Protein AF-A0A954WL68-F1 (afdb_monomer_lite)

Secondary structure (DSSP, 8-state):
----TT-TT--SS---S-B--SSS-SSEEEPP-B-SS-EEE--TTS-EEEETTS--TTTT----SEEE---SSS--EEEE-BTTB--EEEEEBPPPTT-TT-SSTTSSS-EEE---TTS-TT---B-EEEE-BTTBPEEEEETT-TT---SB-TTSSB---SSSS-S----TTSB--EEE-TTB---SEEEEE--S-TTPPTT-SS-SGGGPEEEEEE-SSSTT--SSEESEEEEEEEE-STT-EEEEEEEEETT-EEEEEEES--TT--EEEEEE-TTS-EEEEES-HHHHHH-GGGSEE-TTS-TTSEE-S--S-TTTS-B-TTSSB--SS--STT--EEEEE--SSTT-EEEEEEEEEEGGG---EEEEEEEESSSS--PPPPEEESEEE-SBSSSEEE---TTT-SSS-SEE----SSTTT-B-S-SSPPSSSTTBSPEEEEEGGGSTTSEEEEEEEE-STT-EEEEEEEE--TT--TT----EEEEEEEEES-TTSSS--EEEEEE-TT--EEEEE-----TTTSPPTT-TT-TT-TT---SSS-S-EEEEEEEESSEEEEEEEEETTEEEGGGG-TT-EEEE-TTBPPSEEE-SS-S--SSSS--SBS-SS-TT-B--TT--EEEE-TTTTSTT-S-PPPTTSSS-SS---SEEEP-S---STTS-EEGGGS--B----TT-B-SSSB-TTTS-EEEEEEE--SS-EEEEEEE-STT-EEEEEEESS---TT-TT---EEEEEE-TTS-EEEEES---TTSSSSS--STTS-EEEEE--S-EEEEEEEEETTTBPPPTT-EEEEEEEETT----TT---S----EEEESBTTTTBBPTT-EEEEEPPPB--TT--STT-EEEEEEEEEES-TTT-EEEEEEE-TTS-EEEEEES-TTTTTSTTSEEPPP-SSS--EEEEEE-GGGTT--SBEEEEEEE--TT--S-B-EEEEEEEEEEE-TT-EEEESPPSS---EEE-TTS---TT----EEEEEEEEE----EEE---TTS---EEE---B-TT---SS--EEEPPPTTT--TTEEEEEE-SS-EEEEEEE-TTSS--PPTTPEEEE---S-S-TT---PPPHHHHHHHHHHHHTSHHHHTT---EEEETTS--SSS----SEEEEESS-EEEPPPPPEEEEE---HHHHHHHH--GGGT-EEEEEEEEE--TTSEEEEE--TTTTSSSEEEEE-SS-GGGGSS----TT----S-S---HHHHHHHHHTT------S--EEEEEEE-TTSS-EEEEEE-

Sequence (1278 aa):
MDRVAGFDDNHGPLVRLNRLDNNGVNGMVVRGEVLTTESIWDDTDIVHVLTDNYDNSAFGGRYDEVVIPNFHAFGGLRLQSSPVESLVVKLDGAGPEGNAYNTNPTNGAGFTATGRYGEIQDRIGGMLHIVGQPGFPVVLTSLQDDSVGAGVRPDDTPQVDTNNNGNQRPSSNDWRSIRLDQYSHDRNVEIVLEQESAEATAPGSNATAVTAQFLGELSGDEQSGDDNLRRGFEIHGLLNESNDVDTYSFIGEAGTEVWIDVDRTTYTLDTVIELLDASGNVLARSDSSLDETLDPSLIYTANSFPADQANSMQKSPAPYAPENASGLPKDFGSINSRDAGMRILLDGNAGTRTTYHVRVRSKDALTSGPYEMQIRTREADEFPGSTVRFADIRYAMTGIEVIGLPAHSPLLGEAAEDEVTDGFLANNDSFFPNAITPGQRPQILGNLFDTDRAVLSVAGELSSRGDIDFYEVSLDYVNLDAQSPVSHGSMVFDVDYADSLVRPNSSVYVFDSSGQLLLVGRDSNIAEDRPGPLNGSDLADLSRGSVGPGDPFIGPVAMPAGENYYVAVVSNDRIPAVLNNDNVRLEPLNTVRRIAEDHIDKPGFSTAEPPVVEELFDPTFVGAGTNRWHVTSNRASNPGHGLDPVFDGSRPGGGSGSTQVDLEPNDTLATAQNIDTGPWTLAFSPDIGDNVSNTSTLIPHTTVQGTGNGTFDIFSFTVTTPGSFGIFDIDYGDTGPADPSSVDTTLRIYDSAGNSIRSSSLSSTSSGQGGSTSVNDAYIQHTFTTPGTYYVEVGQWPFDPLAAGATYTLNVSLENHSTGGGGFTGSGRQSFYFGNATTNSVAPGDAGGLLSNPFSLKGYSAEDLPTLYFNYYADLNFAQDFFQVSIVESSGASHVIASTNSTDYNDPTIDQITGNAFSQWKQSRLDLGNFAGLDNLRLRFDVSRPATSTGAQEGVYVDDIIIGFAERGEMVVGAPAFSVNFIDNPDVPNSTSQVLSGAYQLEMRRASDFGRSISATNSLISYSLERTIDTNDRLAQETTLVVPSGAQLRDSQTFVVSDGVNSVTFEYNDPSLPGGVASGNIEIRFKSPGATPGSFVLDSDAVIARRIRDAINSQTVQSVLQVTAAMSDGEVTGTTSTSNRVNLFGNAIVAQPEPFQVSEITTNANTLRDVIIDRANGITPIGNARLVSGPNSAGIFSGGKEVVGLNGGIILSTGDVRVANGPNDEDGSTGRSSGQGDVELDNELMSHGLTGTSQDATSLEFDFQFGDNTTTGNHLFL

Foldseek 3Di:
DDDDAQCQVDDDDDDDQDAADDDQFQFAEDEADEDPFEEEAEHQQGEYEQAQPPDPPVPPDRASEHEWWWDDPGTEYAYEYALVGAHHYAFAFFQDPPWPQRPPPRHWYEYEWAYDPPDDPPTATYAYHQYYHVVHGHEYYHLLFLVDGHHHHPVRHGDSNGNNPPNDDFAFRRTAEHEYAQRAGAALEEEAEDSWRLPDDPLTQQQALVSAAEDFEAALDQLRDFPRHGQKYKYKDWQNALRHKHKHKYKYFAQFKKKKWKAPWDLQFFKKKFKADSRRDGQKIWFFLQVCVVPVVRIDGDPVHDPVFKGRLDDDDDVPFDADPVRGGDDPRHPHRRITMIMGRGHDDGGDMDMIMMMMHGDVSDGIHMIIIMMGRDSDDDDDGHDHYRYHADSHNYYYHYAAHAARHSDAANHEDPDDPPPQAAAQLDCDQDPRRRNHHAAESEELVRHPFSKHKYWYKQAFQSHKHKHKYAHADPPDDPPDFFFWFFKKWWWFDAPPNLHFLKKKWKAFPLAFTWWIWFFFDFPQQEADFPCQQNPVPPSHGYSHRSITMADRAIGTHPTMMMMIMAGPQKDQPLVPPQQKDWDAGLQAAFQDWDLLPAQDDQHQDAHVDSFFFDSQDADDDLFGKHKDLVLLVFHRFFDFAHNLALADGDADDLEDEQDPPCQDPVNAAESLQGFWALDDDQQADALPDHCSNPFIKHKYKDFFAQGKHKHKYWDDDFFKKKKKWKFPQAPDDVDPQHFLKKKWKADPVGHTDDIWQADDCPGSGHRSNHRSTTIDMDTHRDTDMMMMIMDGPPRGGRDGGHIIMMMMTIHPRDSFFRDDRDTSSMWTFGDDPPPLWRAAFRKDKGKTFFTDLAQAALSLFWKKKKKKAFWDDLVAKKKWKWKQAPVRDTGTQEMCHPVRVVPVNYHHDDHDPDSGIGMDITTPNVCHNGGRMMMMIIIHRHNPDDDITSGMIMGGITTTGDNNIITMGSGDGPSNDMDGDPNDPPDVPGRRITMMMMMMRGADDQWTWDHDPPPRTHIGGNHHDHSLDNRDPFDKDQFAFLQQADFQFWKWKALVPFIAIATEHEPVDPDDDDPRHFYQYFHYPDDDPDDDDGGGLLNSLQSVQCSCQDPVNVVTHPKHKDRSNRHNHDDSHRGNMITIDHSIDMDHFDFKDQPFFDPQLQVQVVQPAPVVQAKDFDDGKHKDWARQQKTKIATCCRPPVDRIHIGGHLAHCRVVRDDDPDPDPHHQINQAFDPVVCVVCVVVVDDDTGTSDIKMWTWIDGNVNPDTDHIDID

Structure (mmCIF, N/CA/C/O backbone):
data_AF-A0A954WL68-F1
#
_entry.id   AF-A0A954WL68-F1
#
loop_
_atom_site.group_PDB
_atom_site.id
_atom_site.type_symbol
_atom_site.label_atom_id
_atom_site.label_alt_id
_atom_site.label_comp_id
_atom_site.label_asym_id
_atom_site.label_entity_id
_atom_site.label_seq_id
_atom_site.pdbx_PDB_ins_code
_atom_site.Cartn_x
_atom_site.Cartn_y
_atom_site.Cartn_z
_atom_site.occupancy
_atom_site.B_iso_or_equiv
_atom_site.auth_seq_id
_atom_site.auth_comp_id
_atom_site.auth_asym_id
_atom_site.auth_atom_id
_atom_site.pdbx_PDB_model_num
ATOM 1 N N . MET A 1 1 ? -42.303 -10.044 44.570 1.00 49.25 1 MET A N 1
ATOM 2 C CA . MET A 1 1 ? -40.926 -10.484 44.849 1.00 49.25 1 MET A CA 1
ATOM 3 C C . MET A 1 1 ? -40.429 -9.624 45.984 1.00 49.25 1 MET A C 1
ATOM 5 O O . MET A 1 1 ? -40.727 -8.435 45.976 1.00 49.25 1 MET A O 1
ATOM 9 N N . ASP A 1 2 ? -39.793 -10.231 46.977 1.00 56.78 2 ASP A N 1
ATOM 10 C CA . ASP A 1 2 ? -39.152 -9.476 48.049 1.00 56.78 2 ASP A CA 1
ATOM 11 C C . ASP A 1 2 ? -37.815 -8.955 47.510 1.00 56.78 2 ASP A C 1
ATOM 13 O O . ASP A 1 2 ? -37.044 -9.731 46.950 1.00 56.78 2 ASP A O 1
ATOM 17 N N . ARG A 1 3 ? -37.572 -7.646 47.627 1.00 67.12 3 ARG A N 1
ATOM 18 C CA . ARG A 1 3 ? -36.266 -7.040 47.336 1.00 67.12 3 ARG A CA 1
ATOM 19 C C . ARG A 1 3 ? -35.273 -7.503 48.402 1.00 67.12 3 ARG A C 1
ATOM 21 O O . ARG A 1 3 ? -35.574 -7.384 49.593 1.00 67.12 3 ARG A O 1
ATOM 28 N N . VAL A 1 4 ? -34.110 -8.000 47.992 1.00 69.12 4 VAL A N 1
ATOM 29 C CA . VAL A 1 4 ? -33.008 -8.333 48.902 1.00 69.12 4 VAL A CA 1
ATOM 30 C C . VAL A 1 4 ? -31.984 -7.209 48.802 1.00 69.12 4 VAL A C 1
ATOM 32 O O . VAL A 1 4 ? -31.324 -7.068 47.783 1.00 69.12 4 VAL A O 1
ATOM 35 N N . ALA A 1 5 ? -31.903 -6.377 49.842 1.00 66.56 5 ALA A N 1
ATOM 36 C CA . ALA A 1 5 ? -30.974 -5.249 49.868 1.00 66.56 5 ALA A CA 1
ATOM 37 C C . ALA A 1 5 ? -29.518 -5.734 49.734 1.00 66.56 5 ALA A C 1
ATOM 39 O O . ALA A 1 5 ? -29.150 -6.696 50.412 1.00 66.56 5 ALA A O 1
ATOM 40 N N . GLY A 1 6 ? -28.731 -5.053 48.894 1.00 67.50 6 GLY A N 1
ATOM 41 C CA . GLY A 1 6 ? -27.335 -5.399 48.584 1.00 67.50 6 GLY A CA 1
ATOM 42 C C . GLY A 1 6 ? -27.139 -6.232 47.309 1.00 67.50 6 GLY A C 1
ATOM 43 O O . GLY A 1 6 ? -26.004 -6.469 46.932 1.00 67.50 6 GLY A O 1
ATOM 44 N N . PHE A 1 7 ? -28.221 -6.651 46.638 1.00 74.19 7 PHE A N 1
ATOM 45 C CA . PHE A 1 7 ? -28.176 -7.400 45.368 1.00 74.19 7 PHE A CA 1
ATOM 46 C C . PHE A 1 7 ? -29.131 -6.793 44.330 1.00 74.19 7 PHE A C 1
ATOM 48 O O . PHE A 1 7 ? -29.849 -7.506 43.625 1.00 74.19 7 PHE A O 1
ATOM 55 N N . ASP A 1 8 ? -29.236 -5.463 44.321 1.00 73.25 8 ASP A N 1
ATOM 56 C CA . ASP A 1 8 ? -30.153 -4.731 43.439 1.00 73.25 8 ASP A CA 1
ATOM 57 C C . ASP A 1 8 ? -29.652 -4.666 41.979 1.00 73.25 8 ASP A C 1
ATOM 59 O O . ASP A 1 8 ? -30.408 -4.271 41.093 1.00 73.25 8 ASP A O 1
ATOM 63 N N . ASP A 1 9 ? -28.416 -5.108 41.740 1.00 76.19 9 ASP A N 1
ATOM 64 C CA . ASP A 1 9 ? -27.735 -5.290 40.454 1.00 76.19 9 ASP A CA 1
ATOM 65 C C . ASP A 1 9 ? -27.834 -6.717 39.884 1.00 76.19 9 ASP A C 1
ATOM 67 O O . ASP A 1 9 ? -27.384 -6.952 38.766 1.00 76.19 9 ASP A O 1
ATOM 71 N N . ASN A 1 10 ? -28.406 -7.678 40.621 1.00 81.94 10 ASN A N 1
ATOM 72 C CA . ASN A 1 10 ? -28.443 -9.080 40.202 1.00 81.94 10 ASN A CA 1
ATOM 73 C C . ASN A 1 10 ? -29.397 -9.309 39.020 1.00 81.94 10 ASN A C 1
ATOM 75 O O . ASN A 1 10 ? -30.606 -9.060 39.120 1.00 81.94 10 ASN A O 1
ATOM 79 N N . HIS A 1 11 ? -28.902 -9.941 37.960 1.00 83.81 11 HIS A N 1
ATOM 80 C CA . HIS A 1 11 ? -29.696 -10.327 36.798 1.00 83.81 11 HIS A CA 1
ATOM 81 C C . HIS A 1 11 ? -30.100 -11.807 36.867 1.00 83.81 11 HIS A C 1
ATOM 83 O O . HIS A 1 11 ? -29.302 -12.695 37.128 1.00 83.81 11 HIS A O 1
ATOM 89 N N . GLY A 1 12 ? -31.379 -12.110 36.623 1.00 81.38 12 GLY A N 1
ATOM 90 C CA . GLY A 1 12 ? -31.867 -13.495 36.649 1.00 81.38 12 GLY A CA 1
ATOM 91 C C . GLY A 1 12 ? -32.108 -14.060 38.064 1.00 81.38 12 GLY A C 1
ATOM 92 O O . GLY A 1 12 ? -32.513 -13.321 38.966 1.00 81.38 12 GLY A O 1
ATOM 93 N N . PRO A 1 13 ? -32.013 -15.390 38.266 1.00 79.75 13 PRO A N 1
ATOM 94 C CA . PRO A 1 13 ? -32.208 -16.014 39.575 1.00 79.75 13 PRO A CA 1
ATOM 95 C C . PRO A 1 13 ? -31.126 -15.587 40.573 1.00 79.75 13 PRO A C 1
ATOM 97 O O . PRO A 1 13 ? -29.951 -15.727 40.288 1.00 79.75 13 PRO A O 1
ATOM 100 N N . LEU A 1 14 ? -31.517 -15.152 41.775 1.00 79.50 14 LEU A N 1
ATOM 101 C CA . LEU A 1 14 ? -30.556 -14.800 42.825 1.00 79.50 14 LEU A CA 1
ATOM 102 C C . LEU A 1 14 ? -29.880 -16.061 43.393 1.00 79.50 14 LEU A C 1
ATOM 104 O O . LEU A 1 14 ? -30.486 -16.779 44.201 1.00 79.50 14 LEU A O 1
ATOM 108 N N . VAL A 1 15 ? -28.632 -16.318 42.995 1.00 83.44 15 VAL A N 1
ATOM 109 C CA . VAL A 1 15 ? -27.799 -17.422 43.490 1.00 83.44 15 VAL A CA 1
ATOM 110 C C . VAL A 1 15 ? -26.651 -16.828 44.305 1.00 83.44 15 VAL A C 1
ATOM 112 O O . VAL A 1 15 ? -25.634 -16.414 43.766 1.00 83.44 15 VAL A O 1
ATOM 115 N N . ARG A 1 16 ? -26.830 -16.755 45.633 1.00 80.31 16 ARG A N 1
ATOM 116 C CA . ARG A 1 16 ? -25.833 -16.183 46.554 1.00 80.31 16 ARG A CA 1
ATOM 117 C C . ARG A 1 16 ? -25.667 -16.981 47.851 1.00 80.31 16 ARG A C 1
ATOM 119 O O . ARG A 1 16 ? -26.580 -17.680 48.296 1.00 80.31 16 ARG A O 1
ATOM 126 N N . LEU A 1 17 ? -24.517 -16.809 48.501 1.00 79.44 17 LEU A N 1
ATOM 127 C CA . LEU A 1 17 ? -24.093 -17.379 49.784 1.00 79.44 17 LEU A CA 1
ATOM 128 C C . LEU A 1 17 ? -24.097 -18.914 49.805 1.00 79.44 17 LEU A C 1
ATOM 130 O O . LEU A 1 17 ? -24.388 -19.549 50.828 1.00 79.44 17 LEU A O 1
ATOM 134 N N . ASN A 1 18 ? -23.767 -19.518 48.665 1.00 81.94 18 ASN A N 1
ATOM 135 C CA . ASN A 1 18 ? -23.772 -20.962 48.488 1.00 81.94 18 ASN A CA 1
ATOM 136 C C . ASN A 1 18 ? -22.630 -21.630 49.264 1.00 81.94 18 ASN A C 1
ATOM 138 O O . ASN A 1 18 ? -21.484 -21.186 49.253 1.00 81.94 18 ASN A O 1
ATOM 142 N N . ARG A 1 19 ? -22.955 -22.737 49.942 1.00 89.06 19 ARG A N 1
ATOM 143 C CA . ARG A 1 19 ? -21.986 -23.582 50.654 1.00 89.06 19 ARG A CA 1
ATOM 144 C C . ARG A 1 19 ? -22.067 -24.998 50.115 1.00 89.06 19 ARG A C 1
ATOM 146 O O . ARG A 1 19 ? -22.978 -25.743 50.477 1.00 89.06 19 ARG A O 1
ATOM 153 N N . LEU A 1 20 ? -21.134 -25.356 49.241 1.00 88.50 20 LEU A N 1
ATOM 154 C CA . LEU A 1 20 ? -21.152 -26.617 48.499 1.00 88.50 20 LEU A CA 1
ATOM 155 C C . LEU A 1 20 ? -19.929 -27.452 48.861 1.00 88.50 20 LEU A C 1
ATOM 157 O O . LEU A 1 20 ? -18.814 -26.942 48.877 1.00 88.50 20 LEU A O 1
ATOM 161 N N . ASP A 1 21 ? -20.132 -28.737 49.141 1.00 88.25 21 ASP A N 1
ATOM 162 C CA . ASP A 1 21 ? -19.046 -29.702 49.304 1.00 88.25 21 ASP A CA 1
ATOM 163 C C . ASP A 1 21 ? -19.543 -31.126 49.029 1.00 88.25 21 ASP A C 1
ATOM 165 O O . ASP A 1 21 ? -20.711 -31.443 49.271 1.00 88.25 21 ASP A O 1
ATOM 169 N N . ASN A 1 22 ? -18.643 -31.979 48.542 1.00 87.25 22 ASN A N 1
ATOM 170 C CA . ASN A 1 22 ? -18.867 -33.400 48.279 1.00 87.25 22 ASN A CA 1
ATOM 171 C C . ASN A 1 22 ? -20.105 -33.736 47.403 1.00 87.25 22 ASN A C 1
ATOM 173 O O . ASN A 1 22 ? -20.777 -34.749 47.631 1.00 87.25 22 ASN A O 1
ATOM 177 N N . ASN A 1 23 ? -20.423 -32.898 46.410 1.00 87.62 23 ASN A N 1
ATOM 178 C CA . ASN A 1 23 ? -21.422 -33.193 45.374 1.00 87.62 23 ASN A CA 1
ATOM 179 C C . ASN A 1 23 ? -20.769 -33.834 44.135 1.00 87.62 23 ASN A C 1
ATOM 181 O O . ASN A 1 23 ? -19.556 -34.014 44.092 1.00 87.62 23 ASN A O 1
ATOM 185 N N . GLY A 1 24 ? -21.575 -34.200 43.129 1.00 84.50 24 GLY A N 1
ATOM 186 C CA . GLY A 1 24 ? -21.046 -34.602 41.815 1.00 84.50 24 GLY A CA 1
ATOM 187 C C . GLY A 1 24 ? -20.411 -33.426 41.066 1.00 84.50 24 GLY A C 1
ATOM 188 O O . GLY A 1 24 ? -19.351 -33.575 40.478 1.00 84.50 24 GLY A O 1
ATOM 189 N N . VAL A 1 25 ? -21.040 -32.250 41.148 1.00 88.06 25 VAL A N 1
ATOM 190 C CA . VAL A 1 25 ? -20.476 -30.958 40.743 1.00 88.06 25 VAL A CA 1
ATOM 191 C C . VAL A 1 25 ? -20.795 -29.955 41.851 1.00 88.06 25 VAL A C 1
ATOM 193 O O . VAL A 1 25 ? -21.956 -29.779 42.220 1.00 88.06 25 VAL A O 1
ATOM 196 N N . ASN A 1 26 ? -19.767 -29.331 42.418 1.00 90.69 26 ASN A N 1
ATOM 197 C CA . ASN A 1 26 ? -19.851 -28.251 43.400 1.00 90.69 26 ASN A CA 1
ATOM 198 C C . ASN A 1 26 ? -19.942 -26.895 42.676 1.00 90.69 26 ASN A C 1
ATOM 200 O O . ASN A 1 26 ? -19.077 -26.038 42.833 1.00 90.69 26 ASN A O 1
ATOM 204 N N . GLY A 1 27 ? -20.975 -26.726 41.850 1.00 90.25 27 GLY A N 1
ATOM 205 C CA . GLY A 1 27 ? -21.198 -25.539 41.025 1.00 90.25 27 GLY A CA 1
ATOM 206 C C . GLY A 1 27 ? -22.565 -25.567 40.337 1.00 90.25 27 GLY A C 1
ATOM 207 O O . GLY A 1 27 ? -23.335 -26.518 40.499 1.00 90.25 27 GLY A O 1
ATOM 208 N N . MET A 1 28 ? -22.863 -24.523 39.571 1.00 90.88 28 MET A N 1
ATOM 209 C CA . MET A 1 28 ? -24.058 -24.410 38.744 1.00 90.88 28 MET A CA 1
ATOM 210 C C . MET A 1 28 ? -23.772 -24.957 37.347 1.00 90.88 28 MET A C 1
ATOM 212 O O . MET A 1 28 ? -23.031 -24.353 36.579 1.00 90.88 28 MET A O 1
ATOM 216 N N . VAL A 1 29 ? -24.364 -26.102 37.005 1.00 88.38 29 VAL A N 1
ATOM 217 C CA . VAL A 1 29 ? -24.244 -26.659 35.651 1.00 88.38 29 VAL A CA 1
ATOM 218 C C . VAL A 1 29 ? -25.104 -25.839 34.695 1.00 88.38 29 VAL A C 1
ATOM 220 O O . VAL A 1 29 ? -26.329 -25.793 34.836 1.00 88.38 29 VAL A O 1
ATOM 223 N N . VAL A 1 30 ? -24.454 -25.220 33.718 1.00 88.81 30 VAL A N 1
ATOM 224 C CA . VAL A 1 30 ? -25.088 -24.483 32.635 1.00 88.81 30 VAL A CA 1
ATOM 225 C C . VAL A 1 30 ? -25.250 -25.408 31.440 1.00 88.81 30 VAL A C 1
ATOM 227 O O . VAL A 1 30 ? -24.352 -26.164 31.074 1.00 88.81 30 VAL A O 1
ATOM 230 N N . ARG A 1 31 ? -26.430 -25.361 30.830 1.00 83.50 31 ARG A N 1
ATOM 231 C CA . ARG A 1 31 ? -26.720 -26.119 29.620 1.00 83.50 31 ARG A CA 1
ATOM 232 C C . ARG A 1 31 ? -26.190 -25.361 28.399 1.00 83.50 31 ARG A C 1
ATOM 234 O O . ARG A 1 31 ? -26.557 -24.204 28.219 1.00 83.50 31 ARG A O 1
ATOM 241 N N . GLY A 1 32 ? -25.425 -26.039 27.545 1.00 82.12 32 GLY A N 1
ATOM 242 C CA . GLY A 1 32 ? -25.161 -25.565 26.188 1.00 82.12 32 GLY A CA 1
ATOM 243 C C . GLY A 1 32 ? -26.448 -25.549 25.360 1.00 82.12 32 GLY A C 1
ATOM 244 O O . GLY A 1 32 ? -27.195 -26.527 25.344 1.00 82.12 32 GLY A O 1
ATOM 245 N N . GLU A 1 33 ? -26.771 -24.425 24.728 1.00 84.56 33 GLU A N 1
ATOM 246 C CA . GLU A 1 33 ? -27.944 -24.277 23.861 1.00 84.56 33 GLU A CA 1
ATOM 247 C C . GLU A 1 33 ? -27.765 -23.048 22.950 1.00 84.56 33 GLU A C 1
ATOM 249 O O . GLU A 1 33 ? -26.871 -22.225 23.157 1.00 84.56 33 GLU A O 1
ATOM 254 N N . VAL A 1 34 ? -28.628 -22.906 21.940 1.00 85.81 34 VAL A N 1
ATOM 255 C CA . VAL A 1 34 ? -28.731 -21.666 21.157 1.00 85.81 34 VAL A CA 1
ATOM 256 C C . VAL A 1 34 ? -29.567 -20.659 21.945 1.00 85.81 34 VAL A C 1
ATOM 258 O O . VAL A 1 34 ? -30.728 -20.932 22.259 1.00 85.81 34 VAL A O 1
ATOM 261 N N . LEU A 1 35 ? -29.006 -19.490 22.247 1.00 87.69 35 LEU A N 1
ATOM 262 C CA . LEU A 1 35 ? -29.718 -18.426 22.945 1.00 87.69 35 LEU A CA 1
ATOM 263 C C . LEU A 1 35 ? -30.837 -17.851 22.072 1.00 87.69 35 LEU A C 1
ATOM 265 O O . LEU A 1 35 ? -30.648 -17.533 20.901 1.00 87.69 35 LEU A O 1
ATOM 269 N N . THR A 1 36 ? -32.020 -17.694 22.663 1.00 84.62 36 THR A N 1
ATOM 270 C CA . THR A 1 36 ? -33.183 -17.056 22.018 1.00 84.62 36 THR A CA 1
ATOM 271 C C . THR A 1 36 ? -33.532 -15.694 22.622 1.00 84.62 36 THR A C 1
ATOM 273 O O . THR A 1 36 ? -34.446 -15.030 22.146 1.00 84.62 36 THR A O 1
ATOM 276 N N . THR A 1 37 ? -32.867 -15.324 23.714 1.00 86.50 37 THR A N 1
ATOM 277 C CA . THR A 1 37 ? -33.001 -14.063 24.453 1.00 86.50 37 THR A CA 1
ATOM 278 C C . THR A 1 37 ? -31.654 -13.752 25.101 1.00 86.50 37 THR A C 1
ATOM 280 O O . THR A 1 37 ? -30.809 -14.642 25.199 1.00 86.50 37 THR A O 1
ATOM 283 N N . GLU A 1 38 ? -31.467 -12.516 25.552 1.00 87.75 38 GLU A N 1
ATOM 284 C CA . GLU A 1 38 ? -30.290 -12.115 26.325 1.00 87.75 38 GLU A CA 1
ATOM 285 C C . GLU A 1 38 ? -30.107 -12.973 27.591 1.00 87.75 38 GLU A C 1
ATOM 287 O O . GLU A 1 38 ? -31.082 -13.319 28.270 1.00 87.75 38 GLU A O 1
ATOM 292 N N . SER A 1 39 ? -28.854 -13.306 27.906 1.00 90.81 39 SER A N 1
ATOM 293 C CA . SER A 1 39 ? -28.445 -13.970 29.146 1.00 90.81 39 SER A CA 1
ATOM 294 C C . SER A 1 39 ? -27.295 -13.200 29.790 1.00 90.81 39 SER A C 1
ATOM 296 O O . SER A 1 39 ? -26.323 -12.870 29.117 1.00 90.81 39 SER A O 1
ATOM 298 N N . ILE A 1 40 ? -27.371 -12.975 31.102 1.00 91.88 40 ILE A N 1
ATOM 299 C CA . ILE A 1 40 ? -26.332 -12.301 31.890 1.00 91.88 40 ILE A CA 1
ATOM 300 C C . ILE A 1 40 ? -25.904 -13.250 33.009 1.00 91.88 40 ILE A C 1
ATOM 302 O O . ILE A 1 40 ? -26.765 -13.794 33.699 1.00 91.88 40 ILE A O 1
ATOM 306 N N . TRP A 1 41 ? -24.602 -13.497 33.146 1.00 92.94 41 TRP A N 1
ATOM 307 C CA . TRP A 1 41 ? -24.018 -14.277 34.239 1.00 92.94 41 TRP A CA 1
ATOM 308 C C . TRP A 1 41 ? -23.190 -13.335 35.105 1.00 92.94 41 TRP A C 1
ATOM 310 O O . TRP A 1 41 ? -22.172 -12.809 34.654 1.00 92.94 41 TRP A O 1
ATOM 320 N N . ASP A 1 42 ? -23.644 -13.130 36.335 1.00 90.38 42 ASP A N 1
ATOM 321 C CA . ASP A 1 42 ? -23.049 -12.228 37.322 1.00 90.38 42 ASP A CA 1
ATOM 322 C C . ASP A 1 42 ? -22.909 -12.886 38.711 1.00 90.38 42 ASP A C 1
ATOM 324 O O . ASP A 1 42 ? -22.501 -12.233 39.672 1.00 90.38 42 ASP A O 1
ATOM 328 N N . ASP A 1 43 ? -23.212 -14.187 38.844 1.00 89.75 43 ASP A N 1
ATOM 329 C CA . ASP A 1 43 ? -23.086 -14.904 40.115 1.00 89.75 43 ASP A CA 1
ATOM 330 C C . ASP A 1 43 ? -21.619 -15.260 40.438 1.00 89.75 43 ASP A C 1
ATOM 332 O O . ASP A 1 43 ? -21.116 -16.331 40.093 1.00 89.75 43 ASP A O 1
ATOM 336 N N . THR A 1 44 ? -20.917 -14.360 41.132 1.00 89.50 44 THR A N 1
ATOM 337 C CA . THR A 1 44 ? -19.483 -14.468 41.476 1.00 89.50 44 THR A CA 1
ATOM 338 C C . THR A 1 44 ? -19.157 -15.466 42.593 1.00 89.50 44 THR A C 1
ATOM 340 O O . THR A 1 44 ? -18.007 -15.879 42.745 1.00 89.50 44 THR A O 1
ATOM 343 N N . ASP A 1 45 ? -20.150 -15.912 43.367 1.00 87.56 45 ASP A N 1
ATOM 344 C CA . ASP A 1 45 ? -19.950 -16.819 44.507 1.00 87.56 45 ASP A CA 1
ATOM 345 C C . ASP A 1 45 ? -20.243 -18.301 44.218 1.00 87.56 45 ASP A C 1
ATOM 347 O O . ASP A 1 45 ? -20.247 -19.138 45.129 1.00 87.56 45 ASP A O 1
ATOM 351 N N . ILE A 1 46 ? -20.445 -18.648 42.947 1.00 91.44 46 ILE A N 1
ATOM 352 C CA . ILE A 1 46 ? -20.631 -20.021 42.485 1.00 91.44 46 ILE A CA 1
ATOM 353 C C . ILE A 1 46 ? -19.919 -20.243 41.148 1.00 91.44 46 ILE A C 1
ATOM 355 O O . ILE A 1 46 ? -19.892 -19.383 40.273 1.00 91.44 46 ILE A O 1
ATOM 359 N N . VAL A 1 47 ? -19.331 -21.427 40.971 1.00 93.56 47 VAL A N 1
ATOM 360 C CA . VAL A 1 47 ? -18.707 -21.790 39.692 1.00 93.56 47 VAL A CA 1
ATOM 361 C C . VAL A 1 47 ? -19.791 -22.164 38.687 1.00 93.56 47 VAL A C 1
ATOM 363 O O . VAL A 1 47 ? -20.579 -23.073 38.955 1.00 93.56 47 VAL A O 1
ATOM 366 N N . HIS A 1 48 ? -19.794 -21.523 37.522 1.00 94.00 48 HIS A N 1
ATOM 367 C CA . HIS A 1 48 ? -20.606 -21.927 36.376 1.00 94.00 48 HIS A CA 1
ATOM 368 C C . HIS A 1 48 ? -19.882 -23.045 35.626 1.00 94.00 48 HIS A C 1
ATOM 370 O O . HIS A 1 48 ? -18.700 -22.909 35.330 1.00 94.00 48 HIS A O 1
ATOM 376 N N . VAL A 1 49 ? -20.550 -24.156 35.327 1.00 92.56 49 VAL A N 1
ATOM 377 C CA . VAL A 1 49 ? -19.935 -25.323 34.679 1.00 92.56 49 VAL A CA 1
ATOM 378 C C . VAL A 1 49 ? -20.625 -25.614 33.355 1.00 92.56 49 VAL A C 1
ATOM 380 O O . VAL A 1 49 ? -21.795 -25.991 33.358 1.00 92.56 49 VAL A O 1
ATOM 383 N N . LEU A 1 50 ? -19.901 -25.485 32.245 1.00 90.69 50 LEU A N 1
ATOM 384 C CA . LEU A 1 50 ? -20.354 -25.865 30.905 1.00 90.69 50 LEU A CA 1
ATOM 385 C C . LEU A 1 50 ? -19.624 -27.143 30.475 1.00 90.69 50 LEU A C 1
ATOM 387 O O . LEU A 1 50 ? -18.399 -27.180 30.466 1.00 90.69 50 LEU A O 1
ATOM 391 N N . THR A 1 51 ? -20.351 -28.212 30.157 1.00 83.81 51 THR A N 1
ATOM 392 C CA . THR A 1 51 ? -19.721 -29.499 29.828 1.00 83.81 51 THR A CA 1
ATOM 393 C C . THR A 1 51 ? -20.551 -30.340 28.868 1.00 83.81 51 THR A C 1
ATOM 395 O O . THR A 1 51 ? -21.783 -30.312 28.919 1.00 83.81 51 THR A O 1
ATOM 398 N N . ASP A 1 52 ? -19.863 -31.137 28.053 1.00 72.19 52 ASP A N 1
ATOM 399 C CA . ASP A 1 52 ? -20.425 -32.151 27.151 1.00 72.19 52 ASP A CA 1
ATOM 400 C C . ASP A 1 52 ? -20.858 -33.454 27.869 1.00 72.19 52 ASP A C 1
ATOM 402 O O . ASP A 1 52 ? -21.571 -34.296 27.314 1.00 72.19 52 ASP A O 1
ATOM 406 N N . ASN A 1 53 ? -20.468 -33.630 29.138 1.00 68.88 53 ASN A N 1
ATOM 407 C CA . ASN A 1 53 ? -20.637 -34.880 29.881 1.00 68.88 53 ASN A CA 1
ATOM 408 C C . ASN A 1 53 ? -22.061 -35.108 30.431 1.00 68.88 53 ASN A C 1
ATOM 410 O O . ASN A 1 53 ? -22.407 -36.234 30.813 1.00 68.88 53 ASN A O 1
ATOM 414 N N . TYR A 1 54 ? -22.922 -34.083 30.467 1.00 60.12 54 TYR A N 1
ATOM 415 C CA . TYR A 1 54 ? -24.322 -34.215 30.895 1.00 60.12 54 TYR A CA 1
ATOM 416 C C . TYR A 1 54 ? -25.254 -34.461 29.696 1.00 60.12 54 TYR A C 1
ATOM 418 O O . TYR A 1 54 ? -25.940 -33.569 29.205 1.00 60.12 54 TYR A O 1
ATOM 426 N N . ASP A 1 55 ? -25.303 -35.722 29.256 1.00 47.78 55 ASP A N 1
ATOM 427 C CA . ASP A 1 55 ? -26.142 -36.221 28.157 1.00 47.78 55 ASP A CA 1
ATOM 428 C C . ASP A 1 55 ? -27.636 -35.842 28.298 1.00 47.78 55 ASP A C 1
ATOM 430 O O . ASP A 1 55 ? -28.351 -36.335 29.177 1.00 47.78 55 ASP A O 1
ATOM 434 N N . ASN A 1 56 ? -28.136 -35.022 27.366 1.00 48.72 56 ASN A N 1
ATOM 435 C CA . ASN A 1 56 ? -29.559 -34.743 27.156 1.00 48.72 56 ASN A CA 1
ATOM 436 C C . ASN A 1 56 ? -30.187 -35.675 26.095 1.00 48.72 56 ASN A C 1
ATOM 438 O O . ASN A 1 56 ? -30.958 -35.259 25.220 1.00 48.72 56 ASN A O 1
ATOM 442 N N . SER A 1 57 ? -29.931 -36.980 26.191 1.00 47.66 57 SER A N 1
ATOM 443 C CA . SER A 1 57 ? -30.609 -37.988 25.363 1.00 47.66 57 SER A CA 1
ATOM 444 C C . SER A 1 57 ? -32.138 -38.020 25.548 1.00 47.66 57 SER A C 1
ATOM 446 O O . SER A 1 57 ? -32.837 -38.701 24.797 1.00 47.66 57 SER A O 1
ATOM 448 N N . ALA A 1 58 ? -32.688 -37.247 26.493 1.00 48.38 58 ALA A N 1
ATOM 449 C CA . ALA A 1 58 ? -34.123 -37.083 26.700 1.00 48.38 58 ALA A CA 1
ATOM 450 C C . ALA A 1 58 ? -34.802 -36.073 25.746 1.00 48.38 58 ALA A C 1
ATOM 452 O O . ALA A 1 58 ? -36.015 -36.191 25.555 1.00 48.38 58 ALA A O 1
ATOM 453 N N . PHE A 1 59 ? -34.077 -35.123 25.130 1.00 45.41 59 PHE A N 1
ATOM 454 C CA . PHE A 1 59 ? -34.689 -34.045 24.322 1.00 45.41 59 PHE A CA 1
ATOM 455 C C . PHE A 1 59 ? -34.095 -33.814 22.916 1.00 45.41 59 PHE A C 1
ATOM 457 O O . PHE A 1 59 ? -34.554 -32.919 22.213 1.00 45.41 59 PHE A O 1
ATOM 464 N N . GLY A 1 60 ? -33.189 -34.671 22.431 1.00 41.12 60 GLY A N 1
ATOM 465 C CA . GLY A 1 60 ? -32.935 -34.805 20.985 1.00 41.12 60 GLY A CA 1
ATOM 466 C C . GLY A 1 60 ? -31.962 -33.809 20.337 1.00 41.12 60 GLY A C 1
ATOM 467 O O . GLY A 1 60 ? -31.975 -33.697 19.114 1.00 41.12 60 GLY A O 1
ATOM 468 N N . GLY A 1 61 ? -31.090 -33.153 21.106 1.00 48.38 61 GLY A N 1
ATOM 469 C CA . GLY A 1 61 ? -29.943 -32.393 20.589 1.00 48.38 61 GLY A CA 1
ATOM 470 C C . GLY A 1 61 ? -28.754 -32.468 21.552 1.00 48.38 61 GLY A C 1
ATOM 471 O O . GLY A 1 61 ? -28.962 -32.447 22.765 1.00 48.38 61 GLY A O 1
ATOM 472 N N . ARG A 1 62 ? -27.533 -32.604 21.015 1.00 54.00 62 ARG A N 1
ATOM 473 C CA . ARG A 1 62 ? -26.274 -32.393 21.748 1.00 54.00 62 ARG A CA 1
ATOM 474 C C . ARG A 1 62 ? -25.841 -30.957 21.484 1.00 54.00 62 ARG A C 1
ATOM 476 O O . ARG A 1 62 ? -25.583 -30.628 20.332 1.00 54.00 62 ARG A O 1
ATOM 483 N N . TYR A 1 63 ? -25.826 -30.129 22.515 1.00 57.91 63 TYR A N 1
ATOM 484 C CA . TYR A 1 63 ? -25.195 -28.819 22.464 1.00 57.91 63 TYR A CA 1
ATOM 485 C C . TYR A 1 63 ? -24.178 -28.807 23.591 1.00 57.91 63 TYR A C 1
ATOM 487 O O . TYR A 1 63 ? -24.546 -28.760 24.765 1.00 57.91 63 TYR A O 1
ATOM 495 N N . ASP A 1 64 ? -22.917 -28.912 23.202 1.00 75.31 64 ASP A N 1
ATOM 496 C CA . ASP A 1 64 ? -21.788 -28.916 24.125 1.00 75.31 64 ASP A CA 1
ATOM 497 C C . ASP A 1 64 ? -21.301 -27.469 24.376 1.00 75.31 64 ASP A C 1
ATOM 499 O O . ASP A 1 64 ? -20.517 -27.215 25.281 1.00 75.31 64 ASP A O 1
ATOM 503 N N . GLU A 1 65 ? -21.859 -26.494 23.646 1.00 83.19 65 GLU A N 1
ATOM 504 C CA . GLU A 1 65 ? -21.527 -25.067 23.669 1.00 83.19 65 GLU A CA 1
ATOM 505 C C . GLU A 1 65 ? -22.753 -24.149 23.841 1.00 83.19 65 GLU A C 1
ATOM 507 O O . GLU A 1 65 ? -23.900 -24.572 23.667 1.00 83.19 65 GLU A O 1
ATOM 512 N N . VAL A 1 66 ? -22.507 -22.866 24.127 1.00 89.94 66 VAL A N 1
ATOM 513 C CA . VAL A 1 66 ? -23.525 -21.803 24.065 1.00 89.94 66 VAL A CA 1
ATOM 514 C C . VAL A 1 66 ? -23.378 -21.022 22.757 1.00 89.94 66 VAL A C 1
ATOM 516 O O . VAL A 1 66 ? -22.348 -20.393 22.519 1.00 89.94 66 VAL A O 1
ATOM 519 N N . VAL A 1 67 ? -24.424 -21.030 21.927 1.00 88.12 67 VAL A N 1
ATOM 520 C CA . VAL A 1 67 ? -24.448 -20.321 20.636 1.00 88.12 67 VAL A CA 1
ATOM 521 C C . VAL A 1 67 ? -25.284 -19.051 20.758 1.00 88.12 67 VAL A C 1
ATOM 523 O O . VAL A 1 67 ? -26.454 -19.113 21.135 1.00 88.12 67 VAL A O 1
ATOM 526 N N . ILE A 1 68 ? -24.712 -17.908 20.396 1.00 91.50 68 ILE A N 1
ATOM 527 C CA . ILE A 1 68 ? -25.353 -16.595 20.399 1.00 91.50 68 ILE A CA 1
ATOM 528 C C . ILE A 1 68 ? -25.651 -16.182 18.945 1.00 91.50 68 ILE A C 1
ATOM 530 O O . ILE A 1 68 ? -24.727 -15.787 18.239 1.00 91.50 68 ILE A O 1
ATOM 534 N N . PRO A 1 69 ? -26.903 -16.299 18.462 1.00 88.06 69 PRO A N 1
ATOM 535 C CA . PRO A 1 69 ? -27.284 -15.906 17.102 1.00 88.06 69 PRO A CA 1
ATOM 536 C C . PRO A 1 69 ? -27.598 -14.398 17.000 1.00 88.06 69 PRO A C 1
ATOM 538 O O . PRO A 1 69 ? -27.473 -13.677 17.986 1.00 88.06 69 PRO A O 1
ATOM 541 N N . ASN A 1 70 ? -28.077 -13.953 15.825 1.00 85.00 70 ASN A N 1
ATOM 542 C CA . ASN A 1 70 ? -28.556 -12.586 15.552 1.00 85.00 70 ASN A CA 1
ATOM 543 C C . ASN A 1 70 ? -29.323 -11.951 16.725 1.00 85.00 70 ASN A C 1
ATOM 545 O O . ASN A 1 70 ? -30.224 -12.570 17.308 1.00 85.00 70 ASN A O 1
ATOM 549 N N . PHE A 1 71 ? -29.064 -10.668 16.965 1.00 79.56 71 PHE A N 1
ATOM 550 C CA . PHE A 1 71 ? -29.918 -9.847 17.807 1.00 79.56 71 PHE A CA 1
ATOM 551 C C . PHE A 1 71 ? -31.301 -9.671 17.159 1.00 79.56 71 PHE A C 1
ATOM 553 O O . PHE A 1 71 ? -31.431 -9.416 15.961 1.00 79.56 71 PHE A O 1
ATOM 560 N N . HIS A 1 72 ? -32.354 -9.817 17.964 1.00 73.69 72 HIS A N 1
ATOM 561 C CA . HIS A 1 72 ? -33.736 -9.608 17.530 1.00 73.69 72 HIS A CA 1
ATOM 562 C C . HIS A 1 72 ? -34.369 -8.415 18.257 1.00 73.69 72 HIS A C 1
ATOM 564 O O . HIS A 1 72 ? -34.536 -7.352 17.676 1.00 73.69 72 HIS A O 1
ATOM 570 N N . ALA A 1 73 ? -34.741 -8.596 19.525 1.00 67.81 73 ALA A N 1
ATOM 571 C CA . ALA A 1 73 ? -35.263 -7.529 20.392 1.00 67.81 73 ALA A CA 1
ATOM 572 C C . ALA A 1 73 ? -34.545 -7.516 21.747 1.00 67.81 73 ALA A C 1
ATOM 574 O O . ALA A 1 73 ? -34.267 -6.459 22.292 1.00 67.81 73 ALA A O 1
ATOM 575 N N . PHE A 1 74 ? -34.228 -8.712 22.246 1.00 68.50 74 PHE A N 1
ATOM 576 C CA . PHE A 1 74 ? -33.257 -8.977 23.299 1.00 68.50 74 PHE A CA 1
ATOM 577 C C . PHE A 1 74 ? -32.397 -10.142 22.802 1.00 68.50 74 PHE A C 1
ATOM 579 O O . PHE A 1 74 ? -32.941 -11.111 22.263 1.00 68.50 74 PHE A O 1
ATOM 586 N N . GLY A 1 75 ? -31.080 -10.057 22.939 1.00 81.38 75 GLY A N 1
ATOM 587 C CA . GLY A 1 75 ? -30.150 -11.072 22.448 1.00 81.38 75 GLY A CA 1
ATOM 588 C C . GLY A 1 75 ? -28.724 -10.745 22.869 1.00 81.38 75 GLY A C 1
ATOM 589 O O . GLY A 1 75 ? -28.414 -9.585 23.101 1.00 81.38 75 GLY A O 1
ATOM 590 N N . GLY A 1 76 ? -27.884 -11.770 22.984 1.00 90.62 76 GLY A N 1
ATOM 591 C CA . GLY A 1 76 ? -26.512 -11.636 23.473 1.00 90.62 76 GLY A CA 1
ATOM 592 C C . GLY A 1 76 ? -26.237 -12.465 24.728 1.00 90.62 76 GLY A C 1
ATOM 593 O O . GLY A 1 76 ? -27.158 -12.954 25.389 1.00 90.62 76 GLY A O 1
ATOM 594 N N . LEU A 1 77 ? -24.958 -12.635 25.046 1.00 93.88 77 LEU A N 1
ATOM 595 C CA . LEU A 1 77 ? -24.482 -13.219 26.298 1.00 93.88 77 LEU A CA 1
ATOM 596 C C . LEU A 1 77 ? -23.506 -12.252 26.959 1.00 93.88 77 LEU A C 1
ATOM 598 O O . LEU A 1 77 ? -22.499 -11.895 26.351 1.00 93.88 77 LEU A O 1
ATOM 602 N N . ARG A 1 78 ? -23.762 -11.889 28.216 1.00 94.19 78 ARG A N 1
ATOM 603 C CA . ARG A 1 78 ? -22.834 -11.108 29.034 1.00 94.19 78 ARG A CA 1
ATOM 604 C C . ARG A 1 78 ? -22.343 -11.922 30.223 1.00 94.19 78 ARG A C 1
ATOM 606 O O . ARG A 1 78 ? -23.125 -12.295 31.089 1.00 94.19 78 ARG A O 1
ATOM 613 N N . LEU A 1 79 ? -21.045 -12.178 30.268 1.00 95.44 79 LEU A N 1
ATOM 614 C CA . LEU A 1 79 ? -20.329 -12.714 31.418 1.00 95.44 79 LEU A CA 1
ATOM 615 C C . LEU A 1 79 ? -19.646 -11.540 32.108 1.00 95.44 79 LEU A C 1
ATOM 617 O O . LEU A 1 79 ? -18.772 -10.911 31.510 1.00 95.44 79 LEU A O 1
ATOM 621 N N . GLN A 1 80 ? -20.039 -11.233 33.338 1.00 94.06 80 GLN A N 1
ATOM 622 C CA . GLN A 1 80 ? -19.495 -10.090 34.060 1.00 94.06 80 GLN A CA 1
ATOM 623 C C . GLN A 1 80 ? -19.034 -10.462 35.462 1.00 94.06 80 GLN A C 1
ATOM 625 O O . GLN A 1 80 ? -19.689 -11.231 36.163 1.00 94.06 80 GLN A O 1
ATOM 630 N N . SER A 1 81 ? -17.893 -9.915 35.870 1.00 93.62 81 SER A N 1
ATOM 631 C CA . SER A 1 81 ? -17.466 -9.959 37.268 1.00 93.62 81 SER A CA 1
ATOM 632 C C . SER A 1 81 ? -17.925 -8.706 38.016 1.00 93.62 81 SER A C 1
ATOM 634 O O . SER A 1 81 ? -18.396 -7.742 37.407 1.00 93.62 81 SER A O 1
ATOM 636 N N . SER A 1 82 ? -17.790 -8.711 39.341 1.00 89.81 82 SER A N 1
ATOM 637 C CA . SER A 1 82 ? -18.074 -7.535 40.162 1.00 89.81 82 SER A CA 1
ATOM 638 C C . SER A 1 82 ? -16.782 -6.779 40.495 1.00 89.81 82 SER A C 1
ATOM 640 O O . SER A 1 82 ? -15.688 -7.350 40.420 1.00 89.81 82 SER A O 1
ATOM 642 N N . PRO A 1 83 ? -16.860 -5.506 40.924 1.00 88.88 83 PRO A N 1
ATOM 643 C CA . PRO A 1 83 ? -15.681 -4.745 41.353 1.00 88.88 83 PRO A CA 1
ATOM 644 C C . PRO A 1 83 ? -14.938 -5.332 42.563 1.00 88.88 83 PRO A C 1
ATOM 646 O O . PRO A 1 83 ? -13.881 -4.827 42.941 1.00 88.88 83 PRO A O 1
ATOM 649 N N . VAL A 1 84 ? -15.497 -6.363 43.204 1.00 89.00 84 VAL A N 1
ATOM 650 C CA . VAL A 1 84 ? -14.968 -6.984 44.425 1.00 89.00 84 VAL A CA 1
ATOM 651 C C . VAL A 1 84 ? -14.759 -8.496 44.313 1.00 89.00 84 VAL A C 1
ATOM 653 O O . VAL A 1 84 ? -14.124 -9.075 45.195 1.00 89.00 84 VAL A O 1
ATOM 656 N N . GLU A 1 85 ? -15.269 -9.152 43.265 1.00 90.88 85 GLU A N 1
ATOM 657 C CA . GLU A 1 85 ? -15.228 -10.608 43.103 1.00 90.88 85 GLU A CA 1
ATOM 658 C C . GLU A 1 85 ? -15.187 -11.032 41.625 1.00 90.88 85 GLU A C 1
ATOM 660 O O . GLU A 1 85 ? -15.876 -10.479 40.771 1.00 90.88 85 GLU A O 1
ATOM 665 N N . SER A 1 86 ? -14.398 -12.066 41.326 1.00 94.12 86 SER A N 1
ATOM 666 C CA . SER A 1 86 ? -14.314 -12.676 39.994 1.00 94.12 86 SER A CA 1
ATOM 667 C C . SER A 1 86 ? -15.510 -13.578 39.689 1.00 94.12 86 SER A C 1
ATOM 669 O O . SER A 1 86 ? -15.924 -14.366 40.535 1.00 94.12 86 SER A O 1
ATOM 671 N N . LEU A 1 87 ? -15.988 -13.556 38.443 1.00 94.56 87 LEU A N 1
ATOM 672 C CA . LEU A 1 87 ? -16.873 -14.597 37.912 1.00 94.56 87 LEU A CA 1
ATOM 673 C C . LEU A 1 87 ? -16.022 -15.791 37.470 1.00 94.56 87 LEU A C 1
ATOM 675 O O . LEU A 1 87 ? -15.018 -15.601 36.785 1.00 94.56 87 LEU A O 1
ATOM 679 N N . VAL A 1 88 ? -16.415 -17.016 37.824 1.00 96.00 88 VAL A N 1
ATOM 680 C CA . VAL A 1 88 ? -15.670 -18.231 37.454 1.00 96.00 88 VAL A CA 1
ATOM 681 C C . VAL A 1 88 ? -16.539 -19.159 36.613 1.00 96.00 88 VAL A C 1
ATOM 683 O O . VAL A 1 88 ? -17.563 -19.666 37.078 1.00 96.00 88 VAL A O 1
ATOM 686 N N . VAL A 1 89 ? -16.079 -19.433 35.393 1.00 96.31 89 VAL A N 1
ATOM 687 C CA . VAL A 1 89 ? -16.662 -20.389 34.451 1.00 96.31 89 VAL A CA 1
ATOM 688 C C . VAL A 1 89 ? -15.664 -21.519 34.202 1.00 96.31 89 VAL A C 1
ATOM 690 O O . VAL A 1 89 ? -14.514 -21.287 33.827 1.00 96.31 89 VAL A O 1
ATOM 693 N N . LYS A 1 90 ? -16.099 -22.761 34.412 1.00 93.94 90 LYS A N 1
ATOM 694 C CA . LYS A 1 90 ? -15.319 -23.970 34.152 1.00 93.94 90 LYS A CA 1
ATOM 695 C C . LYS A 1 90 ? -15.912 -24.773 33.001 1.00 93.94 90 LYS A C 1
ATOM 697 O O . LYS A 1 90 ? -17.114 -25.032 32.985 1.00 93.94 90 LYS A O 1
ATOM 702 N N . LEU A 1 91 ? -15.062 -25.175 32.063 1.00 93.31 91 LEU A N 1
ATOM 703 C CA . LEU A 1 91 ? -15.437 -25.851 30.826 1.00 93.31 91 LEU A CA 1
ATOM 704 C C . LEU A 1 91 ? -14.816 -27.252 30.739 1.00 93.31 91 LEU A C 1
ATOM 706 O O . LEU A 1 91 ? -13.693 -27.462 31.195 1.00 93.31 91 LEU A O 1
ATOM 710 N N . ASP A 1 92 ? -15.548 -28.211 30.174 1.00 89.19 92 ASP A N 1
ATOM 711 C CA . ASP A 1 92 ? -15.086 -29.592 29.960 1.00 89.19 92 ASP A CA 1
ATOM 712 C C . ASP A 1 92 ? -15.690 -30.160 28.673 1.00 89.19 92 ASP A C 1
ATOM 714 O O . ASP A 1 92 ? -16.901 -30.389 28.606 1.00 89.19 92 ASP A O 1
ATOM 718 N N . GLY A 1 93 ? -14.851 -30.333 27.653 1.00 85.56 93 GLY A N 1
ATOM 719 C CA . GLY A 1 93 ? -15.235 -30.840 26.338 1.00 85.56 93 GLY A CA 1
ATOM 720 C C . GLY A 1 93 ? -14.223 -30.414 25.277 1.00 85.56 93 GLY A C 1
ATOM 721 O O . GLY A 1 93 ? -14.301 -29.299 24.760 1.00 85.56 93 GLY A O 1
ATOM 722 N N . ALA A 1 94 ? -13.267 -31.288 24.965 1.00 80.69 94 ALA A N 1
ATOM 723 C CA . ALA A 1 94 ? -12.164 -31.000 24.048 1.00 80.69 94 ALA A CA 1
ATOM 724 C C . ALA A 1 94 ? -12.637 -30.651 22.624 1.00 80.69 94 ALA A C 1
ATOM 726 O O . ALA A 1 94 ? -13.610 -31.219 22.119 1.00 80.69 94 ALA A O 1
ATOM 727 N N . GLY A 1 95 ? -11.905 -29.758 21.952 1.00 69.88 95 GLY A N 1
ATOM 728 C CA . GLY A 1 95 ? -12.065 -29.518 20.519 1.00 69.88 95 GLY A CA 1
ATOM 729 C C . GLY A 1 95 ? -11.464 -30.658 19.676 1.00 6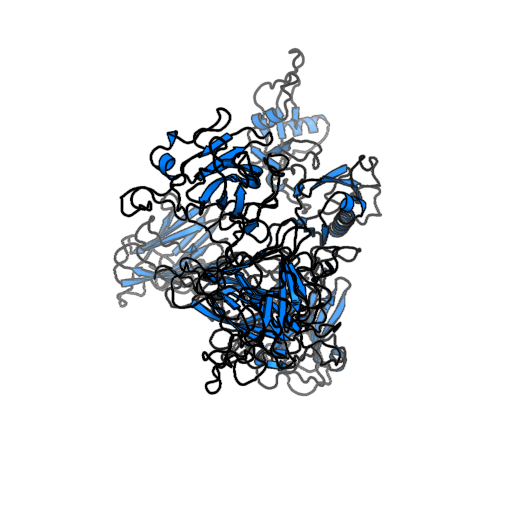9.88 95 GLY A C 1
ATOM 730 O O . GLY A 1 95 ? -10.640 -31.438 20.173 1.00 69.88 95 GLY A O 1
ATOM 731 N N . PRO A 1 96 ? -11.858 -30.798 18.396 1.00 64.44 96 PRO A N 1
ATOM 732 C CA . PRO A 1 96 ? -11.278 -31.791 17.494 1.00 64.44 96 PRO A CA 1
ATOM 733 C C . PRO A 1 96 ? -9.764 -31.572 17.299 1.00 64.44 96 PRO A C 1
ATOM 735 O O . PRO A 1 96 ? -9.334 -30.526 16.823 1.00 64.44 96 PRO A O 1
ATOM 738 N N . GLU A 1 97 ? -8.948 -32.577 17.643 1.00 49.69 97 GLU A N 1
ATOM 739 C CA . GLU A 1 97 ? -7.485 -32.532 17.478 1.00 49.69 97 GLU A CA 1
ATOM 740 C C . GLU A 1 97 ? -7.081 -32.376 15.995 1.00 49.69 97 GLU A C 1
ATOM 742 O O . GLU A 1 97 ? -7.556 -33.124 15.140 1.00 49.69 97 GLU A O 1
ATOM 747 N N . GLY A 1 98 ? -6.164 -31.443 15.699 1.00 46.88 98 GLY A N 1
ATOM 748 C CA . GLY A 1 98 ? -5.575 -31.260 14.361 1.00 46.88 98 GLY A CA 1
ATOM 749 C C . GLY A 1 98 ? -6.338 -30.336 13.404 1.00 46.88 98 GLY A C 1
ATOM 750 O O . GLY A 1 98 ? -6.010 -30.321 12.225 1.00 46.88 98 GLY A O 1
ATOM 751 N N . ASN A 1 99 ? -7.328 -29.581 13.889 1.00 48.53 99 ASN A N 1
ATOM 752 C CA . ASN A 1 99 ? -8.099 -28.612 13.105 1.00 48.53 99 ASN A CA 1
ATOM 753 C C . ASN A 1 99 ? -8.026 -27.229 13.778 1.00 48.53 99 ASN A C 1
ATOM 755 O O . ASN A 1 99 ? -8.781 -26.969 14.715 1.00 48.53 99 ASN A O 1
ATOM 759 N N . ALA A 1 100 ? -7.099 -26.369 13.339 1.00 41.88 100 ALA A N 1
ATOM 760 C CA . ALA A 1 100 ? -6.867 -25.046 13.933 1.00 41.88 100 ALA A CA 1
ATOM 761 C C . ALA A 1 100 ? -8.080 -24.096 13.810 1.00 41.88 100 ALA A C 1
ATOM 763 O O . ALA A 1 100 ? -8.247 -23.220 14.657 1.00 41.88 100 ALA A O 1
ATOM 764 N N . TYR A 1 101 ? -8.966 -24.339 12.836 1.00 46.56 101 TYR A N 1
ATOM 765 C CA . TYR A 1 101 ? -10.104 -23.473 12.479 1.00 46.56 101 TYR A CA 1
ATOM 766 C C . TYR A 1 101 ? -11.485 -24.071 12.807 1.00 46.56 101 TYR A C 1
ATOM 768 O O . TYR A 1 101 ? -12.533 -23.535 12.435 1.00 46.56 101 TYR A O 1
ATOM 776 N N . ASN A 1 102 ? -11.489 -25.224 13.484 1.00 44.69 102 ASN A N 1
ATOM 777 C CA . ASN A 1 102 ? -12.651 -25.979 13.947 1.00 44.69 102 ASN A CA 1
ATOM 778 C C . ASN A 1 102 ? -13.918 -25.829 13.074 1.00 44.69 102 ASN A C 1
ATOM 780 O O . ASN A 1 102 ? -14.900 -25.187 13.448 1.00 44.69 102 ASN A O 1
ATOM 784 N N . THR A 1 103 ? -13.923 -26.450 11.896 1.00 46.66 103 THR A N 1
ATOM 785 C CA . THR A 1 103 ? -15.034 -26.370 10.926 1.00 46.66 103 THR A CA 1
ATOM 786 C C . THR A 1 103 ? -16.339 -27.054 11.357 1.00 46.66 103 THR A C 1
ATOM 788 O O . THR A 1 103 ? -17.341 -26.982 10.643 1.00 46.66 103 THR A O 1
ATOM 791 N N . ASN A 1 104 ? -16.379 -27.678 12.540 1.00 53.84 104 ASN A N 1
ATOM 792 C CA . ASN A 1 104 ? -17.630 -28.008 13.216 1.00 53.84 104 ASN A CA 1
ATOM 793 C C . ASN A 1 104 ? -17.729 -27.194 14.519 1.00 53.84 104 ASN A C 1
ATOM 795 O O . ASN A 1 104 ? -17.346 -27.710 15.573 1.00 53.84 104 ASN A O 1
ATOM 799 N N . PRO A 1 105 ? -18.288 -25.967 14.471 1.00 55.09 105 PRO A N 1
ATOM 800 C CA . PRO A 1 105 ? -18.268 -25.026 15.597 1.00 55.09 105 PRO A CA 1
ATOM 801 C C . PRO A 1 105 ? -18.911 -25.594 16.871 1.00 55.09 105 PRO A C 1
ATOM 803 O O . PRO A 1 105 ? -18.610 -25.144 17.969 1.00 55.09 105 PRO A O 1
ATOM 806 N N . THR A 1 106 ? -19.735 -26.638 16.721 1.00 58.06 106 THR A N 1
ATOM 807 C CA . THR A 1 106 ? -20.521 -27.261 17.792 1.00 58.06 106 THR A CA 1
ATOM 808 C C . THR A 1 106 ? -19.831 -28.397 18.548 1.00 58.06 106 THR A C 1
ATOM 810 O O . THR A 1 106 ? -20.427 -28.946 19.473 1.00 58.06 106 THR A O 1
ATOM 813 N N . ASN A 1 107 ? -18.617 -28.803 18.155 1.00 68.19 107 ASN A N 1
ATOM 814 C CA . ASN A 1 107 ? -17.941 -29.952 18.759 1.00 68.19 107 ASN A CA 1
ATOM 815 C C . ASN A 1 107 ? -16.924 -29.514 19.826 1.00 68.19 107 ASN A C 1
ATOM 817 O O . ASN A 1 107 ? -15.854 -28.999 19.487 1.00 68.19 107 ASN A O 1
ATOM 821 N N . GLY A 1 108 ? -17.265 -29.742 21.096 1.00 78.88 108 GLY A N 1
ATOM 822 C CA . GLY A 1 108 ? -16.491 -29.328 22.271 1.00 78.88 108 GLY A CA 1
ATOM 823 C C . GLY A 1 108 ? -17.115 -28.142 23.019 1.00 78.88 108 GLY A C 1
ATOM 824 O O . GLY A 1 108 ? -17.916 -27.385 22.467 1.00 78.88 108 GLY A O 1
ATOM 825 N N . ALA A 1 109 ? -16.742 -27.975 24.289 1.00 87.50 109 ALA A N 1
ATOM 826 C CA . ALA A 1 109 ? -17.291 -26.950 25.169 1.00 87.50 109 ALA A CA 1
ATOM 827 C C . ALA A 1 109 ? -16.711 -25.564 24.879 1.00 87.50 109 ALA A C 1
ATOM 829 O O . ALA A 1 109 ? -15.494 -25.396 24.824 1.00 87.50 109 ALA A O 1
ATOM 830 N N . GLY A 1 110 ? -17.576 -24.561 24.720 1.00 89.94 110 GLY A N 1
ATOM 831 C CA . GLY A 1 110 ? -17.170 -23.195 24.388 1.00 89.94 110 GLY A CA 1
ATOM 832 C C . GLY A 1 110 ? -18.343 -22.240 24.172 1.00 89.94 110 GLY A C 1
ATOM 833 O O . GLY A 1 110 ? -19.492 -22.552 24.501 1.00 89.94 110 GLY A O 1
ATOM 834 N N . PHE A 1 111 ? -18.034 -21.075 23.607 1.00 90.88 111 PHE A N 1
ATOM 835 C CA . PHE A 1 111 ? -19.001 -20.036 23.247 1.00 90.88 111 PHE A CA 1
ATOM 836 C C . PHE A 1 111 ? -18.846 -19.693 21.767 1.00 90.88 111 PHE A C 1
ATOM 838 O O . PHE A 1 111 ? -17.716 -19.571 21.297 1.00 90.88 111 PHE A O 1
ATOM 845 N N . THR A 1 112 ? -19.954 -19.503 21.051 1.00 88.38 112 THR A N 1
ATOM 846 C CA . THR A 1 112 ? -19.939 -19.090 19.637 1.00 88.38 112 THR A CA 1
ATOM 847 C C . THR A 1 112 ? -20.900 -17.934 19.402 1.00 88.38 112 THR A C 1
ATOM 849 O O . THR A 1 112 ? -22.110 -18.123 19.502 1.00 88.38 112 THR A O 1
ATOM 852 N N . ALA A 1 113 ? -20.389 -16.756 19.047 1.00 88.44 113 ALA A N 1
ATOM 853 C CA . ALA A 1 113 ? -21.190 -15.655 18.514 1.00 88.44 113 ALA A CA 1
ATOM 854 C C . ALA A 1 113 ? -21.289 -15.771 16.984 1.00 88.44 113 ALA A C 1
ATOM 856 O O . ALA A 1 113 ? -20.271 -15.941 16.316 1.00 88.44 113 ALA A O 1
ATOM 857 N N . THR A 1 114 ? -22.514 -15.727 16.447 1.00 83.06 114 THR A N 1
ATOM 858 C CA . THR A 1 114 ? -22.810 -16.008 15.032 1.00 83.06 114 THR A CA 1
ATOM 859 C C . THR A 1 114 ? -24.032 -15.247 14.504 1.00 83.06 114 THR A C 1
ATOM 861 O O . THR A 1 114 ? -24.752 -14.584 15.255 1.00 83.06 114 THR A O 1
ATOM 864 N N . GLY A 1 115 ? -24.324 -15.391 13.208 1.00 77.12 115 GLY A N 1
ATOM 865 C CA . GLY A 1 115 ? -25.485 -14.809 12.541 1.00 77.12 115 GLY A CA 1
ATOM 866 C C . GLY A 1 115 ? -25.938 -15.529 11.260 1.00 77.12 115 GLY A C 1
ATOM 867 O O . GLY A 1 115 ? -25.359 -16.527 10.837 1.00 77.12 115 GLY A O 1
ATOM 868 N N . ARG A 1 116 ? -27.044 -15.072 10.646 1.00 71.19 116 ARG A N 1
ATOM 869 C CA . ARG A 1 116 ? -27.631 -15.670 9.416 1.00 71.19 116 ARG A CA 1
ATOM 870 C C . ARG A 1 116 ? -27.545 -14.743 8.194 1.00 71.19 116 ARG A C 1
ATOM 872 O O . ARG A 1 116 ? -27.918 -13.577 8.280 1.00 71.19 116 ARG A O 1
ATOM 879 N N . TYR A 1 117 ? -27.193 -15.314 7.035 1.00 57.53 117 TYR A N 1
ATOM 880 C CA . TYR A 1 117 ? -26.985 -14.644 5.730 1.00 57.53 117 TYR A CA 1
ATOM 881 C C . TYR A 1 117 ? -28.234 -13.985 5.094 1.00 57.53 117 TYR A C 1
ATOM 883 O O . TYR A 1 117 ? -28.116 -13.195 4.170 1.00 57.53 117 TYR A O 1
ATOM 891 N N . GLY A 1 118 ? -29.450 -14.323 5.536 1.00 52.34 118 GLY A N 1
ATOM 892 C CA . GLY A 1 118 ? -30.669 -14.090 4.743 1.00 52.34 118 GLY A CA 1
ATOM 893 C C . GLY A 1 118 ? -31.358 -12.721 4.837 1.00 52.34 118 GLY A C 1
ATOM 894 O O . GLY A 1 118 ? -32.383 -12.559 4.178 1.00 52.34 118 GLY A O 1
ATOM 895 N N . GLU A 1 119 ? -30.885 -11.772 5.649 1.00 47.28 119 GLU A N 1
ATOM 896 C CA . GLU A 1 119 ? -31.587 -10.497 5.900 1.00 47.28 119 GLU A CA 1
ATOM 897 C C . GLU A 1 119 ? -30.642 -9.279 5.831 1.00 47.28 119 GLU A C 1
ATOM 899 O O . GLU A 1 119 ? -29.430 -9.448 5.888 1.00 47.28 119 GLU A O 1
ATOM 904 N N . ILE A 1 120 ? -31.255 -8.100 5.632 1.00 49.22 120 ILE A N 1
ATOM 905 C CA . ILE A 1 120 ? -30.738 -6.764 5.246 1.00 49.22 120 ILE A CA 1
ATOM 906 C C . ILE A 1 120 ? -29.349 -6.334 5.772 1.00 49.22 120 ILE A C 1
ATOM 908 O O . ILE A 1 120 ? -28.891 -6.801 6.805 1.00 49.22 120 ILE A O 1
ATOM 912 N N . GLN A 1 121 ? -28.735 -5.368 5.070 1.00 49.69 121 GLN A N 1
ATOM 913 C CA . GLN A 1 121 ? -27.392 -4.807 5.313 1.00 49.69 121 GLN A CA 1
ATOM 914 C C . GLN A 1 121 ? -27.155 -4.301 6.757 1.00 49.69 121 GLN A C 1
ATOM 916 O O . GLN A 1 121 ? -26.057 -4.472 7.265 1.00 49.69 121 GLN A O 1
ATOM 921 N N . ASP A 1 122 ? -28.186 -3.808 7.460 1.00 54.47 122 ASP A N 1
ATOM 922 C CA . ASP A 1 122 ? -28.102 -3.310 8.853 1.00 54.47 122 ASP A CA 1
ATOM 923 C C . ASP A 1 122 ? -28.331 -4.403 9.928 1.00 54.47 122 ASP A C 1
ATOM 925 O O . ASP A 1 122 ? -28.935 -4.166 10.980 1.00 54.47 122 ASP A O 1
ATOM 929 N N . ARG A 1 123 ? -27.941 -5.654 9.662 1.00 70.31 123 ARG A N 1
ATOM 930 C CA . ARG A 1 123 ? -28.139 -6.770 10.605 1.00 70.31 123 ARG A CA 1
ATOM 931 C C . ARG A 1 123 ? -27.201 -6.649 11.811 1.00 70.31 123 ARG A C 1
ATOM 933 O O . ARG A 1 123 ? -25.989 -6.627 11.648 1.00 70.31 123 ARG A O 1
ATOM 940 N N . ILE A 1 124 ? -27.760 -6.763 13.016 1.00 78.38 124 ILE A N 1
ATOM 941 C CA . ILE A 1 124 ? -27.001 -6.912 14.268 1.00 78.38 124 ILE A CA 1
ATOM 942 C C . ILE A 1 124 ? -26.780 -8.414 14.534 1.00 78.38 124 ILE A C 1
ATOM 944 O O . ILE A 1 124 ? -27.739 -9.177 14.717 1.00 78.38 124 ILE A O 1
ATOM 948 N N . GLY A 1 125 ? -25.521 -8.857 14.490 1.00 82.75 125 GLY A N 1
ATOM 949 C CA . GLY A 1 125 ? -25.109 -10.246 14.736 1.00 82.75 125 GLY A CA 1
ATOM 950 C C . GLY A 1 125 ? -25.272 -10.691 16.197 1.00 82.75 125 GLY A C 1
ATOM 951 O O . GLY A 1 125 ? -25.872 -9.997 17.018 1.00 82.75 125 GLY A O 1
ATOM 952 N N . GLY A 1 126 ? -24.751 -11.869 16.542 1.00 87.88 126 GLY A N 1
ATOM 953 C CA . GLY A 1 126 ? -24.656 -12.300 17.940 1.00 87.88 126 GLY A CA 1
ATOM 954 C C . GLY A 1 126 ? -23.604 -11.510 18.723 1.00 87.88 126 GLY A C 1
ATOM 955 O O . GLY A 1 126 ? -22.508 -11.289 18.217 1.00 87.88 126 GLY A O 1
ATOM 956 N N . MET A 1 127 ? -23.932 -11.111 19.957 1.00 89.94 127 MET A N 1
ATOM 957 C CA . MET A 1 127 ? -23.063 -10.319 20.843 1.00 89.94 127 MET A CA 1
ATOM 958 C C . MET A 1 127 ? -22.584 -11.148 22.038 1.00 89.94 127 MET A C 1
ATOM 960 O O . MET A 1 127 ? -23.404 -11.639 22.820 1.00 89.94 127 MET A O 1
ATOM 964 N N . LEU A 1 128 ? -21.268 -11.290 22.200 1.00 92.94 128 LEU A N 1
ATOM 965 C CA . LEU A 1 128 ? -20.656 -11.896 23.384 1.00 92.94 128 LEU A CA 1
ATOM 966 C C . LEU A 1 128 ? -19.821 -10.860 24.137 1.00 92.94 128 LEU A C 1
ATOM 968 O O . LEU A 1 128 ? -18.809 -10.387 23.631 1.00 92.94 128 LEU A O 1
ATOM 972 N N . HIS A 1 129 ? -20.213 -10.550 25.368 1.00 95.06 129 HIS A N 1
ATOM 973 C CA . HIS A 1 129 ? -19.490 -9.646 26.257 1.00 95.06 129 HIS A CA 1
ATOM 974 C C . HIS A 1 129 ? -18.884 -10.447 27.411 1.00 95.06 129 HIS A C 1
ATOM 976 O O . HIS A 1 129 ? -19.607 -11.000 28.232 1.00 95.06 129 HIS A O 1
ATOM 982 N N . ILE A 1 130 ? -17.559 -10.509 27.498 1.00 96.31 130 ILE A N 1
ATOM 983 C CA . ILE A 1 130 ? -16.814 -11.052 28.637 1.00 96.31 130 ILE A CA 1
ATOM 984 C C . ILE A 1 130 ? -16.102 -9.874 29.292 1.00 96.31 130 ILE A C 1
ATOM 986 O O . ILE A 1 130 ? -15.057 -9.437 28.815 1.00 96.31 130 ILE A O 1
ATOM 990 N N . VAL A 1 131 ? -16.687 -9.332 30.358 1.00 95.88 131 VAL A N 1
ATOM 991 C CA . VAL A 1 131 ? -16.264 -8.056 30.945 1.00 95.88 131 VAL A CA 1
ATOM 992 C C . VAL A 1 131 ? -15.921 -8.248 32.416 1.00 95.88 131 VAL A C 1
ATOM 994 O O . VAL A 1 131 ? -16.791 -8.328 33.280 1.00 95.88 131 VAL A O 1
ATOM 997 N N . GLY A 1 132 ? -14.627 -8.351 32.700 1.00 94.69 132 GLY A N 1
ATOM 998 C CA . GLY A 1 132 ? -14.113 -8.351 34.062 1.00 94.69 132 GLY A CA 1
ATOM 999 C C . GLY A 1 132 ? -13.912 -6.945 34.632 1.00 94.69 132 GLY A C 1
ATOM 1000 O O . GLY A 1 132 ? -14.030 -5.942 33.931 1.00 94.69 132 GLY A O 1
ATOM 1001 N N . GLN A 1 133 ? -13.515 -6.887 35.900 1.00 92.50 133 GLN A N 1
ATOM 1002 C CA . GLN A 1 133 ? -13.186 -5.665 36.631 1.00 92.50 133 GLN A CA 1
ATOM 1003 C C . GLN A 1 133 ? -11.690 -5.656 36.995 1.00 92.50 133 GLN A C 1
ATOM 1005 O O . GLN A 1 133 ? -11.089 -6.725 37.171 1.00 92.50 133 GLN A O 1
ATOM 1010 N N . PRO A 1 134 ? -11.034 -4.486 37.118 1.00 89.44 134 PRO A N 1
ATOM 1011 C CA . PRO A 1 134 ? -9.621 -4.412 37.489 1.00 89.44 134 PRO A CA 1
ATOM 1012 C C . PRO A 1 134 ? -9.317 -5.157 38.801 1.00 89.44 134 PRO A C 1
ATOM 1014 O O . PRO A 1 134 ? -9.821 -4.812 39.865 1.00 89.44 134 PRO A O 1
ATOM 1017 N N . GLY A 1 135 ? -8.468 -6.187 38.731 1.00 91.62 135 GLY A N 1
ATOM 1018 C CA . GLY A 1 135 ? -8.123 -7.046 39.875 1.00 91.62 135 GLY A CA 1
ATOM 1019 C C . GLY A 1 135 ? -9.079 -8.221 40.126 1.00 91.62 135 GLY A C 1
ATOM 1020 O O . GLY A 1 135 ? -8.700 -9.146 40.844 1.00 91.62 135 GLY A O 1
ATOM 1021 N N . PHE A 1 136 ? -10.249 -8.234 39.485 1.00 94.69 136 PHE A N 1
ATOM 1022 C CA . PHE A 1 136 ? -11.276 -9.271 39.594 1.00 94.69 136 PHE A CA 1
ATOM 1023 C C . PHE A 1 136 ? -11.745 -9.693 38.195 1.00 94.69 136 PHE A C 1
ATOM 1025 O O . PHE A 1 136 ? -12.796 -9.253 37.729 1.00 94.69 136 PHE A O 1
ATOM 1032 N N . PRO A 1 137 ? -10.965 -10.518 37.476 1.00 96.00 137 PRO A N 1
ATOM 1033 C CA . PRO A 1 137 ? -11.291 -10.896 36.106 1.00 96.00 137 PRO A CA 1
ATOM 1034 C C . PRO A 1 137 ? -12.498 -11.837 36.017 1.00 96.00 137 PRO A C 1
ATOM 1036 O O . PRO A 1 137 ? -12.851 -12.497 36.998 1.00 96.00 137 PRO A O 1
ATOM 1039 N N . VAL A 1 138 ? -13.071 -11.974 34.819 1.00 97.44 138 VAL A N 1
ATOM 1040 C CA . VAL A 1 138 ? -13.868 -13.163 34.470 1.00 97.44 138 VAL A CA 1
ATOM 1041 C C . VAL A 1 138 ? -12.897 -14.297 34.150 1.00 97.44 138 VAL A C 1
ATOM 1043 O O . VAL A 1 138 ? -12.080 -14.175 33.239 1.00 97.44 138 VAL A O 1
ATOM 1046 N N . VAL A 1 139 ? -12.957 -15.395 34.899 1.00 97.19 139 VAL A N 1
ATOM 1047 C CA . VAL A 1 139 ? -12.057 -16.540 34.726 1.00 97.19 139 VAL A CA 1
ATOM 1048 C C . VAL A 1 139 ? -12.756 -17.643 33.940 1.00 97.19 139 VAL A C 1
ATOM 1050 O O . VAL A 1 139 ? -13.775 -18.164 34.390 1.00 97.19 139 VAL A O 1
ATOM 1053 N N . LEU A 1 140 ? -12.180 -18.033 32.804 1.00 97.12 140 LEU A N 1
ATOM 1054 C CA . LEU A 1 140 ? -12.600 -19.172 31.989 1.00 97.12 140 LEU A CA 1
ATOM 1055 C C . LEU A 1 140 ? -11.492 -20.227 31.995 1.00 97.12 140 LEU A C 1
ATOM 1057 O O . LEU A 1 140 ? -10.384 -19.987 31.514 1.00 97.12 140 LEU A O 1
ATOM 1061 N N . THR A 1 141 ? -11.766 -21.398 32.565 1.00 94.81 141 THR A N 1
ATOM 1062 C CA . THR A 1 141 ? -10.747 -22.443 32.750 1.00 94.81 141 THR A CA 1
ATOM 1063 C C . THR A 1 141 ? -11.325 -23.850 32.607 1.00 94.81 141 THR A C 1
ATOM 1065 O O . THR A 1 141 ? -12.531 -24.032 32.477 1.00 94.81 141 THR A O 1
ATOM 1068 N N . SER A 1 142 ? -10.467 -24.865 32.638 1.00 92.38 142 SER A N 1
ATOM 1069 C CA . SER A 1 142 ? -10.862 -26.275 32.628 1.00 92.38 142 SER A CA 1
ATOM 1070 C C . SER A 1 142 ? -11.628 -26.661 33.900 1.00 92.38 142 SER A C 1
ATOM 1072 O O . SER A 1 142 ? -11.306 -26.209 35.002 1.00 92.38 142 SER A O 1
ATOM 1074 N N . LEU A 1 143 ? -12.594 -27.577 33.790 1.00 91.25 143 LEU A N 1
ATOM 1075 C CA . LEU A 1 143 ? -13.229 -28.224 34.945 1.00 91.25 143 LEU A CA 1
ATOM 1076 C C . LEU A 1 143 ? -12.227 -28.976 35.830 1.00 91.25 143 LEU A C 1
ATOM 1078 O O . LEU A 1 143 ? -12.505 -29.178 37.010 1.00 91.25 143 LEU A O 1
ATOM 1082 N N . GLN A 1 144 ? -11.067 -29.353 35.286 1.00 89.81 144 GLN A N 1
ATOM 1083 C CA . GLN A 1 144 ? -9.968 -29.996 36.013 1.00 89.81 144 GLN A CA 1
ATOM 1084 C C . GLN A 1 144 ? -9.038 -29.001 36.731 1.00 89.81 144 GLN A C 1
ATOM 1086 O O . GLN A 1 144 ? -8.093 -29.420 37.403 1.00 89.81 144 GLN A O 1
ATOM 1091 N N . ASP A 1 145 ? -9.239 -27.688 36.568 1.00 91.12 145 ASP A N 1
ATOM 1092 C CA . ASP A 1 145 ? -8.405 -26.668 37.206 1.00 91.12 145 ASP A CA 1
ATOM 1093 C C . ASP A 1 145 ? -8.842 -26.403 38.654 1.00 91.12 145 ASP A C 1
ATOM 1095 O O . ASP A 1 145 ? -9.715 -25.579 38.917 1.00 91.12 145 ASP A O 1
ATOM 1099 N N . ASP A 1 146 ? -8.189 -27.061 39.613 1.00 90.12 146 ASP A N 1
ATOM 1100 C CA . ASP A 1 146 ? -8.397 -26.842 41.054 1.00 90.12 146 ASP A CA 1
ATOM 1101 C C . ASP A 1 146 ? -7.615 -25.637 41.620 1.00 90.12 146 ASP A C 1
ATOM 1103 O O . ASP A 1 146 ? -7.554 -25.444 42.838 1.00 90.12 146 ASP A O 1
ATOM 1107 N N . SER A 1 147 ? -6.952 -24.831 40.779 1.00 89.38 147 SER A N 1
ATOM 1108 C CA . SER A 1 147 ? -6.262 -23.613 41.236 1.00 89.38 147 SER A CA 1
ATOM 1109 C C . SER A 1 147 ? -7.198 -22.413 41.390 1.00 89.38 147 SER A C 1
ATOM 1111 O O . SER A 1 147 ? -6.859 -21.469 42.106 1.00 89.38 147 SER A O 1
ATOM 1113 N N . VAL A 1 148 ? -8.375 -22.467 40.759 1.00 90.38 148 VAL A N 1
ATOM 1114 C CA . VAL A 1 148 ? -9.397 -21.416 40.778 1.00 90.38 148 VAL A CA 1
ATOM 1115 C C . VAL A 1 148 ? -10.745 -22.010 41.183 1.00 90.38 148 VAL A C 1
ATOM 1117 O O . VAL A 1 148 ? -11.085 -23.134 40.817 1.00 90.38 148 VAL A O 1
ATOM 1120 N N . GLY A 1 149 ? -11.541 -21.255 41.933 1.00 89.81 149 GLY A N 1
ATOM 1121 C CA . GLY A 1 149 ? -12.904 -21.621 42.298 1.00 89.81 149 GLY A CA 1
ATOM 1122 C C . GLY A 1 149 ? -13.692 -20.418 42.792 1.00 89.81 149 GLY A C 1
ATOM 1123 O O . GLY A 1 149 ? -13.135 -19.332 42.943 1.00 89.81 149 GLY A O 1
ATOM 1124 N N . ALA A 1 150 ? -14.976 -20.632 43.045 1.00 90.88 150 ALA A N 1
ATOM 1125 C CA . ALA A 1 150 ? -15.900 -19.629 43.556 1.00 90.88 150 ALA A CA 1
ATOM 1126 C C . ALA A 1 150 ? -16.741 -20.226 44.690 1.00 90.88 150 ALA A C 1
ATOM 1128 O O . ALA A 1 150 ? -17.035 -21.427 44.704 1.00 90.88 150 ALA A O 1
ATOM 1129 N N . GLY A 1 151 ? -17.102 -19.379 45.652 1.00 89.00 151 GLY A N 1
ATOM 1130 C CA . GLY A 1 151 ? -17.831 -19.780 46.851 1.00 89.00 151 GLY A CA 1
ATOM 1131 C C . GLY A 1 151 ? -16.967 -20.463 47.913 1.00 89.00 151 GLY A C 1
ATOM 1132 O O . GLY A 1 151 ? -15.736 -20.537 47.839 1.00 89.00 151 GLY A O 1
ATOM 1133 N N . VAL A 1 152 ? -17.634 -20.964 48.953 1.00 90.38 152 VAL A N 1
ATOM 1134 C CA . VAL A 1 152 ? -16.981 -21.575 50.119 1.00 90.38 152 VAL A CA 1
ATOM 1135 C C . VAL A 1 152 ? -17.561 -22.945 50.444 1.00 90.38 152 VAL A C 1
ATOM 1137 O O . VAL A 1 152 ? -18.709 -23.274 50.142 1.00 90.38 152 VAL A O 1
ATOM 1140 N N . ARG A 1 153 ? -16.759 -23.761 51.115 1.00 89.25 153 ARG A N 1
ATOM 1141 C CA . ARG A 1 153 ? -17.181 -25.022 51.718 1.00 89.25 153 ARG A CA 1
ATOM 1142 C C . ARG A 1 153 ? -17.952 -24.764 53.020 1.00 89.25 153 ARG A C 1
ATOM 1144 O O . ARG A 1 153 ? -17.873 -23.677 53.598 1.00 89.25 153 ARG A O 1
ATOM 1151 N N . PRO A 1 154 ? -18.678 -25.762 53.556 1.00 89.81 154 PRO A N 1
ATOM 1152 C CA . PRO A 1 154 ? -19.324 -25.657 54.864 1.00 89.81 154 PRO A CA 1
ATOM 1153 C C . PRO A 1 154 ? -18.382 -25.304 56.029 1.00 89.81 154 PRO A C 1
ATOM 1155 O O . PRO A 1 154 ? -18.872 -24.857 57.064 1.00 89.81 154 PRO A O 1
ATOM 1158 N N . ASP A 1 155 ? -17.068 -25.501 55.876 1.00 90.19 155 ASP A N 1
ATOM 1159 C CA . ASP A 1 155 ? -16.025 -25.146 56.848 1.00 90.19 155 ASP A CA 1
ATOM 1160 C C . ASP A 1 155 ? -15.391 -23.756 56.622 1.00 90.19 155 ASP A C 1
ATOM 1162 O O . ASP A 1 155 ? -14.370 -23.448 57.236 1.00 90.19 155 ASP A O 1
ATOM 1166 N N . ASP A 1 156 ? -16.002 -22.928 55.766 1.00 89.25 156 ASP A N 1
ATOM 1167 C CA . ASP A 1 156 ? -15.565 -21.577 55.384 1.00 89.25 156 ASP A CA 1
ATOM 1168 C C . ASP A 1 156 ? -14.227 -21.521 54.616 1.00 89.25 156 ASP A C 1
ATOM 1170 O O . ASP A 1 156 ? -13.665 -20.441 54.427 1.00 89.25 156 ASP A O 1
ATOM 1174 N N . THR A 1 157 ? -13.704 -22.656 54.137 1.00 89.62 157 THR A N 1
ATOM 1175 C CA . THR A 1 157 ? -12.557 -22.663 53.214 1.00 89.62 157 THR A CA 1
ATOM 1176 C C . THR A 1 157 ? -13.007 -22.452 51.759 1.00 89.62 157 THR A C 1
ATOM 1178 O O . THR A 1 157 ? -14.137 -22.814 51.422 1.00 89.62 157 THR A O 1
ATOM 1181 N N . PRO A 1 158 ? -12.169 -21.869 50.876 1.00 88.75 158 PRO A N 1
ATOM 1182 C CA . PRO A 1 158 ? -12.529 -21.672 49.470 1.00 88.75 158 PRO A CA 1
ATOM 1183 C C . PRO A 1 158 ? -12.882 -22.991 48.775 1.00 88.75 158 PRO A C 1
ATOM 1185 O O . PRO A 1 158 ? -12.162 -23.985 48.924 1.00 88.75 158 PRO A O 1
ATOM 1188 N N . GLN A 1 159 ? -13.966 -23.007 47.997 1.00 90.38 159 GLN A N 1
ATOM 1189 C CA . GLN A 1 159 ? -14.318 -24.177 47.197 1.00 90.38 159 GLN A CA 1
ATOM 1190 C C . GLN A 1 159 ? -13.623 -24.123 45.831 1.00 90.38 159 GLN A C 1
ATOM 1192 O O . GLN A 1 159 ? -14.087 -23.454 44.915 1.00 90.38 159 GLN A O 1
ATOM 1197 N N . VAL A 1 160 ? -12.510 -24.847 45.696 1.00 89.81 160 VAL A N 1
ATOM 1198 C CA . VAL A 1 160 ? -11.729 -24.921 44.444 1.00 89.81 160 VAL A CA 1
ATOM 1199 C C . VAL A 1 160 ? -11.935 -26.218 43.657 1.00 89.81 160 VAL A C 1
ATOM 1201 O O . VAL A 1 160 ? -11.754 -26.228 42.444 1.00 89.81 160 VAL A O 1
ATOM 1204 N N . ASP A 1 161 ? -12.380 -27.282 44.332 1.00 89.19 161 ASP A N 1
ATOM 1205 C CA . ASP A 1 161 ? -12.596 -28.611 43.745 1.00 89.19 161 ASP A CA 1
ATOM 1206 C C . ASP A 1 161 ? -14.049 -28.729 43.257 1.00 89.19 161 ASP A C 1
ATOM 1208 O O . ASP A 1 161 ? -14.977 -29.088 43.999 1.00 89.19 161 ASP A O 1
ATOM 1212 N N . THR A 1 162 ? -14.263 -28.329 42.004 1.00 90.38 162 THR A N 1
ATOM 1213 C CA . THR A 1 162 ? -15.601 -28.203 41.409 1.00 90.38 162 THR A CA 1
ATOM 1214 C C . THR A 1 162 ? -16.190 -29.552 41.004 1.00 90.38 162 THR A C 1
ATOM 1216 O O . THR A 1 162 ? -17.402 -29.724 41.086 1.00 90.38 162 THR A O 1
ATOM 1219 N N . ASN A 1 163 ? -15.381 -30.526 40.596 1.00 87.38 163 ASN A N 1
ATOM 1220 C CA . ASN A 1 163 ? -15.843 -31.844 40.138 1.00 87.38 163 ASN A CA 1
ATOM 1221 C C . ASN A 1 163 ? -15.640 -32.960 41.186 1.00 87.38 163 ASN A C 1
ATOM 1223 O O . ASN A 1 163 ? -15.950 -34.122 40.916 1.00 87.38 163 ASN A O 1
ATOM 1227 N N . ASN A 1 164 ? -15.164 -32.610 42.386 1.00 87.25 164 ASN A N 1
ATOM 1228 C CA . ASN A 1 164 ? -14.989 -33.496 43.537 1.00 87.25 164 ASN A CA 1
ATOM 1229 C C . ASN A 1 164 ? -14.110 -34.723 43.227 1.00 87.25 164 ASN A C 1
ATOM 1231 O O . ASN A 1 164 ? -14.368 -35.828 43.723 1.00 87.25 164 ASN A O 1
ATOM 1235 N N . ASN A 1 165 ? -13.094 -34.558 42.374 1.00 83.50 165 ASN A N 1
ATOM 1236 C CA . ASN A 1 165 ? -12.181 -35.632 41.973 1.00 83.50 165 ASN A CA 1
ATOM 1237 C C . ASN A 1 165 ? -10.797 -35.553 42.657 1.00 83.50 165 ASN A C 1
ATOM 1239 O O . ASN A 1 165 ? -9.978 -36.467 42.483 1.00 83.50 165 ASN A O 1
ATOM 1243 N N . GLY A 1 166 ? -10.593 -34.546 43.520 1.00 78.62 166 GLY A N 1
ATOM 1244 C CA . GLY A 1 166 ? -9.340 -34.241 44.217 1.00 78.62 166 GLY A CA 1
ATOM 1245 C C . GLY A 1 166 ? -8.265 -33.669 43.286 1.00 78.62 166 GLY A C 1
ATOM 1246 O O . GLY A 1 166 ? -8.373 -33.818 42.087 1.00 78.62 166 GLY A O 1
ATOM 1247 N N . ASN A 1 167 ? -7.179 -33.102 43.835 1.00 71.81 167 ASN A N 1
ATOM 1248 C CA . ASN A 1 167 ? -6.155 -32.362 43.069 1.00 71.81 167 ASN A CA 1
ATOM 1249 C C . ASN A 1 167 ? -5.641 -33.062 41.788 1.00 71.81 167 ASN A C 1
ATOM 1251 O O . ASN A 1 167 ? -4.633 -33.785 41.823 1.00 71.81 167 ASN A O 1
ATOM 1255 N N . GLN A 1 168 ? -6.278 -32.776 40.656 1.00 69.44 168 GLN A N 1
ATOM 1256 C CA . GLN A 1 168 ? -5.838 -33.119 39.303 1.00 69.44 168 GLN A CA 1
ATOM 1257 C C . GLN A 1 168 ? -5.141 -31.901 38.674 1.00 69.44 168 GLN A C 1
ATOM 1259 O O . GLN A 1 168 ? -5.081 -30.821 39.265 1.00 69.44 168 GLN A O 1
ATOM 1264 N N . ARG A 1 169 ? -4.496 -32.087 37.516 1.00 74.00 169 ARG A N 1
ATOM 1265 C CA . ARG A 1 169 ? -3.859 -30.989 36.774 1.00 74.00 169 ARG A CA 1
ATOM 1266 C C . ARG A 1 169 ? -4.518 -30.860 35.400 1.00 74.00 169 ARG A C 1
ATOM 1268 O O . ARG A 1 169 ? -4.558 -31.873 34.707 1.00 74.00 169 ARG A O 1
ATOM 1275 N N . PRO A 1 170 ? -4.964 -29.656 35.014 1.00 87.44 170 PRO A N 1
ATOM 1276 C CA . PRO A 1 170 ? -5.555 -29.406 33.703 1.00 87.44 170 PRO A CA 1
ATOM 1277 C C . PRO A 1 170 ? -4.529 -29.573 32.571 1.00 87.44 170 PRO A C 1
ATOM 1279 O O . PRO A 1 170 ? -3.316 -29.432 32.790 1.00 87.44 170 PRO A O 1
ATOM 1282 N N . SER A 1 171 ? -5.019 -29.860 31.367 1.00 84.88 171 SER A N 1
ATOM 1283 C CA . SER A 1 171 ? -4.242 -29.973 30.126 1.00 84.88 171 SER A CA 1
ATOM 1284 C C . SER A 1 171 ? -4.672 -28.933 29.092 1.00 84.88 171 SER A C 1
ATOM 1286 O O . SER A 1 171 ? -5.747 -28.358 29.172 1.00 84.88 171 SER A O 1
ATOM 1288 N N . SER A 1 172 ? -3.803 -28.658 28.115 1.00 83.25 172 SER A N 1
ATOM 1289 C CA . SER A 1 172 ? -4.234 -27.935 26.910 1.00 83.25 172 SER A CA 1
ATOM 1290 C C . SER A 1 172 ? -5.319 -28.741 26.186 1.00 83.25 172 SER A C 1
ATOM 1292 O O . SER A 1 172 ? -5.233 -29.971 26.194 1.00 83.25 172 SER A O 1
ATOM 1294 N N . ASN A 1 173 ? -6.274 -28.065 25.537 1.00 84.19 173 ASN A N 1
ATOM 1295 C CA . ASN A 1 173 ? -7.433 -28.679 24.870 1.00 84.19 173 ASN A CA 1
ATOM 1296 C C . ASN A 1 173 ? -8.421 -29.396 25.820 1.00 84.19 173 ASN A C 1
ATOM 1298 O O . ASN A 1 173 ? -9.120 -30.317 25.409 1.00 84.19 173 ASN A O 1
ATOM 1302 N N . ASP A 1 174 ? -8.516 -28.984 27.089 1.00 86.88 174 ASP A N 1
ATOM 1303 C CA . ASP A 1 174 ? -9.584 -29.477 27.979 1.00 86.88 174 ASP A CA 1
ATOM 1304 C C . ASP A 1 174 ? -10.966 -28.920 27.564 1.00 86.88 174 ASP A C 1
ATOM 1306 O O . ASP A 1 174 ? -12.007 -29.509 27.862 1.00 86.88 174 ASP A O 1
ATOM 1310 N N . TRP A 1 175 ? -10.976 -27.789 26.854 1.00 89.38 175 TRP A N 1
ATOM 1311 C CA . TRP A 1 175 ? -12.153 -27.191 26.225 1.00 89.38 175 TRP A CA 1
ATOM 1312 C C . TRP A 1 175 ? -11.786 -26.481 24.913 1.00 89.38 175 TRP A C 1
ATOM 1314 O O . TRP A 1 175 ? -10.604 -26.307 24.614 1.00 89.38 175 TRP A O 1
ATOM 1324 N N . ARG A 1 176 ? -12.789 -26.095 24.116 1.00 85.25 176 ARG A N 1
ATOM 1325 C CA . ARG A 1 176 ? -12.644 -25.633 22.725 1.00 85.25 176 ARG A CA 1
ATOM 1326 C C . ARG A 1 176 ? -12.089 -24.206 22.612 1.00 85.25 176 ARG A C 1
ATOM 1328 O O . ARG A 1 176 ? -10.875 -24.036 22.523 1.00 85.25 176 ARG A O 1
ATOM 1335 N N . SER A 1 177 ? -12.969 -23.205 22.551 1.00 86.06 177 SER A N 1
ATOM 1336 C CA . SER A 1 177 ? -12.614 -21.801 22.322 1.00 86.06 177 SER A CA 1
ATOM 1337 C C . SER A 1 177 ? -13.764 -20.843 22.645 1.00 86.06 177 SER A C 1
ATOM 1339 O O . SER A 1 177 ? -14.919 -21.251 22.817 1.00 86.06 177 SER A O 1
ATOM 1341 N N . ILE A 1 178 ? -13.435 -19.552 22.732 1.00 89.62 178 ILE A N 1
ATOM 1342 C CA . ILE A 1 178 ? -14.383 -18.448 22.551 1.00 89.62 178 ILE A CA 1
ATOM 1343 C C . ILE A 1 178 ? -14.334 -18.059 21.072 1.00 89.62 178 ILE A C 1
ATOM 1345 O O . ILE A 1 178 ? -13.327 -17.516 20.632 1.00 89.62 178 ILE A O 1
ATOM 1349 N N . ARG A 1 179 ? -15.391 -18.342 20.310 1.00 85.06 179 ARG A N 1
ATOM 1350 C CA . ARG A 1 179 ? -15.446 -18.109 18.862 1.00 85.06 179 ARG A CA 1
ATOM 1351 C C . ARG A 1 179 ? -16.351 -16.933 18.506 1.00 85.06 179 ARG A C 1
ATOM 1353 O O . ARG A 1 179 ? -17.530 -16.929 18.860 1.00 85.06 179 ARG A O 1
ATOM 1360 N N . LEU A 1 180 ? -15.808 -15.977 17.764 1.00 84.44 180 LEU A N 1
ATOM 1361 C CA . LEU A 1 180 ? -16.510 -14.875 17.113 1.00 84.44 180 LEU A CA 1
ATOM 1362 C C . LEU A 1 180 ? -16.402 -15.112 15.606 1.00 84.44 180 LEU A C 1
ATOM 1364 O O . LEU A 1 180 ? -15.313 -15.009 15.047 1.00 84.44 180 LEU A O 1
ATOM 1368 N N . ASP A 1 181 ? -17.490 -15.531 14.960 1.00 75.25 181 ASP A N 1
ATOM 1369 C CA . ASP A 1 181 ? -17.454 -15.793 13.519 1.00 75.25 181 ASP A CA 1
ATOM 1370 C C . ASP A 1 181 ? -17.734 -14.539 12.671 1.00 75.25 181 ASP A C 1
ATOM 1372 O O . ASP A 1 181 ? -18.084 -13.480 13.200 1.00 75.25 181 ASP A O 1
ATOM 1376 N N . GLN A 1 182 ? -17.647 -14.698 11.346 1.00 72.38 182 GLN A N 1
ATOM 1377 C CA . GLN A 1 182 ? -17.853 -13.654 10.331 1.00 72.38 182 GLN A CA 1
ATOM 1378 C C . GLN A 1 182 ? -19.223 -12.945 10.365 1.00 72.38 182 GLN A C 1
ATOM 1380 O O . GLN A 1 182 ? -19.454 -11.991 9.623 1.00 72.38 182 GLN A O 1
ATOM 1385 N N . TYR A 1 183 ? -20.181 -13.434 11.157 1.00 75.38 183 TYR A N 1
ATOM 1386 C CA . TYR A 1 183 ? -21.520 -12.864 11.311 1.00 75.38 183 TYR A CA 1
ATOM 1387 C C . TYR A 1 183 ? -21.847 -12.477 12.759 1.00 75.38 183 TYR A C 1
ATOM 1389 O O . TYR A 1 183 ? -23.001 -12.134 13.051 1.00 75.38 183 TYR A O 1
ATOM 1397 N N . SER A 1 184 ? -20.872 -12.555 13.666 1.00 81.06 184 SER A N 1
ATOM 1398 C CA . SER A 1 184 ? -20.967 -11.941 14.988 1.00 81.06 184 SER A CA 1
ATOM 1399 C C . SER A 1 184 ? -21.091 -10.416 14.872 1.00 81.06 184 SER A C 1
ATOM 1401 O O . SER A 1 184 ? -20.797 -9.829 13.834 1.00 81.06 184 SER A O 1
ATOM 1403 N N . HIS A 1 185 ? -21.623 -9.769 15.909 1.00 83.94 185 HIS A N 1
ATOM 1404 C CA . HIS A 1 185 ? -21.734 -8.310 15.938 1.00 83.94 185 HIS A CA 1
ATOM 1405 C C . HIS A 1 185 ? -20.402 -7.697 16.382 1.00 83.94 185 HIS A C 1
ATOM 1407 O O . HIS A 1 185 ? -19.869 -8.085 17.425 1.00 83.94 185 HIS A O 1
ATOM 1413 N N . ASP A 1 186 ? -19.888 -6.741 15.614 1.00 78.56 186 ASP A N 1
ATOM 1414 C CA . ASP A 1 186 ? -18.508 -6.232 15.669 1.00 78.56 186 ASP A CA 1
ATOM 1415 C C . ASP A 1 186 ? -18.418 -4.699 15.762 1.00 78.56 186 ASP A C 1
ATOM 1417 O O . ASP A 1 186 ? -17.359 -4.101 15.569 1.00 78.56 186 ASP A O 1
ATOM 1421 N N . ARG A 1 187 ? -19.533 -4.036 16.079 1.00 81.06 187 ARG A N 1
ATOM 1422 C CA . ARG A 1 187 ? -19.598 -2.575 16.150 1.00 81.06 187 ARG A CA 1
ATOM 1423 C C . ARG A 1 187 ? -18.565 -2.022 17.142 1.00 81.06 187 ARG A C 1
ATOM 1425 O O . ARG A 1 187 ? -18.534 -2.441 18.298 1.00 81.06 187 ARG A O 1
ATOM 1432 N N . ASN A 1 188 ? -17.772 -1.030 16.715 1.00 83.62 188 ASN A N 1
ATOM 1433 C CA . ASN A 1 188 ? -16.748 -0.362 17.540 1.00 83.62 188 ASN A CA 1
ATOM 1434 C C . ASN A 1 188 ? -17.355 0.599 18.587 1.00 83.62 188 ASN A C 1
ATOM 1436 O O . ASN A 1 188 ? -17.107 1.808 18.587 1.00 83.62 188 ASN A O 1
ATOM 1440 N N . VAL A 1 189 ? -18.209 0.050 19.443 1.00 89.12 189 VAL A N 1
ATOM 1441 C CA . VAL A 1 189 ? -18.890 0.700 20.562 1.00 89.12 189 VAL A CA 1
ATOM 1442 C C . VAL A 1 189 ? -18.523 -0.099 21.801 1.00 89.12 189 VAL A C 1
ATOM 1444 O O . VAL A 1 189 ? -18.682 -1.319 21.831 1.00 89.12 189 VAL A O 1
ATOM 1447 N N . GLU A 1 190 ? -17.981 0.577 22.804 1.00 90.75 190 GLU A N 1
ATOM 1448 C CA . GLU A 1 190 ? -17.427 -0.080 23.982 1.00 90.75 190 GLU A CA 1
ATOM 1449 C C . GLU A 1 190 ? -18.494 -0.266 25.060 1.00 90.75 190 GLU A C 1
ATOM 1451 O O . GLU A 1 190 ? -19.141 0.694 25.474 1.00 90.75 190 GLU A O 1
ATOM 1456 N N . ILE A 1 191 ? -18.644 -1.495 25.558 1.00 92.75 191 ILE A N 1
ATOM 1457 C CA . ILE A 1 191 ? -19.432 -1.762 26.762 1.00 92.75 191 ILE A CA 1
ATOM 1458 C C . ILE A 1 191 ? -18.588 -1.491 28.012 1.00 92.75 191 ILE A C 1
ATOM 1460 O O . ILE A 1 191 ? -17.488 -2.026 28.182 1.00 92.75 191 ILE A O 1
ATOM 1464 N N . VAL A 1 192 ? -19.119 -0.676 28.917 1.00 93.88 192 VAL A N 1
ATOM 1465 C CA . VAL A 1 192 ? -18.464 -0.297 30.168 1.00 93.88 192 VAL A CA 1
ATOM 1466 C C . VAL A 1 192 ? -19.374 -0.647 31.334 1.00 93.88 192 VAL A C 1
ATOM 1468 O O . VAL A 1 192 ? -20.524 -0.227 31.393 1.00 93.88 192 VAL A O 1
ATOM 1471 N N . LEU A 1 193 ? -18.844 -1.410 32.286 1.00 92.25 193 LEU A N 1
ATOM 1472 C CA . LEU A 1 193 ? -19.499 -1.623 33.570 1.00 92.25 193 LEU A CA 1
ATOM 1473 C C . LEU A 1 193 ? -19.004 -0.573 34.555 1.00 92.25 193 LEU A C 1
ATOM 1475 O O . LEU A 1 193 ? -17.813 -0.239 34.583 1.00 92.25 193 LEU A O 1
ATOM 1479 N N . GLU A 1 194 ? -19.906 -0.074 35.382 1.00 91.88 194 GLU A N 1
ATOM 1480 C CA . GLU A 1 194 ? -19.536 0.769 36.504 1.00 91.88 194 GLU A CA 1
ATOM 1481 C C . GLU A 1 194 ? -18.544 0.052 37.445 1.00 91.88 194 GLU A C 1
ATOM 1483 O O . GLU A 1 194 ? -18.637 -1.151 37.704 1.00 91.88 194 GLU A O 1
ATOM 1488 N N . GLN A 1 195 ? -17.528 0.786 37.904 1.00 90.69 195 GLN A N 1
ATOM 1489 C CA . GLN A 1 195 ? -16.493 0.283 38.821 1.00 90.69 195 GLN A CA 1
ATOM 1490 C C . GLN A 1 195 ? -16.883 0.421 40.296 1.00 90.69 195 GLN A C 1
ATOM 1492 O O . GLN A 1 195 ? -16.209 -0.121 41.176 1.00 90.69 195 GLN A O 1
ATOM 1497 N N . GLU A 1 196 ? -17.950 1.157 40.581 1.00 88.81 196 GLU A N 1
ATOM 1498 C CA . GLU A 1 196 ? -18.526 1.243 41.911 1.00 88.81 196 GLU A CA 1
ATOM 1499 C C . GLU A 1 196 ? -19.182 -0.091 42.309 1.00 88.81 196 GLU A C 1
ATOM 1501 O O . GLU A 1 196 ? -19.913 -0.714 41.545 1.00 88.81 196 GLU A O 1
ATOM 1506 N N . SER A 1 197 ? -18.910 -0.552 43.534 1.00 85.69 197 SER A N 1
ATOM 1507 C CA . SER A 1 197 ? -19.620 -1.698 44.108 1.00 85.69 197 SER A CA 1
ATOM 1508 C C . SER A 1 197 ? -21.080 -1.344 44.390 1.00 85.69 197 SER A C 1
ATOM 1510 O O . SER A 1 197 ? -21.349 -0.304 44.984 1.00 85.69 197 SER A O 1
ATOM 1512 N N . ALA A 1 198 ? -22.008 -2.265 44.125 1.00 82.75 198 ALA A N 1
ATOM 1513 C CA . ALA A 1 198 ? -23.421 -2.102 44.475 1.00 82.75 198 ALA A CA 1
ATOM 1514 C C . ALA A 1 198 ? -23.670 -1.867 45.984 1.00 82.75 198 ALA A C 1
ATOM 1516 O O . ALA A 1 198 ? -24.716 -1.347 46.375 1.00 82.75 198 ALA A O 1
ATOM 1517 N N . GLU A 1 199 ? -22.704 -2.203 46.847 1.00 82.62 199 GLU A N 1
ATOM 1518 C CA . GLU A 1 199 ? -22.741 -1.952 48.296 1.00 82.62 199 GLU A CA 1
ATOM 1519 C C . GLU A 1 199 ? -21.982 -0.680 48.733 1.00 82.62 199 GLU A C 1
ATOM 1521 O O . GLU A 1 199 ? -21.786 -0.447 49.933 1.00 82.62 199 GLU A O 1
ATOM 1526 N N . ALA A 1 200 ? -21.501 0.135 47.791 1.00 85.62 200 ALA A N 1
ATOM 1527 C CA . ALA A 1 200 ? -20.798 1.374 48.095 1.00 85.62 200 ALA A CA 1
ATOM 1528 C C . ALA A 1 200 ? -21.684 2.347 48.885 1.00 85.62 200 ALA A C 1
ATOM 1530 O O . ALA A 1 200 ? -22.907 2.342 48.808 1.00 85.62 200 ALA A O 1
ATOM 1531 N N . THR A 1 201 ? -21.066 3.190 49.711 1.00 88.06 201 THR A N 1
ATOM 1532 C CA . THR A 1 201 ? -21.818 4.217 50.441 1.00 88.06 201 THR A CA 1
ATOM 1533 C C . THR A 1 201 ? -21.948 5.463 49.570 1.00 88.06 201 THR A C 1
ATOM 1535 O O . THR A 1 201 ? -20.936 6.116 49.300 1.00 88.06 201 THR A O 1
ATOM 1538 N N . ALA A 1 202 ? -23.180 5.831 49.213 1.00 86.94 202 ALA A N 1
ATOM 1539 C CA . ALA A 1 202 ? -23.478 7.038 48.444 1.00 86.94 202 ALA A CA 1
ATOM 1540 C C . ALA A 1 202 ? -22.856 8.306 49.085 1.00 86.94 202 ALA A C 1
ATOM 1542 O O . ALA A 1 202 ? -22.829 8.442 50.319 1.00 86.94 202 ALA A O 1
ATOM 1543 N N . PRO A 1 203 ? -22.360 9.278 48.297 1.00 84.88 203 PRO A N 1
ATOM 1544 C CA . PRO A 1 203 ? -22.622 9.490 46.870 1.00 84.88 203 PRO A CA 1
ATOM 1545 C C . PRO A 1 203 ? -21.710 8.704 45.915 1.00 84.88 203 PRO A C 1
ATOM 1547 O O . PRO A 1 203 ? -21.598 9.110 44.771 1.00 84.88 203 PRO A O 1
ATOM 1550 N N . GLY A 1 204 ? -20.991 7.697 46.411 1.00 84.69 204 GLY A N 1
ATOM 1551 C CA . GLY A 1 204 ? -20.135 6.870 45.580 1.00 84.69 204 GLY A CA 1
ATOM 1552 C C . GLY A 1 204 ? -18.697 7.373 45.476 1.00 84.69 204 GLY A C 1
ATOM 1553 O O . GLY A 1 204 ? -18.319 8.473 45.901 1.00 84.69 204 GLY A O 1
ATOM 1554 N N . SER A 1 205 ? -17.846 6.506 44.955 1.00 87.88 205 SER A N 1
ATOM 1555 C CA . SER A 1 205 ? -16.418 6.683 44.717 1.00 87.88 205 SER A CA 1
ATOM 1556 C C . SER A 1 205 ? -16.136 7.470 43.433 1.00 87.88 205 SER A C 1
ATOM 1558 O O . SER A 1 205 ? -15.148 8.207 43.378 1.00 87.88 205 SER A O 1
ATOM 1560 N N . ASN A 1 206 ? -17.043 7.424 42.458 1.00 91.00 206 ASN A N 1
ATOM 1561 C CA . ASN A 1 206 ? -17.016 8.142 41.178 1.00 91.00 206 ASN A CA 1
ATOM 1562 C C . ASN A 1 206 ? -17.895 9.419 41.168 1.00 91.00 206 ASN A C 1
ATOM 1564 O O . ASN A 1 206 ? -18.155 9.988 40.114 1.00 91.00 206 ASN A O 1
ATOM 1568 N N . ALA A 1 207 ? -18.272 9.949 42.337 1.00 92.25 207 ALA A N 1
ATOM 1569 C CA . ALA A 1 207 ? -19.206 11.077 42.495 1.00 92.25 207 ALA A CA 1
ATOM 1570 C C . ALA A 1 207 ? -18.789 12.442 41.921 1.00 92.25 207 ALA A C 1
ATOM 1572 O O . ALA A 1 207 ? -19.577 13.397 41.916 1.00 92.25 207 ALA A O 1
ATOM 1573 N N . THR A 1 208 ? -17.520 12.611 41.546 1.00 92.25 208 THR A N 1
ATOM 1574 C CA . THR A 1 208 ? -16.949 13.920 41.207 1.00 92.25 208 THR A CA 1
ATOM 1575 C C . THR A 1 208 ? -16.200 13.874 39.888 1.00 92.25 208 THR A C 1
ATOM 1577 O O . THR A 1 208 ? -15.663 12.839 39.525 1.00 92.25 208 THR A O 1
ATOM 1580 N N . ALA A 1 209 ? -16.047 15.024 39.221 1.00 89.62 209 ALA A N 1
ATOM 1581 C CA . ALA A 1 209 ? -15.240 15.121 38.000 1.00 89.62 209 ALA A CA 1
ATOM 1582 C C . ALA A 1 209 ? -13.781 14.650 38.198 1.00 89.62 209 ALA A C 1
ATOM 1584 O O . ALA A 1 209 ? -13.178 14.110 37.283 1.00 89.62 209 ALA A O 1
ATOM 1585 N N . VAL A 1 210 ? -13.218 14.799 39.406 1.00 89.06 210 VAL A N 1
ATOM 1586 C CA . VAL A 1 210 ? -11.843 14.358 39.717 1.00 89.06 210 VAL A CA 1
ATOM 1587 C C . VAL A 1 210 ? -11.743 12.840 39.874 1.00 89.06 210 VAL A C 1
ATOM 1589 O O . VAL A 1 210 ? -10.689 12.265 39.618 1.00 89.06 210 VAL A O 1
ATOM 1592 N N . THR A 1 211 ? -12.816 12.200 40.334 1.00 91.62 211 THR A N 1
ATOM 1593 C CA . THR A 1 211 ? -12.881 10.751 40.562 1.00 91.62 211 THR A CA 1
ATOM 1594 C C . THR A 1 211 ? -13.713 10.037 39.503 1.00 91.62 211 THR A C 1
ATOM 1596 O O . THR A 1 211 ? -14.082 8.885 39.701 1.00 91.62 211 THR A O 1
ATOM 1599 N N . ALA A 1 212 ? -14.007 10.718 38.394 1.00 93.12 212 ALA A N 1
ATOM 1600 C CA . ALA A 1 212 ? -14.859 10.201 37.344 1.00 93.12 212 ALA A CA 1
ATOM 1601 C C . ALA A 1 212 ? -14.260 8.929 36.738 1.00 93.12 212 ALA A C 1
ATOM 1603 O O . ALA A 1 212 ? -13.052 8.851 36.494 1.00 93.12 212 ALA A O 1
ATOM 1604 N N . GLN A 1 213 ? -15.108 7.945 36.459 1.00 94.69 213 GLN A N 1
ATOM 1605 C CA . GLN A 1 213 ? -14.682 6.743 35.761 1.00 94.69 213 GLN A CA 1
ATOM 1606 C C . GLN A 1 213 ? -14.344 7.101 34.312 1.00 94.69 213 GLN A C 1
ATOM 1608 O O . GLN A 1 213 ? -15.163 7.661 33.583 1.00 94.69 213 GLN A O 1
ATOM 1613 N N . PHE A 1 214 ? -13.115 6.811 33.896 1.00 93.81 214 PHE A N 1
ATOM 1614 C CA . PHE A 1 214 ? -12.678 7.063 32.529 1.00 93.81 214 PHE A CA 1
ATOM 1615 C C . PHE A 1 214 ? -13.209 5.978 31.586 1.00 93.81 214 PHE A C 1
ATOM 1617 O O . PHE A 1 214 ? -12.999 4.790 31.836 1.00 93.81 214 PHE A O 1
ATOM 1624 N N . LEU A 1 215 ? -13.898 6.400 30.527 1.00 93.19 215 LEU A N 1
ATOM 1625 C CA . LEU A 1 215 ? -14.521 5.534 29.528 1.00 93.19 215 LEU A CA 1
ATOM 1626 C C . LEU A 1 215 ? -13.557 5.198 28.388 1.00 93.19 215 LEU A C 1
ATOM 1628 O O . LEU A 1 215 ? -13.439 4.037 28.021 1.00 93.19 215 LEU A O 1
ATOM 1632 N N . GLY A 1 216 ? -12.846 6.199 27.860 1.00 91.88 216 GLY A N 1
ATOM 1633 C CA . GLY A 1 216 ? -11.970 6.051 26.698 1.00 91.88 216 GLY A CA 1
ATOM 1634 C C . GLY A 1 216 ? -11.943 7.299 25.816 1.00 91.88 216 GLY A C 1
ATOM 1635 O O . GLY A 1 216 ? -12.279 8.403 26.263 1.00 91.88 216 GLY A O 1
ATOM 1636 N N . GLU A 1 217 ? -11.544 7.115 24.558 1.00 93.38 217 GLU A N 1
ATOM 1637 C CA . GLU A 1 217 ? -11.505 8.161 23.531 1.00 93.38 217 GLU A CA 1
ATOM 1638 C C . GLU A 1 217 ? -12.613 7.954 22.489 1.00 93.38 217 GLU A C 1
ATOM 1640 O O . GLU A 1 217 ? -12.829 6.839 22.016 1.00 93.38 217 GLU A O 1
ATOM 1645 N N . LEU A 1 218 ? -13.322 9.032 22.148 1.00 92.00 218 LEU A N 1
ATOM 1646 C CA . LEU A 1 218 ? -14.423 9.062 21.188 1.00 92.00 218 LEU A CA 1
ATOM 1647 C C . LEU A 1 218 ? -13.938 9.598 19.832 1.00 92.00 218 LEU A C 1
ATOM 1649 O O . LEU A 1 218 ? -13.289 10.647 19.772 1.00 92.00 218 LEU A O 1
ATOM 1653 N N . SER A 1 219 ? -14.292 8.907 18.750 1.00 89.44 219 SER A N 1
ATOM 1654 C CA . SER A 1 219 ? -14.031 9.323 17.373 1.00 89.44 219 SER A CA 1
ATOM 1655 C C . SER A 1 219 ? -14.870 10.549 16.984 1.00 89.44 219 SER A C 1
ATOM 1657 O O . SER A 1 219 ? -15.958 10.771 17.519 1.00 89.44 219 SER A O 1
ATOM 1659 N N . GLY A 1 220 ? -14.367 11.367 16.052 1.00 84.38 220 GLY A N 1
ATOM 1660 C CA . GLY A 1 220 ? -15.102 12.533 15.543 1.00 84.38 220 GLY A CA 1
ATOM 1661 C C . GLY A 1 220 ? -16.250 12.140 14.610 1.00 84.38 220 GLY A C 1
ATOM 1662 O O . GLY A 1 220 ? -17.291 12.797 14.573 1.00 84.38 220 GLY A O 1
ATOM 1663 N N . ASP A 1 221 ? -16.083 11.035 13.883 1.00 81.12 221 ASP A N 1
ATOM 1664 C CA . ASP A 1 221 ? -17.092 10.468 12.997 1.00 81.12 221 ASP A CA 1
ATOM 1665 C C . ASP A 1 221 ? -16.924 8.944 12.836 1.00 81.12 221 ASP A C 1
ATOM 1667 O O . ASP A 1 221 ? -16.190 8.287 13.580 1.00 81.12 221 ASP A O 1
ATOM 1671 N N . GLU A 1 222 ? -17.687 8.364 11.906 1.00 74.31 222 GLU A N 1
ATOM 1672 C CA . GLU A 1 222 ? -17.669 6.933 11.593 1.00 74.31 222 GLU A CA 1
ATOM 1673 C C . GLU A 1 222 ? -16.342 6.509 10.957 1.00 74.31 222 GLU A C 1
ATOM 1675 O O . GLU A 1 222 ? -15.771 5.486 11.330 1.00 74.31 222 GLU A O 1
ATOM 1680 N N . GLN A 1 223 ? -15.839 7.305 10.023 1.00 73.56 223 GLN A N 1
ATOM 1681 C CA . GLN A 1 223 ? -14.649 7.004 9.241 1.00 73.56 223 GLN A CA 1
ATOM 1682 C C . GLN A 1 223 ? -13.367 7.153 10.065 1.00 73.56 223 GLN A C 1
ATOM 1684 O O . GLN A 1 223 ? -12.389 6.460 9.802 1.00 73.56 223 GLN A O 1
ATOM 1689 N N . SER A 1 224 ? -13.376 8.018 11.077 1.00 75.75 224 SER A N 1
ATOM 1690 C CA . SER A 1 224 ? -12.234 8.268 11.955 1.00 75.75 224 SER A CA 1
ATOM 1691 C C . SER A 1 224 ? -12.121 7.281 13.130 1.00 75.75 224 SER A C 1
ATOM 1693 O O . SER A 1 224 ? -11.327 7.528 14.035 1.00 75.75 224 SER A O 1
ATOM 1695 N N . GLY A 1 225 ? -12.973 6.252 13.207 1.00 75.25 225 GLY A N 1
ATOM 1696 C CA . GLY A 1 225 ? -12.931 5.241 14.268 1.00 75.25 225 GLY A CA 1
ATOM 1697 C C . GLY A 1 225 ? -11.891 4.151 13.995 1.00 75.25 225 GLY A C 1
ATOM 1698 O O . GLY A 1 225 ? -11.791 3.641 12.876 1.00 75.25 225 GLY A O 1
ATOM 1699 N N . ASP A 1 226 ? -11.163 3.746 15.031 1.00 73.88 226 ASP A N 1
ATOM 1700 C CA . ASP A 1 226 ? -10.125 2.710 14.970 1.00 73.88 226 ASP A CA 1
ATOM 1701 C C . ASP A 1 226 ? -10.101 1.859 16.259 1.00 73.88 226 ASP A C 1
ATOM 1703 O O . ASP A 1 226 ? -11.054 1.866 17.042 1.00 73.88 226 ASP A O 1
ATOM 1707 N N . ASP A 1 227 ? -9.051 1.066 16.460 1.00 69.94 227 ASP A N 1
ATOM 1708 C CA . ASP A 1 227 ? -8.868 0.200 17.628 1.00 69.94 227 ASP A CA 1
ATOM 1709 C C . ASP A 1 227 ? -8.763 0.974 18.959 1.00 69.94 227 ASP A C 1
ATOM 1711 O O . ASP A 1 227 ? -9.106 0.427 20.018 1.00 69.94 227 ASP A O 1
ATOM 1715 N N . ASN A 1 228 ? -8.363 2.249 18.897 1.00 78.94 228 ASN A N 1
ATOM 1716 C CA . ASN A 1 228 ? -8.195 3.167 20.023 1.00 78.94 228 ASN A CA 1
ATOM 1717 C C . ASN A 1 228 ? -9.383 4.137 20.177 1.00 78.94 228 ASN A C 1
ATOM 1719 O O . ASN A 1 228 ? -9.858 4.364 21.293 1.00 78.94 228 ASN A O 1
ATOM 1723 N N . LEU A 1 229 ? -9.875 4.700 19.072 1.00 85.62 229 LEU A N 1
ATOM 1724 C CA . LEU A 1 229 ? -10.971 5.663 19.003 1.00 85.62 229 LEU A CA 1
ATOM 1725 C C . LEU A 1 229 ? -12.308 4.941 18.822 1.00 85.62 229 LEU A C 1
ATOM 1727 O O . LEU A 1 229 ? -12.652 4.478 17.730 1.00 85.62 229 LEU A O 1
ATOM 1731 N N . ARG A 1 230 ? -13.099 4.891 19.896 1.00 87.25 230 ARG A N 1
ATOM 1732 C CA . ARG A 1 230 ? -14.437 4.285 19.911 1.00 87.25 230 ARG A CA 1
ATOM 1733 C C . ARG A 1 230 ? -15.452 5.201 19.245 1.00 87.25 230 ARG A C 1
ATOM 1735 O O . ARG A 1 230 ? -15.371 6.417 19.361 1.00 87.25 230 ARG A O 1
ATOM 1742 N N . ARG A 1 231 ? -16.485 4.634 18.626 1.00 87.94 231 ARG A N 1
ATOM 1743 C CA . ARG A 1 231 ? -17.620 5.412 18.082 1.00 87.94 231 ARG A CA 1
ATOM 1744 C C . ARG A 1 231 ? -18.652 5.789 19.131 1.00 87.94 231 ARG A C 1
ATOM 1746 O O . ARG A 1 231 ? -19.470 6.685 18.915 1.00 87.94 231 ARG A O 1
ATOM 1753 N N . GLY A 1 232 ? -18.628 5.076 20.246 1.00 93.06 232 GLY A N 1
ATOM 1754 C CA . GLY A 1 232 ? -19.488 5.325 21.378 1.00 93.06 232 GLY A CA 1
ATOM 1755 C C . GLY A 1 232 ? -19.196 4.391 22.538 1.00 93.06 232 GLY A C 1
ATOM 1756 O O . GLY A 1 232 ? -18.384 3.468 22.433 1.00 93.06 232 GLY A O 1
ATOM 1757 N N . PHE A 1 233 ? -19.891 4.645 23.634 1.00 95.00 233 PHE A N 1
ATOM 1758 C CA . PHE A 1 233 ? -19.828 3.882 24.869 1.00 95.00 233 PHE A CA 1
ATOM 1759 C C . PHE A 1 233 ? -21.250 3.519 25.293 1.00 95.00 233 PHE A C 1
ATOM 1761 O O . PHE A 1 233 ? -22.123 4.384 25.263 1.00 95.00 233 PHE A O 1
ATOM 1768 N N . GLU A 1 234 ? -21.465 2.280 25.725 1.00 94.44 234 GLU A N 1
ATOM 1769 C CA . GLU A 1 234 ? -22.664 1.841 26.441 1.00 94.44 234 GLU A CA 1
ATOM 1770 C C . GLU A 1 234 ? -22.271 1.506 27.880 1.00 94.44 234 GLU A C 1
ATOM 1772 O O . GLU A 1 234 ? -21.543 0.549 28.149 1.00 94.44 234 GLU A O 1
ATOM 1777 N N . ILE A 1 235 ? -22.722 2.334 28.811 1.00 95.38 235 ILE A N 1
ATOM 1778 C CA . ILE A 1 235 ? -22.377 2.281 30.221 1.00 95.38 235 ILE A CA 1
ATOM 1779 C C . ILE A 1 235 ? -23.530 1.631 30.979 1.00 95.38 235 ILE A C 1
ATOM 1781 O O . ILE A 1 235 ? -24.655 2.120 30.937 1.00 95.38 235 ILE A O 1
ATOM 1785 N N . HIS A 1 236 ? -23.243 0.573 31.727 1.00 93.25 236 HIS A N 1
ATOM 1786 C CA . HIS A 1 236 ? -24.188 -0.061 32.645 1.00 93.25 236 HIS A CA 1
ATOM 1787 C C . HIS A 1 236 ? -23.848 0.363 34.072 1.00 93.25 236 HIS A C 1
ATOM 1789 O O . HIS A 1 236 ? -22.796 -0.028 34.588 1.00 93.25 236 HIS A O 1
ATOM 1795 N N . GLY A 1 237 ? -24.725 1.158 34.687 1.00 92.25 237 GLY A N 1
ATOM 1796 C CA . GLY A 1 237 ? -24.526 1.719 36.025 1.00 92.25 237 GLY A CA 1
ATOM 1797 C C . GLY A 1 237 ? -25.695 1.467 36.976 1.00 92.25 237 GLY A C 1
ATOM 1798 O O . GLY A 1 237 ? -26.796 1.066 36.574 1.00 92.25 237 GLY A O 1
ATOM 1799 N N . LEU A 1 238 ? -25.452 1.695 38.264 1.00 91.38 238 LEU A N 1
ATOM 1800 C CA . LEU A 1 238 ? -26.405 1.523 39.349 1.00 91.38 238 LEU A CA 1
ATOM 1801 C C . LEU A 1 238 ? -26.319 2.692 40.327 1.00 91.38 238 LEU A C 1
ATOM 1803 O O . LEU A 1 238 ? -25.417 2.751 41.148 1.00 91.38 238 LEU A O 1
ATOM 1807 N N . LEU A 1 239 ? -27.399 3.472 40.397 1.00 92.06 239 LEU A N 1
ATOM 1808 C CA . LEU A 1 239 ? -27.621 4.357 41.538 1.00 92.06 239 LEU A CA 1
ATOM 1809 C C . LEU A 1 239 ? -28.153 3.521 42.703 1.00 92.06 239 LEU A C 1
ATOM 1811 O O . LEU A 1 239 ? -29.339 3.159 42.718 1.00 92.06 239 LEU A O 1
ATOM 1815 N N . ASN A 1 240 ? -27.303 3.170 43.664 1.00 88.12 240 ASN A N 1
ATOM 1816 C CA . ASN A 1 240 ? -27.641 2.195 44.703 1.00 88.12 240 ASN A CA 1
ATOM 1817 C C . ASN A 1 240 ? -28.488 2.797 45.847 1.00 88.12 240 ASN A C 1
ATOM 1819 O O . ASN A 1 240 ? -29.384 2.145 46.401 1.00 88.12 240 ASN A O 1
ATOM 1823 N N . GLU A 1 241 ? -28.288 4.081 46.137 1.00 89.50 241 GLU A N 1
ATOM 1824 C CA . GLU A 1 241 ? -29.060 4.900 47.066 1.00 89.50 241 GLU A CA 1
ATOM 1825 C C . GLU A 1 241 ? -29.603 6.152 46.364 1.00 89.50 241 GLU A C 1
ATOM 1827 O O . GLU A 1 241 ? -29.197 6.530 45.270 1.00 89.50 241 GLU A O 1
ATOM 1832 N N . SER A 1 242 ? -30.565 6.835 46.986 1.00 90.38 242 SER A N 1
ATOM 1833 C CA . SER A 1 242 ? -31.217 7.965 46.320 1.00 90.38 242 SER A CA 1
ATOM 1834 C C . SER A 1 242 ? -30.314 9.192 46.167 1.00 90.38 242 SER A C 1
ATOM 1836 O O . SER A 1 242 ? -30.567 10.029 45.312 1.00 90.38 242 SER A O 1
ATOM 1838 N N . ASN A 1 243 ? -29.278 9.322 46.995 1.00 92.69 243 ASN A N 1
ATOM 1839 C CA . ASN A 1 243 ? -28.266 10.379 46.923 1.00 92.69 243 ASN A CA 1
ATOM 1840 C C . ASN A 1 243 ? -26.971 9.925 46.241 1.00 92.69 243 ASN A C 1
ATOM 1842 O O . ASN A 1 243 ? -25.947 10.588 46.429 1.00 92.69 243 ASN A O 1
ATOM 1846 N N . ASP A 1 244 ? -27.024 8.805 45.527 1.00 92.75 244 ASP A N 1
ATOM 1847 C CA . ASP A 1 244 ? -25.918 8.300 44.736 1.00 92.75 244 ASP A CA 1
ATOM 1848 C C . ASP A 1 244 ? -25.700 9.127 43.465 1.00 92.75 244 ASP A C 1
ATOM 1850 O O . ASP A 1 244 ? -26.632 9.785 42.970 1.00 92.75 244 ASP A O 1
ATOM 1854 N N . VAL A 1 245 ? -24.453 9.188 43.011 1.00 94.81 245 VAL A N 1
ATOM 1855 C CA . VAL A 1 245 ? -24.019 10.067 41.929 1.00 94.81 245 VAL A CA 1
ATOM 1856 C C . VAL A 1 245 ? -22.869 9.425 41.168 1.00 94.81 245 VAL A C 1
ATOM 1858 O O . VAL A 1 245 ? -21.767 9.330 41.696 1.00 94.81 245 VAL A O 1
ATOM 1861 N N . ASP A 1 246 ? -23.061 9.216 39.871 1.00 95.44 246 ASP A N 1
ATOM 1862 C CA . ASP A 1 246 ? -22.045 8.566 39.046 1.00 95.44 246 ASP A CA 1
ATOM 1863 C C . ASP A 1 246 ? -21.514 9.576 38.038 1.00 95.44 246 ASP A C 1
ATOM 1865 O O . ASP A 1 246 ? -22.274 10.207 37.297 1.00 95.44 246 ASP A O 1
ATOM 1869 N N . THR A 1 247 ? -20.199 9.788 38.023 1.00 96.56 247 THR A N 1
ATOM 1870 C CA . THR A 1 247 ? -19.543 10.664 37.045 1.00 96.56 247 THR A CA 1
ATOM 1871 C C . THR A 1 247 ? -18.597 9.857 36.170 1.00 96.56 247 THR A C 1
ATOM 1873 O O . THR A 1 247 ? -17.745 9.115 36.656 1.00 96.56 247 THR A O 1
ATOM 1876 N N . TYR A 1 248 ? -18.706 10.074 34.866 1.00 97.00 248 TYR A N 1
ATOM 1877 C CA . TYR A 1 248 ? -17.895 9.466 33.824 1.00 97.00 248 TYR A CA 1
ATOM 1878 C C . TYR A 1 248 ? -17.111 10.535 33.070 1.00 97.00 248 TYR A C 1
ATOM 1880 O O . TYR A 1 248 ? -17.514 11.699 33.013 1.00 97.00 248 TYR A O 1
ATOM 1888 N N . SER A 1 249 ? -15.983 10.148 32.486 1.00 95.56 249 SER A N 1
ATOM 1889 C CA . SER A 1 249 ? -15.166 11.026 31.651 1.00 95.56 249 SER A CA 1
ATOM 1890 C C . SER A 1 249 ? -14.732 10.332 30.368 1.00 95.56 249 SER A C 1
ATOM 1892 O O . SER A 1 249 ? -14.468 9.133 30.368 1.00 95.56 249 SER A O 1
ATOM 1894 N N . PHE A 1 250 ? -14.643 11.082 29.275 1.00 95.06 250 PHE A N 1
ATOM 1895 C CA . PHE A 1 250 ? -14.143 10.594 27.989 1.00 95.06 250 PHE A CA 1
ATOM 1896 C C . PHE A 1 250 ? -13.359 11.700 27.281 1.00 95.06 250 PHE A C 1
ATOM 1898 O O . PHE A 1 250 ? -13.561 12.886 27.555 1.00 95.06 250 PHE A O 1
ATOM 1905 N N . ILE A 1 251 ? -12.445 11.330 26.388 1.00 92.69 251 ILE A N 1
ATOM 1906 C CA . ILE A 1 251 ? -11.757 12.283 25.507 1.00 92.69 251 ILE A CA 1
ATOM 1907 C C . ILE A 1 251 ? -12.541 12.372 24.201 1.00 92.69 251 ILE A C 1
ATOM 1909 O O . ILE A 1 251 ? -12.885 11.349 23.626 1.00 92.69 251 ILE A O 1
ATOM 1913 N N . GLY A 1 252 ? -12.817 13.582 23.727 1.00 90.31 252 GLY A N 1
ATOM 1914 C CA . GLY A 1 252 ? -13.458 13.809 22.433 1.00 90.31 252 GLY A CA 1
ATOM 1915 C C . GLY A 1 252 ? -12.830 14.988 21.703 1.00 90.31 252 GLY A C 1
ATOM 1916 O O . GLY A 1 252 ? -12.166 15.830 22.315 1.00 90.31 252 GLY A O 1
ATOM 1917 N N . GLU A 1 253 ? -13.024 15.050 20.391 1.00 90.06 253 GLU A N 1
ATOM 1918 C CA . GLU A 1 253 ? -12.598 16.187 19.578 1.00 90.06 253 GLU A CA 1
ATOM 1919 C C . GLU A 1 253 ? -13.634 17.316 19.643 1.00 90.06 253 GLU A C 1
ATOM 1921 O O . GLU A 1 253 ? -14.817 17.114 19.354 1.00 90.06 253 GLU A O 1
ATOM 1926 N N . ALA A 1 254 ? -13.197 18.522 20.010 1.00 85.69 254 ALA A N 1
ATOM 1927 C CA . ALA A 1 254 ? -14.061 19.696 20.036 1.00 85.69 254 ALA A CA 1
ATOM 1928 C C . ALA A 1 254 ? -14.669 19.962 18.648 1.00 85.69 254 ALA A C 1
ATOM 1930 O O . ALA A 1 254 ? -13.977 19.912 17.631 1.00 85.69 254 ALA A O 1
ATOM 1931 N N . GLY A 1 255 ? -15.962 20.285 18.605 1.00 86.56 255 GLY A N 1
ATOM 1932 C CA . GLY A 1 255 ? -16.742 20.391 17.370 1.00 86.56 255 GLY A CA 1
ATOM 1933 C C . GLY A 1 255 ? -17.437 19.094 16.939 1.00 86.56 255 GLY A C 1
ATOM 1934 O O . GLY A 1 255 ? -18.267 19.147 16.034 1.00 86.56 255 GLY A O 1
ATOM 1935 N N . THR A 1 256 ? -17.169 17.965 17.602 1.00 90.75 256 THR A N 1
ATOM 1936 C CA . THR A 1 256 ? -17.932 16.720 17.413 1.00 90.75 256 THR A CA 1
ATOM 1937 C C . THR A 1 256 ? -19.310 16.841 18.056 1.00 90.75 256 THR A C 1
ATOM 1939 O O . THR A 1 256 ? -19.451 17.389 19.151 1.00 90.75 256 THR A O 1
ATOM 1942 N N . GLU A 1 257 ? -20.343 16.334 17.386 1.00 91.94 257 GLU A N 1
ATOM 1943 C CA . GLU A 1 257 ? -21.700 16.271 17.932 1.00 91.94 257 GLU A CA 1
ATOM 1944 C C . GLU A 1 257 ? -21.948 14.891 18.558 1.00 91.94 257 GLU A C 1
ATOM 1946 O O . GLU A 1 257 ? -21.733 13.865 17.916 1.00 91.94 257 GLU A O 1
ATOM 1951 N N . VAL A 1 258 ? -22.390 14.874 19.815 1.00 94.12 258 VAL A N 1
ATOM 1952 C CA . VAL A 1 258 ? -22.516 13.671 20.644 1.00 94.12 258 VAL A CA 1
ATOM 1953 C C . VAL A 1 258 ? -23.909 13.597 21.257 1.00 94.12 258 VAL A C 1
ATOM 1955 O O . VAL A 1 258 ? -24.430 14.586 21.768 1.00 94.12 258 VAL A O 1
ATOM 1958 N N . TRP A 1 259 ? -24.506 12.415 21.234 1.00 94.00 259 TRP A N 1
ATOM 1959 C CA . TRP A 1 259 ? -25.750 12.071 21.906 1.00 94.00 259 TRP A CA 1
ATOM 1960 C C . TRP A 1 259 ? -25.409 11.394 23.223 1.00 94.00 259 TRP A C 1
ATOM 1962 O O . TRP A 1 259 ? -24.599 10.468 23.241 1.00 94.00 259 TRP A O 1
ATOM 1972 N N . ILE A 1 260 ? -26.004 11.883 24.306 1.00 95.31 260 ILE A N 1
ATOM 1973 C CA . ILE A 1 260 ? -25.910 11.292 25.635 1.00 95.31 260 ILE A CA 1
ATOM 1974 C C . ILE A 1 260 ? -27.324 10.890 26.023 1.00 95.31 260 ILE A C 1
ATOM 1976 O O . ILE A 1 260 ? -28.170 11.762 26.226 1.00 95.31 260 ILE A O 1
ATOM 1980 N N . ASP A 1 261 ? -27.556 9.591 26.101 1.00 93.44 261 ASP A N 1
ATOM 1981 C CA . ASP A 1 261 ? -28.876 8.990 26.240 1.00 93.44 261 ASP A CA 1
ATOM 1982 C C . ASP A 1 261 ? -28.915 8.068 27.449 1.00 93.44 261 ASP A C 1
ATOM 1984 O O . ASP A 1 261 ? -27.918 7.401 27.714 1.00 93.44 261 ASP A O 1
ATOM 1988 N N . VAL A 1 262 ? -30.022 8.020 28.185 1.00 93.69 262 VAL A N 1
ATOM 1989 C CA . VAL A 1 262 ? -30.211 7.047 29.266 1.00 93.69 262 VAL A CA 1
ATOM 1990 C C . VAL A 1 262 ? -31.445 6.215 28.981 1.00 93.69 262 VAL A C 1
ATOM 1992 O O . VAL A 1 262 ? -32.546 6.727 28.895 1.00 93.69 262 VAL A O 1
ATOM 1995 N N . ASP A 1 263 ? -31.256 4.907 28.951 1.00 90.06 263 ASP A N 1
ATOM 1996 C CA . ASP A 1 263 ? -32.257 3.916 28.619 1.00 90.06 263 ASP A CA 1
ATOM 1997 C C . ASP A 1 263 ? -32.356 2.822 29.681 1.00 90.06 263 ASP A C 1
ATOM 1999 O O . ASP A 1 263 ? -31.598 2.747 30.654 1.00 90.06 263 ASP A O 1
ATOM 2003 N N . ARG A 1 264 ? -33.348 1.942 29.480 1.00 86.19 264 ARG A N 1
ATOM 2004 C CA . ARG A 1 264 ? -33.592 0.711 30.258 1.00 86.19 264 ARG A CA 1
ATOM 2005 C C . ARG A 1 264 ? -33.622 0.917 31.774 1.00 86.19 264 ARG A C 1
ATOM 2007 O O . ARG A 1 264 ? -33.432 -0.030 32.540 1.00 86.19 264 ARG A O 1
ATOM 2014 N N . THR A 1 265 ? -33.954 2.124 32.225 1.00 89.62 265 THR A N 1
ATOM 2015 C CA . THR A 1 265 ? -34.100 2.399 33.648 1.00 89.62 265 THR A CA 1
ATOM 2016 C C . THR A 1 265 ? -35.320 1.682 34.217 1.00 89.62 265 THR A C 1
ATOM 2018 O O . THR A 1 265 ? -36.317 1.386 33.542 1.00 89.62 265 THR A O 1
ATOM 2021 N N . THR A 1 266 ? -35.286 1.405 35.520 1.00 85.00 266 THR A N 1
ATOM 2022 C CA . THR A 1 266 ? -36.509 0.975 36.206 1.00 85.00 266 THR A CA 1
ATOM 2023 C C . THR A 1 266 ? -37.544 2.100 36.189 1.00 85.00 266 THR A C 1
ATOM 2025 O O . THR A 1 266 ? -37.214 3.260 36.395 1.00 85.00 266 THR A O 1
ATOM 2028 N N . TYR A 1 267 ? -38.835 1.763 36.089 1.00 84.38 267 TYR A N 1
ATOM 2029 C CA . TYR A 1 267 ? -39.939 2.746 36.142 1.00 84.38 267 TYR A CA 1
ATOM 2030 C C . TYR A 1 267 ? -39.972 3.621 37.416 1.00 84.38 267 TYR A C 1
ATOM 2032 O O . TYR A 1 267 ? -40.763 4.564 37.525 1.00 84.38 267 TYR A O 1
ATOM 2040 N N . THR A 1 268 ? -39.200 3.242 38.435 1.00 84.19 268 THR A N 1
ATOM 2041 C CA . THR A 1 268 ? -39.050 3.966 39.698 1.00 84.19 268 THR A CA 1
ATOM 2042 C C . THR A 1 268 ? -37.938 5.002 39.679 1.00 84.19 268 THR A C 1
ATOM 2044 O O . THR A 1 268 ? -37.959 5.866 40.552 1.00 84.19 268 THR A O 1
ATOM 2047 N N . LEU A 1 269 ? -37.002 4.928 38.733 1.00 90.00 269 LEU A N 1
ATOM 2048 C CA . LEU A 1 269 ? -35.893 5.862 38.613 1.00 90.00 269 LEU A CA 1
ATOM 2049 C C . LEU A 1 269 ? -36.329 7.113 37.830 1.00 90.00 269 LEU A C 1
ATOM 2051 O O . LEU A 1 269 ? -37.074 7.031 36.859 1.00 90.00 269 LEU A O 1
ATOM 2055 N N . ASP A 1 270 ? -35.929 8.284 38.313 1.00 93.88 270 ASP A N 1
ATOM 2056 C CA . ASP A 1 270 ? -36.109 9.580 37.652 1.00 93.88 270 ASP A CA 1
ATOM 2057 C C . ASP A 1 270 ? -34.706 10.171 37.488 1.00 93.88 270 ASP A C 1
ATOM 2059 O O . ASP A 1 270 ? -34.076 10.554 38.483 1.00 93.88 270 ASP A O 1
ATOM 2063 N N . THR A 1 271 ? -34.169 10.096 36.272 1.00 94.75 271 THR A N 1
ATOM 2064 C CA . THR A 1 271 ? -32.752 10.353 35.984 1.00 94.75 271 THR A CA 1
ATOM 2065 C C . THR A 1 271 ? -32.499 11.801 35.603 1.00 94.75 271 THR A C 1
ATOM 2067 O O . THR A 1 271 ? -33.348 12.467 35.024 1.00 94.75 271 THR A O 1
ATOM 2070 N N . VAL A 1 272 ? -31.297 12.287 35.901 1.00 96.50 272 VAL A N 1
ATOM 2071 C CA . VAL A 1 272 ? -30.788 13.574 35.423 1.00 96.50 272 VAL A CA 1
ATOM 2072 C C . VAL A 1 272 ? -29.380 13.377 34.883 1.00 96.50 272 VAL A C 1
ATOM 2074 O O . VAL A 1 272 ? -28.527 12.850 35.602 1.00 96.50 272 VAL A O 1
ATOM 2077 N N . ILE A 1 273 ? -29.136 13.857 33.663 1.00 96.62 273 ILE A N 1
ATOM 2078 C CA . ILE A 1 273 ? -27.820 13.872 33.016 1.00 96.62 273 ILE A CA 1
ATOM 2079 C C . ILE A 1 273 ? -27.271 15.294 33.031 1.00 96.62 273 ILE A C 1
ATOM 2081 O O . ILE A 1 273 ? -27.967 16.256 32.705 1.00 96.62 273 ILE A O 1
ATOM 2085 N N . GLU A 1 274 ? -26.001 15.441 33.395 1.00 96.31 274 GLU A N 1
ATOM 2086 C CA . GLU A 1 274 ? -25.304 16.723 33.435 1.00 96.31 274 GLU A CA 1
ATOM 2087 C C . GLU A 1 274 ? -23.958 16.646 32.716 1.00 96.31 274 GLU A C 1
ATOM 2089 O O . GLU A 1 274 ? -23.129 15.801 33.040 1.00 96.31 274 GLU A O 1
ATOM 2094 N N . LEU A 1 275 ? -23.708 17.586 31.805 1.00 94.62 275 LEU A N 1
ATOM 2095 C CA . LEU A 1 275 ? -22.370 17.849 31.279 1.00 94.62 275 LEU A CA 1
ATOM 2096 C C . LEU A 1 275 ? -21.641 18.783 32.246 1.00 94.62 275 LEU A C 1
ATOM 2098 O O . LEU A 1 275 ? -22.188 19.828 32.619 1.00 94.62 275 LEU A O 1
ATOM 2102 N N . LEU A 1 276 ? -20.421 18.432 32.645 1.00 93.31 276 LEU A N 1
ATOM 2103 C CA . LEU A 1 276 ? -19.630 19.192 33.611 1.00 93.31 276 LEU A CA 1
ATOM 2104 C C . LEU A 1 276 ? -18.346 19.753 32.992 1.00 93.31 276 LEU A C 1
ATOM 2106 O O . LEU A 1 276 ? -17.727 19.128 32.133 1.00 93.31 276 LEU A O 1
ATOM 2110 N N . ASP A 1 277 ? -17.901 20.905 33.496 1.00 84.94 277 ASP A N 1
ATOM 2111 C CA . ASP A 1 277 ? -16.533 21.377 33.271 1.00 84.94 277 ASP A CA 1
ATOM 2112 C C . ASP A 1 277 ? -15.514 20.610 34.141 1.00 84.94 277 ASP A C 1
ATOM 2114 O O . ASP A 1 277 ? -15.871 19.873 35.064 1.00 84.94 277 ASP A O 1
ATOM 2118 N N . ALA A 1 278 ? -14.217 20.833 33.903 1.00 81.69 278 ALA A N 1
ATOM 2119 C CA . ALA A 1 278 ? -13.134 20.206 34.673 1.00 81.69 278 ALA A CA 1
ATOM 2120 C C . ALA A 1 278 ? -13.137 20.551 36.182 1.00 81.69 278 ALA A C 1
ATOM 2122 O O . ALA A 1 278 ? -12.430 19.923 36.967 1.00 81.69 278 ALA A O 1
ATOM 2123 N N . SER A 1 279 ? -13.901 21.565 36.606 1.00 83.38 279 SER A N 1
ATOM 2124 C CA . SER A 1 279 ? -14.088 21.934 38.016 1.00 83.38 279 SER A CA 1
ATOM 2125 C C . SER A 1 279 ? -15.358 21.323 38.630 1.00 83.38 279 SER A C 1
ATOM 2127 O O . SER A 1 279 ? -15.616 21.534 39.816 1.00 83.38 279 SER A O 1
ATOM 2129 N N . GLY A 1 280 ? -16.145 20.568 37.855 1.00 86.56 280 GLY A N 1
ATOM 2130 C CA . GLY A 1 280 ? -17.400 19.943 38.269 1.00 86.56 280 GLY A CA 1
ATOM 2131 C C . GLY A 1 280 ? -18.627 20.862 38.218 1.00 86.56 280 GLY A C 1
ATOM 2132 O O . GLY A 1 280 ? -19.664 20.513 38.793 1.00 86.56 280 GLY A O 1
ATOM 2133 N N . ASN A 1 281 ? -18.542 22.032 37.575 1.00 90.38 281 ASN A N 1
ATOM 2134 C CA . ASN A 1 281 ? -19.701 22.905 37.372 1.00 90.38 281 ASN A CA 1
ATOM 2135 C C . ASN A 1 281 ? -20.553 22.398 36.206 1.00 90.38 281 ASN A C 1
ATOM 2137 O O . ASN A 1 281 ? -20.019 21.992 35.182 1.00 90.38 281 ASN A O 1
ATOM 2141 N N . VAL A 1 282 ? -21.879 22.480 36.338 1.00 93.56 282 VAL A N 1
ATOM 2142 C CA . VAL A 1 282 ? -22.822 22.043 35.296 1.00 93.56 282 VAL A CA 1
ATOM 2143 C C . VAL A 1 282 ? -22.846 23.045 34.142 1.00 93.56 282 VAL A C 1
ATOM 2145 O O . VAL A 1 282 ? -23.188 24.211 34.352 1.00 93.56 282 VAL A O 1
ATOM 2148 N N . LEU A 1 283 ? -22.529 22.573 32.939 1.00 92.00 283 LEU A N 1
ATOM 2149 C CA . LEU A 1 283 ? -22.587 23.309 31.676 1.00 92.00 283 LEU A CA 1
ATOM 2150 C C . LEU A 1 283 ? -23.937 23.129 30.981 1.00 92.00 283 LEU A C 1
ATOM 2152 O O . LEU A 1 283 ? -24.550 24.119 30.585 1.00 92.00 283 LEU A O 1
ATOM 2156 N N . ALA A 1 284 ? -24.417 21.888 30.909 1.00 94.56 284 ALA A N 1
ATOM 2157 C CA . ALA A 1 284 ? -25.718 21.529 30.356 1.00 94.56 284 ALA A CA 1
ATOM 2158 C C . ALA A 1 284 ? -26.392 20.448 31.215 1.00 94.56 284 ALA A C 1
ATOM 2160 O O . ALA A 1 284 ? -25.700 19.679 31.887 1.00 94.56 284 ALA A O 1
ATOM 2161 N N . ARG A 1 285 ? -27.728 20.399 31.229 1.00 95.44 285 ARG A N 1
ATOM 2162 C CA . ARG A 1 285 ? -28.500 19.386 31.965 1.00 95.44 285 ARG A CA 1
ATOM 2163 C C . ARG A 1 285 ? -29.788 19.008 31.235 1.00 95.44 285 ARG A C 1
ATOM 2165 O O . ARG A 1 285 ? -30.515 19.907 30.806 1.00 95.44 285 ARG A O 1
ATOM 2172 N N . SER A 1 286 ? -30.072 17.707 31.230 1.00 95.81 286 SER A N 1
ATOM 2173 C CA . SER A 1 286 ? -31.325 17.081 30.802 1.00 95.81 286 SER A CA 1
ATOM 2174 C C . SER A 1 286 ? -31.948 16.278 31.948 1.00 95.81 286 SER A C 1
ATOM 2176 O O . SER A 1 286 ? -31.241 15.618 32.712 1.00 95.81 286 SER A O 1
ATOM 2178 N N . ASP A 1 287 ? -33.270 16.349 32.054 1.00 91.38 287 ASP A N 1
ATOM 2179 C CA . ASP A 1 287 ? -34.103 15.651 33.033 1.00 91.38 287 ASP A CA 1
ATOM 2180 C C . ASP A 1 287 ? -35.164 14.745 32.361 1.00 91.38 287 ASP A C 1
ATOM 2182 O O . ASP A 1 287 ? -35.723 13.881 33.030 1.00 91.38 287 ASP A O 1
ATOM 2186 N N . SER A 1 288 ? -35.535 14.981 31.094 1.00 92.12 288 SER A N 1
ATOM 2187 C CA . SER A 1 288 ? -36.465 14.119 30.342 1.00 92.12 288 SER A CA 1
ATOM 2188 C C . SER A 1 288 ? -36.335 14.332 28.832 1.00 92.12 288 SER A C 1
ATOM 2190 O O . SER A 1 288 ? -36.803 15.348 28.311 1.00 92.12 288 SER A O 1
ATOM 2192 N N . SER A 1 289 ? -35.784 13.347 28.118 1.00 90.62 289 SER A N 1
ATOM 2193 C CA . SER A 1 289 ? -35.574 13.390 26.661 1.00 90.62 289 SER A CA 1
ATOM 2194 C C . SER A 1 289 ? -36.887 13.627 25.895 1.00 90.62 289 SER A C 1
ATOM 2196 O O . SER A 1 289 ? -36.952 14.419 24.947 1.00 90.62 289 SER A O 1
ATOM 2198 N N . LEU A 1 290 ? -37.973 12.986 26.341 1.00 87.19 290 LEU A N 1
ATOM 2199 C CA . LEU A 1 290 ? -39.296 13.061 25.723 1.00 87.19 290 LEU A CA 1
ATOM 2200 C C . LEU A 1 290 ? -39.918 14.460 25.843 1.00 87.19 290 LEU A C 1
ATOM 2202 O O . LEU A 1 290 ? -40.392 15.014 24.845 1.00 87.19 290 LEU A O 1
ATOM 2206 N N . ASP A 1 291 ? -39.926 15.034 27.049 1.00 89.25 291 ASP A N 1
ATOM 2207 C CA . ASP A 1 291 ? -40.488 16.368 27.288 1.00 89.25 291 ASP A CA 1
ATOM 2208 C C . ASP A 1 291 ? -39.624 17.452 26.623 1.00 89.25 291 ASP A C 1
ATOM 2210 O O . ASP A 1 291 ? -40.157 18.388 26.024 1.00 89.25 291 ASP A O 1
ATOM 2214 N N . GLU A 1 292 ? -38.299 17.301 26.650 1.00 91.56 292 GLU A N 1
ATOM 2215 C CA . GLU A 1 292 ? -37.340 18.223 26.026 1.00 91.56 292 GLU A CA 1
ATOM 2216 C C . GLU A 1 292 ? -37.396 18.192 24.497 1.00 91.56 292 GLU A C 1
ATOM 2218 O O . GLU A 1 292 ? -37.112 19.190 23.837 1.00 91.56 292 GLU A O 1
ATOM 2223 N N . THR A 1 293 ? -37.825 17.083 23.901 1.00 87.56 293 THR A N 1
ATOM 2224 C CA . THR A 1 293 ? -38.080 17.021 22.456 1.00 87.56 293 THR A CA 1
ATOM 2225 C C . THR A 1 293 ? -39.344 17.792 22.065 1.00 87.56 293 THR A C 1
ATOM 2227 O O . THR A 1 293 ? -39.401 18.402 20.995 1.00 87.56 293 THR A O 1
ATOM 2230 N N . LEU A 1 294 ? -40.356 17.826 22.939 1.00 86.12 294 LEU A N 1
ATOM 2231 C CA . LEU A 1 294 ? -41.568 18.630 22.741 1.00 86.12 294 LEU A CA 1
ATOM 2232 C C . LEU A 1 294 ? -41.339 20.119 23.040 1.00 86.12 294 LEU A C 1
ATOM 2234 O O . LEU A 1 294 ? -41.923 20.976 22.369 1.00 86.12 294 LEU A O 1
ATOM 2238 N N . ASP A 1 295 ? -40.508 20.426 24.035 1.00 89.31 295 ASP A N 1
ATOM 2239 C CA . ASP A 1 295 ? -40.107 21.779 24.416 1.00 89.31 295 ASP A CA 1
ATOM 2240 C C . ASP A 1 295 ? -38.592 21.845 24.702 1.00 89.31 295 ASP A C 1
ATOM 2242 O O . ASP A 1 295 ? -38.168 21.701 25.852 1.00 89.31 295 ASP A O 1
ATOM 2246 N N . PRO A 1 296 ? -37.761 22.141 23.680 1.00 88.12 296 PRO A N 1
ATOM 2247 C CA . PRO A 1 296 ? -36.306 22.236 23.840 1.00 88.12 296 PRO A CA 1
ATOM 2248 C C . PRO A 1 296 ? -35.839 23.299 24.840 1.00 88.12 296 PRO A C 1
ATOM 2250 O O . PRO A 1 296 ? -34.675 23.300 25.230 1.00 88.12 296 PRO A O 1
ATOM 2253 N N . SER A 1 297 ? -36.719 24.211 25.281 1.00 88.44 297 SER A N 1
ATOM 2254 C CA . SER A 1 297 ? -36.379 25.205 26.306 1.00 88.44 297 SER A CA 1
ATOM 2255 C C . SER A 1 297 ? -36.260 24.628 27.721 1.00 88.44 297 SER A C 1
ATOM 2257 O O . SER A 1 297 ? -35.835 25.340 28.634 1.00 88.44 297 SER A O 1
ATOM 2259 N N . LEU A 1 298 ? -36.629 23.357 27.907 1.00 92.19 298 LEU A N 1
ATOM 2260 C CA . LEU A 1 298 ? -36.490 22.636 29.171 1.00 92.19 298 LEU A CA 1
ATOM 2261 C C . LEU A 1 298 ? -35.042 22.213 29.467 1.00 92.19 298 LEU A C 1
ATOM 2263 O O . LEU A 1 298 ? -34.708 22.031 30.637 1.00 92.19 298 LEU A O 1
ATOM 2267 N N . ILE A 1 299 ? -34.177 22.145 28.449 1.00 92.25 299 ILE A N 1
ATOM 2268 C CA . ILE A 1 299 ? -32.746 21.871 28.624 1.00 92.25 299 ILE A CA 1
ATOM 2269 C C . ILE A 1 299 ? -32.086 23.072 29.301 1.00 92.25 299 ILE A C 1
ATOM 2271 O O . ILE A 1 299 ? -32.172 24.214 28.840 1.00 92.25 299 ILE A O 1
ATOM 2275 N N . TYR A 1 300 ? -31.397 22.823 30.412 1.00 93.50 300 TYR A N 1
ATOM 2276 C CA . TYR A 1 300 ? -30.653 23.867 31.107 1.00 93.50 300 TYR A CA 1
ATOM 2277 C C . TYR A 1 300 ? -29.264 24.029 30.488 1.00 93.50 300 TYR A C 1
ATOM 2279 O O . TYR A 1 300 ? -28.528 23.056 30.368 1.00 93.50 300 TYR A O 1
ATOM 2287 N N . THR A 1 301 ? -28.868 25.271 30.199 1.00 92.06 301 THR A N 1
ATOM 2288 C CA . THR A 1 301 ? -27.503 25.646 29.794 1.00 92.06 301 THR A CA 1
ATOM 2289 C C . THR A 1 301 ? -26.961 26.755 30.694 1.00 92.06 301 THR A C 1
ATOM 2291 O O . THR A 1 301 ? -27.646 27.750 30.954 1.00 92.06 301 THR A O 1
ATOM 2294 N N . ALA A 1 302 ? -25.722 26.629 31.163 1.00 88.94 302 ALA A N 1
ATOM 2295 C CA . ALA A 1 302 ? -25.051 27.673 31.931 1.00 88.94 302 ALA A CA 1
ATOM 2296 C C . ALA A 1 302 ? -24.718 28.894 31.058 1.00 88.94 302 ALA A C 1
ATOM 2298 O O . ALA A 1 302 ? -24.451 28.765 29.874 1.00 88.94 302 ALA A O 1
ATOM 2299 N N . ASN A 1 303 ? -24.623 30.091 31.651 1.00 85.25 303 ASN A N 1
ATOM 2300 C CA . ASN A 1 303 ? -24.249 31.309 30.906 1.00 85.25 303 ASN A CA 1
ATOM 2301 C C . ASN A 1 303 ? -22.846 31.247 30.266 1.00 85.25 303 ASN A C 1
ATOM 2303 O O . ASN A 1 303 ? -22.540 32.051 29.389 1.00 85.25 303 ASN A O 1
ATOM 2307 N N . SER A 1 304 ? -21.973 30.370 30.768 1.00 80.88 304 SER A N 1
ATOM 2308 C CA . SER A 1 304 ? -20.637 30.108 30.223 1.00 80.88 304 SER A CA 1
ATOM 2309 C C . SER A 1 304 ? -20.646 29.131 29.047 1.00 80.88 304 SER A C 1
ATOM 2311 O O . SER A 1 304 ? -19.612 28.989 28.404 1.00 80.88 304 SER A O 1
ATOM 2313 N N . PHE A 1 305 ? -21.780 28.480 28.778 1.00 84.12 305 PHE A N 1
ATOM 2314 C CA . PHE A 1 305 ? -21.963 27.510 27.709 1.00 84.12 305 PHE A CA 1
ATOM 2315 C C . PHE A 1 305 ? -22.880 28.113 26.627 1.00 84.12 305 PHE A C 1
ATOM 2317 O O . PHE A 1 305 ? -23.953 28.632 26.956 1.00 84.12 305 PHE A O 1
ATOM 2324 N N . PRO A 1 306 ? -22.474 28.131 25.349 1.00 82.31 306 PRO A N 1
ATOM 2325 C CA . PRO A 1 306 ? -23.320 28.607 24.259 1.00 82.31 306 PRO A CA 1
ATOM 2326 C C . PRO A 1 306 ? -24.673 27.879 24.211 1.00 82.31 306 PRO A C 1
ATOM 2328 O O . PRO A 1 306 ? -24.746 26.655 24.263 1.00 82.31 306 PRO A O 1
ATOM 2331 N N . ALA A 1 307 ? -25.766 28.643 24.116 1.00 69.62 307 ALA A N 1
ATOM 2332 C CA . ALA A 1 307 ? -27.127 28.102 24.199 1.00 69.62 307 ALA A CA 1
ATOM 2333 C C . ALA A 1 307 ? -27.523 27.218 22.998 1.00 69.62 307 ALA A C 1
ATOM 2335 O O . ALA A 1 307 ? -28.522 26.515 23.064 1.00 69.62 307 ALA A O 1
ATOM 2336 N N . ASP A 1 308 ? -26.771 27.274 21.900 1.00 78.94 308 ASP A N 1
ATOM 2337 C CA . ASP A 1 308 ? -26.945 26.471 20.687 1.00 78.94 308 ASP A CA 1
ATOM 2338 C C . ASP A 1 308 ? -26.165 25.146 20.710 1.00 78.94 308 ASP A C 1
ATOM 2340 O O . ASP A 1 308 ? -26.339 24.319 19.813 1.00 78.94 308 ASP A O 1
ATOM 2344 N N . GLN A 1 309 ? -25.339 24.913 21.734 1.00 86.88 309 GLN A N 1
ATOM 2345 C CA . GLN A 1 309 ? -24.525 23.701 21.854 1.00 86.88 309 GLN A CA 1
ATOM 2346 C C . GLN A 1 309 ? -25.214 22.551 22.594 1.00 86.88 309 GLN A C 1
ATOM 2348 O O . GLN A 1 309 ? -24.773 21.419 22.440 1.00 86.88 309 GLN A O 1
ATOM 2353 N N . ALA A 1 310 ? -26.289 22.794 23.350 1.00 91.31 310 ALA A N 1
ATOM 2354 C CA . ALA A 1 310 ? -27.103 21.735 23.952 1.00 91.31 310 ALA A CA 1
ATOM 2355 C C . ALA A 1 310 ? -28.491 21.702 23.306 1.00 91.31 310 ALA A C 1
ATOM 2357 O O . ALA A 1 310 ? -29.181 22.718 23.248 1.00 91.31 310 ALA A O 1
ATOM 2358 N N . ASN A 1 311 ? -28.891 20.538 22.808 1.00 92.50 311 ASN A N 1
ATOM 2359 C CA . ASN A 1 311 ? -30.095 20.344 22.009 1.00 92.50 311 ASN A CA 1
ATOM 2360 C C . ASN A 1 311 ? -30.833 19.068 22.442 1.00 92.50 311 ASN A C 1
ATOM 2362 O O . ASN A 1 311 ? -30.253 18.183 23.068 1.00 92.50 311 ASN A O 1
ATOM 2366 N N . SER A 1 312 ? -32.115 18.957 22.080 1.00 90.69 312 SER A N 1
ATOM 2367 C CA . SER A 1 312 ? -32.856 17.694 22.218 1.00 90.69 312 SER A CA 1
ATOM 2368 C C . SER A 1 312 ? -32.184 16.590 21.391 1.00 90.69 312 SER A C 1
ATOM 2370 O O . SER A 1 312 ? -31.550 16.863 20.365 1.00 90.69 312 SER A O 1
ATOM 2372 N N . MET A 1 313 ? -32.352 15.341 21.832 1.00 88.38 313 MET A N 1
ATOM 2373 C CA . MET A 1 313 ? -31.886 14.133 21.144 1.00 88.38 313 MET A CA 1
ATOM 2374 C C . MET A 1 313 ? -32.260 14.116 19.656 1.00 88.38 313 MET A C 1
ATOM 2376 O O . MET A 1 313 ? -31.440 13.758 18.806 1.00 88.38 313 MET A O 1
ATOM 2380 N N . GLN A 1 314 ? -33.457 14.597 19.312 1.00 86.31 314 GLN A N 1
ATOM 2381 C CA . GLN A 1 314 ? -33.960 14.535 17.948 1.00 86.31 314 GLN A CA 1
ATOM 2382 C C . GLN A 1 314 ? -33.235 15.529 17.020 1.00 86.31 314 GLN A C 1
ATOM 2384 O O . GLN A 1 314 ? -33.223 16.746 17.241 1.00 86.31 314 GLN A O 1
ATOM 2389 N N . LYS A 1 315 ? -32.622 15.024 15.946 1.00 87.69 315 LYS A N 1
ATOM 2390 C CA . LYS A 1 315 ? -32.003 15.824 14.867 1.00 87.69 315 LYS A CA 1
ATOM 2391 C C . LYS A 1 315 ? -32.823 15.748 13.584 1.00 87.69 315 LYS A C 1
ATOM 2393 O O . LYS A 1 315 ? -32.889 16.724 12.832 1.00 87.69 315 LYS A O 1
ATOM 2398 N N . SER A 1 316 ? -33.453 14.602 13.341 1.00 82.44 316 SER A N 1
ATOM 2399 C CA . SER A 1 316 ? -34.185 14.319 12.111 1.00 82.44 316 SER A CA 1
ATOM 2400 C C . SER A 1 316 ? -35.425 15.217 11.922 1.00 82.44 316 SER A C 1
ATOM 2402 O O . SER A 1 316 ? -36.203 15.426 12.861 1.00 82.44 316 SER A O 1
ATOM 2404 N N . PRO A 1 317 ? -35.662 15.751 10.702 1.00 76.62 317 PRO A N 1
ATOM 2405 C CA . PRO A 1 317 ? -36.818 16.599 10.419 1.00 76.62 317 PRO A CA 1
ATOM 2406 C C . PRO A 1 317 ? -38.138 15.806 10.362 1.00 76.62 317 PRO A C 1
ATOM 2408 O O . PRO A 1 317 ? -38.166 14.604 10.107 1.00 76.62 317 PRO A O 1
ATOM 2411 N N . ALA A 1 318 ? -39.258 16.515 10.539 1.00 60.31 318 ALA A N 1
ATOM 2412 C CA . ALA A 1 318 ? -40.577 15.973 10.892 1.00 60.31 318 ALA A CA 1
ATOM 2413 C C . ALA A 1 318 ? -41.327 15.019 9.915 1.00 60.31 318 ALA A C 1
ATOM 2415 O O . ALA A 1 318 ? -42.419 14.600 10.285 1.00 60.31 318 ALA A O 1
ATOM 2416 N N . PRO A 1 319 ? -40.851 14.620 8.712 1.00 63.94 319 PRO A N 1
ATOM 2417 C CA . PRO A 1 319 ? -41.388 13.408 8.073 1.00 63.94 319 PRO A CA 1
ATOM 2418 C C . PRO A 1 319 ? -40.551 12.144 8.331 1.00 63.94 319 PRO A C 1
ATOM 2420 O O . PRO A 1 319 ? -41.045 11.050 8.073 1.00 63.94 319 PRO A O 1
ATOM 2423 N N . TYR A 1 320 ? -39.310 12.283 8.806 1.00 71.12 320 TYR A N 1
ATOM 2424 C CA . TYR A 1 320 ? -38.380 11.172 9.055 1.00 71.12 320 TYR A CA 1
ATOM 2425 C C . TYR A 1 320 ? -38.132 10.926 10.547 1.00 71.12 320 TYR A C 1
ATOM 2427 O O . TYR A 1 320 ? -37.508 9.936 10.911 1.00 71.12 320 TYR A O 1
ATOM 2435 N N . ALA A 1 321 ? -38.640 11.815 11.403 1.00 71.75 321 ALA A N 1
ATOM 2436 C CA . ALA A 1 321 ? -38.614 11.651 12.843 1.00 71.75 321 ALA A CA 1
ATOM 2437 C C . ALA A 1 321 ? -39.457 10.438 13.281 1.00 71.75 321 ALA A C 1
ATOM 2439 O O . ALA A 1 321 ? -40.625 10.334 12.891 1.00 71.75 321 ALA A O 1
ATOM 2440 N N . PRO A 1 322 ? -38.904 9.528 14.093 1.00 71.25 322 PRO A N 1
ATOM 2441 C CA . PRO A 1 322 ? -39.647 8.395 14.614 1.00 71.25 322 PRO A CA 1
ATOM 2442 C C . PRO A 1 322 ? -40.701 8.871 15.624 1.00 71.25 322 PRO A C 1
ATOM 2444 O O . PRO A 1 322 ? -40.401 9.545 16.606 1.00 71.25 322 PRO A O 1
ATOM 2447 N N . GLU A 1 323 ? -41.956 8.488 15.395 1.00 76.75 323 GLU A N 1
ATOM 2448 C CA . GLU A 1 323 ? -43.067 8.742 16.315 1.00 76.75 323 GLU A CA 1
ATOM 2449 C C . GLU A 1 323 ? -43.619 7.420 16.855 1.00 76.75 323 GLU A C 1
ATOM 2451 O O . GLU A 1 323 ? -43.641 6.386 16.175 1.00 76.75 323 GLU A O 1
ATOM 2456 N N . ASN A 1 324 ? -44.099 7.434 18.096 1.00 73.12 324 ASN A N 1
ATOM 2457 C CA . ASN A 1 324 ? -44.854 6.312 18.630 1.00 73.12 324 ASN A CA 1
ATOM 2458 C C . ASN A 1 324 ? -46.268 6.271 18.014 1.00 73.12 324 ASN A C 1
ATOM 2460 O O . ASN A 1 324 ? -46.721 7.206 17.358 1.00 73.12 324 ASN A O 1
ATOM 2464 N N . ALA A 1 325 ? -47.022 5.194 18.260 1.00 73.69 325 ALA A N 1
ATOM 2465 C CA . ALA A 1 325 ? -48.379 5.034 17.715 1.00 73.69 325 ALA A CA 1
ATOM 2466 C C . ALA A 1 325 ? -49.377 6.145 18.130 1.00 73.69 325 ALA A C 1
ATOM 2468 O O . ALA A 1 325 ? -50.479 6.217 17.584 1.00 73.69 325 ALA A O 1
ATOM 2469 N N . SER A 1 326 ? -49.007 6.988 19.098 1.00 73.00 326 SER A N 1
ATOM 2470 C CA . SER A 1 326 ? -49.792 8.121 19.597 1.00 73.00 326 SER A CA 1
ATOM 2471 C C . SER A 1 326 ? -49.413 9.455 18.936 1.00 73.00 326 SER A C 1
ATOM 2473 O O . SER A 1 326 ? -50.026 10.468 19.270 1.00 73.00 326 SER A O 1
ATOM 2475 N N . GLY A 1 327 ? -48.435 9.467 18.021 1.00 72.25 327 GLY A N 1
ATOM 2476 C CA . GLY A 1 327 ? -47.927 10.671 17.351 1.00 72.25 327 GLY A CA 1
ATOM 2477 C C . GLY A 1 327 ? -47.034 11.548 18.234 1.00 72.25 327 GLY A C 1
ATOM 2478 O O . GLY A 1 327 ? -46.936 12.749 18.000 1.00 72.25 327 GLY A O 1
ATOM 2479 N N . LEU A 1 328 ? -46.457 10.983 19.301 1.00 74.19 328 LEU A N 1
ATOM 2480 C CA . LEU A 1 328 ? -45.435 11.654 20.110 1.00 74.19 328 LEU A CA 1
ATOM 2481 C C . LEU A 1 328 ? -44.043 11.228 19.629 1.00 74.19 328 LEU A C 1
ATOM 2483 O O . LEU A 1 328 ? -43.922 10.092 19.151 1.00 74.19 328 LEU A O 1
ATOM 2487 N N . PRO A 1 329 ? -43.012 12.079 19.804 1.00 75.00 329 PRO A N 1
ATOM 2488 C CA . PRO A 1 329 ? -41.626 11.700 19.557 1.00 75.00 329 PRO A CA 1
ATOM 2489 C C . PRO A 1 329 ? -41.302 10.367 20.223 1.00 75.00 329 PRO A C 1
ATOM 2491 O O . PRO A 1 329 ? -41.765 10.083 21.334 1.00 75.00 329 PRO A O 1
ATOM 2494 N N . LYS A 1 330 ? -40.583 9.515 19.501 1.00 76.25 330 LYS A N 1
ATOM 2495 C CA . LYS A 1 330 ? -40.166 8.214 19.996 1.00 76.25 330 LYS A CA 1
ATOM 2496 C C . LYS A 1 330 ? -38.693 8.275 20.356 1.00 76.25 330 LYS A C 1
ATOM 2498 O O . LYS A 1 330 ? -37.862 8.437 19.471 1.00 76.25 330 LYS A O 1
ATOM 2503 N N . ASP A 1 331 ? -38.430 8.061 21.633 1.00 77.62 331 ASP A N 1
ATOM 2504 C CA . ASP A 1 331 ? -37.123 7.652 22.114 1.00 77.62 331 ASP A CA 1
ATOM 2505 C C . ASP A 1 331 ? -36.988 6.135 21.912 1.00 77.62 331 ASP A C 1
ATOM 2507 O O . ASP A 1 331 ? -37.912 5.380 22.256 1.00 77.62 331 ASP A O 1
ATOM 2511 N N . PHE A 1 332 ? -35.949 5.686 21.212 1.00 74.38 332 PHE A N 1
ATOM 2512 C CA . PHE A 1 332 ? -35.694 4.250 21.056 1.00 74.38 332 PHE A CA 1
ATOM 2513 C C . PHE A 1 332 ? -34.988 3.747 22.324 1.00 74.38 332 PHE A C 1
ATOM 2515 O O . PHE A 1 332 ? -34.408 4.533 23.040 1.00 74.38 332 PHE A O 1
ATOM 2522 N N . GLY A 1 333 ? -35.172 2.476 22.700 1.00 72.56 333 GLY A N 1
ATOM 2523 C CA . GLY A 1 333 ? -34.599 1.953 23.954 1.00 72.56 333 GLY A CA 1
ATOM 2524 C C . GLY A 1 333 ? -35.356 2.324 25.242 1.00 72.56 333 GLY A C 1
ATOM 2525 O O . GLY A 1 333 ? -35.545 1.446 26.095 1.00 72.56 333 GLY A O 1
ATOM 2526 N N . SER A 1 334 ? -35.894 3.543 25.349 1.00 81.50 334 SER A N 1
ATOM 2527 C CA . SER A 1 334 ? -36.536 4.011 26.581 1.00 81.50 334 SER A CA 1
ATOM 2528 C C . SER A 1 334 ? -37.869 3.309 26.875 1.00 81.50 334 SER A C 1
ATOM 2530 O O . SER A 1 334 ? -38.799 3.229 26.059 1.00 81.50 334 SER A O 1
ATOM 2532 N N . ILE A 1 335 ? -37.986 2.804 28.106 1.00 79.44 335 ILE A N 1
ATOM 2533 C CA . ILE A 1 335 ? -39.220 2.227 28.664 1.00 79.44 335 ILE A CA 1
ATOM 2534 C C . ILE A 1 335 ? -39.844 3.117 29.745 1.00 79.44 335 ILE A C 1
ATOM 2536 O O . ILE A 1 335 ? -40.978 2.858 30.168 1.00 79.44 335 ILE A O 1
ATOM 2540 N N . ASN A 1 336 ? -39.139 4.163 30.175 1.00 87.25 336 ASN A N 1
ATOM 2541 C CA . ASN A 1 336 ? -39.525 5.072 31.239 1.00 87.25 336 ASN A CA 1
ATOM 2542 C C . ASN A 1 336 ? -39.553 6.509 30.705 1.00 87.25 336 ASN A C 1
ATOM 2544 O O . ASN A 1 336 ? -38.549 7.070 30.307 1.00 87.25 336 ASN A O 1
ATOM 2548 N N . SER A 1 337 ? -40.708 7.172 30.767 1.00 86.00 337 SER A N 1
ATOM 2549 C CA . SER A 1 337 ? -40.849 8.537 30.236 1.00 86.00 337 SER A CA 1
ATOM 2550 C C . SER A 1 337 ? -40.044 9.612 30.991 1.00 86.00 337 SER A C 1
ATOM 2552 O O . SER A 1 337 ? -40.175 10.790 30.675 1.00 86.00 337 SER A O 1
ATOM 2554 N N . ARG A 1 338 ? -39.328 9.239 32.057 1.00 90.12 338 ARG A N 1
ATOM 2555 C CA . ARG A 1 338 ? -38.469 10.114 32.875 1.00 90.12 338 ARG A CA 1
ATOM 2556 C C . ARG A 1 338 ? -36.980 9.903 32.605 1.00 90.12 338 ARG A C 1
ATOM 2558 O O . ARG A 1 338 ? -36.150 10.395 33.364 1.00 90.12 338 ARG A O 1
ATOM 2565 N N . ASP A 1 339 ? -36.672 9.138 31.574 1.00 92.62 339 ASP A N 1
ATOM 2566 C CA . ASP A 1 339 ? -35.318 8.963 31.090 1.00 92.62 339 ASP A CA 1
ATOM 2567 C C . ASP A 1 339 ? -34.803 10.297 30.536 1.00 92.62 339 ASP A C 1
ATOM 2569 O O . ASP A 1 339 ? -35.507 11.008 29.811 1.00 92.62 339 ASP A O 1
ATOM 2573 N N . ALA A 1 340 ? -33.612 10.690 30.977 1.00 94.75 340 ALA A N 1
ATOM 2574 C CA . ALA A 1 340 ? -32.951 11.912 30.542 1.00 94.75 340 ALA A CA 1
ATOM 2575 C C . ALA A 1 340 ? -32.112 11.629 29.293 1.00 94.75 340 ALA A C 1
ATOM 2577 O O . ALA A 1 340 ? -31.567 10.543 29.145 1.00 94.75 340 ALA A O 1
ATOM 2578 N N . GLY A 1 341 ? -31.957 12.622 28.423 1.00 93.94 341 GLY A N 1
ATOM 2579 C CA . GLY A 1 341 ? -31.166 12.482 27.207 1.00 93.94 341 GLY A CA 1
ATOM 2580 C C . GLY A 1 341 ? -31.031 13.809 26.471 1.00 93.94 341 GLY A C 1
ATOM 2581 O O . GLY A 1 341 ? -31.992 14.569 26.345 1.00 93.94 341 GLY A O 1
ATOM 2582 N N . MET A 1 342 ? -29.833 14.113 25.979 1.00 93.88 342 MET A N 1
ATOM 2583 C CA . MET A 1 342 ? -29.558 15.335 25.220 1.00 93.88 342 MET A CA 1
ATOM 2584 C C . MET A 1 342 ? -28.438 15.147 24.201 1.00 93.88 342 MET A C 1
ATOM 2586 O O . MET A 1 342 ? -27.534 14.331 24.369 1.00 93.88 342 MET A O 1
ATOM 2590 N N . ARG A 1 343 ? -28.452 15.990 23.168 1.00 93.69 343 ARG A N 1
ATOM 2591 C CA . ARG A 1 343 ? -27.380 16.096 22.181 1.00 93.69 343 ARG A CA 1
ATOM 2592 C C . ARG A 1 343 ? -26.526 17.330 22.438 1.00 93.69 343 ARG A C 1
ATOM 2594 O O . ARG A 1 343 ? -27.046 18.442 22.530 1.00 93.69 343 ARG A O 1
ATOM 2601 N N . ILE A 1 344 ? -25.215 17.141 22.497 1.00 93.44 344 ILE A N 1
ATOM 2602 C CA . ILE A 1 344 ? -24.222 18.174 22.776 1.00 93.44 344 ILE A CA 1
ATOM 2603 C C . ILE A 1 344 ? -23.272 18.329 21.588 1.00 93.44 344 ILE A C 1
ATOM 2605 O O . ILE A 1 344 ? -22.733 17.351 21.082 1.00 93.44 344 ILE A O 1
ATOM 2609 N N . LEU A 1 345 ? -23.007 19.568 21.180 1.00 91.62 345 LEU A N 1
ATOM 2610 C CA . LEU A 1 345 ? -21.842 19.904 20.365 1.00 91.62 345 LEU A CA 1
ATOM 2611 C C . LEU A 1 345 ? -20.667 20.201 21.302 1.00 91.62 345 LEU A C 1
ATOM 2613 O O . LEU A 1 345 ? -20.727 21.169 22.063 1.00 91.62 345 LEU A O 1
ATOM 2617 N N . LEU A 1 346 ? -19.624 19.369 21.264 1.00 88.25 346 LEU A N 1
ATOM 2618 C CA . LEU A 1 346 ? -18.477 19.473 22.168 1.00 88.25 346 LEU A CA 1
ATOM 2619 C C . LEU A 1 346 ? -17.757 20.822 21.999 1.00 88.25 346 LEU A C 1
ATOM 2621 O O . LEU A 1 346 ? -17.429 21.229 20.881 1.00 88.25 346 LEU A O 1
ATOM 2625 N N . ASP A 1 347 ? -17.506 21.526 23.103 1.00 82.50 347 ASP A N 1
ATOM 2626 C CA . ASP A 1 347 ? -16.904 22.860 23.107 1.00 82.50 347 ASP A CA 1
ATOM 2627 C C . ASP A 1 347 ? -15.368 22.821 23.041 1.00 82.50 347 ASP A C 1
ATOM 2629 O O . ASP A 1 347 ? -14.731 21.866 23.475 1.00 82.50 347 ASP A O 1
ATOM 2633 N N . GLY A 1 348 ? -14.755 23.869 22.476 1.00 78.31 348 GLY A N 1
ATOM 2634 C CA . GLY A 1 348 ? -13.299 23.990 22.322 1.00 78.31 348 GLY A CA 1
ATOM 2635 C C . GLY A 1 348 ? -12.875 24.509 20.944 1.00 78.31 348 GLY A C 1
ATOM 2636 O O . GLY A 1 348 ? -13.706 24.911 20.129 1.00 78.31 348 GLY A O 1
ATOM 2637 N N . ASN A 1 349 ? -11.565 24.527 20.682 1.00 75.25 349 ASN A N 1
ATOM 2638 C CA . ASN A 1 349 ? -11.043 24.802 19.341 1.00 75.25 349 ASN A CA 1
ATOM 2639 C C . ASN A 1 349 ? -11.206 23.546 18.480 1.00 75.25 349 ASN A C 1
ATOM 2641 O O . ASN A 1 349 ? -10.635 22.512 18.827 1.00 75.25 349 ASN A O 1
ATOM 2645 N N . ALA A 1 350 ? -11.936 23.652 17.367 1.00 72.88 350 ALA A N 1
ATOM 2646 C CA . ALA A 1 350 ? -12.151 22.541 16.438 1.00 72.88 350 ALA A CA 1
ATOM 2647 C C . ALA A 1 350 ? -10.832 21.823 16.089 1.00 72.88 350 ALA A C 1
ATOM 2649 O O . ALA A 1 350 ? -9.822 22.490 15.842 1.00 72.88 350 ALA A O 1
ATOM 2650 N N . GLY A 1 351 ? -10.831 20.488 16.114 1.00 68.75 351 GLY A N 1
ATOM 2651 C CA . GLY A 1 351 ? -9.632 19.664 15.907 1.00 68.75 351 GLY A CA 1
ATOM 2652 C C . GLY A 1 351 ? -8.795 19.393 17.163 1.00 68.75 351 GLY A C 1
ATOM 2653 O O . GLY A 1 351 ? -7.829 18.638 17.106 1.00 68.75 351 GLY A O 1
ATOM 2654 N N . THR A 1 352 ? -9.123 19.998 18.312 1.00 82.19 352 THR A N 1
ATOM 2655 C CA . THR A 1 352 ? -8.417 19.736 19.580 1.00 82.19 352 THR A CA 1
ATOM 2656 C C . THR A 1 352 ? -9.156 18.676 20.389 1.00 82.19 352 THR A C 1
ATOM 2658 O O . THR A 1 352 ? -10.359 18.802 20.613 1.00 82.19 352 THR A O 1
ATOM 2661 N N . ARG A 1 353 ? -8.435 17.666 20.886 1.00 82.75 353 ARG A N 1
ATOM 2662 C CA . ARG A 1 353 ? -8.986 16.638 21.779 1.00 82.75 353 ARG A CA 1
ATOM 2663 C C . ARG A 1 353 ? -8.887 17.060 23.240 1.00 82.75 353 ARG A C 1
ATOM 2665 O O . ARG A 1 353 ? -7.819 17.466 23.701 1.00 82.75 353 ARG A O 1
ATOM 2672 N N . THR A 1 354 ? -9.993 16.967 23.972 1.00 85.38 354 THR A N 1
ATOM 2673 C CA . THR A 1 354 ? -10.069 17.332 25.396 1.00 85.38 354 THR A CA 1
ATOM 2674 C C . THR A 1 354 ? -10.956 16.373 26.183 1.00 85.38 354 THR A C 1
ATOM 2676 O O . THR A 1 354 ? -11.781 15.671 25.607 1.00 85.38 354 THR A O 1
ATOM 2679 N N . THR A 1 355 ? -10.786 16.339 27.507 1.00 90.25 355 THR A N 1
ATOM 2680 C CA . THR A 1 355 ? -11.590 15.498 28.404 1.00 90.25 355 THR A CA 1
ATOM 2681 C C . THR A 1 355 ? -12.906 16.178 28.785 1.00 90.25 355 THR A C 1
ATOM 2683 O O . THR A 1 355 ? -12.901 17.268 29.363 1.00 90.25 355 THR A O 1
ATOM 2686 N N . TYR A 1 356 ? -14.018 15.492 28.543 1.00 91.06 356 TYR A N 1
ATOM 2687 C CA . TYR A 1 356 ? -15.372 15.884 28.932 1.00 91.06 356 TYR A CA 1
ATOM 2688 C C . TYR A 1 356 ? -15.874 15.006 30.076 1.00 91.06 356 TYR A C 1
ATOM 2690 O O . TYR A 1 356 ? -15.428 13.870 30.232 1.00 91.06 356 TYR A O 1
ATOM 2698 N N . HIS A 1 357 ? -16.795 15.536 30.884 1.00 95.25 357 HIS A N 1
ATOM 2699 C CA . HIS A 1 357 ? -17.338 14.843 32.052 1.00 95.25 357 HIS A CA 1
ATOM 2700 C C . HIS A 1 357 ? -18.862 14.819 31.988 1.00 95.25 357 HIS A C 1
ATOM 2702 O O . HIS A 1 357 ? -19.493 15.861 31.804 1.00 95.25 357 HIS A O 1
ATOM 2708 N N . VAL A 1 358 ? -19.446 13.643 32.188 1.00 96.56 358 VAL A N 1
ATOM 2709 C CA . VAL A 1 358 ? -20.893 13.412 32.190 1.00 96.56 358 VAL A CA 1
ATOM 2710 C C . VAL A 1 358 ? -21.277 12.817 33.531 1.00 96.56 358 VAL A C 1
ATOM 2712 O O . VAL A 1 358 ? -20.599 11.925 34.029 1.00 96.56 358 VAL A O 1
ATOM 2715 N N . ARG A 1 359 ? -22.347 13.319 34.135 1.00 96.75 359 ARG A N 1
ATOM 2716 C CA . ARG A 1 359 ? -22.826 12.862 35.437 1.00 96.75 359 ARG A CA 1
ATOM 2717 C C . ARG A 1 359 ? -24.271 12.407 35.364 1.00 96.75 359 ARG A C 1
ATOM 2719 O O . ARG A 1 359 ? -25.105 13.151 34.852 1.00 96.75 359 ARG A O 1
ATOM 2726 N N . VAL A 1 360 ? -24.549 11.248 35.949 1.00 96.38 360 VAL A N 1
ATOM 2727 C CA . VAL A 1 360 ? -25.886 10.677 36.127 1.00 96.38 360 VAL A CA 1
ATOM 2728 C C . VAL A 1 360 ? -26.242 10.717 37.610 1.00 96.38 360 VAL A C 1
ATOM 2730 O O . VAL A 1 360 ? -25.411 10.467 38.480 1.00 96.38 360 VAL A O 1
ATOM 2733 N N . ARG A 1 361 ? -27.478 11.105 37.925 1.00 95.38 361 ARG A N 1
ATOM 2734 C CA . ARG A 1 361 ? -27.992 11.107 39.302 1.00 95.38 361 ARG A CA 1
ATOM 2735 C C . ARG A 1 361 ? -29.510 11.035 39.333 1.00 95.38 361 ARG A C 1
ATOM 2737 O O . ARG A 1 361 ? -30.181 11.362 38.355 1.00 95.38 361 ARG A O 1
ATOM 2744 N N . SER A 1 362 ? -30.062 10.736 40.504 1.00 94.81 362 SER A N 1
ATOM 2745 C CA . SER A 1 362 ? -31.499 10.871 40.741 1.00 94.81 362 SER A CA 1
ATOM 2746 C C . SER A 1 362 ? -31.947 12.337 40.778 1.00 94.81 362 SER A C 1
ATOM 2748 O O . SER A 1 362 ? -31.297 13.217 41.367 1.00 94.81 362 SER A O 1
ATOM 2750 N N . LYS A 1 363 ? -33.119 12.606 40.201 1.00 92.38 363 LYS A N 1
ATOM 2751 C CA . LYS A 1 363 ? -33.834 13.868 40.373 1.00 92.38 363 LYS A CA 1
ATOM 2752 C C . LYS A 1 363 ? -34.228 14.067 41.838 1.00 92.38 363 LYS A C 1
ATOM 2754 O O . LYS A 1 363 ? -34.849 13.211 42.464 1.00 92.38 363 LYS A O 1
ATOM 2759 N N . ASP A 1 364 ? -33.829 15.209 42.399 1.00 90.56 364 ASP A N 1
ATOM 2760 C CA . ASP A 1 364 ? -34.045 15.589 43.806 1.00 90.56 364 ASP A CA 1
ATOM 2761 C C . ASP A 1 364 ? -33.507 14.593 44.860 1.00 90.56 364 ASP A C 1
ATOM 2763 O O . ASP A 1 364 ? -33.820 14.724 46.046 1.00 90.56 364 ASP A O 1
ATOM 2767 N N . ALA A 1 365 ? -32.668 13.636 44.446 1.00 89.75 365 ALA A N 1
ATOM 2768 C CA . ALA A 1 365 ? -32.123 12.562 45.272 1.00 89.75 365 ALA A CA 1
ATOM 2769 C C . ALA A 1 365 ? -33.192 11.681 45.960 1.00 89.75 365 ALA A C 1
ATOM 2771 O O . ALA A 1 365 ? -33.109 11.394 47.162 1.00 89.75 365 ALA A O 1
ATOM 2772 N N . LEU A 1 366 ? -34.236 11.287 45.216 1.00 90.81 366 LEU A N 1
ATOM 2773 C CA . LEU A 1 366 ? -35.413 10.570 45.739 1.00 90.81 366 LEU A CA 1
ATOM 2774 C C . LEU A 1 366 ? -35.561 9.127 45.249 1.00 90.81 366 LEU A C 1
ATOM 2776 O O . LEU A 1 366 ? -36.275 8.342 45.877 1.00 90.81 366 LEU A O 1
ATOM 2780 N N . THR A 1 367 ? -34.932 8.787 44.132 1.00 92.44 367 THR A N 1
ATOM 2781 C CA . THR A 1 367 ? -35.099 7.513 43.428 1.00 92.44 367 THR A CA 1
ATOM 2782 C C . THR A 1 367 ? -33.755 6.819 43.275 1.00 92.44 367 THR A C 1
ATOM 2784 O O . THR A 1 367 ? -32.725 7.471 43.311 1.00 92.44 367 THR A O 1
ATOM 2787 N N . SER A 1 368 ? -33.755 5.508 43.089 1.00 90.44 368 SER A N 1
ATOM 2788 C CA . SER A 1 368 ? -32.540 4.719 42.882 1.00 90.44 368 SER A CA 1
ATOM 2789 C C . SER A 1 368 ? -32.871 3.543 41.961 1.00 90.44 368 SER A C 1
ATOM 2791 O O . SER A 1 368 ? -34.054 3.227 41.767 1.00 90.44 368 SER A O 1
ATOM 2793 N N . GLY A 1 369 ? -31.859 2.923 41.368 1.00 89.56 369 GLY A N 1
ATOM 2794 C CA . GLY A 1 369 ? -32.015 1.808 40.442 1.00 89.56 369 GLY A CA 1
ATOM 2795 C C . GLY A 1 369 ? -30.977 1.808 39.318 1.00 89.56 369 GLY A C 1
ATOM 2796 O O . GLY A 1 369 ? -30.239 2.782 39.165 1.00 89.56 369 GLY A O 1
ATOM 2797 N N . PRO A 1 370 ? -30.932 0.717 38.538 1.00 90.25 370 PRO A N 1
ATOM 2798 C CA . PRO A 1 370 ? -30.024 0.588 37.410 1.00 90.25 370 PRO A CA 1
ATOM 2799 C C . PRO A 1 370 ? -30.436 1.493 36.250 1.00 90.25 370 PRO A C 1
ATOM 2801 O O . PRO A 1 370 ? -31.624 1.813 36.084 1.00 90.25 370 PRO A O 1
ATOM 2804 N N . TYR A 1 371 ? -29.446 1.855 35.445 1.00 92.00 371 TYR A N 1
ATOM 2805 C CA . TYR A 1 371 ? -29.598 2.579 34.191 1.00 92.00 371 TYR A CA 1
ATOM 2806 C C . TYR A 1 371 ? -28.570 2.092 33.171 1.00 92.00 371 TYR A C 1
ATOM 2808 O O . TYR A 1 371 ? -27.507 1.574 33.521 1.00 92.00 371 TYR A O 1
ATOM 2816 N N . GLU A 1 372 ? -28.888 2.300 31.903 1.00 93.06 372 GLU A N 1
ATOM 2817 C CA . GLU A 1 372 ? -27.963 2.119 30.796 1.00 93.06 372 GLU A CA 1
ATOM 2818 C C . GLU A 1 372 ? -27.782 3.472 30.120 1.00 93.06 372 GLU A C 1
ATOM 2820 O O . GLU A 1 372 ? -28.764 4.095 29.746 1.00 93.06 372 GLU A O 1
ATOM 2825 N N . MET A 1 373 ? -26.556 3.974 30.020 1.00 94.94 373 MET A N 1
ATOM 2826 C CA . MET A 1 373 ? -26.270 5.257 29.383 1.00 94.94 373 MET A CA 1
ATOM 2827 C C . MET A 1 373 ? -25.479 5.032 28.102 1.00 94.94 373 MET A C 1
ATOM 2829 O O . MET A 1 373 ? -24.455 4.359 28.132 1.00 94.94 373 MET A O 1
ATOM 2833 N N . GLN A 1 374 ? -25.885 5.651 26.999 1.00 94.81 374 GLN A N 1
ATOM 2834 C CA . GLN A 1 374 ? -25.100 5.681 25.773 1.00 94.81 374 GLN A CA 1
ATOM 2835 C C . GLN A 1 374 ? -24.476 7.056 25.539 1.00 94.81 374 GLN A C 1
ATOM 2837 O O . GLN A 1 374 ? -25.115 8.088 25.726 1.00 94.81 374 GLN A O 1
ATOM 2842 N N . ILE A 1 375 ? -23.222 7.067 25.092 1.00 95.50 375 ILE A N 1
ATOM 2843 C CA . ILE A 1 375 ? -22.536 8.249 24.559 1.00 95.50 375 ILE A CA 1
ATOM 2844 C C . ILE A 1 375 ? -22.107 7.907 23.135 1.00 95.50 375 ILE A C 1
ATOM 2846 O O . ILE A 1 375 ? -21.261 7.036 22.964 1.00 95.50 375 ILE A O 1
ATOM 2850 N N . ARG A 1 376 ? -22.682 8.550 22.114 1.00 92.75 376 ARG A N 1
ATOM 2851 C CA . ARG A 1 376 ? -22.508 8.151 20.700 1.00 92.75 376 ARG A CA 1
ATOM 2852 C C . ARG A 1 376 ? -22.494 9.334 19.731 1.00 92.75 376 ARG A C 1
ATOM 2854 O O . ARG A 1 376 ? -22.996 10.406 20.048 1.00 92.75 376 ARG A O 1
ATOM 2861 N N . THR A 1 377 ? -21.960 9.146 18.526 1.00 91.19 377 THR A N 1
ATOM 2862 C CA . THR A 1 377 ? -21.820 10.206 17.498 1.00 91.19 377 THR A CA 1
ATOM 2863 C C . THR A 1 377 ? -23.013 10.322 16.534 1.00 91.19 377 THR A C 1
ATOM 2865 O O . THR A 1 377 ? -22.965 11.082 15.563 1.00 91.19 377 THR A O 1
ATOM 2868 N N . ARG A 1 378 ? -24.101 9.569 16.763 1.00 87.25 378 ARG A N 1
ATOM 2869 C CA . ARG A 1 378 ? -25.284 9.517 15.883 1.00 87.25 378 ARG A CA 1
ATOM 2870 C C . ARG A 1 378 ? -26.600 9.494 16.650 1.00 87.25 378 ARG A C 1
ATOM 2872 O O . ARG A 1 378 ? -26.670 9.090 17.803 1.00 87.25 378 ARG A O 1
ATOM 2879 N N . GLU A 1 379 ? -27.666 9.882 15.949 1.00 86.44 379 GLU A N 1
ATOM 2880 C CA . GLU A 1 379 ? -29.035 9.846 16.479 1.00 86.44 379 GLU A CA 1
ATOM 2881 C C . GLU A 1 379 ? -29.542 8.415 16.711 1.00 86.44 379 GLU A C 1
ATOM 2883 O O . GLU A 1 379 ? -30.285 8.199 17.660 1.00 86.44 379 GLU A O 1
ATOM 2888 N N . ALA A 1 380 ? -29.137 7.444 15.886 1.00 83.62 380 ALA A N 1
ATOM 2889 C CA . ALA A 1 380 ? -29.544 6.046 16.035 1.00 83.62 380 ALA A CA 1
ATOM 2890 C C . ALA A 1 380 ? -28.837 5.361 17.215 1.00 83.62 380 ALA A C 1
ATOM 2892 O O . ALA A 1 380 ? -27.649 5.604 17.419 1.00 83.62 380 ALA A O 1
ATOM 2893 N N . ASP A 1 381 ? -29.555 4.494 17.938 1.00 81.31 381 ASP A N 1
ATOM 2894 C CA . ASP A 1 381 ? -28.975 3.662 18.997 1.00 81.31 381 ASP A CA 1
ATOM 2895 C C . ASP A 1 381 ? -27.907 2.727 18.442 1.00 81.31 381 ASP A C 1
ATOM 2897 O O . ASP A 1 381 ? -28.065 2.119 17.380 1.00 81.31 381 ASP A O 1
ATOM 2901 N N . GLU A 1 382 ? -26.816 2.615 19.188 1.00 86.50 382 GLU A N 1
ATOM 2902 C CA . GLU A 1 382 ? -25.637 1.858 18.800 1.00 86.50 382 GLU A CA 1
ATOM 2903 C C . GLU A 1 382 ? -25.494 0.666 19.746 1.00 86.50 382 GLU A C 1
ATOM 2905 O O . GLU A 1 382 ? -25.460 0.843 20.957 1.00 86.50 382 GLU A O 1
ATOM 2910 N N . PHE A 1 383 ? -25.416 -0.554 19.216 1.00 86.81 383 PHE A N 1
ATOM 2911 C CA . PHE A 1 383 ? -25.242 -1.757 20.037 1.00 86.81 383 PHE A CA 1
ATOM 2912 C C . PHE A 1 383 ? -23.752 -2.123 20.120 1.00 86.81 383 PHE A C 1
ATOM 2914 O O . PHE A 1 383 ? -23.127 -2.205 19.056 1.00 86.81 383 PHE A O 1
ATOM 2921 N N . PRO A 1 384 ? -23.181 -2.373 21.315 1.00 88.88 384 PRO A N 1
ATOM 2922 C CA . PRO A 1 384 ? -21.788 -2.785 21.480 1.00 88.88 384 PRO A CA 1
ATOM 2923 C C . PRO A 1 384 ? -21.459 -4.073 20.734 1.00 88.88 384 PRO A C 1
ATOM 2925 O O . PRO A 1 384 ? -22.219 -5.038 20.789 1.00 88.88 384 PRO A O 1
ATOM 2928 N N . GLY A 1 385 ? -20.312 -4.102 20.057 1.00 87.56 385 GLY A N 1
ATOM 2929 C CA . GLY A 1 385 ? -19.764 -5.323 19.474 1.00 87.56 385 GLY A CA 1
ATOM 2930 C C . GLY A 1 385 ? -19.290 -6.319 20.537 1.00 87.56 385 GLY A C 1
ATOM 2931 O O . GLY A 1 385 ? -19.098 -5.989 21.712 1.00 87.56 385 GLY A O 1
ATOM 2932 N N . SER A 1 386 ? -19.049 -7.559 20.111 1.00 88.00 386 SER A N 1
ATOM 2933 C CA . SER A 1 386 ? -18.492 -8.597 20.982 1.00 88.00 386 SER A CA 1
ATOM 2934 C C . SER A 1 386 ? -17.174 -8.131 21.612 1.00 88.00 386 SER A C 1
ATOM 2936 O O . SER A 1 386 ? -16.266 -7.677 20.923 1.00 88.00 386 SER A O 1
ATOM 2938 N N . THR A 1 387 ? -17.067 -8.237 22.935 1.00 88.62 387 THR A N 1
ATOM 2939 C CA . THR A 1 387 ? -15.999 -7.618 23.730 1.00 88.62 387 THR A CA 1
ATOM 2940 C C . THR A 1 387 ? -15.424 -8.629 24.711 1.00 88.62 387 THR A C 1
ATOM 2942 O O . THR A 1 387 ? -16.171 -9.275 25.442 1.00 88.62 387 THR A O 1
ATOM 2945 N N . VAL A 1 388 ? -14.094 -8.731 24.788 1.00 90.62 388 VAL A N 1
ATOM 2946 C CA . VAL A 1 388 ? -13.390 -9.494 25.830 1.00 90.62 388 VAL A CA 1
ATOM 2947 C C . VAL A 1 388 ? -12.423 -8.565 26.556 1.00 90.62 388 VAL A C 1
ATOM 2949 O O . VAL A 1 388 ? -11.451 -8.087 25.976 1.00 90.62 388 VAL A O 1
ATOM 2952 N N . ARG A 1 389 ? -12.675 -8.301 27.840 1.00 90.75 389 ARG A N 1
ATOM 2953 C CA . ARG A 1 389 ? -11.897 -7.365 28.658 1.00 90.75 389 ARG A CA 1
ATOM 2954 C C . ARG A 1 389 ? -11.719 -7.901 30.070 1.00 90.75 389 ARG A C 1
ATOM 2956 O O . ARG A 1 389 ? -12.657 -8.427 30.658 1.00 90.75 389 ARG A O 1
ATOM 2963 N N . PHE A 1 390 ? -10.516 -7.739 30.629 1.00 93.50 390 PHE A N 1
ATOM 2964 C CA . PHE A 1 390 ? -10.170 -8.227 31.972 1.00 93.50 390 PHE A CA 1
ATOM 2965 C C . PHE A 1 390 ? -10.583 -9.699 32.186 1.00 93.50 390 PHE A C 1
ATOM 2967 O O . PHE A 1 390 ? -11.181 -10.049 33.200 1.00 93.50 390 PHE A O 1
ATOM 2974 N N . ALA A 1 391 ? -10.283 -10.565 31.217 1.00 94.81 391 ALA A N 1
ATOM 2975 C CA . ALA A 1 391 ? -10.554 -11.997 31.298 1.00 94.81 391 ALA A CA 1
ATOM 2976 C C . ALA A 1 391 ? -9.269 -12.793 31.589 1.00 94.81 391 ALA A C 1
ATOM 2978 O O . ALA A 1 391 ? -8.184 -12.418 31.145 1.00 94.81 391 ALA A O 1
ATOM 2979 N N . ASP A 1 392 ? -9.394 -13.902 32.317 1.00 96.06 392 ASP A N 1
ATOM 2980 C CA . ASP A 1 392 ? -8.333 -14.890 32.549 1.00 96.06 392 ASP A CA 1
ATOM 2981 C C . ASP A 1 392 ? -8.746 -16.210 31.884 1.00 96.06 392 ASP A C 1
ATOM 2983 O O . ASP A 1 392 ? -9.616 -16.918 32.391 1.00 96.06 392 ASP A O 1
ATOM 2987 N N . ILE A 1 393 ? -8.170 -16.502 30.715 1.00 95.31 393 ILE A N 1
ATOM 2988 C CA . ILE A 1 393 ? -8.540 -17.637 29.856 1.00 95.31 393 ILE A CA 1
ATOM 2989 C C . ILE A 1 393 ? -7.427 -18.686 29.913 1.00 95.31 393 ILE A C 1
ATOM 2991 O O . ILE A 1 393 ? -6.272 -18.393 29.596 1.00 95.31 393 ILE A O 1
ATOM 2995 N N . ARG A 1 394 ? -7.758 -19.924 30.298 1.00 93.12 394 ARG A N 1
ATOM 2996 C CA . ARG A 1 394 ? -6.773 -20.999 30.506 1.00 93.12 394 ARG A CA 1
ATOM 2997 C C . ARG A 1 394 ? -7.225 -22.333 29.927 1.00 93.12 394 ARG A C 1
ATOM 2999 O O . ARG A 1 394 ? -8.402 -22.666 29.982 1.00 93.12 394 ARG A O 1
ATOM 3006 N N . TYR A 1 395 ? -6.262 -23.138 29.471 1.00 90.38 395 TYR A N 1
ATOM 3007 C CA . TYR A 1 395 ? -6.446 -24.558 29.111 1.00 90.38 395 TYR A CA 1
ATOM 3008 C C . TYR A 1 395 ? -7.436 -24.841 27.961 1.00 90.38 395 TYR A C 1
ATOM 3010 O O . TYR A 1 395 ? -7.860 -25.981 27.779 1.00 90.38 395 TYR A O 1
ATOM 3018 N N . ALA A 1 396 ? -7.771 -23.819 27.169 1.00 84.94 396 ALA A N 1
ATOM 3019 C CA . ALA A 1 396 ? -8.491 -23.971 25.906 1.00 84.94 396 ALA A CA 1
ATOM 3020 C C . ALA A 1 396 ? -7.604 -24.642 24.842 1.00 84.94 396 ALA A C 1
ATOM 3022 O O . ALA A 1 396 ? -6.377 -24.666 24.980 1.00 84.94 396 ALA A O 1
ATOM 3023 N N . MET A 1 397 ? -8.207 -25.131 23.759 1.00 80.75 397 MET A N 1
ATOM 3024 C CA . MET A 1 397 ? -7.498 -25.433 22.513 1.00 80.75 397 MET A CA 1
ATOM 3025 C C . MET A 1 397 ? -6.989 -24.137 21.879 1.00 80.75 397 MET A C 1
ATOM 3027 O O . MET A 1 397 ? -5.789 -23.978 21.669 1.00 80.75 397 MET A O 1
ATOM 3031 N N . THR A 1 398 ? -7.913 -23.195 21.678 1.00 77.31 398 THR A N 1
ATOM 3032 C CA . THR A 1 398 ? -7.673 -21.836 21.187 1.00 77.31 398 THR A CA 1
ATOM 3033 C C . THR A 1 398 ? -8.408 -20.890 22.129 1.00 77.31 398 THR A C 1
ATOM 3035 O O . THR A 1 398 ? -9.601 -21.056 22.345 1.00 77.31 398 THR A O 1
ATOM 3038 N N . GLY A 1 399 ? -7.724 -19.923 22.746 1.00 82.81 399 GLY A N 1
ATOM 3039 C CA . GLY A 1 399 ? -8.353 -19.056 23.754 1.00 82.81 399 GLY A CA 1
ATOM 3040 C C . GLY A 1 399 ? -9.506 -18.225 23.182 1.00 82.81 399 GLY A C 1
ATOM 3041 O O . GLY A 1 399 ? -10.648 -18.358 23.622 1.00 82.81 399 GLY A O 1
ATOM 3042 N N . ILE A 1 400 ? -9.194 -17.398 22.184 1.00 85.69 400 ILE A N 1
ATOM 3043 C CA . ILE A 1 400 ? -10.147 -16.580 21.430 1.00 85.69 400 ILE A CA 1
ATOM 3044 C C . ILE A 1 400 ? -9.897 -16.849 19.946 1.00 85.69 400 ILE A C 1
ATOM 3046 O O . ILE A 1 400 ? -8.754 -16.829 19.498 1.00 85.69 400 ILE A O 1
ATOM 3050 N N . GLU A 1 401 ? -10.963 -17.128 19.213 1.00 78.38 401 GLU A N 1
ATOM 3051 C CA . GLU A 1 401 ? -10.989 -17.416 17.784 1.00 78.38 401 GLU A CA 1
ATOM 3052 C C . GLU A 1 401 ? -11.856 -16.341 17.119 1.00 78.38 401 GLU A C 1
ATOM 3054 O O . GLU A 1 401 ? -13.056 -16.278 17.380 1.00 78.38 401 GLU A O 1
ATOM 3059 N N . VAL A 1 402 ? -11.250 -15.477 16.305 1.00 75.25 402 VAL A N 1
ATOM 3060 C CA . VAL A 1 402 ? -11.950 -14.433 15.542 1.00 75.25 402 VAL A CA 1
ATOM 3061 C C . VAL A 1 402 ? -11.821 -14.782 14.067 1.00 75.25 402 VAL A C 1
ATOM 3063 O O . VAL A 1 402 ? -10.708 -14.951 13.578 1.00 75.25 402 VAL A O 1
ATOM 3066 N N . ILE A 1 403 ? -12.947 -14.942 13.377 1.00 68.12 403 ILE A N 1
ATOM 3067 C CA . ILE A 1 403 ? -12.990 -15.265 11.948 1.00 68.12 403 ILE A CA 1
ATOM 3068 C C . ILE A 1 403 ? -13.527 -14.042 11.222 1.00 68.12 403 ILE A C 1
ATOM 3070 O O . ILE A 1 403 ? -14.571 -13.516 11.608 1.00 68.12 403 ILE A O 1
ATOM 3074 N N . GLY A 1 404 ? -12.780 -13.601 10.212 1.00 60.47 404 GLY A N 1
ATOM 3075 C CA . GLY A 1 404 ? -12.877 -12.257 9.666 1.00 60.47 404 GLY A CA 1
ATOM 3076 C C . GLY A 1 404 ? -14.264 -11.814 9.194 1.00 60.47 404 GLY A C 1
ATOM 3077 O O . GLY A 1 404 ? -15.098 -12.609 8.758 1.00 60.47 404 GLY A O 1
ATOM 3078 N N . LEU A 1 405 ? -14.496 -10.512 9.361 1.00 58.88 405 LEU A N 1
ATOM 3079 C CA . LEU A 1 405 ? -15.778 -9.822 9.255 1.00 58.88 405 LEU A CA 1
ATOM 3080 C C . LEU A 1 405 ? -15.784 -8.962 7.979 1.00 58.88 405 LEU A C 1
ATOM 3082 O O . LEU A 1 405 ? -15.172 -7.890 7.954 1.00 58.88 405 LEU A O 1
ATOM 3086 N N . PRO A 1 406 ? -16.466 -9.386 6.907 1.00 50.19 406 PRO A N 1
ATOM 3087 C CA . PRO A 1 406 ? -16.457 -8.663 5.644 1.00 50.19 406 PRO A CA 1
ATOM 3088 C C . PRO A 1 406 ? -17.434 -7.478 5.706 1.00 50.19 406 PRO A C 1
ATOM 3090 O O . PRO A 1 406 ? -18.556 -7.607 5.227 1.00 50.19 406 PRO A O 1
ATOM 3093 N N . ALA A 1 407 ? -17.055 -6.366 6.357 1.00 50.16 407 ALA A N 1
ATOM 3094 C CA . ALA A 1 407 ? -17.596 -5.014 6.099 1.00 50.16 407 ALA A CA 1
ATOM 3095 C C . ALA A 1 407 ? -17.051 -3.922 7.045 1.00 50.16 407 ALA A C 1
ATOM 3097 O O . ALA A 1 407 ? -16.685 -2.856 6.556 1.00 50.16 407 ALA A O 1
ATOM 3098 N N . HIS A 1 408 ? -17.022 -4.161 8.369 1.00 56.44 408 HIS A N 1
ATOM 3099 C CA . HIS A 1 408 ? -16.921 -3.101 9.398 1.00 56.44 408 HIS A CA 1
ATOM 3100 C C . HIS A 1 408 ? -15.937 -3.390 10.554 1.00 56.44 408 HIS A C 1
ATOM 3102 O O . HIS A 1 408 ? -15.971 -2.700 11.578 1.00 56.44 408 HIS A O 1
ATOM 3108 N N . SER A 1 409 ? -15.047 -4.374 10.398 1.00 55.09 409 SER A N 1
ATOM 3109 C CA . SER A 1 409 ? -14.100 -4.758 11.448 1.00 55.09 409 SER A CA 1
ATOM 3110 C C . SER A 1 409 ? -13.105 -3.634 11.769 1.00 55.09 409 SER A C 1
ATOM 3112 O O . SER A 1 409 ? -12.414 -3.153 10.868 1.00 55.09 409 SER A O 1
ATOM 3114 N N . PRO A 1 410 ? -12.943 -3.235 13.044 1.00 51.78 410 PRO A N 1
ATOM 3115 C CA . PRO A 1 410 ? -11.776 -2.473 13.482 1.00 51.78 410 PRO A CA 1
ATOM 3116 C C . PRO A 1 410 ? -10.524 -3.358 13.655 1.00 51.78 410 PRO A C 1
ATOM 3118 O O . PRO A 1 410 ? -9.451 -2.827 13.928 1.00 51.78 410 PRO A O 1
ATOM 3121 N N . LEU A 1 411 ? -10.651 -4.689 13.540 1.00 52.66 411 LEU A N 1
ATOM 3122 C CA . LEU A 1 411 ? -9.554 -5.657 13.652 1.00 52.66 411 LEU A CA 1
ATOM 3123 C C . LEU A 1 411 ? -8.972 -5.995 12.274 1.00 52.66 411 LEU A C 1
ATOM 3125 O O . LEU A 1 411 ? -9.730 -6.172 11.321 1.00 52.66 411 LEU A O 1
ATOM 3129 N N . LEU A 1 412 ? -7.646 -6.154 12.215 1.00 52.22 412 LEU A N 1
ATOM 3130 C CA . LEU A 1 412 ? -6.913 -6.687 11.061 1.00 52.22 412 LEU A CA 1
ATOM 3131 C C . LEU A 1 412 ? -7.332 -8.154 10.816 1.00 52.22 412 LEU A C 1
ATOM 3133 O O . LEU A 1 412 ? -7.226 -8.971 11.733 1.00 52.22 412 LEU A O 1
ATOM 3137 N N . GLY A 1 413 ? -7.823 -8.477 9.612 1.00 57.91 413 GLY A N 1
ATOM 3138 C CA . GLY A 1 413 ? -8.230 -9.832 9.207 1.00 57.91 413 GLY A CA 1
ATOM 3139 C C . GLY A 1 413 ? -9.726 -9.961 8.893 1.00 57.91 413 GLY A C 1
ATOM 3140 O O . GLY A 1 413 ? -10.527 -10.326 9.753 1.00 57.91 413 GLY A O 1
ATOM 3141 N N . GLU A 1 414 ? -10.111 -9.687 7.647 1.00 66.25 414 GLU A N 1
ATOM 3142 C CA . GLU A 1 414 ? -11.473 -9.786 7.101 1.00 66.25 414 GLU A CA 1
ATOM 3143 C C . GLU A 1 414 ? -11.851 -11.204 6.647 1.00 66.25 414 GLU A C 1
ATOM 3145 O O . GLU A 1 414 ? -13.037 -11.504 6.504 1.00 66.25 414 GLU A O 1
ATOM 3150 N N . ALA A 1 415 ? -10.879 -12.106 6.498 1.00 72.31 415 ALA A N 1
ATOM 3151 C CA . ALA A 1 415 ? -11.100 -13.531 6.285 1.00 72.31 415 ALA A CA 1
ATOM 3152 C C . ALA A 1 415 ? -10.014 -14.385 6.962 1.00 72.31 415 ALA A C 1
ATOM 3154 O O . ALA A 1 415 ? -8.925 -13.921 7.287 1.00 72.31 415 ALA A O 1
ATOM 3155 N N . ALA A 1 416 ? -10.317 -15.662 7.167 1.00 75.44 416 ALA A N 1
ATOM 3156 C CA . ALA A 1 416 ? -9.328 -16.688 7.478 1.00 75.44 416 ALA A CA 1
ATOM 3157 C C . ALA A 1 416 ? -9.438 -17.781 6.419 1.00 75.44 416 ALA A C 1
ATOM 3159 O O . ALA A 1 416 ? -10.527 -17.973 5.863 1.00 75.44 416 ALA A O 1
ATOM 3160 N N . GLU A 1 417 ? -8.339 -18.468 6.134 1.00 78.50 417 GLU A N 1
ATOM 3161 C CA . GLU A 1 417 ? -8.328 -19.567 5.177 1.00 78.50 417 GLU A CA 1
ATOM 3162 C C . GLU A 1 417 ? -9.394 -20.625 5.509 1.00 78.50 417 GLU A C 1
ATOM 3164 O O . GLU A 1 417 ? -9.651 -20.935 6.676 1.00 78.50 417 GLU A O 1
ATOM 3169 N N . ASP A 1 418 ? -10.063 -21.162 4.485 1.00 72.00 418 ASP A N 1
ATOM 3170 C CA . ASP A 1 418 ? -11.124 -22.164 4.646 1.00 72.00 418 ASP A CA 1
ATOM 3171 C C . ASP A 1 418 ? -10.655 -23.614 4.402 1.00 72.00 418 ASP A C 1
ATOM 3173 O O . ASP A 1 418 ? -11.487 -24.516 4.229 1.00 72.00 418 ASP A O 1
ATOM 3177 N N . GLU A 1 419 ? -9.337 -23.861 4.449 1.00 68.69 419 GLU A N 1
ATOM 3178 C CA . GLU A 1 419 ? -8.740 -25.182 4.240 1.00 68.69 419 GLU A CA 1
ATOM 3179 C C . GLU A 1 419 ? -9.049 -26.160 5.397 1.00 68.69 419 GLU A C 1
ATOM 3181 O O . GLU A 1 419 ? -8.921 -25.856 6.586 1.00 68.69 419 GLU A O 1
ATOM 3186 N N . VAL A 1 420 ? -9.485 -27.382 5.060 1.00 58.09 420 VAL A N 1
ATOM 3187 C CA . VAL A 1 420 ? -9.773 -28.450 6.031 1.00 58.09 420 VAL A CA 1
ATOM 3188 C C . VAL A 1 420 ? -8.807 -29.614 5.845 1.00 58.09 420 VAL A C 1
ATOM 3190 O O . VAL A 1 420 ? -8.622 -30.120 4.745 1.00 58.09 420 VAL A O 1
ATOM 3193 N N . THR A 1 421 ? -8.316 -30.168 6.957 1.00 46.28 421 THR A N 1
ATOM 3194 C CA . THR A 1 421 ? -7.387 -31.318 7.014 1.00 46.28 421 THR A CA 1
ATOM 3195 C C . THR A 1 421 ? -7.892 -32.608 6.334 1.00 46.28 421 THR A C 1
ATOM 3197 O O . THR A 1 421 ? -7.131 -33.562 6.163 1.00 46.28 421 THR A O 1
ATOM 3200 N N . ASP A 1 422 ? -9.175 -32.685 5.957 1.00 48.19 422 ASP A N 1
ATOM 3201 C CA . ASP A 1 422 ? -9.722 -33.770 5.138 1.00 48.19 422 ASP A CA 1
ATOM 3202 C C . ASP A 1 422 ? -9.783 -33.311 3.675 1.00 48.19 422 ASP A C 1
ATOM 3204 O O . ASP A 1 422 ? -10.690 -32.567 3.294 1.00 48.19 422 ASP A O 1
ATOM 3208 N N . GLY A 1 423 ? -8.836 -33.786 2.854 1.00 50.38 423 GLY A N 1
ATOM 3209 C CA . GLY A 1 423 ? -8.609 -33.388 1.451 1.00 50.38 423 GLY A CA 1
ATOM 3210 C C . GLY A 1 423 ? -9.755 -33.657 0.457 1.00 50.38 423 GLY A C 1
ATOM 3211 O O . GLY A 1 423 ? -9.526 -33.743 -0.749 1.00 50.38 423 GLY A O 1
ATOM 3212 N N . PHE A 1 424 ? -10.985 -33.829 0.945 1.00 51.25 424 PHE A N 1
ATOM 3213 C CA . PHE A 1 424 ? -12.212 -34.040 0.183 1.00 51.25 424 PHE A CA 1
ATOM 3214 C C . PHE A 1 424 ? -13.331 -33.019 0.482 1.00 51.25 424 PHE A C 1
ATOM 3216 O O . PHE A 1 424 ? -14.345 -33.067 -0.220 1.00 51.25 424 PHE A O 1
ATOM 3223 N N . LEU A 1 425 ? -13.208 -32.134 1.487 1.00 57.53 425 LEU A N 1
ATOM 3224 C CA . LEU A 1 425 ? -14.326 -31.282 1.941 1.00 57.53 425 LEU A CA 1
ATOM 3225 C C . LEU A 1 425 ? -14.188 -29.785 1.623 1.00 57.53 425 LEU A C 1
ATOM 3227 O O . LEU A 1 425 ? -15.164 -29.234 1.118 1.00 57.53 425 LEU A O 1
ATOM 3231 N N . ALA A 1 426 ? -13.031 -29.154 1.845 1.00 64.50 426 ALA A N 1
ATOM 3232 C CA . ALA A 1 426 ? -12.699 -27.811 1.354 1.00 64.50 426 ALA A CA 1
ATOM 3233 C C . ALA A 1 426 ? -11.174 -27.627 1.333 1.00 64.50 426 ALA A C 1
ATOM 3235 O O . ALA A 1 426 ? -10.516 -28.011 2.297 1.00 64.50 426 ALA A O 1
ATOM 3236 N N . ASN A 1 427 ? -10.631 -27.143 0.215 1.00 77.12 427 ASN A N 1
ATOM 3237 C CA . ASN A 1 427 ? -9.211 -26.832 0.059 1.00 77.12 427 ASN A CA 1
ATOM 3238 C C . ASN A 1 427 ? -9.021 -25.858 -1.118 1.00 77.12 427 ASN A C 1
ATOM 3240 O O . ASN A 1 427 ? -9.657 -25.992 -2.171 1.00 77.12 427 ASN A O 1
ATOM 3244 N N . ASN A 1 428 ? -8.151 -24.881 -0.920 1.00 84.00 428 ASN A N 1
ATOM 3245 C CA . ASN A 1 428 ? -7.852 -23.784 -1.831 1.00 84.00 428 ASN A CA 1
ATOM 3246 C C . ASN A 1 428 ? -6.578 -24.005 -2.667 1.00 84.00 428 ASN A C 1
ATOM 3248 O O . ASN A 1 428 ? -6.262 -23.118 -3.447 1.00 84.00 428 ASN A O 1
ATOM 3252 N N . ASP A 1 429 ? -5.974 -25.207 -2.675 1.00 87.94 429 ASP A N 1
ATOM 3253 C CA . ASP A 1 429 ? -4.825 -25.614 -3.529 1.00 87.94 429 ASP A CA 1
ATOM 3254 C C . ASP A 1 429 ? -5.106 -25.596 -5.039 1.00 87.94 429 ASP A C 1
ATOM 3256 O O . ASP A 1 429 ? -4.262 -25.940 -5.879 1.00 87.94 429 ASP A O 1
ATOM 3260 N N . SER A 1 430 ? -6.347 -25.311 -5.426 1.00 84.88 430 SER A N 1
ATOM 3261 C CA . SER A 1 430 ? -6.813 -25.489 -6.792 1.00 84.88 430 SER A CA 1
ATOM 3262 C C . SER A 1 430 ? -7.439 -24.225 -7.347 1.00 84.88 430 SER A C 1
ATOM 3264 O O . SER A 1 430 ? -8.434 -23.727 -6.835 1.00 84.88 430 SER A O 1
ATOM 3266 N N . PHE A 1 431 ? -6.906 -23.777 -8.483 1.00 87.06 431 PHE A N 1
ATOM 3267 C CA . PHE A 1 431 ? -7.456 -22.655 -9.238 1.00 87.06 431 PHE A CA 1
ATOM 3268 C C . PHE A 1 431 ? -8.845 -22.956 -9.830 1.00 87.06 431 PHE A C 1
ATOM 3270 O O . PHE A 1 431 ? -9.719 -22.098 -9.889 1.00 87.06 431 PHE A O 1
ATOM 3277 N N . PHE A 1 432 ? -9.064 -24.186 -10.311 1.00 82.56 432 PHE A N 1
ATOM 3278 C CA . PHE A 1 432 ? -10.335 -24.577 -10.924 1.00 82.56 432 PHE A CA 1
ATOM 3279 C C . PHE A 1 432 ? -11.189 -25.384 -9.946 1.00 82.56 432 PHE A C 1
ATOM 3281 O O . PHE A 1 432 ? -10.711 -26.411 -9.457 1.00 82.56 432 PHE A O 1
ATOM 3288 N N . PRO A 1 433 ? -12.472 -25.022 -9.754 1.00 76.44 433 PRO A N 1
ATOM 3289 C CA . PRO A 1 433 ? -13.381 -25.797 -8.926 1.00 76.44 433 PRO A CA 1
ATOM 3290 C C . PRO A 1 433 ? -13.473 -27.258 -9.381 1.00 76.44 433 PRO A C 1
ATOM 3292 O O . PRO A 1 433 ? -13.763 -27.557 -10.548 1.00 76.44 433 PRO A O 1
ATOM 3295 N N . ASN A 1 434 ? -13.275 -28.198 -8.460 1.00 70.44 434 ASN A N 1
ATOM 3296 C CA . ASN A 1 434 ? -13.397 -29.617 -8.760 1.00 70.44 434 ASN A CA 1
ATOM 3297 C C . ASN A 1 434 ? -14.876 -30.033 -8.808 1.00 70.44 434 ASN A C 1
ATOM 3299 O O . ASN A 1 434 ? -15.599 -30.004 -7.816 1.00 70.44 434 ASN A O 1
ATOM 3303 N N . ALA A 1 435 ? -15.331 -30.508 -9.969 1.00 68.69 435 ALA A N 1
ATOM 3304 C CA . ALA A 1 435 ? -16.721 -30.929 -10.166 1.00 68.69 435 ALA A CA 1
ATOM 3305 C C . ALA A 1 435 ? -17.158 -32.136 -9.302 1.00 68.69 435 ALA A C 1
ATOM 3307 O O . ALA A 1 435 ? -18.357 -32.392 -9.175 1.00 68.69 435 ALA A O 1
ATOM 3308 N N . ILE A 1 436 ? -16.214 -32.912 -8.759 1.00 68.31 436 ILE A N 1
ATOM 3309 C CA . ILE A 1 436 ? -16.465 -34.099 -7.921 1.00 68.31 436 ILE A CA 1
ATOM 3310 C C . ILE A 1 436 ? -16.392 -33.743 -6.431 1.00 68.31 436 ILE A C 1
ATOM 3312 O O . ILE A 1 436 ? -17.158 -34.290 -5.636 1.00 68.31 436 ILE A O 1
ATOM 3316 N N . THR A 1 437 ? -15.514 -32.811 -6.070 1.00 67.94 437 THR A N 1
ATOM 3317 C CA . THR A 1 437 ? -15.295 -32.294 -4.713 1.00 67.94 437 THR A CA 1
ATOM 3318 C C . THR A 1 437 ? -15.430 -30.770 -4.736 1.00 67.94 437 THR A C 1
ATOM 3320 O O . THR A 1 437 ? -14.419 -30.083 -4.751 1.00 67.94 437 THR A O 1
ATOM 3323 N N . PRO A 1 438 ? -16.660 -30.213 -4.741 1.00 62.69 438 PRO A N 1
ATOM 3324 C CA . PRO A 1 438 ? -16.887 -28.776 -4.952 1.00 62.69 438 PRO A CA 1
ATOM 3325 C C . PRO A 1 438 ? -16.227 -27.834 -3.937 1.00 62.69 438 PRO A C 1
ATOM 3327 O O . PRO A 1 438 ? -16.169 -26.636 -4.187 1.00 62.69 438 PRO A O 1
ATOM 3330 N N . GLY A 1 439 ? -15.768 -28.355 -2.796 1.00 65.19 439 GLY A N 1
ATOM 3331 C CA . GLY A 1 439 ? -14.970 -27.592 -1.841 1.00 65.19 439 GLY A CA 1
ATOM 3332 C C . GLY A 1 439 ? -13.509 -27.399 -2.251 1.00 65.19 439 GLY A C 1
ATOM 3333 O O . GLY A 1 439 ? -12.852 -26.551 -1.672 1.00 65.19 439 GLY A O 1
ATOM 3334 N N . GLN A 1 440 ? -13.002 -28.139 -3.243 1.00 78.19 440 GLN A N 1
ATOM 3335 C CA . GLN A 1 440 ? -11.714 -27.841 -3.871 1.00 78.19 440 GLN A CA 1
ATOM 3336 C C . GLN A 1 440 ? -11.913 -26.738 -4.905 1.00 78.19 440 GLN A C 1
ATOM 3338 O O . GLN A 1 440 ? -12.461 -27.004 -5.981 1.00 78.19 440 GLN A O 1
ATOM 3343 N N . ARG A 1 441 ? -11.559 -25.508 -4.544 1.00 81.88 441 ARG A N 1
ATOM 3344 C CA . ARG A 1 441 ? -11.752 -24.289 -5.340 1.00 81.88 441 ARG A CA 1
ATOM 3345 C C . ARG A 1 441 ? -10.955 -23.144 -4.709 1.00 81.88 441 ARG A C 1
ATOM 3347 O O . ARG A 1 441 ? -10.673 -23.235 -3.520 1.00 81.88 441 ARG A O 1
ATOM 3354 N N . PRO A 1 442 ? -10.735 -22.032 -5.420 1.00 85.25 442 PRO A N 1
ATOM 3355 C CA . PRO A 1 442 ? -10.273 -20.810 -4.782 1.00 85.25 442 PRO A CA 1
ATOM 3356 C C . PRO A 1 442 ? -11.260 -20.357 -3.703 1.00 85.25 442 PRO A C 1
ATOM 3358 O O . PRO A 1 442 ? -12.490 -20.454 -3.872 1.00 85.25 442 PRO A O 1
ATOM 3361 N N . GLN A 1 443 ? -10.725 -19.867 -2.592 1.00 87.06 443 GLN A N 1
ATOM 3362 C CA . GLN A 1 443 ? -11.530 -19.295 -1.528 1.00 87.06 443 GLN A CA 1
ATOM 3363 C C . GLN A 1 443 ? -12.082 -17.946 -1.986 1.00 87.06 443 GLN A C 1
ATOM 3365 O O . GLN A 1 443 ? -11.338 -17.070 -2.402 1.00 87.06 443 GLN A O 1
ATOM 3370 N N . ILE A 1 444 ? -13.399 -17.765 -1.904 1.00 83.44 444 ILE A N 1
ATOM 3371 C CA . ILE A 1 444 ? -14.054 -16.537 -2.374 1.00 83.44 444 ILE A CA 1
ATOM 3372 C C . ILE A 1 444 ? -14.086 -15.536 -1.225 1.00 83.44 444 ILE A C 1
ATOM 3374 O O . ILE A 1 444 ? -14.704 -15.825 -0.200 1.00 83.44 444 ILE A O 1
ATOM 3378 N N . LEU A 1 445 ? -13.484 -14.365 -1.427 1.00 82.50 445 LEU A N 1
ATOM 3379 C CA . LEU A 1 445 ? -13.439 -13.278 -0.444 1.00 82.50 445 LEU A CA 1
ATOM 3380 C C . LEU A 1 445 ? -14.524 -12.218 -0.676 1.00 82.50 445 LEU A C 1
ATOM 3382 O O . LEU A 1 445 ? -14.969 -11.569 0.266 1.00 82.50 445 LEU A O 1
ATOM 3386 N N . GLY A 1 446 ? -15.006 -12.084 -1.915 1.00 79.75 446 GLY A N 1
ATOM 3387 C CA . GLY A 1 446 ? -16.033 -11.111 -2.296 1.00 79.75 446 GLY A CA 1
ATOM 3388 C C . GLY A 1 446 ? -15.462 -9.866 -2.975 1.00 79.75 446 GLY A C 1
ATOM 3389 O O . GLY A 1 446 ? -14.355 -9.896 -3.511 1.00 79.75 446 GLY A O 1
ATOM 3390 N N . ASN A 1 447 ? -16.254 -8.791 -3.013 1.00 79.88 447 ASN A N 1
ATOM 3391 C CA . ASN A 1 447 ? -15.879 -7.542 -3.671 1.00 79.88 447 ASN A CA 1
ATOM 3392 C C . ASN A 1 447 ? -15.112 -6.624 -2.717 1.00 79.88 447 ASN A C 1
ATOM 3394 O O . ASN A 1 447 ? -15.655 -6.190 -1.703 1.00 79.88 447 ASN A O 1
ATOM 3398 N N . LEU A 1 448 ? -13.875 -6.282 -3.072 1.00 84.25 448 LEU A N 1
ATOM 3399 C CA . LEU A 1 448 ? -13.025 -5.426 -2.246 1.00 84.25 448 LEU A CA 1
ATOM 3400 C C . LEU A 1 448 ? -13.574 -3.999 -2.122 1.00 84.25 448 LEU A C 1
ATOM 3402 O O . LEU A 1 448 ? -13.437 -3.386 -1.070 1.00 84.25 448 LEU A O 1
ATOM 3406 N N . PHE A 1 449 ? -14.231 -3.462 -3.155 1.00 79.75 449 PHE A N 1
ATOM 3407 C CA . PHE A 1 449 ? -14.792 -2.103 -3.094 1.00 79.75 449 PHE A CA 1
ATOM 3408 C C . PHE A 1 449 ? -16.102 -1.997 -2.310 1.00 79.75 449 PHE A C 1
ATOM 3410 O O . PHE A 1 449 ? -16.565 -0.880 -2.082 1.00 79.75 449 PHE A O 1
ATOM 3417 N N . ASP A 1 450 ? -16.669 -3.123 -1.871 1.00 75.56 450 ASP A N 1
ATOM 3418 C CA . ASP A 1 450 ? -17.808 -3.133 -0.951 1.00 75.56 450 ASP A CA 1
ATOM 3419 C C . ASP A 1 450 ? -17.372 -3.096 0.526 1.00 75.56 450 ASP A C 1
ATOM 3421 O O . ASP A 1 450 ? -18.230 -2.993 1.403 1.00 75.56 450 ASP A O 1
ATOM 3425 N N . THR A 1 451 ? -16.066 -3.162 0.829 1.00 72.06 451 THR A N 1
ATOM 3426 C CA . THR A 1 451 ? -15.559 -3.029 2.205 1.00 72.06 451 THR A CA 1
ATOM 3427 C C . THR A 1 451 ? -15.338 -1.560 2.578 1.00 72.06 451 THR A C 1
ATOM 3429 O O . THR A 1 451 ? -14.900 -0.760 1.749 1.00 72.06 451 THR A O 1
ATOM 3432 N N . ASP A 1 452 ? -15.601 -1.183 3.837 1.00 64.94 452 ASP A N 1
ATOM 3433 C CA . ASP A 1 452 ? -15.520 0.216 4.305 1.00 64.94 452 ASP A CA 1
ATOM 3434 C C . ASP A 1 452 ? -14.159 0.873 4.064 1.00 64.94 452 ASP A C 1
ATOM 3436 O O . ASP A 1 452 ? -14.069 2.071 3.784 1.00 64.94 452 ASP A O 1
ATOM 3440 N N . ARG A 1 453 ? -13.090 0.086 4.213 1.00 70.12 453 ARG A N 1
ATOM 3441 C CA . ARG A 1 453 ? -11.705 0.543 4.067 1.00 70.12 453 ARG A CA 1
ATOM 3442 C C . ARG A 1 453 ? -11.135 0.264 2.675 1.00 70.12 453 ARG A C 1
ATOM 3444 O O . ARG A 1 453 ? -10.019 0.693 2.400 1.00 70.12 453 ARG A O 1
ATOM 3451 N N . ALA A 1 454 ? -11.881 -0.417 1.797 1.00 78.75 454 ALA A N 1
ATOM 3452 C CA . ALA A 1 454 ? -11.368 -0.997 0.554 1.00 78.75 454 ALA A CA 1
ATOM 3453 C C . ALA A 1 454 ? -10.105 -1.852 0.795 1.00 78.75 454 ALA A C 1
ATOM 3455 O O . ALA A 1 454 ? -9.125 -1.769 0.049 1.00 78.75 454 ALA A O 1
ATOM 3456 N N . VAL A 1 455 ? -10.140 -2.630 1.881 1.00 81.25 455 VAL A N 1
ATOM 3457 C CA . VAL A 1 455 ? -9.120 -3.596 2.303 1.00 81.25 455 VAL A CA 1
ATOM 3458 C C . VAL A 1 455 ? -9.783 -4.958 2.517 1.00 81.25 455 VAL A C 1
ATOM 3460 O O . VAL A 1 455 ? -10.944 -5.029 2.930 1.00 81.25 455 VAL A O 1
ATOM 3463 N N . LEU A 1 456 ? -9.055 -6.021 2.187 1.00 83.56 456 LEU A N 1
ATOM 3464 C CA . LEU A 1 456 ? -9.327 -7.409 2.540 1.00 83.56 456 LEU A CA 1
ATOM 3465 C C . LEU A 1 456 ? -8.015 -8.046 3.005 1.00 83.56 456 LEU A C 1
ATOM 3467 O O . LEU A 1 456 ? -7.090 -8.196 2.212 1.00 83.56 456 LEU A O 1
ATOM 3471 N N . SER A 1 457 ? -7.954 -8.444 4.266 1.00 85.44 457 SER A N 1
ATOM 3472 C CA . SER A 1 457 ? -6.862 -9.195 4.874 1.00 85.44 457 SER A CA 1
ATOM 3473 C C . SER A 1 457 ? -7.301 -10.632 5.149 1.00 85.44 457 SER A C 1
ATOM 3475 O O . SER A 1 457 ? -8.417 -10.879 5.616 1.00 85.44 457 SER A O 1
ATOM 3477 N N . VAL A 1 458 ? -6.433 -11.592 4.848 1.00 85.62 458 VAL A N 1
ATOM 3478 C CA . VAL A 1 458 ? -6.673 -13.023 5.011 1.00 85.62 458 VAL A CA 1
ATOM 3479 C C . VAL A 1 458 ? -5.585 -13.630 5.879 1.00 85.62 458 VAL A C 1
ATOM 3481 O O . VAL A 1 458 ? -4.412 -13.600 5.517 1.00 85.62 458 VAL A O 1
ATOM 3484 N N . ALA A 1 459 ? -5.972 -14.228 7.002 1.00 84.81 459 ALA A N 1
ATOM 3485 C CA . ALA A 1 459 ? -5.076 -15.082 7.776 1.00 84.81 459 ALA A CA 1
ATOM 3486 C C . ALA A 1 459 ? -4.988 -16.471 7.120 1.00 84.81 459 ALA A C 1
ATOM 3488 O O . ALA A 1 459 ? -6.009 -17.158 7.041 1.00 84.81 459 ALA A O 1
ATOM 3489 N N . GLY A 1 460 ? -3.798 -16.873 6.666 1.00 85.31 460 GLY A N 1
ATOM 3490 C CA . GLY A 1 460 ? -3.545 -18.175 6.033 1.00 85.31 460 GLY A CA 1
ATOM 3491 C C . GLY A 1 460 ? -2.347 -18.922 6.632 1.00 85.31 460 GLY A C 1
ATOM 3492 O O . GLY A 1 460 ? -1.592 -18.364 7.433 1.00 85.31 460 GLY A O 1
ATOM 3493 N N . GLU A 1 461 ? -2.159 -20.186 6.269 1.00 86.44 461 GLU A N 1
ATOM 3494 C CA . GLU A 1 461 ? -1.086 -21.077 6.700 1.00 86.44 461 GLU A CA 1
ATOM 3495 C C . GLU A 1 461 ? -0.670 -22.017 5.568 1.00 86.44 461 GLU A C 1
ATOM 3497 O O . GLU A 1 461 ? -1.389 -22.930 5.190 1.00 86.44 461 GLU A O 1
ATOM 3502 N N . LEU A 1 462 ? 0.590 -21.909 5.138 1.00 87.12 462 LEU A N 1
ATOM 3503 C CA . LEU A 1 462 ? 1.172 -22.932 4.275 1.00 87.12 462 LEU A CA 1
ATOM 3504 C C . LEU A 1 462 ? 1.457 -24.181 5.120 1.00 87.12 462 LEU A C 1
ATOM 3506 O O . LEU A 1 462 ? 2.264 -24.146 6.052 1.00 87.12 462 LEU A O 1
ATOM 3510 N N . SER A 1 463 ? 0.848 -25.313 4.796 1.00 85.25 463 SER A N 1
ATOM 3511 C CA . SER A 1 463 ? 1.019 -26.591 5.496 1.00 85.25 463 SER A CA 1
ATOM 3512 C C . SER A 1 463 ? 2.214 -27.402 4.980 1.00 85.25 463 SER A C 1
ATOM 3514 O O . SER A 1 463 ? 2.792 -28.236 5.694 1.00 85.25 463 SER A O 1
ATOM 3516 N N . SER A 1 464 ? 2.611 -27.191 3.721 1.00 83.69 464 SER A N 1
ATOM 3517 C CA . SER A 1 464 ? 3.702 -27.921 3.079 1.00 83.69 464 SER A CA 1
ATOM 3518 C C . SER A 1 464 ? 4.241 -27.219 1.830 1.00 83.69 464 SER A C 1
ATOM 3520 O O . SER A 1 464 ? 3.612 -26.346 1.258 1.00 83.69 464 SER A O 1
ATOM 3522 N N . ARG A 1 465 ? 5.353 -27.728 1.284 1.00 81.94 465 ARG A N 1
ATOM 3523 C CA . ARG A 1 465 ? 5.879 -27.346 -0.047 1.00 81.94 465 ARG A CA 1
ATOM 3524 C C . ARG A 1 465 ? 4.860 -27.431 -1.197 1.00 81.94 465 ARG A C 1
ATOM 3526 O O . ARG A 1 465 ? 5.059 -26.857 -2.270 1.00 81.94 465 ARG A O 1
ATOM 3533 N N . GLY A 1 466 ? 3.878 -28.319 -1.059 1.00 82.56 466 GLY A N 1
ATOM 3534 C CA . GLY A 1 466 ? 2.873 -28.579 -2.086 1.00 82.56 466 GLY A CA 1
ATOM 3535 C C . GLY A 1 466 ? 1.703 -27.605 -2.058 1.00 82.56 466 GLY A C 1
ATOM 3536 O O . GLY A 1 466 ? 0.965 -27.600 -3.039 1.00 82.56 466 GLY A O 1
ATOM 3537 N N . ASP A 1 467 ? 1.589 -26.853 -0.968 1.00 87.44 467 ASP A N 1
ATOM 3538 C CA . ASP A 1 467 ? 0.457 -26.016 -0.595 1.00 87.44 467 ASP A CA 1
ATOM 3539 C C . ASP A 1 467 ? 0.446 -24.711 -1.394 1.00 87.44 467 ASP A C 1
ATOM 3541 O O . ASP A 1 467 ? 1.498 -24.079 -1.565 1.00 87.44 467 ASP A O 1
ATOM 3545 N N . ILE A 1 468 ? -0.701 -24.389 -1.986 1.00 91.25 468 ILE A N 1
ATOM 3546 C CA . ILE A 1 468 ? -0.884 -23.234 -2.869 1.00 91.25 468 ILE A CA 1
ATOM 3547 C C . ILE A 1 468 ? -2.231 -22.589 -2.568 1.00 91.25 468 ILE A C 1
ATOM 3549 O O . ILE A 1 468 ? -3.241 -22.918 -3.184 1.00 91.25 468 ILE A O 1
ATOM 3553 N N . ASP A 1 469 ? -2.236 -21.575 -1.723 1.00 92.44 469 ASP A N 1
ATOM 3554 C CA . ASP A 1 469 ? -3.473 -20.916 -1.338 1.00 92.44 469 ASP A CA 1
ATOM 3555 C C . ASP A 1 469 ? -3.987 -19.981 -2.433 1.00 92.44 469 ASP A C 1
ATOM 3557 O O . ASP A 1 469 ? -3.429 -18.905 -2.653 1.00 92.44 469 ASP A O 1
ATOM 3561 N N . PHE A 1 470 ? -5.067 -20.365 -3.123 1.00 93.75 470 PHE A N 1
ATOM 3562 C CA . PHE A 1 470 ? -5.759 -19.488 -4.071 1.00 93.75 470 PHE A CA 1
ATOM 3563 C C . PHE A 1 470 ? -6.935 -18.746 -3.423 1.00 93.75 470 PHE A C 1
ATOM 3565 O O . PHE A 1 470 ? -7.911 -19.356 -2.980 1.00 93.75 470 PHE A O 1
ATOM 3572 N N . TYR A 1 471 ? -6.909 -17.419 -3.511 1.00 93.44 471 TYR A N 1
ATOM 3573 C CA . TYR A 1 471 ? -7.978 -16.518 -3.086 1.00 93.44 471 TYR A CA 1
ATOM 3574 C C . TYR A 1 471 ? -8.602 -15.796 -4.282 1.00 93.44 471 TYR A C 1
ATOM 3576 O O . TYR A 1 471 ? -7.893 -15.221 -5.102 1.00 93.44 471 TYR A O 1
ATOM 3584 N N . GLU A 1 472 ? -9.928 -15.804 -4.390 1.00 90.56 472 GLU A N 1
ATOM 3585 C CA . GLU A 1 472 ? -10.707 -15.084 -5.399 1.00 90.56 472 GLU A CA 1
ATOM 3586 C C . GLU A 1 472 ? -11.258 -13.776 -4.814 1.00 90.56 472 GLU A C 1
ATOM 3588 O O . GLU A 1 472 ? -12.013 -13.782 -3.835 1.00 90.56 472 GLU A O 1
ATOM 3593 N N . VAL A 1 473 ? -10.927 -12.659 -5.463 1.00 89.38 473 VAL A N 1
ATOM 3594 C CA . VAL A 1 473 ? -11.395 -11.309 -5.130 1.00 89.38 473 VAL A CA 1
ATOM 3595 C C . VAL A 1 473 ? -12.061 -10.664 -6.345 1.00 89.38 473 VAL A C 1
ATOM 3597 O O . VAL A 1 473 ? -11.566 -10.746 -7.471 1.00 89.38 473 VAL A O 1
ATOM 3600 N N . SER A 1 474 ? -13.196 -10.006 -6.128 1.00 86.44 474 SER A N 1
ATOM 3601 C CA . SER A 1 474 ? -13.879 -9.204 -7.144 1.00 86.44 474 SER A CA 1
ATOM 3602 C C . SER A 1 474 ? -13.500 -7.732 -6.989 1.00 86.44 474 SER A C 1
ATOM 3604 O O . SER A 1 474 ? -13.412 -7.228 -5.870 1.00 86.44 474 SER A O 1
ATOM 3606 N N . LEU A 1 475 ? -13.304 -7.034 -8.110 1.00 86.44 475 LEU A N 1
ATOM 3607 C CA . LEU A 1 475 ? -13.113 -5.582 -8.138 1.00 86.44 475 LEU A CA 1
ATOM 3608 C C . LEU A 1 475 ? -14.259 -4.952 -8.929 1.00 86.44 475 LEU A C 1
ATOM 3610 O O . LEU A 1 475 ? -14.144 -4.781 -10.140 1.00 86.44 475 LEU A O 1
ATOM 3614 N N . ASP A 1 476 ? -15.377 -4.631 -8.279 1.00 79.06 476 ASP A N 1
ATOM 3615 C CA . ASP A 1 476 ? -16.552 -4.049 -8.942 1.00 79.06 476 ASP A CA 1
ATOM 3616 C C . ASP A 1 476 ? -17.033 -2.773 -8.239 1.00 79.06 476 ASP A C 1
ATOM 3618 O O . ASP A 1 476 ? -17.168 -2.718 -7.018 1.00 79.06 476 ASP A O 1
ATOM 3622 N N . TYR A 1 477 ? -17.309 -1.729 -9.015 1.00 76.31 477 TYR A N 1
ATOM 3623 C CA . TYR A 1 477 ? -17.855 -0.480 -8.496 1.00 76.31 477 TYR A CA 1
ATOM 3624 C C . TYR A 1 477 ? -19.386 -0.531 -8.549 1.00 76.31 477 TYR A C 1
ATOM 3626 O O . TYR A 1 477 ? -20.008 -0.317 -9.594 1.00 76.31 477 TYR A O 1
ATOM 3634 N N . VAL A 1 478 ? -20.015 -0.772 -7.401 1.00 63.34 478 VAL A N 1
ATOM 3635 C CA . VAL A 1 478 ? -21.475 -0.864 -7.297 1.00 63.34 478 VAL A CA 1
ATOM 3636 C C . VAL A 1 478 ? -22.119 0.526 -7.450 1.00 63.34 478 VAL A C 1
ATOM 3638 O O . VAL A 1 478 ? -21.649 1.515 -6.895 1.00 63.34 478 VAL A O 1
ATOM 3641 N N . ASN A 1 479 ? -23.237 0.611 -8.183 1.00 56.72 479 ASN A N 1
ATOM 3642 C CA . ASN A 1 479 ? -24.011 1.841 -8.454 1.00 56.72 479 ASN A CA 1
ATOM 3643 C C . ASN A 1 479 ? -23.352 2.893 -9.370 1.00 56.72 479 ASN A C 1
ATOM 3645 O O . ASN A 1 479 ? -23.740 4.064 -9.329 1.00 56.72 479 ASN A O 1
ATOM 3649 N N . LEU A 1 480 ? -22.418 2.509 -10.241 1.00 54.72 480 LEU A N 1
ATOM 3650 C CA . LEU A 1 480 ? -22.034 3.381 -11.353 1.00 54.72 480 LEU A CA 1
ATOM 3651 C C . LEU A 1 480 ? -23.173 3.475 -12.384 1.00 54.72 480 LEU A C 1
ATOM 3653 O O . LEU A 1 480 ? -23.830 2.482 -12.702 1.00 54.72 480 LEU A O 1
ATOM 3657 N N . ASP A 1 481 ? -23.429 4.678 -12.909 1.00 44.56 481 ASP A N 1
ATOM 3658 C CA . ASP A 1 481 ? -24.381 4.866 -14.011 1.00 44.56 481 ASP A CA 1
ATOM 3659 C C . ASP A 1 481 ? -23.918 4.035 -15.223 1.00 44.56 481 ASP A C 1
ATOM 3661 O O . ASP A 1 481 ? -22.720 3.925 -15.479 1.00 44.56 481 ASP A O 1
ATOM 3665 N N . ALA A 1 482 ? -24.839 3.474 -16.010 1.00 44.31 482 ALA A N 1
ATOM 3666 C CA . ALA A 1 482 ? -24.536 2.562 -17.128 1.00 44.31 482 ALA A CA 1
ATOM 3667 C C . ALA A 1 482 ? -23.736 3.214 -18.288 1.00 44.31 482 ALA A C 1
ATOM 3669 O O . ALA A 1 482 ? -23.525 2.600 -19.334 1.00 44.31 482 ALA A O 1
ATOM 3670 N N . GLN A 1 483 ? -23.347 4.480 -18.120 1.00 45.03 483 GLN A N 1
ATOM 3671 C CA . GLN A 1 483 ? -22.523 5.304 -19.004 1.00 45.03 483 GLN A CA 1
ATOM 3672 C C . GLN A 1 483 ? -21.092 5.515 -18.466 1.00 45.03 483 GLN A C 1
ATOM 3674 O O . GLN A 1 483 ? -20.293 6.157 -19.146 1.00 45.03 483 GLN A O 1
ATOM 3679 N N . SER A 1 484 ? -20.757 5.028 -17.264 1.00 46.16 484 SER A N 1
ATOM 3680 C CA . SER A 1 484 ? -19.410 5.187 -16.704 1.00 46.16 484 SER A CA 1
ATOM 3681 C C . SER A 1 484 ? -18.411 4.290 -17.450 1.00 46.16 484 SER A C 1
ATOM 3683 O O . SER A 1 484 ? -18.703 3.111 -17.665 1.00 46.16 484 SER A O 1
ATOM 3685 N N . PRO A 1 485 ? -17.250 4.821 -17.877 1.00 50.66 485 PRO A N 1
ATOM 3686 C CA . PRO A 1 485 ? -16.236 4.045 -18.586 1.00 50.66 485 PRO A CA 1
ATOM 3687 C C . PRO A 1 485 ? -15.693 2.904 -17.716 1.00 50.66 485 PRO A C 1
ATOM 3689 O O . PRO A 1 485 ? -15.780 2.962 -16.486 1.00 50.66 485 PRO A O 1
ATOM 3692 N N . VAL A 1 486 ? -15.103 1.888 -18.366 1.00 55.38 486 VAL A N 1
ATOM 3693 C CA . VAL A 1 486 ? -14.296 0.850 -17.700 1.00 55.38 486 VAL A CA 1
ATOM 3694 C C . VAL A 1 486 ? -13.383 1.545 -16.696 1.00 55.38 486 VAL A C 1
ATOM 3696 O O . VAL A 1 486 ? -12.576 2.389 -17.078 1.00 55.38 486 VAL A O 1
ATOM 3699 N N . SER A 1 487 ? -13.590 1.259 -15.417 1.00 74.56 487 SER A N 1
ATOM 3700 C CA . SER A 1 487 ? -12.856 1.891 -14.325 1.00 74.56 487 SER A CA 1
ATOM 3701 C C . SER A 1 487 ? -11.686 0.994 -13.939 1.00 74.56 487 SER A C 1
ATOM 3703 O O . SER A 1 487 ? -11.781 -0.221 -14.068 1.00 74.56 487 SER A O 1
ATOM 3705 N N . HIS A 1 488 ? -10.581 1.577 -13.495 1.00 84.69 488 HIS A N 1
ATOM 3706 C CA . HIS A 1 488 ? -9.464 0.840 -12.910 1.00 84.69 488 HIS A CA 1
ATOM 3707 C C . HIS A 1 488 ? -9.443 1.110 -11.413 1.00 84.69 488 HIS A C 1
ATOM 3709 O O . HIS A 1 488 ? -9.669 2.242 -10.986 1.00 84.69 488 HIS A O 1
ATOM 3715 N N . GLY A 1 489 ? -9.162 0.074 -10.636 1.00 86.75 489 GLY A N 1
ATOM 3716 C CA . GLY A 1 489 ? -8.805 0.198 -9.236 1.00 86.75 489 GLY A CA 1
ATOM 3717 C C . GLY A 1 489 ? -7.296 0.168 -9.077 1.00 86.75 489 GLY A C 1
ATOM 3718 O O . GLY A 1 489 ? -6.667 -0.793 -9.509 1.00 86.75 489 GLY A O 1
ATOM 3719 N N . SER A 1 490 ? -6.705 1.185 -8.455 1.00 91.06 490 SER A N 1
ATOM 3720 C CA . SER A 1 490 ? -5.309 1.098 -8.017 1.00 91.06 490 SER A CA 1
ATOM 3721 C C . SER A 1 490 ? -5.230 0.205 -6.781 1.00 91.06 490 SER A C 1
ATOM 3723 O O . SER A 1 490 ? -5.919 0.471 -5.799 1.00 91.06 490 SER A O 1
ATOM 3725 N N . MET A 1 491 ? -4.402 -0.833 -6.822 1.00 93.12 491 MET A N 1
ATOM 3726 C CA . MET A 1 491 ? -4.333 -1.900 -5.823 1.00 93.12 491 MET A CA 1
ATOM 3727 C C . MET A 1 491 ? -2.909 -2.097 -5.302 1.00 93.12 491 MET A C 1
ATOM 3729 O O . MET A 1 491 ? -1.934 -1.791 -5.994 1.00 93.12 491 MET A O 1
ATOM 3733 N N . VAL A 1 492 ? -2.814 -2.638 -4.092 1.00 94.94 492 VAL A N 1
ATOM 3734 C CA . VAL A 1 492 ? -1.617 -3.242 -3.500 1.00 94.94 492 VAL A CA 1
ATOM 3735 C C . VAL A 1 492 ? -1.980 -4.644 -3.006 1.00 94.94 492 VAL A C 1
ATOM 3737 O O . VAL A 1 492 ? -3.077 -4.841 -2.478 1.00 94.94 492 VAL A O 1
ATOM 3740 N N . PHE A 1 493 ? -1.060 -5.589 -3.195 1.00 96.12 493 PHE A N 1
ATOM 3741 C CA . PHE A 1 493 ? -1.090 -6.938 -2.634 1.00 96.12 493 PHE A CA 1
ATOM 3742 C C . PHE A 1 493 ? 0.149 -7.100 -1.756 1.00 96.12 493 PHE A C 1
ATOM 3744 O O . PHE A 1 493 ? 1.252 -6.829 -2.227 1.00 96.12 493 PHE A O 1
ATOM 3751 N N . ASP A 1 494 ? -0.037 -7.518 -0.517 1.00 93.75 494 ASP A N 1
ATOM 3752 C CA . ASP A 1 494 ? 0.997 -7.555 0.515 1.00 93.75 494 ASP A CA 1
ATOM 3753 C C . ASP A 1 494 ? 0.919 -8.885 1.262 1.00 93.75 494 ASP A C 1
ATOM 3755 O O . ASP A 1 494 ? -0.183 -9.406 1.444 1.00 93.75 494 ASP A O 1
ATOM 3759 N N . VAL A 1 495 ? 2.043 -9.463 1.676 1.00 93.56 495 VAL A N 1
ATOM 3760 C CA . VAL A 1 495 ? 2.027 -10.638 2.558 1.00 93.56 495 VAL A CA 1
ATOM 3761 C C . VAL A 1 495 ? 2.883 -10.365 3.775 1.00 93.56 495 VAL A C 1
ATOM 3763 O O . VAL A 1 495 ? 4.100 -10.295 3.687 1.00 93.56 495 VAL A O 1
ATOM 3766 N N . ASP A 1 496 ? 2.225 -10.344 4.921 1.00 89.19 496 ASP A N 1
ATOM 3767 C CA . ASP A 1 496 ? 2.802 -9.986 6.199 1.00 89.19 496 ASP A CA 1
ATOM 3768 C C . ASP A 1 496 ? 3.080 -11.216 7.068 1.00 89.19 496 ASP A C 1
ATOM 3770 O O . ASP A 1 496 ? 2.486 -12.297 6.925 1.00 89.19 496 ASP A O 1
ATOM 3774 N N . TYR A 1 497 ? 3.944 -11.018 8.062 1.00 84.69 497 TYR A N 1
ATOM 3775 C CA . TYR A 1 497 ? 4.244 -11.966 9.131 1.00 84.69 497 TYR A CA 1
ATOM 3776 C C . TYR A 1 497 ? 4.721 -13.350 8.651 1.00 84.69 497 TYR A C 1
ATOM 3778 O O . TYR A 1 497 ? 4.608 -14.323 9.410 1.00 84.69 497 TYR A O 1
ATOM 3786 N N . ALA A 1 498 ? 5.273 -13.469 7.441 1.00 83.38 498 ALA A N 1
ATOM 3787 C CA . ALA A 1 498 ? 5.778 -14.735 6.916 1.00 83.38 498 ALA A CA 1
ATOM 3788 C C . ALA A 1 498 ? 7.295 -14.878 7.142 1.00 83.38 498 ALA A C 1
ATOM 3790 O O . ALA A 1 498 ? 7.734 -15.812 7.816 1.00 83.38 498 ALA A O 1
ATOM 3791 N N . ASP A 1 499 ? 8.130 -13.958 6.676 1.00 82.75 499 ASP A N 1
ATOM 3792 C CA . ASP A 1 499 ? 9.581 -14.071 6.801 1.00 82.75 499 ASP A CA 1
ATOM 3793 C C . ASP A 1 499 ? 10.087 -13.817 8.237 1.00 82.75 499 ASP A C 1
ATOM 3795 O O . ASP A 1 499 ? 9.476 -13.151 9.073 1.00 82.75 499 ASP A O 1
ATOM 3799 N N . SER A 1 500 ? 11.262 -14.374 8.555 1.00 75.56 500 SER A N 1
ATOM 3800 C CA . SER A 1 500 ? 12.016 -14.091 9.789 1.00 75.56 500 SER A CA 1
ATOM 3801 C C . SER A 1 500 ? 11.314 -14.437 11.124 1.00 75.56 500 SER A C 1
ATOM 3803 O O . SER A 1 500 ? 11.846 -14.147 12.200 1.00 75.56 500 SER A O 1
ATOM 3805 N N . LEU A 1 501 ? 10.194 -15.171 11.085 1.00 81.25 501 LEU A N 1
ATOM 3806 C CA . LEU A 1 501 ? 9.410 -15.628 12.248 1.00 81.25 501 LEU A CA 1
ATOM 3807 C C . LEU A 1 501 ? 9.373 -17.164 12.420 1.00 81.25 501 LEU A C 1
ATOM 3809 O O . LEU A 1 501 ? 8.472 -17.709 13.056 1.00 81.25 501 LEU A O 1
ATOM 3813 N N . VAL A 1 502 ? 10.385 -17.877 11.901 1.00 83.44 502 VAL A N 1
ATOM 3814 C CA . VAL A 1 502 ? 10.417 -19.361 11.828 1.00 83.44 502 VAL A CA 1
ATOM 3815 C C . VAL A 1 502 ? 9.241 -19.895 10.993 1.00 83.44 502 VAL A C 1
ATOM 3817 O O . VAL A 1 502 ? 8.560 -20.851 11.358 1.00 83.44 502 VAL A O 1
ATOM 3820 N N . ARG A 1 503 ? 9.018 -19.236 9.862 1.00 83.50 503 ARG A N 1
ATOM 3821 C CA . ARG A 1 503 ? 7.918 -19.399 8.909 1.00 83.50 503 ARG A CA 1
ATOM 3822 C C . ARG A 1 503 ? 8.504 -19.329 7.481 1.00 83.50 503 ARG A C 1
ATOM 3824 O O . ARG A 1 503 ? 9.702 -19.041 7.352 1.00 83.50 503 ARG A O 1
ATOM 3831 N N . PRO A 1 504 ? 7.761 -19.723 6.434 1.00 78.88 504 PRO A N 1
ATOM 3832 C CA . PRO A 1 504 ? 8.296 -19.763 5.076 1.00 78.88 504 PRO A CA 1
ATOM 3833 C C . PRO A 1 504 ? 8.487 -18.352 4.505 1.00 78.88 504 PRO A C 1
ATOM 3835 O O . PRO A 1 504 ? 7.634 -17.497 4.699 1.00 78.88 504 PRO A O 1
ATOM 3838 N N . ASN A 1 505 ? 9.569 -18.137 3.746 1.00 86.44 505 ASN A N 1
ATOM 3839 C CA . ASN A 1 505 ? 9.621 -17.020 2.795 1.00 86.44 505 ASN A CA 1
ATOM 3840 C C . ASN A 1 505 ? 8.599 -17.329 1.686 1.00 86.44 505 ASN A C 1
ATOM 3842 O O . ASN A 1 505 ? 8.576 -18.450 1.148 1.00 86.44 505 ASN A O 1
ATOM 3846 N N . SER A 1 506 ? 7.727 -16.365 1.411 1.00 90.38 506 SER A N 1
ATOM 3847 C CA . SER A 1 506 ? 6.557 -16.541 0.561 1.00 90.38 506 SER A CA 1
ATOM 3848 C C . SER A 1 506 ? 6.692 -15.776 -0.757 1.00 90.38 506 SER A C 1
ATOM 3850 O O . SER A 1 506 ? 7.606 -14.992 -0.983 1.00 90.38 506 SER A O 1
ATOM 3852 N N . SER A 1 507 ? 5.822 -16.073 -1.708 1.00 93.62 507 SER A N 1
ATOM 3853 C CA . SER A 1 507 ? 5.707 -15.331 -2.960 1.00 93.62 507 SER A CA 1
ATOM 3854 C C . SER A 1 507 ? 4.242 -15.232 -3.338 1.00 93.62 507 SER A C 1
ATOM 3856 O O . SER A 1 507 ? 3.470 -16.161 -3.085 1.00 93.62 507 SER A O 1
ATOM 3858 N N . VAL A 1 508 ? 3.876 -14.121 -3.972 1.00 97.00 508 VAL A N 1
ATOM 3859 C CA . VAL A 1 508 ? 2.494 -13.833 -4.354 1.00 97.00 508 VAL A CA 1
ATOM 3860 C C . VAL A 1 508 ? 2.368 -13.704 -5.870 1.00 97.00 508 VAL A C 1
ATOM 3862 O O . VAL A 1 508 ? 3.197 -13.085 -6.543 1.00 97.00 508 VAL A O 1
ATOM 3865 N N . TYR A 1 509 ? 1.331 -14.323 -6.429 1.00 97.94 509 TYR A N 1
ATOM 3866 C CA . TYR A 1 509 ? 1.063 -14.343 -7.867 1.00 97.94 509 TYR A CA 1
ATOM 3867 C C . TYR A 1 509 ? -0.386 -13.960 -8.134 1.00 97.94 509 TYR A C 1
ATOM 3869 O O . TYR A 1 509 ? -1.288 -14.527 -7.523 1.00 97.94 509 TYR A O 1
ATOM 3877 N N . VAL A 1 510 ? -0.626 -13.045 -9.073 1.00 98.06 510 VAL A N 1
ATOM 3878 C CA . VAL A 1 510 ? -1.986 -12.596 -9.414 1.00 98.06 510 VAL A CA 1
ATOM 3879 C C . VAL A 1 510 ? -2.358 -13.068 -10.812 1.00 98.06 510 VAL A C 1
ATOM 3881 O O . VAL A 1 510 ? -1.605 -12.865 -11.769 1.00 98.06 510 VAL A O 1
ATOM 3884 N N . PHE A 1 511 ? -3.532 -13.679 -10.933 1.00 97.00 511 PHE A N 1
ATOM 3885 C CA . PHE A 1 511 ? -4.091 -14.207 -12.172 1.00 97.00 511 PHE A CA 1
ATOM 3886 C C . PHE A 1 511 ? -5.435 -13.552 -12.502 1.00 97.00 511 PHE A C 1
ATOM 3888 O O . PHE A 1 511 ? -6.185 -13.154 -11.607 1.00 97.00 511 PHE A O 1
ATOM 3895 N N . ASP A 1 512 ? -5.765 -13.500 -13.791 1.00 92.88 512 ASP A N 1
ATOM 3896 C CA . ASP A 1 512 ? -7.118 -13.176 -14.252 1.00 92.88 512 ASP A CA 1
ATOM 3897 C C . ASP A 1 512 ? -8.074 -14.380 -14.134 1.00 92.88 512 ASP A C 1
ATOM 3899 O O . ASP A 1 512 ? -7.676 -15.510 -13.833 1.00 92.88 512 ASP A O 1
ATOM 3903 N N . SER A 1 513 ? -9.350 -14.166 -14.460 1.00 87.69 513 SER A N 1
ATOM 3904 C CA . SER A 1 513 ? -10.376 -15.221 -14.464 1.00 87.69 513 SER A CA 1
ATOM 3905 C C . SER A 1 513 ? -10.165 -16.358 -15.474 1.00 87.69 513 SER A C 1
ATOM 3907 O O . SER A 1 513 ? -10.796 -17.414 -15.365 1.00 87.69 513 SER A O 1
ATOM 3909 N N . SER A 1 514 ? -9.272 -16.186 -16.451 1.00 86.94 514 SER A N 1
ATOM 3910 C CA . SER A 1 514 ? -8.888 -17.219 -17.417 1.00 86.94 514 SER A CA 1
ATOM 3911 C C . SER A 1 514 ? -7.709 -18.080 -16.939 1.00 86.94 514 SER A C 1
ATOM 3913 O O . SER A 1 514 ? -7.374 -19.087 -17.576 1.00 86.94 514 SER A O 1
ATOM 3915 N N . GLY A 1 515 ? -7.083 -17.715 -15.817 1.00 88.69 515 GLY A N 1
ATOM 3916 C CA . GLY A 1 515 ? -5.852 -18.321 -15.319 1.00 88.69 515 GLY A CA 1
ATOM 3917 C C . GLY A 1 515 ? -4.606 -17.855 -16.076 1.00 88.69 515 GLY A C 1
ATOM 3918 O O . GLY A 1 515 ? -3.634 -18.608 -16.167 1.00 88.69 515 GLY A O 1
ATOM 3919 N N . GLN A 1 516 ? -4.635 -16.667 -16.681 1.00 92.88 516 GLN A N 1
ATOM 3920 C CA . GLN A 1 516 ? -3.450 -15.986 -17.195 1.00 92.88 516 GLN A CA 1
ATOM 3921 C C . GLN A 1 516 ? -2.723 -15.298 -16.035 1.00 92.88 516 GLN A C 1
ATOM 3923 O O . GLN A 1 516 ? -3.342 -14.585 -15.253 1.00 92.88 516 GLN A O 1
ATOM 3928 N N . LEU A 1 517 ? -1.408 -15.507 -15.929 1.00 96.56 517 LEU A N 1
ATOM 3929 C CA . LEU A 1 517 ? -0.571 -14.830 -14.936 1.00 96.56 517 LEU A CA 1
ATOM 3930 C C . LEU A 1 517 ? -0.383 -13.357 -15.329 1.00 96.56 517 LEU A C 1
ATOM 3932 O O . LEU A 1 517 ? 0.005 -13.087 -16.468 1.00 96.56 517 LEU A O 1
ATOM 3936 N N . LEU A 1 518 ? -0.635 -12.442 -14.393 1.00 96.06 518 LEU A N 1
ATOM 3937 C CA . LEU A 1 518 ? -0.565 -10.992 -14.595 1.00 96.06 518 LEU A CA 1
ATOM 3938 C C . LEU A 1 518 ? 0.586 -10.344 -13.826 1.00 96.06 518 LEU A C 1
ATOM 3940 O O . LEU A 1 518 ? 1.287 -9.500 -14.380 1.00 96.06 518 LEU A O 1
ATOM 3944 N N . LEU A 1 519 ? 0.770 -10.722 -12.558 1.00 98.00 519 LEU A N 1
ATOM 3945 C CA . LEU A 1 519 ? 1.712 -10.072 -11.643 1.00 98.00 519 LEU A CA 1
ATOM 3946 C C . LEU A 1 519 ? 2.474 -11.098 -10.805 1.00 98.00 519 LEU A C 1
ATOM 3948 O O . LEU A 1 519 ? 1.944 -12.167 -10.484 1.00 98.00 519 LEU A O 1
ATOM 3952 N N . VAL A 1 520 ? 3.703 -10.744 -10.435 1.00 97.19 520 VAL A N 1
ATOM 3953 C CA . VAL A 1 520 ? 4.576 -11.535 -9.560 1.00 97.19 520 VAL A CA 1
ATOM 3954 C C . VAL A 1 520 ? 5.182 -10.641 -8.480 1.00 97.19 520 VAL A C 1
ATOM 3956 O O . VAL A 1 520 ? 5.752 -9.606 -8.810 1.00 97.19 520 VAL A O 1
ATOM 3959 N N . GLY A 1 521 ? 5.115 -11.066 -7.219 1.00 95.75 521 GLY A N 1
ATOM 3960 C CA . GLY A 1 521 ? 5.800 -10.459 -6.074 1.00 95.75 521 GLY A CA 1
ATOM 3961 C C . GLY A 1 521 ? 6.599 -11.517 -5.313 1.00 95.75 521 GLY A C 1
ATOM 3962 O O . GLY A 1 521 ? 6.153 -12.663 -5.199 1.00 95.75 521 GLY A O 1
ATOM 3963 N N . ARG A 1 522 ? 7.803 -11.162 -4.848 1.00 91.19 522 ARG A N 1
ATOM 3964 C CA . ARG A 1 522 ? 8.731 -12.090 -4.171 1.00 91.19 522 ARG A CA 1
ATOM 3965 C C . ARG A 1 522 ? 9.288 -11.503 -2.877 1.00 91.19 522 ARG A C 1
ATOM 3967 O O . ARG A 1 522 ? 8.667 -11.657 -1.849 1.00 91.19 522 ARG A O 1
ATOM 3974 N N . ASP A 1 523 ? 10.419 -10.820 -2.940 1.00 92.19 523 ASP A N 1
ATOM 3975 C CA . ASP A 1 523 ? 11.013 -10.134 -1.794 1.00 92.19 523 ASP A CA 1
ATOM 3976 C C . ASP A 1 523 ? 10.762 -8.621 -1.960 1.00 92.19 523 ASP A C 1
ATOM 3978 O O . ASP A 1 523 ? 10.612 -8.148 -3.095 1.00 92.19 523 ASP A O 1
ATOM 3982 N N . SER A 1 524 ? 10.707 -7.860 -0.867 1.00 93.06 524 SER A N 1
ATOM 3983 C CA . SER A 1 524 ? 10.440 -6.417 -0.896 1.00 93.06 524 SER A CA 1
ATOM 3984 C C . SER A 1 524 ? 11.193 -5.631 0.188 1.00 93.06 524 SER A C 1
ATOM 3986 O O . SER A 1 524 ? 11.571 -6.171 1.232 1.00 93.06 524 SER A O 1
ATOM 3988 N N . ASN A 1 525 ? 11.430 -4.333 -0.044 1.00 91.00 525 ASN A N 1
ATOM 3989 C CA . ASN A 1 525 ? 12.113 -3.442 0.901 1.00 91.00 525 ASN A CA 1
ATOM 3990 C C . ASN A 1 525 ? 11.329 -2.144 1.167 1.00 91.00 525 ASN A C 1
ATOM 3992 O O . ASN A 1 525 ? 11.884 -1.050 1.291 1.00 91.00 525 ASN A O 1
ATOM 3996 N N . ILE A 1 526 ? 10.008 -2.260 1.318 1.00 91.00 526 ILE A N 1
ATOM 3997 C CA . ILE A 1 526 ? 9.134 -1.104 1.535 1.00 91.00 526 ILE A CA 1
ATOM 3998 C C . ILE A 1 526 ? 9.303 -0.554 2.957 1.00 91.00 526 ILE A C 1
ATOM 4000 O O . ILE A 1 526 ? 8.907 -1.175 3.936 1.00 91.00 526 ILE A O 1
ATOM 4004 N N . ALA A 1 527 ? 9.865 0.649 3.097 1.00 86.12 527 ALA A N 1
ATOM 4005 C CA . ALA A 1 527 ? 10.230 1.224 4.398 1.00 86.12 527 ALA A CA 1
ATOM 4006 C C . ALA A 1 527 ? 9.073 1.341 5.415 1.00 86.12 527 ALA A C 1
ATOM 4008 O O . ALA A 1 527 ? 9.310 1.272 6.624 1.00 86.12 527 ALA A O 1
ATOM 4009 N N . GLU A 1 528 ? 7.844 1.552 4.937 1.00 85.38 528 GLU A N 1
ATOM 4010 C CA . GLU A 1 528 ? 6.632 1.601 5.766 1.00 85.38 528 GLU A CA 1
ATOM 4011 C C . GLU A 1 528 ? 6.191 0.230 6.282 1.00 85.38 528 GLU A C 1
ATOM 4013 O O . GLU A 1 528 ? 5.473 0.176 7.271 1.00 85.38 528 GLU A O 1
ATOM 4018 N N . ASP A 1 529 ? 6.641 -0.850 5.652 1.00 88.12 529 ASP A N 1
ATOM 4019 C CA . ASP A 1 529 ? 6.254 -2.217 5.990 1.00 88.12 529 ASP A CA 1
ATOM 4020 C C . ASP A 1 529 ? 7.357 -2.976 6.760 1.00 88.12 529 ASP A C 1
ATOM 4022 O O . ASP A 1 529 ? 7.112 -3.915 7.510 1.00 88.12 529 ASP A O 1
ATOM 4026 N N . ARG A 1 530 ? 8.606 -2.509 6.672 1.00 87.44 530 ARG A N 1
ATOM 4027 C CA . ARG A 1 530 ? 9.748 -3.056 7.424 1.00 87.44 530 ARG A CA 1
ATOM 4028 C C . ARG A 1 530 ? 9.758 -2.545 8.877 1.00 87.44 530 ARG A C 1
ATOM 4030 O O . ARG A 1 530 ? 9.273 -1.441 9.133 1.00 87.44 530 ARG A O 1
ATOM 4037 N N . PRO A 1 531 ? 10.399 -3.242 9.840 1.00 87.12 531 PRO A N 1
ATOM 4038 C CA . PRO A 1 531 ? 10.436 -2.812 11.238 1.00 87.12 531 PRO A CA 1
ATOM 4039 C C . PRO A 1 531 ? 11.056 -1.421 11.391 1.00 87.12 531 PRO A C 1
ATOM 4041 O O . PRO A 1 531 ? 12.025 -1.079 10.702 1.00 87.12 531 PRO A O 1
ATOM 4044 N N . GLY A 1 532 ? 10.543 -0.629 12.333 1.00 84.94 532 GLY A N 1
ATOM 4045 C CA . GLY A 1 532 ? 11.076 0.694 12.617 1.00 84.94 532 GLY A CA 1
ATOM 4046 C C . GLY A 1 532 ? 12.567 0.646 12.987 1.00 84.94 532 GLY A C 1
ATOM 4047 O O . GLY A 1 532 ? 13.035 -0.300 13.642 1.00 84.94 532 GLY A O 1
ATOM 4048 N N . PRO A 1 533 ? 13.362 1.666 12.609 1.00 84.88 533 PRO A N 1
ATOM 4049 C CA . PRO A 1 533 ? 14.776 1.703 12.958 1.00 84.88 533 PRO A CA 1
ATOM 4050 C C . PRO A 1 533 ? 14.994 1.545 14.462 1.00 84.88 533 PRO A C 1
ATOM 4052 O O . PRO A 1 533 ? 14.374 2.241 15.257 1.00 84.88 533 PRO A O 1
ATOM 4055 N N . LEU A 1 534 ? 15.943 0.679 14.838 1.00 84.31 534 LEU A N 1
ATOM 4056 C CA . LEU A 1 534 ? 16.320 0.358 16.226 1.00 84.31 534 LEU A CA 1
ATOM 4057 C C . LEU A 1 534 ? 15.314 -0.505 17.023 1.00 84.31 534 LEU A C 1
ATOM 4059 O O . LEU A 1 534 ? 15.619 -0.834 18.171 1.00 84.31 534 LEU A O 1
ATOM 4063 N N . ASN A 1 535 ? 14.199 -0.952 16.431 1.00 81.06 535 ASN A N 1
ATOM 4064 C CA . ASN A 1 535 ? 13.147 -1.707 17.135 1.00 81.06 535 ASN A CA 1
ATOM 4065 C C . ASN A 1 535 ? 13.225 -3.241 16.983 1.00 81.06 535 ASN A C 1
ATOM 4067 O O . ASN A 1 535 ? 12.368 -3.975 17.480 1.00 81.06 535 ASN A O 1
ATOM 4071 N N . GLY A 1 536 ? 14.276 -3.770 16.351 1.00 83.75 536 GLY A N 1
ATOM 4072 C CA . GLY A 1 536 ? 14.435 -5.216 16.173 1.00 83.75 536 GLY A CA 1
ATOM 4073 C C . GLY A 1 536 ? 13.363 -5.783 15.242 1.00 83.75 536 GLY A C 1
ATOM 4074 O O . GLY A 1 536 ? 13.345 -5.418 14.075 1.00 83.75 536 GLY A O 1
ATOM 4075 N N . SER A 1 537 ? 12.511 -6.683 15.744 1.00 80.12 537 SER A N 1
ATOM 4076 C CA . SER A 1 537 ? 11.388 -7.239 14.972 1.00 80.12 537 SER A CA 1
ATOM 4077 C C . SER A 1 537 ? 10.134 -6.362 14.984 1.00 80.12 537 SER A C 1
ATOM 4079 O O . SER A 1 537 ? 9.202 -6.677 14.266 1.00 80.12 537 SER A O 1
ATOM 4081 N N . ASP A 1 538 ? 10.087 -5.341 15.848 1.00 83.19 538 ASP A N 1
ATOM 4082 C CA . ASP A 1 538 ? 9.012 -4.340 15.968 1.00 83.19 538 ASP A CA 1
ATOM 4083 C C . ASP A 1 538 ? 7.563 -4.867 15.977 1.00 83.19 538 ASP A C 1
ATOM 4085 O O . ASP A 1 538 ? 6.632 -4.153 15.646 1.00 83.19 538 ASP A O 1
ATOM 4089 N N . LEU A 1 539 ? 7.344 -6.101 16.446 1.00 81.81 539 LEU A N 1
ATOM 4090 C CA . LEU A 1 539 ? 6.022 -6.758 16.487 1.00 81.81 539 LEU A CA 1
ATOM 4091 C C . LEU A 1 539 ? 4.994 -6.080 17.417 1.00 81.81 539 LEU A C 1
ATOM 4093 O O . LEU A 1 539 ? 3.897 -6.597 17.610 1.00 81.81 539 LEU A O 1
ATOM 4097 N N . ALA A 1 540 ? 5.378 -4.989 18.082 1.00 74.44 540 ALA A N 1
ATOM 4098 C CA . ALA A 1 540 ? 4.465 -4.161 18.859 1.00 74.44 540 ALA A CA 1
ATOM 4099 C C . ALA A 1 540 ? 3.790 -3.085 17.991 1.00 74.44 540 ALA A C 1
ATOM 4101 O O . ALA A 1 540 ? 2.720 -2.611 18.368 1.00 74.44 540 ALA A O 1
ATOM 4102 N N . ASP A 1 541 ? 4.407 -2.705 16.868 1.00 72.88 541 ASP A N 1
ATOM 4103 C CA . ASP A 1 541 ? 3.828 -1.829 15.856 1.00 72.88 541 ASP A CA 1
ATOM 4104 C C . ASP A 1 541 ? 3.047 -2.683 14.850 1.00 72.88 541 ASP A C 1
ATOM 4106 O O . ASP A 1 541 ? 3.622 -3.363 14.007 1.00 72.88 541 ASP A O 1
ATOM 4110 N N . LEU A 1 542 ? 1.719 -2.669 14.969 1.00 74.12 542 LEU A N 1
ATOM 4111 C CA . LEU A 1 542 ? 0.823 -3.412 14.078 1.00 74.12 542 LEU A CA 1
ATOM 4112 C C . LEU A 1 542 ? 0.504 -2.651 12.782 1.00 74.12 542 LEU A C 1
ATOM 4114 O O . LEU A 1 542 ? -0.265 -3.149 11.968 1.00 74.12 542 LEU A O 1
ATOM 4118 N N . SER A 1 543 ? 1.056 -1.446 12.587 1.00 72.25 543 SER A N 1
ATOM 4119 C CA . SER A 1 543 ? 0.925 -0.718 11.316 1.00 72.25 543 SER A CA 1
ATOM 4120 C C . SER A 1 543 ? 1.866 -1.236 10.225 1.00 72.25 543 SER A C 1
ATOM 4122 O O . SER A 1 543 ? 1.798 -0.763 9.092 1.00 72.25 543 SER A O 1
ATOM 4124 N N . ARG A 1 544 ? 2.730 -2.198 10.571 1.00 81.25 544 ARG A N 1
ATOM 4125 C CA . ARG A 1 544 ? 3.720 -2.824 9.695 1.00 81.25 544 ARG A CA 1
ATOM 4126 C C . ARG A 1 544 ? 3.599 -4.339 9.776 1.00 81.25 544 ARG A C 1
ATOM 4128 O O . ARG A 1 544 ? 3.299 -4.879 10.850 1.00 81.25 544 ARG A O 1
ATOM 4135 N N . GLY A 1 545 ? 3.856 -5.018 8.670 1.00 78.81 545 GLY A N 1
ATOM 4136 C CA . GLY A 1 545 ? 3.618 -6.447 8.547 1.00 78.81 545 GLY A CA 1
ATOM 4137 C C . GLY A 1 545 ? 4.875 -7.281 8.339 1.00 78.81 545 GLY A C 1
ATOM 4138 O O . GLY A 1 545 ? 4.939 -8.422 8.811 1.00 78.81 545 GLY A O 1
ATOM 4139 N N . SER A 1 546 ? 5.915 -6.703 7.743 1.00 88.31 546 SER A N 1
ATOM 4140 C CA . SER A 1 546 ? 7.125 -7.438 7.374 1.00 88.31 546 SER A CA 1
ATOM 4141 C C . SER A 1 546 ? 8.245 -7.344 8.407 1.00 88.31 546 SER A C 1
ATOM 4143 O O . SER A 1 546 ? 8.758 -6.274 8.733 1.00 88.31 546 SER A O 1
ATOM 4145 N N . VAL A 1 547 ? 8.735 -8.489 8.894 1.00 85.75 547 VAL A N 1
ATOM 4146 C CA . VAL A 1 547 ? 9.888 -8.540 9.825 1.00 85.75 547 VAL A CA 1
ATOM 4147 C C . VAL A 1 547 ? 11.216 -8.573 9.067 1.00 85.75 547 VAL A C 1
ATOM 4149 O O . VAL A 1 547 ? 12.210 -7.966 9.489 1.00 85.75 547 VAL A O 1
ATOM 4152 N N . GLY A 1 548 ? 11.248 -9.240 7.915 1.00 85.56 548 GLY A N 1
ATOM 4153 C CA . GLY A 1 548 ? 12.395 -9.337 7.006 1.00 85.56 548 GLY A CA 1
ATOM 4154 C C . GLY A 1 548 ? 12.057 -8.813 5.602 1.00 85.56 548 GLY A C 1
ATOM 4155 O O . GLY A 1 548 ? 10.929 -8.396 5.375 1.00 85.56 548 GLY A O 1
ATOM 4156 N N . PRO A 1 549 ? 13.034 -8.726 4.684 1.00 87.38 549 PRO A N 1
ATOM 4157 C CA . PRO A 1 549 ? 12.766 -8.328 3.303 1.00 87.38 549 PRO A CA 1
ATOM 4158 C C . PRO A 1 549 ? 12.193 -9.485 2.463 1.00 87.38 549 PRO A C 1
ATOM 4160 O O . PRO A 1 549 ? 11.960 -9.319 1.275 1.00 87.38 549 PRO A O 1
ATOM 4163 N N . GLY A 1 550 ? 12.025 -10.680 3.046 1.00 88.19 550 GLY A N 1
ATOM 4164 C CA . GLY A 1 550 ? 11.561 -11.882 2.344 1.00 88.19 550 GLY A CA 1
ATOM 4165 C C . GLY A 1 550 ? 10.042 -12.002 2.196 1.00 88.19 550 GLY A C 1
ATOM 4166 O O . GLY A 1 550 ? 9.557 -13.092 1.895 1.00 88.19 550 GLY A O 1
ATOM 4167 N N . ASP A 1 551 ? 9.324 -10.923 2.490 1.00 90.88 551 ASP A N 1
ATOM 4168 C CA . ASP A 1 551 ? 7.872 -10.815 2.418 1.00 90.88 551 ASP A CA 1
ATOM 4169 C C . ASP A 1 551 ? 7.483 -10.102 1.098 1.00 90.88 551 ASP A C 1
ATOM 4171 O O . ASP A 1 551 ? 8.055 -9.048 0.776 1.00 90.88 551 ASP A O 1
ATOM 4175 N N . PRO A 1 552 ? 6.591 -10.684 0.267 1.00 94.25 552 PRO A N 1
ATOM 4176 C CA . PRO A 1 552 ? 6.262 -10.151 -1.051 1.00 94.25 552 PRO A CA 1
ATOM 4177 C C . PRO A 1 552 ? 5.318 -8.957 -1.003 1.00 94.25 552 PRO A C 1
ATOM 4179 O O . PRO A 1 552 ? 4.234 -9.026 -0.436 1.00 94.25 552 PRO A O 1
ATOM 4182 N N . PHE A 1 553 ? 5.663 -7.940 -1.792 1.00 95.00 553 PHE A N 1
ATOM 4183 C CA . PHE A 1 553 ? 4.833 -6.768 -2.037 1.00 95.00 553 PHE A CA 1
ATOM 4184 C C . PHE A 1 553 ? 4.599 -6.577 -3.541 1.00 95.00 553 PHE A C 1
ATOM 4186 O O . PHE A 1 553 ? 5.529 -6.646 -4.350 1.00 95.00 553 PHE A O 1
ATOM 4193 N N . ILE A 1 554 ? 3.360 -6.293 -3.942 1.00 97.38 554 ILE A N 1
ATOM 4194 C CA . ILE A 1 554 ? 3.008 -5.846 -5.293 1.00 97.38 554 ILE A CA 1
ATOM 4195 C C . ILE A 1 554 ? 2.248 -4.528 -5.204 1.00 97.38 554 ILE A C 1
ATOM 4197 O O . ILE A 1 554 ? 1.142 -4.474 -4.673 1.00 97.38 554 ILE A O 1
ATOM 4201 N N . GLY A 1 555 ? 2.782 -3.480 -5.826 1.00 94.31 555 GLY A N 1
ATOM 4202 C CA . GLY A 1 555 ? 2.030 -2.269 -6.133 1.00 94.31 555 GLY A CA 1
ATOM 4203 C C . GLY A 1 555 ? 2.742 -0.946 -5.817 1.00 94.31 555 GLY A C 1
ATOM 4204 O O . GLY A 1 555 ? 3.895 -0.918 -5.377 1.00 94.31 555 GLY A O 1
ATOM 4205 N N . PRO A 1 556 ? 2.058 0.191 -6.045 1.00 94.38 556 PRO A N 1
ATOM 4206 C CA . PRO A 1 556 ? 0.705 0.299 -6.597 1.00 94.38 556 PRO A CA 1
ATOM 4207 C C . PRO A 1 556 ? 0.619 -0.210 -8.043 1.00 94.38 556 PRO A C 1
ATOM 4209 O O . PRO A 1 556 ? 1.544 -0.007 -8.830 1.00 94.38 556 PRO A O 1
ATOM 4212 N N . VAL A 1 557 ? -0.496 -0.855 -8.392 1.00 94.69 557 VAL A N 1
ATOM 4213 C CA . VAL A 1 557 ? -0.788 -1.372 -9.740 1.00 94.69 557 VAL A CA 1
ATOM 4214 C C . VAL A 1 557 ? -2.244 -1.102 -10.117 1.00 94.69 557 VAL A C 1
ATOM 4216 O O . VAL A 1 557 ? -3.123 -1.165 -9.264 1.00 94.69 557 VAL A O 1
ATOM 4219 N N . ALA A 1 558 ? -2.517 -0.769 -11.378 1.00 91.81 558 ALA A N 1
ATOM 4220 C CA . ALA A 1 558 ? -3.875 -0.515 -11.852 1.00 91.81 558 ALA A CA 1
ATOM 4221 C C . ALA A 1 558 ? -4.509 -1.822 -12.328 1.00 91.81 558 ALA A C 1
ATOM 4223 O O . ALA A 1 558 ? -3.995 -2.482 -13.225 1.00 91.81 558 ALA A O 1
ATOM 4224 N N . MET A 1 559 ? -5.647 -2.176 -11.744 1.00 90.81 559 MET A N 1
ATOM 4225 C CA . MET A 1 559 ? -6.395 -3.384 -12.069 1.00 90.81 559 MET A CA 1
ATOM 4226 C C . MET A 1 559 ? -7.707 -2.996 -12.758 1.00 90.81 559 MET A C 1
ATOM 4228 O O . MET A 1 559 ? -8.464 -2.197 -12.198 1.00 90.81 559 MET A O 1
ATOM 4232 N N . PRO A 1 560 ? -8.014 -3.529 -13.953 1.00 87.31 560 PRO A N 1
ATOM 4233 C CA . PRO A 1 560 ? -9.322 -3.335 -14.574 1.00 87.31 560 PRO A CA 1
ATOM 4234 C C . PRO A 1 560 ? -10.474 -3.789 -13.658 1.00 87.31 560 PRO A C 1
ATOM 4236 O O . PRO A 1 560 ? -10.462 -4.909 -13.148 1.00 87.31 560 PRO A O 1
ATOM 4239 N N . ALA A 1 561 ? -11.472 -2.931 -13.440 1.00 82.25 561 ALA A N 1
ATOM 4240 C CA . ALA A 1 561 ? -12.667 -3.260 -12.663 1.00 82.25 561 ALA A CA 1
ATOM 4241 C C . ALA A 1 561 ? -13.716 -3.997 -13.517 1.00 82.25 561 ALA A C 1
ATOM 4243 O O . ALA A 1 561 ? -13.740 -3.884 -14.744 1.00 82.25 561 ALA A O 1
ATOM 4244 N N . GLY A 1 562 ? -14.623 -4.715 -12.854 1.00 73.19 562 GLY A N 1
ATOM 4245 C CA . GLY A 1 562 ? -15.641 -5.572 -13.464 1.00 73.19 562 GLY A CA 1
ATOM 4246 C C . GLY A 1 562 ? -15.180 -7.014 -13.709 1.00 73.19 562 GLY A C 1
ATOM 4247 O O . GLY A 1 562 ? -15.887 -7.767 -14.379 1.00 73.19 562 GLY A O 1
ATOM 4248 N N . GLU A 1 563 ? -14.018 -7.403 -13.175 1.00 74.75 563 GLU A N 1
ATOM 4249 C CA . GLU A 1 563 ? -13.448 -8.751 -13.279 1.00 74.75 563 GLU A CA 1
ATOM 4250 C C . GLU A 1 563 ? -13.156 -9.366 -11.897 1.00 74.75 563 GLU A C 1
ATOM 4252 O O . GLU A 1 563 ? -13.057 -8.665 -10.886 1.00 74.75 563 GLU A O 1
ATOM 4257 N N . ASN A 1 564 ? -13.017 -10.698 -11.874 1.00 85.81 564 ASN A N 1
ATOM 4258 C CA . ASN A 1 564 ? -12.524 -11.446 -10.717 1.00 85.81 564 ASN A CA 1
ATOM 4259 C C . ASN A 1 564 ? -11.044 -11.768 -10.921 1.00 85.81 564 ASN A C 1
ATOM 4261 O O . ASN A 1 564 ? -10.663 -12.297 -11.972 1.00 85.81 564 ASN A O 1
ATOM 4265 N N . TYR A 1 565 ? -10.249 -11.511 -9.890 1.00 94.56 565 TYR A N 1
ATOM 4266 C CA . TYR A 1 565 ? -8.828 -11.824 -9.833 1.00 94.56 565 TYR A CA 1
ATOM 4267 C C . TYR A 1 565 ? -8.566 -12.918 -8.810 1.00 94.56 565 TYR A C 1
ATOM 4269 O O . TYR A 1 565 ? -9.309 -13.083 -7.842 1.00 94.56 565 TYR A O 1
ATOM 4277 N N . TYR A 1 566 ? -7.494 -13.663 -9.042 1.00 95.88 566 TYR A N 1
ATOM 4278 C CA . TYR A 1 566 ? -7.099 -14.790 -8.214 1.00 95.88 566 TYR A CA 1
ATOM 4279 C C . TYR A 1 566 ? -5.680 -14.555 -7.717 1.00 95.88 566 TYR A C 1
ATOM 4281 O O . TYR A 1 566 ? -4.757 -14.426 -8.522 1.00 95.88 566 TYR A O 1
ATOM 4289 N N . VAL A 1 567 ? -5.509 -14.497 -6.405 1.00 97.50 567 VAL A N 1
ATOM 4290 C CA . VAL A 1 567 ? -4.223 -14.290 -5.742 1.00 97.50 567 VAL A CA 1
ATOM 4291 C C . VAL A 1 567 ? -3.763 -15.624 -5.181 1.00 97.50 567 VAL A C 1
ATOM 4293 O O . VAL A 1 567 ? -4.513 -16.271 -4.459 1.00 97.50 567 VAL A O 1
ATOM 4296 N N . ALA A 1 568 ? -2.560 -16.051 -5.547 1.00 97.00 568 ALA A N 1
ATOM 4297 C CA . ALA A 1 568 ? -1.943 -17.263 -5.033 1.00 97.00 568 ALA A CA 1
ATOM 4298 C C . ALA A 1 568 ? -0.811 -16.903 -4.073 1.00 97.00 568 ALA A C 1
ATOM 4300 O O . ALA A 1 568 ? 0.116 -16.200 -4.488 1.00 97.00 568 ALA A O 1
ATOM 4301 N N . VAL A 1 569 ? -0.860 -17.416 -2.844 1.00 95.75 569 VAL A N 1
ATOM 4302 C CA . VAL A 1 569 ? 0.253 -17.359 -1.887 1.00 95.75 569 VAL A CA 1
ATOM 4303 C C . VAL A 1 569 ? 0.922 -18.727 -1.841 1.00 95.75 569 VAL A C 1
ATOM 4305 O O . VAL A 1 569 ? 0.263 -19.757 -1.732 1.00 95.75 569 VAL A O 1
ATOM 4308 N N . VAL A 1 570 ? 2.243 -18.749 -1.995 1.00 93.25 570 VAL A N 1
ATOM 4309 C CA . VAL A 1 570 ? 3.037 -19.986 -2.011 1.00 93.25 570 VAL A CA 1
ATOM 4310 C C . VAL A 1 570 ? 4.362 -19.784 -1.300 1.00 93.25 570 VAL A C 1
ATOM 4312 O O . VAL A 1 570 ? 4.837 -18.659 -1.156 1.00 93.25 570 VAL A O 1
ATOM 4315 N N . SER A 1 571 ? 5.030 -20.875 -0.934 1.00 90.19 571 SER A N 1
ATOM 4316 C CA . SER A 1 571 ? 6.441 -20.815 -0.557 1.00 90.19 571 SER A CA 1
ATOM 4317 C C . SER A 1 571 ? 7.315 -20.441 -1.764 1.00 90.19 571 SER A C 1
ATOM 4319 O O . SER A 1 571 ? 7.110 -20.933 -2.876 1.00 90.19 571 SER A O 1
ATOM 4321 N N . ASN A 1 572 ? 8.347 -19.619 -1.552 1.00 88.31 572 ASN A N 1
ATOM 4322 C CA . ASN A 1 572 ? 9.259 -19.125 -2.603 1.00 88.31 572 ASN A CA 1
ATOM 4323 C C . ASN A 1 572 ? 10.065 -20.241 -3.316 1.00 88.31 572 ASN A C 1
ATOM 4325 O O . ASN A 1 572 ? 10.709 -20.037 -4.344 1.00 88.31 572 ASN A O 1
ATOM 4329 N N . ASP A 1 573 ? 10.005 -21.483 -2.831 1.00 87.19 573 ASP A N 1
ATOM 4330 C CA . ASP A 1 573 ? 10.563 -22.643 -3.530 1.00 87.19 573 ASP A CA 1
ATOM 4331 C C . ASP A 1 573 ? 9.662 -23.176 -4.666 1.00 87.19 573 ASP A C 1
ATOM 4333 O O . ASP A 1 573 ? 10.035 -24.143 -5.349 1.00 87.19 573 ASP A O 1
ATOM 4337 N N . ARG A 1 574 ? 8.500 -22.548 -4.898 1.00 89.62 574 ARG A N 1
ATOM 4338 C CA . ARG A 1 574 ? 7.563 -22.826 -5.991 1.00 89.62 574 ARG A CA 1
ATOM 4339 C C . ARG A 1 574 ? 7.344 -21.589 -6.857 1.00 89.62 574 ARG A C 1
ATOM 4341 O O . ARG A 1 574 ? 7.163 -20.483 -6.364 1.00 89.62 574 ARG A O 1
ATOM 4348 N N . ILE A 1 575 ? 7.292 -21.801 -8.171 1.00 93.12 575 ILE A N 1
ATOM 4349 C CA . ILE A 1 575 ? 6.949 -20.758 -9.151 1.00 93.12 575 ILE A CA 1
ATOM 4350 C C . ILE A 1 575 ? 5.906 -21.268 -10.155 1.00 93.12 575 ILE A C 1
ATOM 4352 O O . ILE A 1 575 ? 5.879 -22.474 -10.442 1.00 93.12 575 ILE A O 1
ATOM 4356 N N . PRO A 1 576 ? 5.087 -20.390 -10.761 1.00 95.50 576 PRO A N 1
ATOM 4357 C CA . PRO A 1 576 ? 4.254 -20.746 -11.898 1.00 95.50 576 PRO A CA 1
ATOM 4358 C C . PRO A 1 576 ? 5.098 -21.311 -13.043 1.00 95.50 576 PRO A C 1
ATOM 4360 O O . PRO A 1 576 ? 6.041 -20.689 -13.530 1.00 95.50 576 PRO A O 1
ATOM 4363 N N . ALA A 1 577 ? 4.719 -22.486 -13.539 1.00 94.50 577 ALA A N 1
ATOM 4364 C CA . ALA A 1 577 ? 5.395 -23.191 -14.627 1.00 94.50 577 ALA A CA 1
ATOM 4365 C C . ALA A 1 577 ? 5.477 -22.365 -15.917 1.00 94.50 577 ALA A C 1
ATOM 4367 O O . ALA A 1 577 ? 6.346 -22.599 -16.757 1.00 94.50 577 ALA A O 1
ATOM 4368 N N . VAL A 1 578 ? 4.561 -21.409 -16.075 1.00 93.69 578 VAL A N 1
ATOM 4369 C CA . VAL A 1 578 ? 4.486 -20.510 -17.224 1.00 93.69 578 VAL A CA 1
ATOM 4370 C C . VAL A 1 578 ? 5.681 -19.559 -17.314 1.00 93.69 578 VAL A C 1
ATOM 4372 O O . VAL A 1 578 ? 6.024 -19.154 -18.419 1.00 93.69 578 VAL A O 1
ATOM 4375 N N . LEU A 1 579 ? 6.375 -19.278 -16.205 1.00 92.25 579 LEU A N 1
ATOM 4376 C CA . LEU A 1 579 ? 7.590 -18.455 -16.210 1.00 92.25 579 LEU A CA 1
ATOM 4377 C C . LEU A 1 579 ? 8.767 -19.134 -16.937 1.00 92.25 579 LEU A C 1
ATOM 4379 O O . LEU A 1 579 ? 9.682 -18.454 -17.381 1.00 92.25 579 LEU A O 1
ATOM 4383 N N . ASN A 1 580 ? 8.710 -20.455 -17.159 1.00 87.38 580 ASN A N 1
ATOM 4384 C CA . ASN A 1 580 ? 9.668 -21.183 -18.005 1.00 87.38 580 ASN A CA 1
ATOM 4385 C C . ASN A 1 580 ? 9.299 -21.179 -19.504 1.00 87.38 580 ASN A C 1
ATOM 4387 O O . ASN A 1 580 ? 9.911 -21.899 -20.298 1.00 87.38 580 ASN A O 1
ATOM 4391 N N . ASN A 1 581 ? 8.266 -20.437 -19.915 1.00 87.44 581 ASN A N 1
ATOM 4392 C CA . ASN A 1 581 ? 7.862 -20.328 -21.314 1.00 87.44 581 ASN A CA 1
ATOM 4393 C C . ASN A 1 581 ? 8.649 -19.215 -22.016 1.00 87.44 581 ASN A C 1
ATOM 4395 O O . ASN A 1 581 ? 8.540 -18.050 -21.654 1.00 87.44 581 ASN A O 1
ATOM 4399 N N . ASP A 1 582 ? 9.344 -19.565 -23.101 1.00 84.50 582 ASP A N 1
ATOM 4400 C CA . ASP A 1 582 ? 10.151 -18.635 -23.903 1.00 84.50 582 ASP A CA 1
ATOM 4401 C C . ASP A 1 582 ? 9.355 -17.448 -24.499 1.00 84.50 582 ASP A C 1
ATOM 4403 O O . ASP A 1 582 ? 9.977 -16.521 -25.005 1.00 84.50 582 ASP A O 1
ATOM 4407 N N . ASN A 1 583 ? 8.014 -17.418 -24.458 1.00 84.38 583 ASN A N 1
ATOM 4408 C CA . ASN A 1 583 ? 7.201 -16.267 -24.901 1.00 84.38 583 ASN A CA 1
ATOM 4409 C C . ASN A 1 583 ? 6.707 -15.361 -23.761 1.00 84.38 583 ASN A C 1
ATOM 4411 O O . ASN A 1 583 ? 6.082 -14.347 -24.045 1.00 84.38 583 ASN A O 1
ATOM 4415 N N . VAL A 1 584 ? 6.946 -15.723 -22.501 1.00 90.00 584 VAL A N 1
ATOM 4416 C CA . VAL A 1 584 ? 6.546 -14.909 -21.347 1.00 90.00 584 VAL A CA 1
ATOM 4417 C C . VAL A 1 584 ? 7.655 -13.933 -21.001 1.00 90.00 584 VAL A C 1
ATOM 4419 O O . VAL A 1 584 ? 8.829 -14.309 -21.018 1.00 90.00 584 VAL A O 1
ATOM 4422 N N . ARG A 1 585 ? 7.305 -12.679 -20.720 1.00 90.81 585 ARG A N 1
ATOM 4423 C CA . ARG A 1 585 ? 8.258 -11.648 -20.300 1.00 90.81 585 ARG A CA 1
ATOM 4424 C C . ARG A 1 585 ? 7.852 -11.068 -18.961 1.00 90.81 585 ARG A C 1
ATOM 4426 O O . ARG A 1 585 ? 6.665 -10.875 -18.704 1.00 90.81 585 ARG A O 1
ATOM 4433 N N . LEU A 1 586 ? 8.863 -10.796 -18.151 1.00 94.38 586 LEU A N 1
ATOM 4434 C CA . LEU A 1 586 ? 8.757 -10.014 -16.933 1.00 94.38 586 LEU A CA 1
ATOM 4435 C C . LEU A 1 586 ? 9.298 -8.611 -17.181 1.00 94.38 586 LEU A C 1
ATOM 4437 O O . LEU A 1 586 ? 10.311 -8.438 -17.862 1.00 94.38 586 LEU A O 1
ATOM 4441 N N . GLU A 1 587 ? 8.617 -7.624 -16.623 1.00 93.06 587 GLU A N 1
ATOM 4442 C CA . GLU A 1 587 ? 9.055 -6.234 -16.590 1.00 93.06 587 GLU A CA 1
ATOM 4443 C C . GLU A 1 587 ? 8.729 -5.645 -15.207 1.00 93.06 587 GLU A C 1
ATOM 4445 O O . GLU A 1 587 ? 7.724 -6.044 -14.614 1.00 93.06 587 GLU A O 1
ATOM 4450 N N . PRO A 1 588 ? 9.500 -4.669 -14.693 1.00 95.56 588 PRO A N 1
ATOM 4451 C CA . PRO A 1 588 ? 9.092 -3.894 -13.520 1.00 95.56 588 PRO A CA 1
ATOM 4452 C C . PRO A 1 588 ? 7.706 -3.274 -13.724 1.00 95.56 588 PRO A C 1
ATOM 4454 O O . PRO A 1 588 ? 7.359 -2.927 -14.863 1.00 95.56 588 PRO A O 1
ATOM 4457 N N . LEU A 1 589 ? 6.941 -3.085 -12.640 1.00 95.00 589 LEU A N 1
ATOM 4458 C CA . LEU A 1 589 ? 5.659 -2.376 -12.714 1.00 95.00 589 LEU A CA 1
ATOM 4459 C C . LEU A 1 589 ? 5.814 -1.034 -13.445 1.00 95.00 589 LEU A C 1
ATOM 4461 O O . LEU A 1 589 ? 6.759 -0.283 -13.206 1.00 95.00 589 LEU A O 1
ATOM 4465 N N . ASN A 1 590 ? 4.853 -0.705 -14.309 1.00 90.56 590 ASN A N 1
ATOM 4466 C CA . ASN A 1 590 ? 4.815 0.559 -15.058 1.00 90.56 590 ASN A CA 1
ATOM 4467 C C . ASN A 1 590 ? 4.612 1.804 -14.167 1.00 90.56 590 ASN A C 1
ATOM 4469 O O . ASN A 1 590 ? 4.732 2.936 -14.642 1.00 90.56 590 ASN A O 1
ATOM 4473 N N . THR A 1 591 ? 4.329 1.606 -12.878 1.00 92.44 591 THR A N 1
ATOM 4474 C CA . THR A 1 591 ? 4.291 2.652 -11.850 1.00 92.44 591 THR A CA 1
ATOM 4475 C C . THR A 1 591 ? 5.668 3.033 -11.343 1.00 92.44 591 THR A C 1
ATOM 4477 O O . THR A 1 591 ? 5.873 4.182 -10.953 1.00 92.44 591 THR A O 1
ATOM 4480 N N . VAL A 1 592 ? 6.617 2.100 -11.368 1.00 93.06 592 VAL A N 1
ATOM 4481 C CA . VAL A 1 592 ? 7.962 2.292 -10.836 1.00 93.06 592 VAL A CA 1
ATOM 4482 C C . VAL A 1 592 ? 8.842 2.907 -11.911 1.00 93.06 592 VAL A C 1
ATOM 4484 O O . VAL A 1 592 ? 8.955 2.402 -13.030 1.00 93.06 592 VAL A O 1
ATOM 4487 N N . ARG A 1 593 ? 9.486 4.021 -11.571 1.00 89.62 593 ARG A N 1
ATOM 4488 C CA . ARG A 1 593 ? 10.395 4.717 -12.473 1.00 89.62 593 ARG A CA 1
ATOM 4489 C C . ARG A 1 593 ? 11.598 3.830 -12.791 1.00 89.62 593 ARG A C 1
ATOM 4491 O O . ARG A 1 593 ? 12.260 3.295 -11.904 1.00 89.62 593 ARG A O 1
ATOM 4498 N N . ARG A 1 594 ? 11.899 3.699 -14.081 1.00 92.75 594 ARG A N 1
ATOM 4499 C CA . ARG A 1 594 ? 13.009 2.880 -14.581 1.00 92.75 594 ARG A CA 1
ATOM 4500 C C . ARG A 1 594 ? 14.314 3.676 -14.585 1.00 92.75 594 ARG A C 1
ATOM 4502 O O . ARG A 1 594 ? 14.325 4.879 -14.851 1.00 92.75 594 ARG A O 1
ATOM 4509 N N . ILE A 1 595 ? 15.434 3.002 -14.333 1.00 94.88 595 ILE A N 1
ATOM 4510 C CA . ILE A 1 595 ? 16.768 3.595 -14.497 1.00 94.88 595 ILE A CA 1
ATOM 4511 C C . ILE A 1 595 ? 17.093 3.724 -15.982 1.00 94.88 595 ILE A C 1
ATOM 4513 O O . ILE A 1 595 ? 17.594 4.757 -16.411 1.00 94.88 595 ILE A O 1
ATOM 4517 N N . ALA A 1 596 ? 16.785 2.695 -16.766 1.00 92.50 596 ALA A N 1
ATOM 4518 C CA . ALA A 1 596 ? 16.953 2.695 -18.211 1.00 92.50 596 ALA A CA 1
ATOM 4519 C C . ALA A 1 596 ? 15.879 1.822 -18.866 1.00 92.50 596 ALA A C 1
ATOM 4521 O O . ALA A 1 596 ? 15.491 0.794 -18.311 1.00 92.50 596 ALA A O 1
ATOM 4522 N N . GLU A 1 597 ? 15.432 2.216 -20.050 1.00 88.44 597 GLU A N 1
ATOM 4523 C CA . GLU A 1 597 ? 14.540 1.443 -20.913 1.00 88.44 597 GLU A CA 1
ATOM 4524 C C . GLU A 1 597 ? 14.924 1.738 -22.361 1.00 88.44 597 GLU A C 1
ATOM 4526 O O . GLU A 1 597 ? 14.949 2.897 -22.766 1.00 88.44 597 GLU A O 1
ATOM 4531 N N . ASP A 1 598 ? 15.281 0.704 -23.118 1.00 84.12 598 ASP A N 1
ATOM 4532 C CA . ASP A 1 598 ? 15.783 0.834 -24.482 1.00 84.12 598 ASP A CA 1
ATOM 4533 C C . ASP A 1 598 ? 15.193 -0.263 -25.381 1.00 84.12 598 ASP A C 1
ATOM 4535 O O . ASP A 1 598 ? 15.477 -1.454 -25.219 1.00 84.12 598 ASP A O 1
ATOM 4539 N N . HIS A 1 599 ? 14.376 0.172 -26.342 1.00 79.56 599 HIS A N 1
ATOM 4540 C CA . HIS A 1 599 ? 13.768 -0.659 -27.391 1.00 79.56 599 HIS A CA 1
ATOM 4541 C C . HIS A 1 599 ? 14.409 -0.422 -28.771 1.00 79.56 599 HIS A C 1
ATOM 4543 O O . HIS A 1 599 ? 13.867 -0.842 -29.794 1.00 79.56 599 HIS A O 1
ATOM 4549 N N . ILE A 1 600 ? 15.562 0.265 -28.808 1.00 77.06 600 ILE A N 1
ATOM 4550 C CA . ILE A 1 600 ? 16.518 0.383 -29.922 1.00 77.06 600 ILE A CA 1
ATOM 4551 C C . ILE A 1 600 ? 16.048 1.230 -31.112 1.00 77.06 600 ILE A C 1
ATOM 4553 O O . ILE A 1 600 ? 16.839 1.993 -31.665 1.00 77.06 600 ILE A O 1
ATOM 4557 N N . ASP A 1 601 ? 14.791 1.128 -31.544 1.00 63.84 601 ASP A N 1
ATOM 4558 C CA . ASP A 1 601 ? 14.300 1.814 -32.745 1.00 63.84 601 ASP A CA 1
ATOM 4559 C C . ASP A 1 601 ? 13.655 3.178 -32.498 1.00 63.84 601 ASP A C 1
ATOM 4561 O O . ASP A 1 601 ? 13.418 3.908 -33.472 1.00 63.84 601 ASP A O 1
ATOM 4565 N N . LYS A 1 602 ? 13.323 3.526 -31.243 1.00 58.25 602 LYS A N 1
ATOM 4566 C CA . LYS A 1 602 ? 12.379 4.618 -30.956 1.00 58.25 602 LYS A CA 1
ATOM 4567 C C . LYS A 1 602 ? 12.594 5.360 -29.635 1.00 58.25 602 LYS A C 1
ATOM 4569 O O . LYS A 1 602 ? 12.886 4.728 -28.627 1.00 58.25 602 LYS A O 1
ATOM 4574 N N . PRO A 1 603 ? 12.305 6.677 -29.610 1.00 47.06 603 PRO A N 1
ATOM 4575 C CA . PRO A 1 603 ? 12.064 7.406 -28.373 1.00 47.06 603 PRO A CA 1
ATOM 4576 C C . PRO A 1 603 ? 10.684 7.025 -27.810 1.00 47.06 603 PRO A C 1
ATOM 4578 O O . PRO A 1 603 ? 9.655 7.255 -28.450 1.00 47.06 603 PRO A O 1
ATOM 4581 N N . GLY A 1 604 ? 10.659 6.415 -26.629 1.00 54.38 604 GLY A N 1
ATOM 4582 C CA . GLY A 1 604 ? 9.446 6.046 -25.902 1.00 54.38 604 GLY A CA 1
ATOM 4583 C C . GLY A 1 604 ? 9.780 5.236 -24.650 1.00 54.38 604 GLY A C 1
ATOM 4584 O O . GLY A 1 604 ? 10.826 4.599 -24.592 1.00 54.38 604 GLY A O 1
ATOM 4585 N N . PHE A 1 605 ? 8.902 5.280 -23.655 1.00 72.12 605 PHE A N 1
ATOM 4586 C CA . PHE A 1 605 ? 9.048 4.595 -22.371 1.00 72.12 605 PHE A CA 1
ATOM 4587 C C . PHE A 1 605 ? 7.673 4.113 -21.899 1.00 72.12 605 PHE A C 1
ATOM 4589 O O . PHE A 1 605 ? 6.646 4.679 -22.284 1.00 72.12 605 PHE A O 1
ATOM 4596 N N . SER A 1 606 ? 7.636 3.039 -21.112 1.00 79.31 606 SER A N 1
ATOM 4597 C CA . SER A 1 606 ? 6.386 2.387 -20.673 1.00 79.31 606 SER A CA 1
ATOM 4598 C C . SER A 1 606 ? 5.841 2.914 -19.349 1.00 79.31 606 SER A C 1
ATOM 4600 O O . SER A 1 606 ? 4.828 2.423 -18.856 1.00 79.31 606 SER A O 1
ATOM 4602 N N . THR A 1 607 ? 6.499 3.924 -18.797 1.00 84.25 607 THR A N 1
ATOM 4603 C CA . THR A 1 607 ? 6.183 4.600 -17.541 1.00 84.25 607 THR A CA 1
ATOM 4604 C C . THR A 1 607 ? 5.584 5.995 -17.810 1.00 84.25 607 THR A C 1
ATOM 4606 O O . THR A 1 607 ? 5.562 6.464 -18.947 1.00 84.25 607 THR A O 1
ATOM 4609 N N . ALA A 1 608 ? 5.050 6.685 -16.795 1.00 80.38 608 ALA A N 1
ATOM 4610 C CA . ALA A 1 608 ? 4.541 8.057 -16.972 1.00 80.38 608 ALA A CA 1
ATOM 4611 C C . ALA A 1 608 ? 5.660 9.080 -17.254 1.00 80.38 608 ALA A C 1
ATOM 4613 O O . ALA A 1 608 ? 5.487 9.987 -18.067 1.00 80.38 608 ALA A O 1
ATOM 4614 N N . GLU A 1 609 ? 6.804 8.927 -16.583 1.00 79.19 609 GLU A N 1
ATOM 4615 C CA . GLU A 1 609 ? 8.012 9.735 -16.772 1.00 79.19 609 GLU A CA 1
ATOM 4616 C C . GLU A 1 609 ? 9.080 8.954 -17.550 1.00 79.19 609 GLU A C 1
ATOM 4618 O O . GLU A 1 609 ? 9.106 7.721 -17.457 1.00 79.19 609 GLU A O 1
ATOM 4623 N N . PRO A 1 610 ? 9.987 9.638 -18.275 1.00 74.94 610 PRO A N 1
ATOM 4624 C CA . PRO A 1 610 ? 11.116 8.985 -18.927 1.00 74.94 610 PRO A CA 1
ATOM 4625 C C . PRO A 1 610 ? 12.037 8.273 -17.922 1.00 74.94 610 PRO A C 1
ATOM 4627 O O . PRO A 1 610 ? 12.158 8.707 -16.764 1.00 74.94 610 PRO A O 1
ATOM 4630 N N . PRO A 1 611 ? 12.737 7.204 -18.356 1.00 85.44 611 PRO A N 1
ATOM 4631 C CA . PRO A 1 611 ? 13.756 6.570 -17.534 1.00 85.44 611 PRO A CA 1
ATOM 4632 C C . PRO A 1 611 ? 14.865 7.569 -17.180 1.00 85.44 611 PRO A C 1
ATOM 4634 O O . PRO A 1 611 ? 15.104 8.541 -17.896 1.00 85.44 611 PRO A O 1
ATOM 4637 N N . VAL A 1 612 ? 15.571 7.326 -16.072 1.00 87.88 612 VAL A N 1
ATOM 4638 C CA . VAL A 1 612 ? 16.675 8.197 -15.611 1.00 87.88 612 VAL A CA 1
ATOM 4639 C C . VAL A 1 612 ? 17.749 8.371 -16.694 1.00 87.88 612 VAL A C 1
ATOM 4641 O O . VAL A 1 612 ? 18.313 9.454 -16.847 1.00 87.88 612 VAL A O 1
ATOM 4644 N N . VAL A 1 613 ? 18.021 7.310 -17.452 1.00 86.69 613 VAL A N 1
ATOM 4645 C CA . VAL A 1 613 ? 18.901 7.292 -18.619 1.00 86.69 613 VAL A CA 1
ATOM 4646 C C . VAL A 1 613 ? 18.044 7.067 -19.864 1.00 86.69 613 VAL A C 1
ATOM 4648 O O . VAL A 1 613 ? 17.679 5.935 -20.170 1.00 86.69 613 VAL A O 1
ATOM 4651 N N . GLU A 1 614 ? 17.735 8.151 -20.580 1.00 82.25 614 GLU A N 1
ATOM 4652 C CA . GLU A 1 614 ? 16.881 8.125 -21.782 1.00 82.25 614 GLU A CA 1
ATOM 4653 C C . GLU A 1 614 ? 17.494 7.361 -22.966 1.00 82.25 614 GLU A C 1
ATOM 4655 O O . GLU A 1 614 ? 16.770 6.763 -23.754 1.00 82.25 614 GLU A O 1
ATOM 4660 N N . GLU A 1 615 ? 18.823 7.366 -23.096 1.00 84.50 615 GLU A N 1
ATOM 4661 C CA . GLU A 1 615 ? 19.543 6.644 -24.150 1.00 84.50 615 GLU A CA 1
ATOM 4662 C C . GLU A 1 615 ? 20.624 5.771 -23.509 1.00 84.50 615 GLU A C 1
ATOM 4664 O O . GLU A 1 615 ? 21.724 6.241 -23.191 1.00 84.50 615 GLU A O 1
ATOM 4669 N N . LEU A 1 616 ? 20.316 4.491 -23.282 1.00 89.44 616 LEU A N 1
ATOM 4670 C CA . LEU A 1 616 ? 21.275 3.552 -22.701 1.00 89.44 616 LEU A CA 1
ATOM 4671 C C . LEU A 1 616 ? 22.306 3.100 -23.741 1.00 89.44 616 LEU A C 1
ATOM 4673 O O . LEU A 1 616 ? 23.505 3.098 -23.445 1.00 89.44 616 LEU A O 1
ATOM 4677 N N . PHE A 1 617 ? 21.879 2.752 -24.954 1.00 89.00 617 PHE A N 1
ATOM 4678 C CA . PHE A 1 617 ? 22.762 2.439 -26.075 1.00 89.00 617 PHE A CA 1
ATOM 4679 C C . PHE A 1 617 ? 22.508 3.368 -27.259 1.00 89.00 617 PHE A C 1
ATOM 4681 O O . PHE A 1 617 ? 21.375 3.705 -27.563 1.00 89.00 617 PHE A O 1
ATOM 4688 N N . ASP A 1 618 ? 23.581 3.730 -27.968 1.00 84.62 618 ASP A N 1
ATOM 4689 C CA . ASP A 1 618 ? 23.486 4.523 -29.196 1.00 84.62 618 ASP A CA 1
ATOM 4690 C C . ASP A 1 618 ? 22.887 3.667 -30.331 1.00 84.62 618 ASP A C 1
ATOM 4692 O O . ASP A 1 618 ? 23.568 2.754 -30.827 1.00 84.62 618 ASP A O 1
ATOM 4696 N N . PRO A 1 619 ? 21.652 3.943 -30.797 1.00 81.00 619 PRO A N 1
ATOM 4697 C CA . PRO A 1 619 ? 21.002 3.153 -31.843 1.00 81.00 619 PRO A CA 1
ATOM 4698 C C . PRO A 1 619 ? 21.661 3.349 -33.217 1.00 81.00 619 PRO A C 1
ATOM 4700 O O . PRO A 1 619 ? 21.413 2.599 -34.164 1.00 81.00 619 PRO A O 1
ATOM 4703 N N . THR A 1 620 ? 22.547 4.337 -33.357 1.00 83.50 620 THR A N 1
ATOM 4704 C CA . THR A 1 620 ? 23.349 4.559 -34.565 1.00 83.50 620 THR A CA 1
ATOM 4705 C C . THR A 1 620 ? 24.686 3.820 -34.539 1.00 83.50 620 THR A C 1
ATOM 4707 O O . THR A 1 620 ? 25.441 3.872 -35.518 1.00 83.50 620 THR A O 1
ATOM 4710 N N . PHE A 1 621 ? 24.988 3.091 -33.459 1.00 86.00 621 PHE A N 1
ATOM 4711 C CA . PHE A 1 621 ? 26.245 2.376 -33.308 1.00 86.00 621 PHE A CA 1
ATOM 4712 C C . PHE A 1 621 ? 26.460 1.339 -34.419 1.00 86.00 621 PHE A C 1
ATOM 4714 O O . PHE A 1 621 ? 25.650 0.438 -34.649 1.00 86.00 621 PHE A O 1
ATOM 4721 N N . VAL A 1 622 ? 27.617 1.427 -35.083 1.00 90.19 622 VAL A N 1
ATOM 4722 C CA . VAL A 1 622 ? 28.081 0.440 -36.065 1.00 90.19 622 VAL A CA 1
ATOM 4723 C C . VAL A 1 622 ? 29.509 0.022 -35.728 1.00 90.19 622 VAL A C 1
ATOM 4725 O O . VAL A 1 622 ? 30.462 0.796 -35.851 1.00 90.19 622 VAL A O 1
ATOM 4728 N N . GLY A 1 623 ? 29.665 -1.239 -35.333 1.00 89.62 623 GLY A N 1
ATOM 4729 C CA . GLY A 1 623 ? 30.943 -1.852 -35.002 1.00 89.62 623 GLY A CA 1
ATOM 4730 C C . GLY A 1 623 ? 31.938 -1.829 -36.169 1.00 89.62 623 GLY A C 1
ATOM 4731 O O . GLY A 1 623 ? 31.591 -2.017 -37.337 1.00 89.62 623 GLY A O 1
ATOM 4732 N N . ALA A 1 624 ? 33.217 -1.619 -35.844 1.00 88.25 624 ALA A N 1
ATOM 4733 C CA . ALA A 1 624 ? 34.314 -1.604 -36.808 1.00 88.25 624 ALA A CA 1
ATOM 4734 C C . ALA A 1 624 ? 35.275 -2.794 -36.624 1.00 88.25 624 ALA A C 1
ATOM 4736 O O . ALA A 1 624 ? 35.471 -3.320 -35.527 1.00 88.25 624 ALA A O 1
ATOM 4737 N N . GLY A 1 625 ? 35.953 -3.191 -37.707 1.00 89.69 625 GLY A N 1
ATOM 4738 C CA . GLY A 1 625 ? 36.961 -4.255 -37.671 1.00 89.69 625 GLY A CA 1
ATOM 4739 C C . GLY A 1 625 ? 36.347 -5.641 -37.457 1.00 89.69 625 GLY A C 1
ATOM 4740 O O . GLY A 1 625 ? 35.641 -6.133 -38.339 1.00 89.69 625 GLY A O 1
ATOM 4741 N N . THR A 1 626 ? 36.670 -6.278 -36.327 1.00 90.88 626 THR A N 1
ATOM 4742 C CA . THR A 1 626 ? 36.092 -7.564 -35.886 1.00 90.88 626 THR A CA 1
ATOM 4743 C C . THR A 1 626 ? 34.800 -7.387 -35.092 1.00 90.88 626 THR A C 1
ATOM 4745 O O . THR A 1 626 ? 34.096 -8.372 -34.887 1.00 90.88 626 THR A O 1
ATOM 4748 N N . ASN A 1 627 ? 34.486 -6.161 -34.651 1.00 94.50 627 ASN A N 1
ATOM 4749 C CA . ASN A 1 627 ? 33.235 -5.855 -33.971 1.00 94.50 627 ASN A CA 1
ATOM 4750 C C . ASN A 1 627 ? 32.114 -5.730 -35.010 1.00 94.50 627 ASN A C 1
ATOM 4752 O O . ASN A 1 627 ? 32.249 -4.974 -35.973 1.00 94.50 627 ASN A O 1
ATOM 4756 N N . ARG A 1 628 ? 31.043 -6.505 -34.835 1.00 94.56 628 ARG A N 1
ATOM 4757 C CA . ARG A 1 628 ? 29.943 -6.654 -35.797 1.00 94.56 628 ARG A CA 1
ATOM 4758 C C . ARG A 1 628 ? 28.589 -6.173 -35.273 1.00 94.56 628 ARG A C 1
ATOM 4760 O O . ARG A 1 628 ? 27.596 -6.372 -35.962 1.00 94.56 628 ARG A O 1
ATOM 4767 N N . TRP A 1 629 ? 28.542 -5.559 -34.095 1.00 95.69 629 TRP A N 1
ATOM 4768 C CA . TRP A 1 629 ? 27.322 -4.972 -33.540 1.00 95.69 629 TRP A CA 1
ATOM 4769 C C . TRP A 1 629 ? 26.781 -3.845 -34.431 1.00 95.69 629 TRP A C 1
ATOM 4771 O O . TRP A 1 629 ? 27.542 -2.974 -34.849 1.00 95.69 629 TRP A O 1
ATOM 4781 N N . HIS A 1 630 ? 25.491 -3.883 -34.741 1.00 92.06 630 HIS A N 1
ATOM 4782 C CA . HIS A 1 630 ? 24.734 -2.821 -35.410 1.00 92.06 630 HIS A CA 1
ATOM 4783 C C . HIS A 1 630 ? 23.233 -3.069 -35.221 1.00 92.06 630 HIS A C 1
ATOM 4785 O O . HIS A 1 630 ? 22.837 -4.201 -34.948 1.00 92.06 630 HIS A O 1
ATOM 4791 N N . VAL A 1 631 ? 22.394 -2.052 -35.398 1.00 90.12 631 VAL A N 1
ATOM 4792 C CA . VAL A 1 631 ? 20.932 -2.217 -35.350 1.00 90.12 631 VAL A CA 1
ATOM 4793 C C . VAL A 1 631 ? 20.407 -2.899 -36.619 1.00 90.12 631 VAL A C 1
ATOM 4795 O O . VAL A 1 631 ? 20.879 -2.638 -37.730 1.00 90.12 631 VAL A O 1
ATOM 4798 N N . THR A 1 632 ? 19.425 -3.789 -36.468 1.00 85.50 632 THR A N 1
ATOM 4799 C CA . THR A 1 632 ? 18.770 -4.503 -37.571 1.00 85.50 632 THR A CA 1
ATOM 4800 C C . THR A 1 632 ? 17.291 -4.765 -37.297 1.00 85.50 632 THR A C 1
ATOM 4802 O O . THR A 1 632 ? 16.860 -4.817 -36.154 1.00 85.50 632 THR A O 1
ATOM 4805 N N . SER A 1 633 ? 16.516 -5.001 -38.356 1.00 84.50 633 SER A N 1
ATOM 4806 C CA . SER A 1 633 ? 15.137 -5.513 -38.288 1.00 84.50 633 SER A CA 1
ATOM 4807 C C . SER A 1 633 ? 15.037 -6.996 -38.670 1.00 84.50 633 SER A C 1
ATOM 4809 O O . SER A 1 633 ? 13.948 -7.538 -38.877 1.00 84.50 633 SER A O 1
ATOM 4811 N N . ASN A 1 634 ? 16.172 -7.687 -38.794 1.00 83.12 634 ASN A N 1
ATOM 4812 C CA . ASN A 1 634 ? 16.168 -9.135 -38.959 1.00 83.12 634 ASN A CA 1
ATOM 4813 C C . ASN A 1 634 ? 15.515 -9.786 -37.734 1.00 83.12 634 ASN A C 1
ATOM 4815 O O . ASN A 1 634 ? 15.766 -9.381 -36.607 1.00 83.12 634 ASN A O 1
ATOM 4819 N N . ARG A 1 635 ? 14.677 -10.801 -37.975 1.00 78.75 635 ARG A N 1
ATOM 4820 C CA . ARG A 1 635 ? 13.876 -11.497 -36.950 1.00 78.75 635 ARG A CA 1
ATOM 4821 C C . ARG A 1 635 ? 12.800 -10.653 -36.259 1.00 78.75 635 ARG A C 1
ATOM 4823 O O . ARG A 1 635 ? 12.132 -11.204 -35.397 1.00 78.75 635 ARG A O 1
ATOM 4830 N N . ALA A 1 636 ? 12.514 -9.444 -36.755 1.00 75.44 636 ALA A N 1
ATOM 4831 C CA . ALA A 1 636 ? 11.432 -8.558 -36.302 1.00 75.44 636 ALA A CA 1
ATOM 4832 C C . ALA A 1 636 ? 10.039 -9.207 -36.170 1.00 75.44 636 ALA A C 1
ATOM 4834 O O . ALA A 1 636 ? 9.140 -8.684 -35.522 1.00 75.44 636 ALA A O 1
ATOM 4835 N N . SER A 1 637 ? 9.774 -10.294 -36.895 1.00 72.88 637 SER A N 1
ATOM 4836 C CA . SER A 1 637 ? 8.476 -10.979 -36.878 1.00 72.88 637 SER A CA 1
ATOM 4837 C C . SER A 1 637 ? 8.439 -12.205 -35.969 1.00 72.88 637 SER A C 1
ATOM 4839 O O . SER A 1 637 ? 7.423 -12.899 -35.943 1.00 72.88 637 SER A O 1
ATOM 4841 N N . ASN A 1 638 ? 9.547 -12.543 -35.314 1.00 78.12 638 ASN A N 1
ATOM 4842 C CA . ASN A 1 638 ? 9.627 -13.719 -34.462 1.00 78.12 638 ASN A CA 1
ATOM 4843 C C . ASN A 1 638 ? 8.949 -13.424 -33.112 1.00 78.12 638 ASN A C 1
ATOM 4845 O O . ASN A 1 638 ? 9.116 -12.331 -32.591 1.00 78.12 638 ASN A O 1
ATOM 4849 N N . PRO A 1 639 ? 8.203 -14.375 -32.527 1.00 75.75 639 PRO A N 1
ATOM 4850 C CA . PRO A 1 639 ? 7.629 -14.191 -31.196 1.00 75.75 639 PRO A CA 1
ATOM 4851 C C . PRO A 1 639 ? 8.700 -13.993 -30.116 1.00 75.75 639 PRO A C 1
ATOM 4853 O O . PRO A 1 639 ? 9.771 -14.610 -30.194 1.00 75.75 639 PRO A O 1
ATOM 4856 N N . GLY A 1 640 ? 8.372 -13.190 -29.101 1.00 73.81 640 GLY A N 1
ATOM 4857 C CA . GLY A 1 640 ? 9.184 -13.009 -27.899 1.00 73.81 640 GLY A CA 1
ATOM 4858 C C . GLY A 1 640 ? 10.158 -11.823 -27.919 1.00 73.81 640 GLY A C 1
ATOM 4859 O O . GLY A 1 640 ? 11.062 -11.781 -27.088 1.00 73.81 640 GLY A O 1
ATOM 4860 N N . HIS A 1 641 ? 10.022 -10.890 -28.856 1.00 76.88 641 HIS A N 1
ATOM 4861 C CA . HIS A 1 641 ? 10.687 -9.592 -28.758 1.00 76.88 641 HIS A CA 1
ATOM 4862 C C . HIS A 1 641 ? 9.758 -8.486 -29.257 1.00 76.88 641 HIS A C 1
ATOM 4864 O O . HIS A 1 641 ? 8.813 -8.757 -30.014 1.00 76.88 641 HIS A O 1
ATOM 4870 N N . GLY A 1 642 ? 10.052 -7.266 -28.834 1.00 72.12 642 GLY A N 1
ATOM 4871 C CA . GLY A 1 642 ? 9.185 -6.119 -28.977 1.00 72.12 642 GLY A CA 1
ATOM 4872 C C . GLY A 1 642 ? 8.109 -6.063 -27.902 1.00 72.12 642 GLY A C 1
ATOM 4873 O O . GLY A 1 642 ? 7.966 -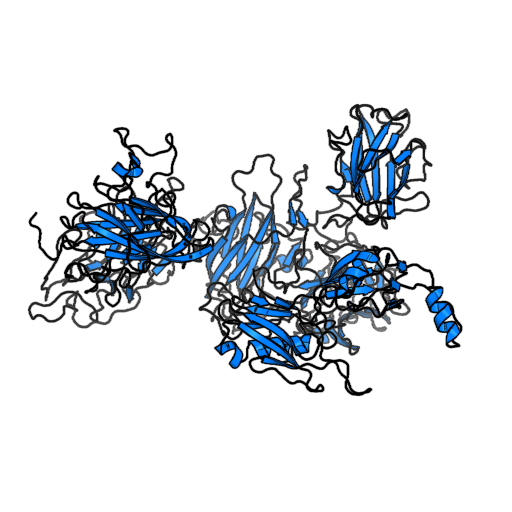6.935 -27.046 1.00 72.12 642 GLY A O 1
ATOM 4874 N N . LEU A 1 643 ? 7.334 -4.989 -27.962 1.00 73.25 643 LEU A N 1
ATOM 4875 C CA . LEU A 1 643 ? 6.433 -4.608 -26.885 1.00 73.25 643 LEU A CA 1
ATOM 4876 C C . LEU A 1 643 ? 5.073 -5.299 -26.992 1.00 73.25 643 LEU A C 1
ATOM 4878 O O . LEU A 1 643 ? 4.280 -5.010 -27.895 1.00 73.25 643 LEU A O 1
ATOM 4882 N N . ASP A 1 644 ? 4.798 -6.180 -26.032 1.00 76.06 644 ASP A N 1
ATOM 4883 C CA . ASP A 1 644 ? 3.518 -6.873 -25.888 1.00 76.06 644 ASP A CA 1
ATOM 4884 C C . ASP A 1 644 ? 2.501 -6.040 -25.091 1.00 76.06 644 ASP A C 1
ATOM 4886 O O . ASP A 1 644 ? 2.893 -5.268 -24.212 1.00 76.06 644 ASP A O 1
ATOM 4890 N N . PRO A 1 645 ? 1.189 -6.182 -25.352 1.00 76.19 645 PRO A N 1
ATOM 4891 C CA . PRO A 1 645 ? 0.170 -5.530 -24.541 1.00 76.19 645 PRO A CA 1
ATOM 4892 C C . PRO A 1 645 ? 0.275 -5.891 -23.061 1.00 76.19 645 PRO A C 1
ATOM 4894 O O . PRO A 1 645 ? 0.554 -7.038 -22.714 1.00 76.19 645 PRO A O 1
ATOM 4897 N N . VAL A 1 646 ? -0.032 -4.920 -22.210 1.00 83.69 646 VAL A N 1
ATOM 4898 C CA . VAL A 1 646 ? -0.191 -5.108 -20.760 1.00 83.69 646 VAL A CA 1
ATOM 4899 C C . VAL A 1 646 ? -1.673 -5.219 -20.401 1.00 83.69 646 VAL A C 1
ATOM 4901 O O . VAL A 1 646 ? -2.536 -4.689 -21.105 1.00 83.69 646 VAL A O 1
ATOM 4904 N N . PHE A 1 647 ? -1.968 -5.923 -19.311 1.00 85.81 647 PHE A N 1
ATOM 4905 C CA . PHE A 1 647 ? -3.340 -6.240 -18.904 1.00 85.81 647 PHE A CA 1
ATOM 4906 C C . PHE A 1 647 ? -4.142 -5.010 -18.447 1.00 85.81 647 PHE A C 1
ATOM 4908 O O . PHE A 1 647 ? -5.354 -4.976 -18.639 1.00 85.81 647 PHE A O 1
ATOM 4915 N N . ASP A 1 648 ? -3.478 -3.9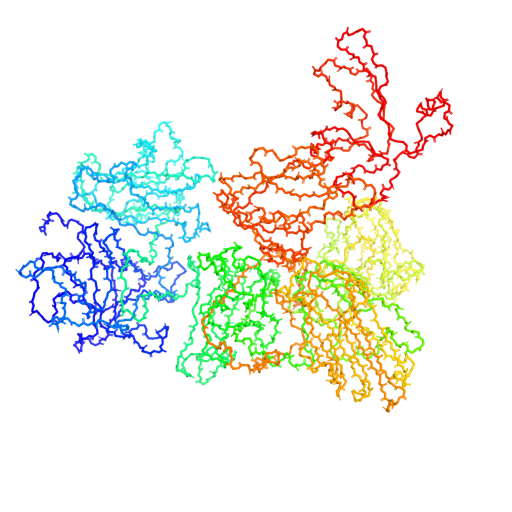87 -17.900 1.00 84.56 648 ASP A N 1
ATOM 4916 C CA . ASP A 1 648 ? -4.110 -2.737 -17.457 1.00 84.56 648 ASP A CA 1
ATOM 4917 C C . ASP A 1 648 ? -4.452 -1.790 -18.625 1.00 84.56 648 ASP A C 1
ATOM 4919 O O . ASP A 1 648 ? -5.016 -0.717 -18.437 1.00 84.56 648 ASP A O 1
ATOM 4923 N N . GLY A 1 649 ? -4.108 -2.162 -19.861 1.00 78.31 649 GLY A N 1
ATOM 4924 C CA . GLY A 1 649 ? -4.383 -1.351 -21.041 1.00 78.31 649 GLY A CA 1
ATOM 4925 C C . GLY A 1 649 ? -3.549 -0.070 -21.145 1.00 78.31 649 GLY A C 1
ATOM 4926 O O . GLY A 1 649 ? -3.859 0.756 -22.007 1.00 78.31 649 GLY A O 1
ATOM 4927 N N . SER A 1 650 ? -2.495 0.111 -20.335 1.00 78.38 650 SER A N 1
ATOM 4928 C CA . SER A 1 650 ? -1.573 1.252 -20.458 1.00 78.38 650 SER A CA 1
ATOM 4929 C C . SER A 1 650 ? -0.687 1.164 -21.702 1.00 78.38 650 SER A C 1
ATOM 4931 O O . SER A 1 650 ? -0.251 2.176 -22.244 1.00 78.38 650 SER A O 1
ATOM 4933 N N . ARG A 1 651 ? -0.445 -0.061 -22.181 1.00 77.88 651 ARG A N 1
ATOM 4934 C CA . ARG A 1 651 ? 0.253 -0.388 -23.430 1.00 77.88 651 ARG A CA 1
ATOM 4935 C C . ARG A 1 651 ? -0.671 -1.269 -24.281 1.00 77.88 651 ARG A C 1
ATOM 4937 O O . ARG A 1 651 ? -0.734 -2.477 -24.050 1.00 77.88 651 ARG A O 1
ATOM 4944 N N . PRO A 1 652 ? -1.430 -0.701 -25.238 1.00 60.22 652 PRO A N 1
ATOM 4945 C CA . PRO A 1 652 ? -2.380 -1.460 -26.045 1.00 60.22 652 PRO A CA 1
ATOM 4946 C C . PRO A 1 652 ? -1.675 -2.354 -27.075 1.00 60.22 652 PRO A C 1
ATOM 4948 O O . PRO A 1 652 ? -0.625 -2.020 -27.626 1.00 60.22 652 PRO A O 1
ATOM 4951 N N . GLY A 1 653 ? -2.280 -3.504 -27.373 1.00 46.84 653 GLY A N 1
ATOM 4952 C CA . GLY A 1 653 ? -1.705 -4.511 -28.262 1.00 46.84 653 GLY A CA 1
ATOM 4953 C C . GLY A 1 653 ? -1.789 -4.093 -29.723 1.00 46.84 653 GLY A C 1
ATOM 4954 O O . GLY A 1 653 ? -2.834 -4.235 -30.343 1.00 46.84 653 GLY A O 1
ATOM 4955 N N . GLY A 1 654 ? -0.674 -3.625 -30.282 1.00 40.72 654 GLY A N 1
ATOM 4956 C CA . GLY A 1 654 ? -0.484 -3.460 -31.722 1.00 40.72 654 GLY A CA 1
ATOM 4957 C C . GLY A 1 654 ? -1.314 -2.354 -32.388 1.00 40.72 654 GLY A C 1
ATOM 4958 O O . GLY A 1 654 ? -2.430 -2.577 -32.837 1.00 40.72 654 GLY A O 1
ATOM 4959 N N . GLY A 1 655 ? -0.672 -1.210 -32.638 1.00 41.72 655 GLY A N 1
ATOM 4960 C CA . GLY A 1 655 ? -0.945 -0.418 -33.843 1.00 41.72 655 GLY A CA 1
ATOM 4961 C C . GLY A 1 655 ? -2.144 0.530 -33.820 1.00 41.72 655 GLY A C 1
ATOM 4962 O O . GLY A 1 655 ? -2.759 0.717 -34.867 1.00 41.72 655 GLY A O 1
ATOM 4963 N N . SER A 1 656 ? -2.439 1.190 -32.703 1.00 41.66 656 SER A N 1
ATOM 4964 C CA . SER A 1 656 ? -3.258 2.404 -32.777 1.00 41.66 656 SER A CA 1
ATOM 4965 C C . SER A 1 656 ? -2.359 3.572 -33.173 1.00 41.66 656 SER A C 1
ATOM 4967 O O . SER A 1 656 ? -1.504 4.005 -32.404 1.00 41.66 656 SER A O 1
ATOM 4969 N N . GLY A 1 657 ? -2.503 4.031 -34.419 1.00 53.91 657 GLY A N 1
ATOM 4970 C CA . GLY A 1 657 ? -1.919 5.291 -34.870 1.00 53.91 657 GLY A CA 1
ATOM 4971 C C . GLY A 1 657 ? -2.411 6.464 -34.021 1.00 53.91 657 GLY A C 1
ATOM 4972 O O . GLY A 1 657 ? -3.279 6.316 -33.163 1.00 53.91 657 GLY A O 1
ATOM 4973 N N . SER A 1 658 ? -1.918 7.663 -34.307 1.00 64.81 658 SER A N 1
ATOM 4974 C CA . SER A 1 658 ? -2.406 8.902 -33.697 1.00 64.81 658 SER A CA 1
ATOM 4975 C C . SER A 1 658 ? -3.810 9.303 -34.171 1.00 64.81 658 SER A C 1
ATOM 4977 O O . SER A 1 658 ? -4.169 10.473 -34.160 1.00 64.81 658 SER A O 1
ATOM 4979 N N . THR A 1 659 ? -4.603 8.333 -34.631 1.00 75.50 659 THR A N 1
ATOM 4980 C CA . THR A 1 659 ? -5.867 8.544 -35.321 1.00 75.50 659 THR A CA 1
ATOM 4981 C C . THR A 1 659 ? -7.021 8.674 -34.334 1.00 75.50 659 THR A C 1
ATOM 4983 O O . THR A 1 659 ? -7.375 7.732 -33.630 1.00 75.50 659 THR A O 1
ATOM 4986 N N . GLN A 1 660 ? -7.638 9.843 -34.345 1.00 83.19 660 GLN A N 1
ATOM 4987 C CA . GLN A 1 660 ? -8.886 10.197 -33.700 1.00 83.19 660 GLN A CA 1
ATOM 4988 C C . GLN A 1 660 ? -10.011 10.172 -34.734 1.00 83.19 660 GLN A C 1
ATOM 4990 O O . GLN A 1 660 ? -9.787 10.358 -35.932 1.00 83.19 660 GLN A O 1
ATOM 4995 N N . VAL A 1 661 ? -11.233 9.951 -34.265 1.00 81.94 661 VAL A N 1
ATOM 4996 C CA . VAL A 1 661 ? -12.435 10.128 -35.082 1.00 81.94 661 VAL A CA 1
ATOM 4997 C C . VAL A 1 661 ? -13.060 11.458 -34.693 1.00 81.94 661 VAL A C 1
ATOM 4999 O O . VAL A 1 661 ? -13.043 11.843 -33.521 1.00 81.94 661 VAL A O 1
ATOM 5002 N N . ASP A 1 662 ? -13.573 12.158 -35.686 1.00 84.56 662 ASP A N 1
ATOM 5003 C CA . ASP A 1 662 ? -14.386 13.350 -35.515 1.00 84.56 662 ASP A CA 1
ATOM 5004 C C . ASP A 1 662 ? -15.673 13.048 -34.718 1.00 84.56 662 ASP A C 1
ATOM 5006 O O . ASP A 1 662 ? -16.384 12.074 -34.993 1.00 84.56 662 ASP A O 1
ATOM 5010 N N . LEU A 1 663 ? -15.927 13.832 -33.666 1.00 83.62 663 LEU A N 1
ATOM 5011 C CA . LEU A 1 663 ? -17.006 13.626 -32.700 1.00 83.62 663 LEU A CA 1
ATOM 5012 C C . LEU A 1 663 ? -17.979 14.802 -32.687 1.00 83.62 663 LEU A C 1
ATOM 5014 O O . LEU A 1 663 ? -17.640 15.931 -32.342 1.00 83.62 663 LEU A O 1
ATOM 5018 N N . GLU A 1 664 ? -19.238 14.468 -32.938 1.00 84.56 664 GLU A N 1
ATOM 5019 C CA . GLU A 1 664 ? -20.329 15.426 -33.050 1.00 84.56 664 GLU A CA 1
ATOM 5020 C C . GLU A 1 664 ? -21.085 15.616 -31.724 1.00 84.56 664 GLU A C 1
ATOM 5022 O O . GLU A 1 664 ? -21.341 14.628 -31.021 1.00 84.56 664 GLU A O 1
ATOM 5027 N N . PRO A 1 665 ? -21.541 16.840 -31.381 1.00 83.44 665 PRO A N 1
ATOM 5028 C CA . PRO A 1 665 ? -21.482 18.066 -32.187 1.00 83.44 665 PRO A CA 1
ATOM 5029 C C . PRO A 1 665 ? -20.204 18.888 -31.948 1.00 83.44 665 PRO A C 1
ATOM 5031 O O . PRO A 1 665 ? -19.984 19.341 -30.823 1.00 83.44 665 PRO A O 1
ATOM 5034 N N . ASN A 1 666 ? -19.432 19.197 -32.993 1.00 89.75 666 ASN A N 1
ATOM 5035 C CA . ASN A 1 666 ? -18.267 20.102 -32.924 1.00 89.75 666 ASN A CA 1
ATOM 5036 C C . ASN A 1 666 ? -18.395 21.358 -33.818 1.00 89.75 666 ASN A C 1
ATOM 5038 O O . ASN A 1 666 ? -17.415 22.028 -34.131 1.00 89.75 666 ASN A O 1
ATOM 5042 N N . ASP A 1 667 ? -19.642 21.758 -34.080 1.00 93.00 667 ASP A N 1
ATOM 5043 C CA . ASP A 1 667 ? -20.069 22.821 -35.007 1.00 93.00 667 ASP A CA 1
ATOM 5044 C C . ASP A 1 667 ? -19.551 24.255 -34.750 1.00 93.00 667 ASP A C 1
ATOM 5046 O O . ASP A 1 667 ? -19.704 25.149 -35.591 1.00 93.00 667 ASP A O 1
ATOM 5050 N N . THR A 1 668 ? -19.072 24.553 -33.537 1.00 92.69 668 THR A N 1
ATOM 5051 C CA . THR A 1 668 ? -18.765 25.918 -33.072 1.00 92.69 668 THR A CA 1
ATOM 5052 C C . THR A 1 668 ? -17.533 25.943 -32.171 1.00 92.69 668 THR A C 1
ATOM 5054 O O . THR A 1 668 ? -17.221 24.954 -31.521 1.00 92.69 668 THR A O 1
ATOM 5057 N N . LEU A 1 669 ? -16.882 27.107 -32.018 1.00 89.12 669 LEU A N 1
ATOM 5058 C CA . LEU A 1 669 ? -15.761 27.274 -31.072 1.00 89.12 669 LEU A CA 1
ATOM 5059 C C . LEU A 1 669 ? -16.110 26.843 -29.633 1.00 89.12 669 LEU A C 1
ATOM 5061 O O . LEU A 1 669 ? -15.242 26.383 -28.904 1.00 89.12 669 LEU A O 1
ATOM 5065 N N . ALA A 1 670 ? -17.375 26.986 -29.218 1.00 87.38 670 ALA A N 1
ATOM 5066 C CA . ALA A 1 670 ? -17.828 26.602 -27.879 1.00 87.38 670 ALA A CA 1
ATOM 5067 C C . ALA A 1 670 ? -18.038 25.088 -27.714 1.00 87.38 670 ALA A C 1
ATOM 5069 O O . ALA A 1 670 ? -18.074 24.600 -26.588 1.00 87.38 670 ALA A O 1
ATOM 5070 N N . THR A 1 671 ? -18.212 24.366 -28.819 1.00 90.00 671 THR A N 1
ATOM 5071 C CA . THR A 1 671 ? -18.440 22.917 -28.859 1.00 90.00 671 THR A CA 1
ATOM 5072 C C . THR A 1 671 ? -17.265 22.173 -29.487 1.00 90.00 671 THR A C 1
ATOM 5074 O O . THR A 1 671 ? -17.387 20.991 -29.772 1.00 90.00 671 THR A O 1
ATOM 5077 N N . ALA A 1 672 ? -16.135 22.851 -29.705 1.00 92.69 672 ALA A N 1
ATOM 5078 C CA . ALA A 1 672 ? -14.989 22.291 -30.403 1.00 92.69 672 ALA A CA 1
ATOM 5079 C C . ALA A 1 672 ? -14.474 21.014 -29.723 1.00 92.69 672 ALA A C 1
ATOM 5081 O O . ALA A 1 672 ? -14.256 20.995 -28.507 1.00 92.69 672 ALA A O 1
ATOM 5082 N N . GLN A 1 673 ? -14.219 19.970 -30.510 1.00 93.50 673 GLN A N 1
ATOM 5083 C CA . GLN A 1 673 ? -13.656 18.719 -30.010 1.00 93.50 673 GLN A CA 1
ATOM 5084 C C . GLN A 1 673 ? -12.227 18.960 -29.521 1.00 93.50 673 GLN A C 1
ATOM 5086 O O . GLN A 1 673 ? -11.364 19.381 -30.289 1.00 93.50 673 GLN A O 1
ATOM 5091 N N . ASN A 1 674 ? -11.959 18.690 -28.245 1.00 87.62 674 ASN A N 1
ATOM 5092 C CA . ASN A 1 674 ? -10.613 18.814 -27.697 1.00 87.62 674 ASN A CA 1
ATOM 5093 C C . ASN A 1 674 ? -9.737 17.630 -28.132 1.00 87.62 674 ASN A C 1
ATOM 5095 O O . ASN A 1 674 ? -9.871 16.527 -27.598 1.00 87.62 674 ASN A O 1
ATOM 5099 N N . ILE A 1 675 ? -8.816 17.872 -29.063 1.00 84.38 675 ILE A N 1
ATOM 5100 C CA . ILE A 1 675 ? -7.911 16.847 -29.598 1.00 84.38 675 ILE A CA 1
ATOM 5101 C C . ILE A 1 675 ? -6.691 16.594 -28.705 1.00 84.38 675 ILE A C 1
ATOM 5103 O O . ILE A 1 675 ? -5.986 15.614 -28.936 1.00 84.38 675 ILE A O 1
ATOM 5107 N N . ASP A 1 676 ? -6.473 17.384 -27.646 1.00 78.44 676 ASP A N 1
ATOM 5108 C CA . ASP A 1 676 ? -5.471 17.086 -26.606 1.00 78.44 676 ASP A CA 1
ATOM 5109 C C . ASP A 1 676 ? -5.854 15.839 -25.790 1.00 78.44 676 ASP A C 1
ATOM 5111 O O . ASP A 1 676 ? -5.015 15.248 -25.116 1.00 78.44 676 ASP A O 1
ATOM 5115 N N . THR A 1 677 ? -7.132 15.442 -25.831 1.00 65.88 677 THR A N 1
ATOM 5116 C CA . THR A 1 677 ? -7.643 14.262 -25.112 1.00 65.88 677 THR A CA 1
ATOM 5117 C C . THR A 1 677 ? -7.394 12.941 -25.842 1.00 65.88 677 THR A C 1
ATOM 5119 O O . THR A 1 677 ? -7.544 11.881 -25.234 1.00 65.88 677 THR A O 1
ATOM 5122 N N . GLY A 1 678 ? -7.016 12.990 -27.123 1.00 63.50 678 GLY A N 1
ATOM 5123 C CA . GLY A 1 678 ? -6.690 11.815 -27.930 1.00 63.50 678 GLY A CA 1
ATOM 5124 C C . GLY A 1 678 ? -5.182 11.578 -28.092 1.00 63.50 678 GLY A C 1
ATOM 5125 O O . GLY A 1 678 ? -4.368 12.342 -27.574 1.00 63.50 678 GLY A O 1
ATOM 5126 N N . PRO A 1 679 ? -4.778 10.503 -28.794 1.00 64.69 679 PRO A N 1
ATOM 5127 C CA . PRO A 1 679 ? -3.378 10.108 -28.916 1.00 64.69 679 PRO A CA 1
ATOM 5128 C C . PRO A 1 679 ? -2.563 11.076 -29.789 1.00 64.69 679 PRO A C 1
ATOM 5130 O O . PRO A 1 679 ? -2.841 11.249 -30.980 1.00 64.69 679 PRO A O 1
ATOM 5133 N N . TRP A 1 680 ? -1.503 11.638 -29.205 1.00 73.00 680 TRP A N 1
ATOM 5134 C CA . TRP A 1 680 ? -0.440 12.370 -29.901 1.00 73.00 680 TRP A CA 1
ATOM 5135 C C . TRP A 1 680 ? 0.817 11.504 -29.982 1.00 73.00 680 TRP A C 1
ATOM 5137 O O . TRP A 1 680 ? 1.069 10.674 -29.115 1.00 73.00 680 TRP A O 1
ATOM 5147 N N . THR A 1 681 ? 1.628 11.646 -31.028 1.00 63.66 681 THR A N 1
ATOM 5148 C CA . THR A 1 681 ? 2.774 10.748 -31.205 1.00 63.66 681 THR A CA 1
ATOM 5149 C C . THR A 1 681 ? 3.920 11.312 -32.039 1.00 63.66 681 THR A C 1
ATOM 5151 O O . THR A 1 681 ? 3.747 12.282 -32.760 1.00 63.66 681 THR A O 1
ATOM 5154 N N . LEU A 1 682 ? 5.079 10.652 -31.978 1.00 63.72 682 LEU A N 1
ATOM 5155 C CA . LEU A 1 682 ? 6.227 10.838 -32.873 1.00 63.72 682 LEU A CA 1
ATOM 5156 C C . LEU A 1 682 ? 6.419 9.645 -33.836 1.00 63.72 682 LEU A C 1
ATOM 5158 O O . LEU A 1 682 ? 7.503 9.424 -34.376 1.00 63.72 682 LEU A O 1
ATOM 5162 N N . ALA A 1 683 ? 5.380 8.826 -34.034 1.00 56.94 683 ALA A N 1
ATOM 5163 C CA . ALA A 1 683 ? 5.413 7.726 -34.995 1.00 56.94 683 ALA A CA 1
ATOM 5164 C C . ALA A 1 683 ? 5.731 8.247 -36.397 1.00 56.94 683 ALA A C 1
ATOM 5166 O O . ALA A 1 683 ? 5.099 9.197 -36.861 1.00 56.94 683 ALA A O 1
ATOM 5167 N N . PHE A 1 684 ? 6.626 7.567 -37.114 1.00 70.75 684 PHE A N 1
ATOM 5168 C CA . PHE A 1 684 ? 6.813 7.861 -38.529 1.00 70.75 684 PHE A CA 1
ATOM 5169 C C . PHE A 1 684 ? 5.499 7.636 -39.294 1.00 70.75 684 PHE A C 1
ATOM 5171 O O . PHE A 1 684 ? 4.980 6.518 -39.328 1.00 70.75 684 PHE A O 1
ATOM 5178 N N . SER A 1 685 ? 5.002 8.680 -39.950 1.00 71.62 685 SER A N 1
ATOM 5179 C CA . SER A 1 685 ? 3.898 8.615 -40.905 1.00 71.62 685 SER A CA 1
ATOM 5180 C C . SER A 1 685 ? 4.376 9.152 -42.251 1.00 71.62 685 SER A C 1
ATOM 5182 O O . SER A 1 685 ? 4.910 10.261 -42.288 1.00 71.62 685 SER A O 1
ATOM 5184 N N . PRO A 1 686 ? 4.197 8.423 -43.370 1.00 80.62 686 PRO A N 1
ATOM 5185 C CA . PRO A 1 686 ? 4.566 8.926 -44.693 1.00 80.62 686 PRO A CA 1
ATOM 5186 C C . PRO A 1 686 ? 3.725 10.135 -45.137 1.00 80.62 686 PRO A C 1
ATOM 5188 O O . PRO A 1 686 ? 4.165 10.863 -46.027 1.00 80.62 686 PRO A O 1
ATOM 5191 N N . ASP A 1 687 ? 2.570 10.350 -44.506 1.00 82.94 687 ASP A N 1
ATOM 5192 C CA . ASP A 1 687 ? 1.582 11.377 -44.849 1.00 82.94 687 ASP A CA 1
ATOM 5193 C C . ASP A 1 687 ? 1.700 12.634 -43.963 1.00 82.94 687 ASP A C 1
ATOM 5195 O O . ASP A 1 687 ? 0.839 13.493 -44.003 1.00 82.94 687 ASP A O 1
ATOM 5199 N N . ILE A 1 688 ? 2.741 12.744 -43.121 1.00 86.44 688 ILE A N 1
ATOM 5200 C CA . ILE A 1 688 ? 2.891 13.878 -42.191 1.00 86.44 688 ILE A CA 1
ATOM 5201 C C . ILE A 1 688 ? 4.264 14.534 -42.322 1.00 86.44 688 ILE A C 1
ATOM 5203 O O . ILE A 1 688 ? 5.318 13.920 -42.112 1.00 86.44 688 ILE A O 1
ATOM 5207 N N . GLY A 1 689 ? 4.264 15.835 -42.596 1.00 85.31 689 GLY A N 1
ATOM 5208 C CA . GLY A 1 689 ? 5.466 16.646 -42.598 1.00 85.31 689 GLY A CA 1
ATOM 5209 C C . GLY A 1 689 ? 5.268 18.114 -42.940 1.00 85.31 689 GLY A C 1
ATOM 5210 O O . GLY A 1 689 ? 4.168 18.621 -43.176 1.00 85.31 689 GLY A O 1
ATOM 5211 N N . ASP A 1 690 ? 6.394 18.815 -42.981 1.00 90.00 690 ASP A N 1
ATOM 5212 C CA . ASP A 1 690 ? 6.434 20.199 -43.412 1.00 90.00 690 ASP A CA 1
ATOM 5213 C C . ASP A 1 690 ? 6.427 20.297 -44.957 1.00 90.00 690 ASP A C 1
ATOM 5215 O O . ASP A 1 690 ? 6.224 19.318 -45.682 1.00 90.00 690 ASP A O 1
ATOM 5219 N N . ASN A 1 691 ? 6.630 21.497 -45.502 1.00 86.94 691 ASN A N 1
ATOM 5220 C CA . ASN A 1 691 ? 6.671 21.729 -46.949 1.00 86.94 691 ASN A CA 1
ATOM 5221 C C . ASN A 1 691 ? 8.001 21.325 -47.625 1.00 86.94 691 ASN A C 1
ATOM 5223 O O . ASN A 1 691 ? 8.159 21.559 -48.827 1.00 86.94 691 ASN A O 1
ATOM 5227 N N . VAL A 1 692 ? 8.958 20.761 -46.883 1.00 82.06 692 VAL A N 1
ATOM 5228 C CA . VAL A 1 692 ? 10.303 20.383 -47.346 1.00 82.06 692 VAL A CA 1
ATOM 5229 C C . VAL A 1 692 ? 10.640 18.918 -47.030 1.00 82.06 692 VAL A C 1
ATOM 5231 O O . VAL A 1 692 ? 11.328 18.275 -47.824 1.00 82.06 692 VAL A O 1
ATOM 5234 N N . SER A 1 693 ? 10.186 18.384 -45.898 1.00 85.00 693 SER A N 1
ATOM 5235 C CA . SER A 1 693 ? 10.590 17.104 -45.319 1.00 85.00 693 SER A CA 1
ATOM 5236 C C . SER A 1 693 ? 9.539 16.516 -44.371 1.00 85.00 693 SER A C 1
ATOM 5238 O O . SER A 1 693 ? 8.649 17.200 -43.872 1.00 85.00 693 SER A O 1
ATOM 5240 N N . ASN A 1 694 ? 9.661 15.217 -44.109 1.00 86.69 694 ASN A N 1
ATOM 5241 C CA . ASN A 1 694 ? 8.845 14.536 -43.115 1.00 86.69 694 ASN A CA 1
ATOM 5242 C C . ASN A 1 694 ? 9.243 14.978 -41.696 1.00 86.69 694 ASN A C 1
ATOM 5244 O O . ASN A 1 694 ? 10.418 14.893 -41.340 1.00 86.69 694 ASN A O 1
ATOM 5248 N N . THR A 1 695 ? 8.274 15.431 -40.899 1.00 85.38 695 THR A N 1
ATOM 5249 C CA . THR A 1 695 ? 8.490 15.898 -39.515 1.00 85.38 695 THR A CA 1
ATOM 5250 C C . THR A 1 695 ? 7.830 15.001 -38.474 1.00 85.38 695 THR A C 1
ATOM 5252 O O . THR A 1 695 ? 7.905 15.304 -37.288 1.00 85.38 695 THR A O 1
ATOM 5255 N N . SER A 1 696 ? 7.206 13.894 -38.888 1.00 72.25 696 SER A N 1
ATOM 5256 C CA . SER A 1 696 ? 6.390 13.029 -38.021 1.00 72.25 696 SER A CA 1
ATOM 5257 C C . SER A 1 696 ? 7.160 12.378 -36.866 1.00 72.25 696 SER A C 1
ATOM 5259 O O . SER A 1 696 ? 6.556 11.982 -35.879 1.00 72.25 696 SER A O 1
ATOM 5261 N N . THR A 1 697 ? 8.492 12.318 -36.956 1.00 72.62 697 THR A N 1
ATOM 5262 C CA . THR A 1 697 ? 9.377 11.814 -35.891 1.00 72.62 697 THR A CA 1
ATOM 5263 C C . THR A 1 697 ? 10.058 12.916 -35.080 1.00 72.62 697 THR A C 1
ATOM 5265 O O . THR A 1 697 ? 10.865 12.619 -34.208 1.00 72.62 697 THR A O 1
ATOM 5268 N N . LEU A 1 698 ? 9.803 14.186 -35.404 1.00 72.38 698 LEU A N 1
ATOM 5269 C CA . LEU A 1 698 ? 10.433 15.352 -34.773 1.00 72.38 698 LEU A CA 1
ATOM 5270 C C . LEU A 1 698 ? 9.416 16.244 -34.060 1.00 72.38 698 LEU A C 1
ATOM 5272 O O . LEU A 1 698 ? 9.754 16.887 -33.072 1.00 72.38 698 LEU A O 1
ATOM 5276 N N . ILE A 1 699 ? 8.186 16.295 -34.568 1.00 80.00 699 ILE A N 1
ATOM 5277 C CA . ILE A 1 699 ? 7.114 17.139 -34.052 1.00 80.00 699 ILE A CA 1
ATOM 5278 C C . ILE A 1 699 ? 5.941 16.226 -33.675 1.00 80.00 699 ILE A C 1
ATOM 5280 O O . ILE A 1 699 ? 5.450 15.516 -34.558 1.00 80.00 699 ILE A O 1
ATOM 5284 N N . PRO A 1 700 ? 5.488 16.234 -32.405 1.00 84.19 700 PRO A N 1
ATOM 5285 C CA . PRO A 1 700 ? 4.325 15.470 -31.970 1.00 84.19 700 PRO A CA 1
ATOM 5286 C C . PRO A 1 700 ? 3.120 15.733 -32.868 1.00 84.19 700 PRO A C 1
ATOM 5288 O O . PRO A 1 700 ? 2.834 16.887 -33.190 1.00 84.19 700 PRO A O 1
ATOM 5291 N N . HIS A 1 701 ? 2.412 14.680 -33.269 1.00 84.12 701 HIS A N 1
ATOM 5292 C CA . HIS A 1 701 ? 1.285 14.780 -34.189 1.00 84.12 701 HIS A CA 1
ATOM 5293 C C . HIS A 1 701 ? 0.098 13.891 -33.829 1.00 84.12 701 HIS A C 1
ATOM 5295 O O . HIS A 1 701 ? 0.236 12.860 -33.171 1.00 84.12 701 HIS A O 1
ATOM 5301 N N . THR A 1 702 ? -1.074 14.310 -34.294 1.00 88.75 702 THR A N 1
ATOM 5302 C CA . THR A 1 702 ? -2.330 13.572 -34.248 1.00 88.75 702 THR A CA 1
ATOM 5303 C C . THR A 1 702 ? -3.068 13.674 -35.579 1.00 88.75 702 THR A C 1
ATOM 5305 O O . THR A 1 702 ? -2.894 14.641 -36.319 1.00 88.75 702 THR A O 1
ATOM 5308 N N . THR A 1 703 ? -3.865 12.666 -35.909 1.00 89.75 703 THR A N 1
ATOM 5309 C CA . THR A 1 703 ? -4.623 12.570 -37.159 1.00 89.75 703 THR A CA 1
ATOM 5310 C C . THR A 1 703 ? -6.100 12.457 -36.818 1.00 89.75 703 THR A C 1
ATOM 5312 O O . THR A 1 703 ? -6.469 11.613 -36.021 1.00 89.75 703 THR A O 1
ATOM 5315 N N . VAL A 1 704 ? -6.976 13.240 -37.432 1.00 90.50 704 VAL A N 1
ATOM 5316 C CA . VAL A 1 704 ? -8.427 13.163 -37.239 1.00 90.50 704 VAL A CA 1
ATOM 5317 C C . VAL A 1 704 ? -9.080 12.704 -38.536 1.00 90.50 704 VAL A C 1
ATOM 5319 O O . VAL A 1 704 ? -8.893 13.329 -39.577 1.00 90.50 704 VAL A O 1
ATOM 5322 N N . GLN A 1 705 ? -9.855 11.624 -38.488 1.00 91.81 705 GLN A N 1
ATOM 5323 C CA . GLN A 1 705 ? -10.722 11.210 -39.593 1.00 91.81 705 GLN A CA 1
ATOM 5324 C C . GLN A 1 705 ? -12.059 11.944 -39.483 1.00 91.81 705 GLN A C 1
ATOM 5326 O O . GLN A 1 705 ? -12.820 11.676 -38.552 1.00 91.81 705 GLN A O 1
ATOM 5331 N N . GLY A 1 706 ? -12.318 12.859 -40.418 1.00 88.62 706 GLY A N 1
ATOM 5332 C CA . GLY A 1 706 ? -13.483 13.742 -40.420 1.00 88.62 706 GLY A CA 1
ATOM 5333 C C . GLY A 1 706 ? -14.543 13.369 -41.448 1.00 88.62 706 GLY A C 1
ATOM 5334 O O . GLY A 1 706 ? -14.235 12.890 -42.550 1.00 88.62 706 GLY A O 1
ATOM 5335 N N . THR A 1 707 ? -15.808 13.608 -41.094 1.00 91.38 707 THR A N 1
ATOM 5336 C CA . THR A 1 707 ? -16.947 13.415 -41.996 1.00 91.38 707 THR A CA 1
ATOM 5337 C C . THR A 1 707 ? -17.926 14.572 -41.898 1.00 91.38 707 THR A C 1
ATOM 5339 O O . THR A 1 707 ? -18.596 14.725 -40.887 1.00 91.38 707 THR A O 1
ATOM 5342 N N . GLY A 1 708 ? -18.129 15.292 -42.999 1.00 88.69 708 GLY A N 1
ATOM 5343 C CA . GLY A 1 708 ? -19.067 16.406 -43.026 1.00 88.69 708 GLY A CA 1
ATOM 5344 C C . GLY A 1 708 ? -20.503 15.959 -42.746 1.00 88.69 708 GLY A C 1
ATOM 5345 O O . GLY A 1 708 ? -20.990 14.974 -43.315 1.00 88.69 708 GLY A O 1
ATOM 5346 N N . ASN A 1 709 ? -21.220 16.725 -41.928 1.00 89.56 709 ASN A N 1
ATOM 5347 C CA . ASN A 1 709 ? -22.622 16.487 -41.566 1.00 89.56 709 ASN A CA 1
ATOM 5348 C C . ASN A 1 709 ? -23.576 17.617 -42.052 1.00 89.56 709 ASN A C 1
ATOM 5350 O O . ASN A 1 709 ? -24.794 17.533 -41.867 1.00 89.56 709 ASN A O 1
ATOM 5354 N N . GLY A 1 710 ? -23.043 18.666 -42.698 1.00 90.19 710 GLY A N 1
ATOM 5355 C CA . GLY A 1 710 ? -23.750 19.915 -43.007 1.00 90.19 710 GLY A CA 1
ATOM 5356 C C . GLY A 1 710 ? -23.368 21.130 -42.140 1.00 90.19 710 GLY A C 1
ATOM 5357 O O . GLY A 1 710 ? -23.965 22.194 -42.345 1.00 90.19 710 GLY A O 1
ATOM 5358 N N . THR A 1 711 ? -22.423 21.000 -41.205 1.00 93.69 711 THR A N 1
ATOM 5359 C CA . THR A 1 711 ? -21.869 22.046 -40.321 1.00 93.69 711 THR A CA 1
ATOM 5360 C C . THR A 1 711 ? -20.343 22.191 -40.525 1.00 93.69 711 THR A C 1
ATOM 5362 O O . THR A 1 711 ? -19.816 21.760 -41.551 1.00 93.69 711 THR A O 1
ATOM 5365 N N . PHE A 1 712 ? -19.662 22.943 -39.656 1.00 94.00 712 PHE A N 1
ATOM 5366 C CA . PHE A 1 712 ? -18.198 23.039 -39.645 1.00 94.00 712 PHE A CA 1
ATOM 5367 C C . PHE A 1 712 ? -17.647 22.092 -38.592 1.00 94.00 712 PHE A C 1
ATOM 5369 O O . PHE A 1 712 ? -18.192 22.068 -37.496 1.00 94.00 712 PHE A O 1
ATOM 5376 N N . ASP A 1 713 ? -16.501 21.481 -38.853 1.00 95.94 713 ASP A N 1
ATOM 5377 C CA . ASP A 1 713 ? -15.869 20.604 -37.871 1.00 95.94 713 ASP A CA 1
ATOM 5378 C C . ASP A 1 713 ? -14.753 21.412 -37.194 1.00 95.94 713 ASP A C 1
ATOM 5380 O O . ASP A 1 713 ? -13.821 21.895 -37.854 1.00 95.94 713 ASP A O 1
ATOM 5384 N N . ILE A 1 714 ? -14.881 21.665 -35.887 1.00 97.06 714 ILE A N 1
ATOM 5385 C CA . ILE A 1 714 ? -13.951 22.520 -35.134 1.00 97.06 714 ILE A CA 1
ATOM 5386 C C . ILE A 1 714 ? -13.272 21.725 -34.020 1.00 97.06 714 ILE A C 1
ATOM 5388 O O . ILE A 1 714 ? -13.918 21.149 -33.148 1.00 97.06 714 ILE A O 1
ATOM 5392 N N . PHE A 1 715 ? -11.942 21.779 -33.995 1.00 97.00 715 PHE A N 1
ATOM 5393 C CA . PHE A 1 715 ? -11.095 21.096 -33.018 1.00 97.00 715 PHE A CA 1
ATOM 5394 C C . PHE A 1 715 ? -10.342 22.114 -32.158 1.00 97.00 715 PHE A C 1
ATOM 5396 O O . PHE A 1 715 ? -9.936 23.163 -32.659 1.00 97.00 715 PHE A O 1
ATOM 5403 N N . SER A 1 716 ? -10.144 21.824 -30.872 1.00 95.56 716 SER A N 1
ATOM 5404 C CA . SER A 1 716 ? -9.358 22.645 -29.943 1.00 95.56 716 SER A CA 1
ATOM 5405 C C . SER A 1 716 ? -8.104 21.915 -29.465 1.00 95.56 716 SER A C 1
ATOM 5407 O O . SER A 1 716 ? -8.128 20.699 -29.290 1.00 95.56 716 SER A O 1
ATOM 5409 N N . PHE A 1 717 ? -7.012 22.660 -29.287 1.00 94.00 717 PHE A N 1
ATOM 5410 C CA . PHE A 1 717 ? -5.718 22.150 -28.825 1.00 94.00 717 PHE A CA 1
ATOM 5411 C C . PHE A 1 717 ? -4.969 23.198 -27.994 1.00 94.00 717 PHE A C 1
ATOM 5413 O O . PHE A 1 717 ? -5.218 24.406 -28.122 1.00 94.00 717 PHE A O 1
ATOM 5420 N N . THR A 1 718 ? -4.030 22.764 -27.156 1.00 92.31 718 THR A N 1
ATOM 5421 C CA . THR A 1 718 ? -3.332 23.644 -26.206 1.00 92.31 718 THR A CA 1
ATOM 5422 C C . THR A 1 718 ? -1.882 23.895 -26.598 1.00 92.31 718 THR A C 1
ATOM 5424 O O . THR A 1 718 ? -1.092 22.981 -26.803 1.00 92.31 718 THR A O 1
ATOM 5427 N N . VAL A 1 719 ? -1.483 25.168 -26.621 1.00 90.25 719 VAL A N 1
ATOM 5428 C CA . VAL A 1 719 ? -0.077 25.571 -26.751 1.00 90.25 719 VAL A CA 1
ATOM 5429 C C . VAL A 1 719 ? 0.455 25.972 -25.378 1.00 90.25 719 VAL A C 1
ATOM 5431 O O . VAL A 1 719 ? -0.011 26.947 -24.786 1.00 90.25 719 VAL A O 1
ATOM 5434 N N . THR A 1 720 ? 1.451 25.247 -24.876 1.00 83.25 720 THR A N 1
ATOM 5435 C CA . THR A 1 720 ? 2.053 25.463 -23.547 1.00 83.25 720 THR A CA 1
ATOM 5436 C C . THR A 1 720 ? 3.289 26.363 -23.596 1.00 83.25 720 THR A C 1
ATOM 5438 O O . THR A 1 720 ? 3.485 27.196 -22.711 1.00 83.25 720 THR A O 1
ATOM 5441 N N . THR A 1 721 ? 4.086 26.259 -24.663 1.00 84.25 721 THR A N 1
ATOM 5442 C CA . THR A 1 721 ? 5.366 26.970 -24.805 1.00 84.25 721 THR A CA 1
ATOM 5443 C C . THR A 1 721 ? 5.286 28.062 -25.881 1.00 84.25 721 THR A C 1
ATOM 5445 O O . THR A 1 721 ? 4.989 27.760 -27.044 1.00 84.25 721 THR A O 1
ATOM 5448 N N . PRO A 1 722 ? 5.574 29.340 -25.553 1.00 86.00 722 PRO A N 1
ATOM 5449 C CA . PRO A 1 722 ? 5.685 30.404 -26.548 1.00 86.00 722 PRO A CA 1
ATOM 5450 C C . PRO A 1 722 ? 6.780 30.099 -27.575 1.00 86.00 722 PRO A C 1
ATOM 5452 O O . PRO A 1 722 ? 7.898 29.744 -27.216 1.00 86.00 722 PRO A O 1
ATOM 5455 N N . GLY A 1 723 ? 6.479 30.300 -28.852 1.00 85.69 723 GLY A N 1
ATOM 5456 C CA . GLY A 1 723 ? 7.377 30.018 -29.970 1.00 85.69 723 GLY A CA 1
ATOM 5457 C C . GLY A 1 723 ? 7.189 28.641 -30.608 1.00 85.69 723 GLY A C 1
ATOM 5458 O O . GLY A 1 723 ? 7.868 28.375 -31.593 1.00 85.69 723 GLY A O 1
ATOM 5459 N N . SER A 1 724 ? 6.271 27.805 -30.107 1.00 90.94 724 SER A N 1
ATOM 5460 C CA . SER A 1 724 ? 6.004 26.476 -30.677 1.00 90.94 724 SER A CA 1
ATOM 5461 C C . SER A 1 724 ? 5.526 26.564 -32.129 1.00 90.94 724 SER A C 1
ATOM 5463 O O . SER A 1 724 ? 4.662 27.385 -32.464 1.00 90.94 724 SER A O 1
ATOM 5465 N N . PHE A 1 725 ? 6.091 25.729 -32.998 1.00 94.44 725 PHE A N 1
ATOM 5466 C CA . PHE A 1 725 ? 5.689 25.591 -34.395 1.00 94.44 725 PHE A CA 1
ATOM 5467 C C . PHE A 1 725 ? 4.594 24.531 -34.562 1.00 94.44 725 PHE A C 1
ATOM 5469 O O . PHE A 1 725 ? 4.693 23.441 -34.008 1.00 94.44 725 PHE A O 1
ATOM 5476 N N . GLY A 1 726 ? 3.554 24.839 -35.338 1.00 95.00 726 GLY A N 1
ATOM 5477 C CA . GLY A 1 726 ? 2.475 23.911 -35.664 1.00 95.00 726 GLY A CA 1
ATOM 5478 C C . GLY A 1 726 ? 2.214 23.784 -37.162 1.00 95.00 726 GLY A C 1
ATOM 5479 O O . GLY A 1 726 ? 2.368 24.748 -37.922 1.00 95.00 726 GLY A O 1
ATOM 5480 N N . ILE A 1 727 ? 1.794 22.589 -37.567 1.00 96.50 727 ILE A N 1
ATOM 5481 C CA . ILE A 1 727 ? 1.488 22.174 -38.937 1.00 96.50 727 ILE A CA 1
ATOM 5482 C C . ILE A 1 727 ? 0.074 21.588 -38.943 1.00 96.50 727 ILE A C 1
ATOM 5484 O O . ILE A 1 727 ? -0.247 20.754 -38.106 1.00 96.50 727 ILE A O 1
ATOM 5488 N N . PHE A 1 728 ? -0.764 22.030 -39.873 1.00 96.75 728 PHE A N 1
ATOM 5489 C CA . PHE A 1 728 ? -2.142 21.572 -40.038 1.00 96.75 728 PHE A CA 1
ATOM 5490 C C . PHE A 1 728 ? -2.347 21.250 -41.504 1.00 96.75 728 PHE A C 1
ATOM 5492 O O . PHE A 1 728 ? -2.124 22.109 -42.360 1.00 96.75 728 PHE A O 1
ATOM 5499 N N . ASP A 1 729 ? -2.741 20.026 -41.784 1.00 94.19 729 ASP A N 1
ATOM 5500 C CA . ASP A 1 729 ? -2.684 19.454 -43.117 1.00 94.19 729 ASP A CA 1
ATOM 5501 C C . ASP A 1 729 ? -3.920 18.600 -43.375 1.00 94.19 729 ASP A C 1
ATOM 5503 O O . ASP A 1 729 ? -4.355 17.866 -42.491 1.00 94.19 729 ASP A O 1
ATOM 5507 N N . ILE A 1 730 ? -4.510 18.743 -44.557 1.00 94.94 730 ILE A N 1
ATOM 5508 C CA . ILE A 1 730 ? -5.641 17.932 -44.989 1.00 94.94 730 ILE A CA 1
ATOM 5509 C C . ILE A 1 730 ? -5.145 16.910 -46.001 1.00 94.94 730 ILE A C 1
ATOM 5511 O O . ILE A 1 730 ? -4.586 17.272 -47.028 1.00 94.94 730 ILE A O 1
ATOM 5515 N N . ASP A 1 731 ? -5.480 15.652 -45.761 1.00 91.94 731 ASP A N 1
ATOM 5516 C CA . ASP A 1 731 ? -5.292 14.561 -46.701 1.00 91.94 731 ASP A CA 1
ATOM 5517 C C . ASP A 1 731 ? -6.629 14.030 -47.208 1.00 91.94 731 ASP A C 1
ATOM 5519 O O . ASP A 1 731 ? -7.638 14.020 -46.494 1.00 91.94 731 ASP A O 1
ATOM 5523 N N . TYR A 1 732 ? -6.610 13.524 -48.442 1.00 89.19 732 TYR A N 1
ATOM 5524 C CA . TYR A 1 732 ? -7.743 12.858 -49.093 1.00 89.19 732 TYR A CA 1
ATOM 5525 C C . TYR A 1 732 ? -9.060 13.662 -49.079 1.00 89.19 732 TYR A C 1
ATOM 5527 O O . TYR A 1 732 ? -10.134 13.064 -49.144 1.00 89.19 732 TYR A O 1
ATOM 5535 N N . GLY A 1 733 ? -8.992 14.997 -49.006 1.00 85.44 733 GLY A N 1
ATOM 5536 C CA . GLY A 1 733 ? -10.162 15.871 -49.068 1.00 85.44 733 GLY A CA 1
ATOM 5537 C C . GLY A 1 733 ? -10.749 15.897 -50.478 1.00 85.44 733 GLY A C 1
ATOM 5538 O O . GLY A 1 733 ? -11.884 15.473 -50.695 1.00 85.44 733 GLY A O 1
ATOM 5539 N N . ASP A 1 734 ? -9.965 16.330 -51.469 1.00 89.38 734 ASP A N 1
ATOM 5540 C CA . ASP A 1 734 ? -10.377 16.380 -52.878 1.00 89.38 734 ASP A CA 1
ATOM 5541 C C . ASP A 1 734 ? -9.791 15.217 -53.695 1.00 89.38 734 ASP A C 1
ATOM 5543 O O . ASP A 1 734 ? -8.757 15.326 -54.358 1.00 89.38 734 ASP A O 1
ATOM 5547 N N . THR A 1 735 ? -10.501 14.090 -53.701 1.00 86.50 735 THR A N 1
ATOM 5548 C CA . THR A 1 735 ? -10.161 12.880 -54.470 1.00 86.50 735 THR A CA 1
ATOM 5549 C C . THR A 1 735 ? -10.683 12.907 -55.919 1.00 86.50 735 THR A C 1
ATOM 5551 O O . THR A 1 735 ? -10.404 12.004 -56.720 1.00 86.50 735 THR A O 1
ATOM 5554 N N . GLY A 1 736 ? -11.398 13.970 -56.303 1.00 83.12 736 GLY A N 1
ATOM 5555 C CA . GLY A 1 736 ? -11.869 14.257 -57.652 1.00 83.12 736 GLY A CA 1
ATOM 5556 C C . GLY A 1 736 ? -13.358 13.959 -57.895 1.00 83.12 736 GLY A C 1
ATOM 5557 O O . GLY A 1 736 ? -14.026 13.251 -57.147 1.00 83.12 736 GLY A O 1
ATOM 5558 N N . PRO A 1 737 ? -13.919 14.421 -59.031 1.00 77.88 737 PRO A N 1
ATOM 5559 C CA . PRO A 1 737 ? -15.371 14.519 -59.252 1.00 77.88 737 PRO A CA 1
ATOM 5560 C C . PRO A 1 737 ? -16.107 13.179 -59.433 1.00 77.88 737 PRO A C 1
ATOM 5562 O O . PRO A 1 737 ? -17.314 13.167 -59.678 1.00 77.88 737 PRO A O 1
ATOM 5565 N N . ALA A 1 738 ? -15.385 12.056 -59.417 1.00 82.06 738 ALA A N 1
ATOM 5566 C CA . ALA A 1 738 ? -15.962 10.717 -59.489 1.00 82.06 738 ALA A CA 1
ATOM 5567 C C . ALA A 1 738 ? -16.300 10.147 -58.102 1.00 82.06 738 ALA A C 1
ATOM 5569 O O . ALA A 1 738 ? -17.074 9.191 -58.030 1.00 82.06 738 ALA A O 1
ATOM 5570 N N . ASP A 1 739 ? -15.735 10.725 -57.042 1.00 83.81 739 ASP A N 1
ATOM 5571 C CA . ASP A 1 739 ? -15.960 10.328 -55.661 1.00 83.81 739 ASP A CA 1
ATOM 5572 C C . ASP A 1 739 ? -17.018 11.246 -55.020 1.00 83.81 739 ASP A C 1
ATOM 5574 O O . ASP A 1 739 ? -16.820 12.462 -54.955 1.00 83.81 739 ASP A O 1
ATOM 5578 N N . PRO A 1 740 ? -18.179 10.712 -54.598 1.00 83.62 740 PRO A N 1
ATOM 5579 C CA . PRO A 1 740 ? -19.229 11.517 -53.987 1.00 83.62 740 PRO A CA 1
ATOM 5580 C C . PRO A 1 740 ? -18.854 12.106 -52.617 1.00 83.62 740 PRO A C 1
ATOM 5582 O O . PRO A 1 740 ? -19.591 12.985 -52.173 1.00 83.62 740 PRO A O 1
ATOM 5585 N N . SER A 1 741 ? -17.774 11.654 -51.964 1.00 88.00 741 SER A N 1
ATOM 5586 C CA . SER A 1 741 ? -17.280 12.239 -50.705 1.00 88.00 741 SER A CA 1
ATOM 5587 C C . SER A 1 741 ? -16.162 13.273 -50.890 1.00 88.00 741 SER A C 1
ATOM 5589 O O . SER A 1 741 ? -15.741 13.882 -49.908 1.00 88.00 741 SER A O 1
ATOM 5591 N N . SER A 1 742 ? -15.720 13.509 -52.133 1.00 91.56 742 SER A N 1
ATOM 5592 C CA . SER A 1 742 ? -14.690 14.497 -52.474 1.00 91.56 742 SER A CA 1
ATOM 5593 C C . SER A 1 742 ? -15.140 15.919 -52.134 1.00 91.56 742 SER A C 1
ATOM 5595 O O . SER A 1 742 ? -16.210 16.364 -52.565 1.00 91.56 742 SER A O 1
ATOM 5597 N N . VAL A 1 743 ? -14.289 16.664 -51.434 1.00 92.19 743 VAL A N 1
ATOM 5598 C CA . VAL A 1 743 ? -14.539 18.030 -50.971 1.00 92.19 743 VAL A CA 1
ATOM 5599 C C . VAL A 1 743 ? -13.305 18.923 -51.148 1.00 92.19 743 VAL A C 1
ATOM 5601 O O . VAL A 1 743 ? -12.190 18.562 -50.801 1.00 92.19 743 VAL A O 1
ATOM 5604 N N . ASP A 1 744 ? -13.520 20.122 -51.691 1.00 93.19 744 ASP A N 1
ATOM 5605 C CA . ASP A 1 744 ? -12.512 21.190 -51.744 1.00 93.19 744 ASP A CA 1
ATOM 5606 C C . ASP A 1 744 ? -12.432 21.839 -50.355 1.00 93.19 744 ASP A C 1
ATOM 5608 O O . ASP A 1 744 ? -13.362 22.549 -49.958 1.00 93.19 744 ASP A O 1
ATOM 5612 N N . THR A 1 745 ? -11.391 21.512 -49.585 1.00 94.38 745 THR A N 1
ATOM 5613 C CA . THR A 1 745 ? -11.327 21.808 -48.146 1.00 94.38 745 THR A CA 1
ATOM 5614 C C . THR A 1 745 ? -10.752 23.189 -47.846 1.00 94.38 745 THR A C 1
ATOM 5616 O O . THR A 1 745 ? -9.962 23.769 -48.588 1.00 94.38 745 THR A O 1
ATOM 5619 N N . THR A 1 746 ? -11.136 23.745 -46.701 1.00 96.25 746 THR A N 1
ATOM 5620 C CA . THR A 1 746 ? -10.562 24.979 -46.160 1.00 96.25 746 THR A CA 1
ATOM 5621 C C . THR A 1 746 ? -10.170 24.790 -44.705 1.00 96.25 746 THR A C 1
ATOM 5623 O O . THR A 1 746 ? -10.946 24.218 -43.946 1.00 96.25 746 THR A O 1
ATOM 5626 N N . LEU A 1 747 ? -9.025 25.346 -44.304 1.00 97.00 747 LEU A N 1
ATOM 5627 C CA . LEU A 1 747 ? -8.568 25.388 -42.914 1.00 97.00 747 LEU A CA 1
ATOM 5628 C C . LEU A 1 747 ? -8.557 26.818 -42.378 1.00 97.00 747 LEU A C 1
ATOM 5630 O O . LEU A 1 747 ? -8.118 27.750 -43.068 1.00 97.00 747 LEU A O 1
ATOM 5634 N N . ARG A 1 748 ? -8.953 27.000 -41.117 1.00 97.12 748 ARG A N 1
ATOM 5635 C CA . ARG A 1 748 ? -8.804 28.269 -40.391 1.00 97.12 748 ARG A CA 1
ATOM 5636 C C . ARG A 1 748 ? -8.413 28.036 -38.935 1.00 97.12 748 ARG A C 1
ATOM 5638 O O . ARG A 1 748 ? -9.010 27.216 -38.258 1.00 97.12 748 ARG A O 1
ATOM 5645 N N . ILE A 1 749 ? -7.427 28.790 -38.454 1.00 97.12 749 ILE A N 1
ATOM 5646 C CA . ILE A 1 749 ? -6.956 28.742 -37.066 1.00 97.12 749 ILE A CA 1
ATOM 5647 C C . ILE A 1 749 ? -7.464 29.973 -36.312 1.00 97.12 749 ILE A C 1
ATOM 5649 O O . ILE A 1 749 ? -7.336 31.092 -36.824 1.00 97.12 749 ILE A O 1
ATOM 5653 N N . TYR A 1 750 ? -7.967 29.779 -35.093 1.00 96.50 750 TYR A N 1
ATOM 5654 C CA . TYR A 1 750 ? -8.409 30.829 -34.172 1.00 96.50 750 TYR A CA 1
ATOM 5655 C C . TYR A 1 750 ? -7.581 30.854 -32.880 1.00 96.50 750 TYR A C 1
ATOM 5657 O O . TYR A 1 750 ? -7.123 29.813 -32.412 1.00 96.50 750 TYR A O 1
ATOM 5665 N N . ASP A 1 751 ? -7.407 32.044 -32.298 1.00 93.62 751 ASP A N 1
ATOM 5666 C CA . ASP A 1 751 ? -6.845 32.227 -30.953 1.00 93.62 751 ASP A CA 1
ATOM 5667 C C . ASP A 1 751 ? -7.875 31.967 -29.834 1.00 93.62 751 ASP A C 1
ATOM 5669 O O . ASP A 1 751 ? -9.065 31.766 -30.089 1.00 93.62 751 ASP A O 1
ATOM 5673 N N . SER A 1 752 ? -7.425 32.014 -28.576 1.00 86.75 752 SER A N 1
ATOM 5674 C CA . SER A 1 752 ? -8.265 31.798 -27.386 1.00 86.75 752 SER A CA 1
ATOM 5675 C C . SER A 1 752 ? -9.394 32.822 -27.209 1.00 86.75 752 SER A C 1
ATOM 5677 O O . SER A 1 752 ? -10.350 32.566 -26.479 1.00 86.75 752 SER A O 1
ATOM 5679 N N . ALA A 1 753 ? -9.314 33.974 -27.883 1.00 89.06 753 ALA A N 1
ATOM 5680 C CA . ALA A 1 753 ? -10.354 34.999 -27.908 1.00 89.06 753 ALA A CA 1
ATOM 5681 C C . ALA A 1 753 ? -11.317 34.841 -29.104 1.00 89.06 753 ALA A C 1
ATOM 5683 O O . ALA A 1 753 ? -12.223 35.662 -29.271 1.00 89.06 753 ALA A O 1
ATOM 5684 N N . GLY A 1 754 ? -11.141 33.798 -29.925 1.00 88.56 754 GLY A N 1
ATOM 5685 C CA . GLY A 1 754 ? -11.958 33.501 -31.098 1.00 88.56 754 GLY A CA 1
ATOM 5686 C C . GLY A 1 754 ? -11.610 34.332 -32.336 1.00 88.56 754 GLY A C 1
ATOM 5687 O O . GLY A 1 754 ? -12.411 34.398 -33.271 1.00 88.56 754 GLY A O 1
ATOM 5688 N N . ASN A 1 755 ? -10.445 34.987 -32.385 1.00 92.75 755 ASN A N 1
ATOM 5689 C CA . ASN A 1 755 ? -10.000 35.715 -33.576 1.00 92.75 755 ASN A CA 1
ATOM 5690 C C . ASN A 1 755 ? -9.277 34.774 -34.543 1.00 92.75 755 ASN A C 1
ATOM 5692 O O . ASN A 1 755 ? -8.359 34.061 -34.151 1.00 92.75 755 ASN A O 1
ATOM 5696 N N . SER A 1 756 ? -9.629 34.822 -35.830 1.00 92.75 756 SER A N 1
ATOM 5697 C CA . SER A 1 756 ? -8.924 34.069 -36.877 1.00 92.75 756 SER A CA 1
ATOM 5698 C C . SER A 1 756 ? -7.505 34.613 -37.075 1.00 92.75 756 SER A C 1
ATOM 5700 O O . SER A 1 756 ? -7.334 35.764 -37.481 1.00 92.75 756 SER A O 1
ATOM 5702 N N . ILE A 1 757 ? -6.491 33.769 -36.890 1.00 93.38 757 ILE A N 1
ATOM 5703 C CA . ILE A 1 757 ? -5.069 34.132 -37.010 1.00 93.38 757 ILE A CA 1
ATOM 5704 C C . ILE A 1 757 ? -4.427 33.652 -38.316 1.00 93.38 757 ILE A C 1
ATOM 5706 O O . ILE A 1 757 ? -3.466 34.261 -38.797 1.00 93.38 757 ILE A O 1
ATOM 5710 N N . ARG A 1 758 ? -4.959 32.590 -38.936 1.00 94.94 758 ARG A N 1
ATOM 5711 C CA . ARG A 1 758 ? -4.467 32.061 -40.219 1.00 94.94 758 ARG A CA 1
ATOM 5712 C C . ARG A 1 758 ? -5.546 31.252 -40.937 1.00 94.94 758 ARG A C 1
ATOM 5714 O O . ARG A 1 758 ? -6.395 30.664 -40.286 1.00 94.94 758 ARG A O 1
ATOM 5721 N N . SER A 1 759 ? -5.523 31.226 -42.269 1.00 94.69 759 SER A N 1
ATOM 5722 C CA . SER A 1 759 ? -6.399 30.363 -43.072 1.00 94.69 759 SER A CA 1
ATOM 5723 C C . SER A 1 759 ? -5.736 29.939 -44.382 1.00 94.69 759 SER A C 1
ATOM 5725 O O . SER A 1 759 ? -4.808 30.608 -44.847 1.00 94.69 759 SER A O 1
ATOM 5727 N N . SER A 1 760 ? -6.203 28.830 -44.954 1.00 93.38 760 SER A N 1
ATOM 5728 C CA . SER A 1 760 ? -5.754 28.279 -46.234 1.00 93.38 760 SER A CA 1
ATOM 5729 C C . SER A 1 760 ? -6.883 27.512 -46.928 1.00 93.38 760 SER A C 1
ATOM 5731 O O . SER A 1 760 ? -7.849 27.101 -46.295 1.00 93.38 760 SER A O 1
ATOM 5733 N N . SER A 1 761 ? -6.758 27.363 -48.243 1.00 89.50 761 SER A N 1
ATOM 5734 C CA . SER A 1 761 ? -7.686 26.605 -49.109 1.00 89.50 761 SER A CA 1
ATOM 5735 C C . SER A 1 761 ? -6.987 25.964 -50.309 1.00 89.50 761 SER A C 1
ATOM 5737 O O . SER A 1 761 ? -7.612 25.238 -51.058 1.00 89.50 761 SER A O 1
ATOM 5739 N N . LEU A 1 762 ? -5.703 26.270 -50.539 1.00 88.44 762 LEU A N 1
ATOM 5740 C CA . LEU A 1 762 ? -4.944 25.742 -51.668 1.00 88.44 762 LEU A CA 1
ATOM 5741 C C . LEU A 1 762 ? -3.499 25.489 -51.244 1.00 88.44 762 LEU A C 1
ATOM 5743 O O . LEU A 1 762 ? -2.858 26.380 -50.671 1.00 88.44 762 LEU A O 1
ATOM 5747 N N . SER A 1 763 ? -2.975 24.324 -51.614 1.00 90.12 763 SER A N 1
ATOM 5748 C CA . SER A 1 763 ? -1.627 23.858 -51.264 1.00 90.12 763 SER A CA 1
ATOM 5749 C C . SER A 1 763 ? -0.924 23.208 -52.449 1.00 90.12 763 SER A C 1
ATOM 5751 O O . SER A 1 763 ? -1.533 22.854 -53.456 1.00 90.12 763 SER A O 1
ATOM 5753 N N . SER A 1 764 ? 0.394 23.030 -52.345 1.00 89.25 764 SER A N 1
ATOM 5754 C CA . SER A 1 764 ? 1.089 22.077 -53.216 1.00 89.25 764 SER A CA 1
ATOM 5755 C C . SER A 1 764 ? 0.726 20.661 -52.779 1.00 89.25 764 SER A C 1
ATOM 5757 O O . SER A 1 764 ? 0.741 20.403 -51.583 1.00 89.25 764 SER A O 1
ATOM 5759 N N . THR A 1 765 ? 0.571 19.715 -53.709 1.00 87.56 765 THR A N 1
ATOM 5760 C CA . THR A 1 765 ? 0.395 18.269 -53.415 1.00 87.56 765 THR A CA 1
ATOM 5761 C C . THR A 1 765 ? 1.645 17.606 -52.807 1.00 87.56 765 THR A C 1
ATOM 5763 O O . THR A 1 765 ? 1.831 16.400 -52.893 1.00 87.56 765 THR A O 1
ATOM 5766 N N . SER A 1 766 ? 2.605 18.411 -52.358 1.00 84.00 766 SER A N 1
ATOM 5767 C CA . SER A 1 766 ? 3.852 17.996 -51.717 1.00 84.00 766 SER A CA 1
ATOM 5768 C C . SER A 1 766 ? 4.023 18.636 -50.339 1.00 84.00 766 SER A C 1
ATOM 5770 O O . SER A 1 766 ? 5.053 18.438 -49.705 1.00 84.00 766 SER A O 1
ATOM 5772 N N . SER A 1 767 ? 3.090 19.503 -49.936 1.00 86.81 767 SER A N 1
ATOM 5773 C CA . SER A 1 767 ? 2.957 19.988 -48.563 1.00 86.81 767 SER A CA 1
ATOM 5774 C C . SER A 1 767 ? 2.231 18.910 -47.762 1.00 86.81 767 SER A C 1
ATOM 5776 O O . SER A 1 767 ? 1.449 18.187 -48.360 1.00 86.81 767 SER A O 1
ATOM 5778 N N . GLY A 1 768 ? 2.562 18.729 -46.481 1.00 82.94 768 GLY A N 1
ATOM 5779 C CA . GLY A 1 768 ? 1.986 17.629 -45.692 1.00 82.94 768 GLY A CA 1
ATOM 5780 C C . GLY A 1 768 ? 2.682 16.278 -45.883 1.00 82.94 768 GLY A C 1
ATOM 5781 O O . GLY A 1 768 ? 2.742 15.496 -44.951 1.00 82.94 768 GLY A O 1
ATOM 5782 N N . GLN A 1 769 ? 3.403 16.095 -47.001 1.00 87.38 769 GLN A N 1
ATOM 5783 C CA . GLN A 1 769 ? 4.048 14.855 -47.474 1.00 87.38 769 GLN A CA 1
ATOM 5784 C C . GLN A 1 769 ? 3.109 13.984 -48.321 1.00 87.38 769 GLN A C 1
ATOM 5786 O O . GLN A 1 769 ? 2.659 14.459 -49.365 1.00 87.38 769 GLN A O 1
ATOM 5791 N N . GLY A 1 770 ? 2.932 12.698 -47.995 1.00 76.31 770 GLY A N 1
ATOM 5792 C CA . GLY A 1 770 ? 1.920 11.846 -48.629 1.00 76.31 770 GLY A CA 1
ATOM 5793 C C . GLY A 1 770 ? 0.492 12.326 -48.325 1.00 76.31 770 GLY A C 1
ATOM 5794 O O . GLY A 1 770 ? 0.324 13.364 -47.710 1.00 76.31 770 GLY A O 1
ATOM 5795 N N . GLY A 1 771 ? -0.534 11.620 -48.809 1.00 74.44 771 GLY A N 1
ATOM 5796 C CA . GLY A 1 771 ? -1.940 11.913 -48.472 1.00 74.44 771 GLY A CA 1
ATOM 5797 C C . GLY A 1 771 ? -2.613 13.119 -49.160 1.00 74.44 771 GLY A C 1
ATOM 5798 O O . GLY A 1 771 ? -3.794 13.028 -49.506 1.00 74.44 771 GLY A O 1
ATOM 5799 N N . SER A 1 772 ? -1.871 14.181 -49.486 1.00 85.38 772 SER A N 1
ATOM 5800 C CA . SER A 1 772 ? -2.358 15.344 -50.249 1.00 85.38 772 SER A CA 1
ATOM 5801 C C . SER A 1 772 ? -2.557 15.011 -51.738 1.00 85.38 772 SER A C 1
ATOM 5803 O O . SER A 1 772 ? -1.635 15.066 -52.565 1.00 85.38 772 SER A O 1
ATOM 5805 N N . THR A 1 773 ? -3.780 14.635 -52.108 1.00 84.12 773 THR A N 1
ATOM 5806 C CA . THR A 1 773 ? -4.136 14.128 -53.446 1.00 84.12 773 THR A CA 1
ATOM 5807 C C . THR A 1 773 ? -4.458 15.217 -54.472 1.00 84.12 773 THR A C 1
ATOM 5809 O O . THR A 1 773 ? -4.394 14.954 -55.680 1.00 84.12 773 THR A O 1
ATOM 5812 N N . SER A 1 774 ? -4.744 16.443 -54.025 1.00 88.75 774 SER A N 1
ATOM 5813 C CA . SER A 1 774 ? -5.106 17.583 -54.872 1.00 88.75 774 SER A CA 1
ATOM 5814 C C . SER A 1 774 ? -4.503 18.894 -54.365 1.00 88.75 774 SER A C 1
ATOM 5816 O O . SER A 1 774 ? -4.109 19.032 -53.216 1.00 88.75 774 SER A O 1
ATOM 5818 N N . VAL A 1 775 ? -4.437 19.905 -55.238 1.00 90.50 775 VAL A N 1
ATOM 5819 C CA . VAL A 1 775 ? -4.052 21.271 -54.825 1.00 90.50 775 VAL A CA 1
ATOM 5820 C C . VAL A 1 775 ? -5.129 21.958 -53.979 1.00 90.50 775 VAL A C 1
ATOM 5822 O O . VAL A 1 775 ? -4.874 23.034 -53.446 1.00 90.50 775 VAL A O 1
ATOM 5825 N N . ASN A 1 776 ? -6.315 21.350 -53.898 1.00 91.75 776 ASN A N 1
ATOM 5826 C CA . ASN A 1 776 ? -7.472 21.793 -53.119 1.00 91.75 776 ASN A CA 1
ATOM 5827 C C . ASN A 1 776 ? -7.490 21.208 -51.692 1.00 91.75 776 ASN A C 1
ATOM 5829 O O . ASN A 1 776 ? -8.397 21.487 -50.913 1.00 91.75 776 ASN A O 1
ATOM 5833 N N . ASP A 1 777 ? -6.494 20.394 -51.342 1.00 90.38 777 ASP A N 1
ATOM 5834 C CA . ASP A 1 777 ? -6.279 19.944 -49.972 1.00 90.38 777 ASP A CA 1
ATOM 5835 C C . ASP A 1 777 ? -5.585 21.077 -49.198 1.00 90.38 777 ASP A C 1
ATOM 5837 O O . ASP A 1 777 ? -4.538 21.579 -49.619 1.00 90.38 777 ASP A O 1
ATOM 5841 N N . ALA A 1 778 ? -6.197 21.578 -48.122 1.00 94.25 778 ALA A N 1
ATOM 5842 C CA . ALA A 1 778 ? -5.717 22.759 -47.406 1.00 94.25 778 ALA A CA 1
ATOM 5843 C C . ALA A 1 778 ? -4.551 22.455 -46.446 1.00 94.25 778 ALA A C 1
ATOM 5845 O O . ALA A 1 778 ? -4.581 21.494 -45.692 1.00 94.25 778 ALA A O 1
ATOM 5846 N N . TYR A 1 779 ? -3.561 23.354 -46.409 1.00 95.50 779 TYR A N 1
ATOM 5847 C CA . TYR A 1 779 ? -2.356 23.231 -45.581 1.00 95.50 779 TYR A CA 1
ATOM 5848 C C . TYR A 1 779 ? -1.986 24.556 -44.903 1.00 95.50 779 TYR A C 1
ATOM 5850 O O . TYR A 1 779 ? -2.023 25.625 -45.531 1.00 95.50 779 TYR A O 1
ATOM 5858 N N . ILE A 1 780 ? -1.583 24.508 -43.631 1.00 96.31 780 ILE A N 1
ATOM 5859 C CA . ILE A 1 780 ? -1.149 25.650 -42.820 1.00 96.31 780 ILE A CA 1
ATOM 5860 C C . ILE A 1 780 ? 0.090 25.294 -41.986 1.00 96.31 780 ILE A C 1
ATOM 5862 O O . ILE A 1 780 ? 0.139 24.274 -41.316 1.00 96.31 780 ILE A O 1
ATOM 5866 N N . GLN A 1 781 ? 1.050 26.222 -41.931 1.00 94.81 781 GLN A N 1
ATOM 5867 C CA . GLN A 1 781 ? 2.088 26.275 -40.895 1.00 94.81 781 GLN A CA 1
ATOM 5868 C C . GLN A 1 781 ? 1.958 27.571 -40.090 1.00 94.81 781 GLN A C 1
ATOM 5870 O O . GLN A 1 781 ? 1.676 28.638 -40.662 1.00 94.81 781 GLN A O 1
ATOM 5875 N N . HIS A 1 782 ? 2.182 27.512 -38.779 1.00 94.94 782 HIS A N 1
ATOM 5876 C CA . HIS A 1 782 ? 2.110 28.674 -37.897 1.00 94.94 782 HIS A CA 1
ATOM 5877 C C . HIS A 1 782 ? 3.055 28.561 -36.693 1.00 94.94 782 HIS A C 1
ATOM 5879 O O . HIS A 1 782 ? 3.273 27.476 -36.179 1.00 94.94 782 HIS A O 1
ATOM 5885 N N . THR A 1 783 ? 3.583 29.692 -36.219 1.00 95.88 783 THR A N 1
ATOM 5886 C CA . THR A 1 783 ? 4.354 29.772 -34.967 1.00 95.88 783 THR A CA 1
ATOM 5887 C C . THR A 1 783 ? 3.535 30.537 -33.937 1.00 95.88 783 THR A C 1
ATOM 5889 O O . THR A 1 783 ? 3.212 31.707 -34.158 1.00 95.88 783 THR A O 1
ATOM 5892 N N . PHE A 1 784 ? 3.222 29.897 -32.814 1.00 93.31 784 PHE A N 1
ATOM 5893 C CA . PHE A 1 784 ? 2.373 30.453 -31.764 1.00 93.31 784 PHE A CA 1
ATOM 5894 C C . PHE A 1 784 ? 3.203 31.274 -30.774 1.00 93.31 784 PHE A C 1
ATOM 5896 O O . PHE A 1 784 ? 4.124 30.762 -30.153 1.00 93.31 784 PHE A O 1
ATOM 5903 N N . THR A 1 785 ? 2.903 32.563 -30.603 1.00 91.56 785 THR A N 1
ATOM 5904 C CA . THR A 1 785 ? 3.717 33.475 -29.769 1.00 91.56 785 THR A CA 1
ATOM 5905 C C . THR A 1 785 ? 3.261 33.585 -28.315 1.00 91.56 785 THR A C 1
ATOM 5907 O O . THR A 1 785 ? 3.939 34.218 -27.509 1.00 91.56 785 THR A O 1
ATOM 5910 N N . THR A 1 786 ? 2.105 33.020 -27.981 1.00 88.69 786 THR A N 1
ATOM 5911 C CA . THR A 1 786 ? 1.487 33.081 -26.651 1.00 88.69 786 THR A CA 1
ATOM 5912 C C . THR A 1 786 ? 0.948 31.704 -26.280 1.00 88.69 786 THR A C 1
ATOM 5914 O O . THR A 1 786 ? 0.450 31.016 -27.169 1.00 88.69 786 THR A O 1
ATOM 5917 N N . PRO A 1 787 ? 1.017 31.299 -25.003 1.00 88.19 787 PRO A N 1
ATOM 5918 C CA . PRO A 1 787 ? 0.394 30.064 -24.562 1.00 88.19 787 PRO A CA 1
ATOM 5919 C C . PRO A 1 787 ? -1.125 30.246 -24.453 1.00 88.19 787 PRO A C 1
ATOM 5921 O O . PRO A 1 787 ? -1.615 31.361 -24.242 1.00 88.19 787 PRO A O 1
ATOM 5924 N N . GLY A 1 788 ? -1.870 29.156 -24.585 1.00 89.12 788 GLY A N 1
ATOM 5925 C CA . GLY A 1 788 ? -3.328 29.135 -24.479 1.00 89.12 788 GLY A CA 1
ATOM 5926 C C . GLY A 1 788 ? -3.979 28.108 -25.401 1.00 89.12 788 GLY A C 1
ATOM 5927 O O . GLY A 1 788 ? -3.300 27.408 -26.149 1.00 89.12 788 GLY A O 1
ATOM 5928 N N . THR A 1 789 ? -5.307 28.031 -25.341 1.00 94.31 789 THR A N 1
ATOM 5929 C CA . THR A 1 789 ? -6.117 27.166 -26.208 1.00 94.31 789 THR A CA 1
ATOM 5930 C C . THR A 1 789 ? -6.341 27.823 -27.565 1.00 94.31 789 THR A C 1
ATOM 5932 O O . THR A 1 789 ? -6.767 28.978 -27.640 1.00 94.31 789 THR A O 1
ATOM 5935 N N . TYR A 1 790 ? -6.077 27.078 -28.630 1.00 96.56 790 TYR A N 1
ATOM 5936 C CA . TYR A 1 790 ? -6.299 27.468 -30.017 1.00 96.56 790 TYR A CA 1
ATOM 5937 C C . TYR A 1 790 ? -7.297 26.513 -30.668 1.00 96.56 790 TYR A C 1
ATOM 5939 O O . TYR A 1 790 ? -7.562 25.428 -30.153 1.00 96.56 790 TYR A O 1
ATOM 5947 N N . TYR A 1 791 ? -7.856 26.930 -31.802 1.00 97.56 791 TYR A N 1
ATOM 5948 C CA . TYR A 1 791 ? -8.858 26.148 -32.521 1.00 97.56 791 TYR A CA 1
ATOM 5949 C C . TYR A 1 791 ? -8.493 26.023 -33.993 1.00 97.56 791 TYR A C 1
ATOM 5951 O O . TYR A 1 791 ? -8.000 26.987 -34.580 1.00 97.56 791 TYR A O 1
ATOM 5959 N N . VAL A 1 792 ? -8.777 24.873 -34.597 1.00 97.50 792 VAL A N 1
ATOM 5960 C CA . VAL A 1 792 ? -8.701 24.641 -36.041 1.00 97.50 792 VAL A CA 1
ATOM 5961 C C . VAL A 1 792 ? -10.082 24.245 -36.561 1.00 97.50 792 VAL A C 1
ATOM 5963 O O . VAL A 1 792 ? -10.713 23.332 -36.048 1.00 97.50 792 VAL A O 1
ATOM 5966 N N . GLU A 1 793 ? -10.562 24.980 -37.555 1.00 97.69 793 GLU A N 1
ATOM 5967 C CA . GLU A 1 793 ? -11.833 24.771 -38.251 1.00 97.69 793 GLU A CA 1
ATOM 5968 C C . GLU A 1 793 ? -11.554 24.160 -39.620 1.00 97.69 793 GLU A C 1
ATOM 5970 O O . GLU A 1 793 ? -10.727 24.691 -40.377 1.00 97.69 793 GLU A O 1
ATOM 5975 N N . VAL A 1 794 ? -12.277 23.087 -39.936 1.00 97.38 794 VAL A N 1
ATOM 5976 C CA . VAL A 1 794 ? -12.330 22.468 -41.259 1.00 97.38 794 VAL A CA 1
ATOM 5977 C C . VAL A 1 794 ? -13.674 22.806 -41.906 1.00 97.38 794 VAL A C 1
ATOM 5979 O O . VAL A 1 794 ? -14.744 22.654 -41.320 1.00 97.38 794 VAL A O 1
ATOM 5982 N N . GLY A 1 795 ? -13.611 23.319 -43.130 1.00 95.25 795 GLY A N 1
ATOM 5983 C CA . GLY A 1 795 ? -14.769 23.703 -43.937 1.00 95.25 795 GLY A CA 1
ATOM 5984 C C . GLY A 1 795 ? -14.577 23.316 -45.400 1.00 95.25 795 GLY A C 1
ATOM 5985 O O . GLY A 1 795 ? -13.563 22.719 -45.760 1.00 95.25 795 GLY A O 1
ATOM 5986 N N . GLN A 1 796 ? -15.511 23.711 -46.263 1.00 95.06 796 GLN A N 1
ATOM 5987 C CA . GLN A 1 796 ? -15.370 23.588 -47.720 1.00 95.06 796 GLN A CA 1
ATOM 5988 C C . GLN A 1 796 ? -15.278 24.956 -48.403 1.00 95.06 796 GLN A C 1
ATOM 5990 O O . GLN A 1 796 ? -15.764 25.958 -47.877 1.00 95.06 796 GLN A O 1
ATOM 5995 N N . TRP A 1 797 ? -14.689 25.042 -49.596 1.00 90.94 797 TRP A N 1
ATOM 5996 C CA . TRP A 1 797 ? -14.551 26.310 -50.319 1.00 90.94 797 TRP A CA 1
ATOM 5997 C C . TRP A 1 797 ? -15.920 26.941 -50.662 1.00 90.94 797 TRP A C 1
ATOM 5999 O O . TRP A 1 797 ? -16.787 26.251 -51.206 1.00 90.94 797 TRP A O 1
ATOM 6009 N N . PRO A 1 798 ? -16.129 28.260 -50.441 1.00 88.81 798 PRO A N 1
ATOM 6010 C CA . PRO A 1 798 ? -15.177 29.288 -50.005 1.00 88.81 798 PRO A CA 1
ATOM 6011 C C . PRO A 1 798 ? -15.269 29.629 -48.501 1.00 88.81 798 PRO A C 1
ATOM 6013 O O . PRO A 1 798 ? -15.424 30.804 -48.166 1.00 88.81 798 PRO A O 1
ATOM 6016 N N . PHE A 1 799 ? -15.130 28.640 -47.613 1.00 89.06 799 PHE A N 1
ATOM 6017 C CA . PHE A 1 799 ? -15.419 28.673 -46.165 1.00 89.06 799 PHE A CA 1
ATOM 6018 C C . PHE A 1 799 ? -16.911 28.534 -45.814 1.00 89.06 799 PHE A C 1
ATOM 6020 O O . PHE A 1 799 ? -17.438 29.287 -44.994 1.00 89.06 799 PHE A O 1
ATOM 6027 N N . ASP A 1 800 ? -17.578 27.572 -46.446 1.00 94.44 800 ASP A N 1
ATOM 6028 C CA . ASP A 1 800 ? -18.918 27.103 -46.096 1.00 94.44 800 ASP A CA 1
ATOM 6029 C C . ASP A 1 800 ? -18.838 25.817 -45.238 1.00 94.44 800 ASP A C 1
ATOM 6031 O O . ASP A 1 800 ? -17.803 25.144 -45.242 1.00 94.44 800 ASP A O 1
ATOM 6035 N N . PRO A 1 801 ? -19.921 25.447 -44.528 1.00 94.62 801 PRO A N 1
ATOM 6036 C CA . PRO A 1 801 ? -20.044 24.152 -43.856 1.00 94.62 801 PRO A CA 1
ATOM 6037 C C . PRO A 1 801 ? -19.779 22.962 -44.782 1.00 94.62 801 PRO A C 1
ATOM 6039 O O . PRO A 1 801 ? -20.194 22.993 -45.945 1.00 94.62 801 PRO A O 1
ATOM 6042 N N . LEU A 1 802 ? -19.150 21.905 -44.269 1.00 93.00 802 LEU A N 1
ATOM 6043 C CA . LEU A 1 802 ? -18.873 20.672 -45.003 1.00 93.00 802 LEU A CA 1
ATOM 6044 C C . LEU A 1 802 ? -20.180 19.983 -45.409 1.00 93.00 802 LEU A C 1
ATOM 6046 O O . LEU A 1 802 ? -21.104 19.819 -44.612 1.00 93.00 802 LEU A O 1
ATOM 6050 N N . ALA A 1 803 ? -20.285 19.576 -46.674 1.00 90.75 803 ALA A N 1
ATOM 6051 C CA . ALA A 1 803 ? -21.461 18.856 -47.151 1.00 90.75 803 ALA A CA 1
ATOM 6052 C C . ALA A 1 803 ? -21.630 17.502 -46.436 1.00 90.75 803 ALA A C 1
ATOM 6054 O O . ALA A 1 803 ? -20.658 16.799 -46.173 1.00 90.75 803 ALA A O 1
ATOM 6055 N N . ALA A 1 804 ? -22.881 17.102 -46.186 1.00 90.69 804 ALA A N 1
ATOM 6056 C CA . ALA A 1 804 ? -23.180 15.815 -45.562 1.00 90.69 804 ALA A CA 1
ATOM 6057 C C . ALA A 1 804 ? -22.609 14.639 -46.384 1.00 90.69 804 ALA A C 1
ATOM 6059 O O . ALA A 1 804 ? -22.997 14.446 -47.541 1.00 90.69 804 ALA A O 1
ATOM 6060 N N . GLY A 1 805 ? -21.730 13.843 -45.773 1.00 84.88 805 GLY A N 1
ATOM 6061 C CA . GLY A 1 805 ? -21.032 12.716 -46.394 1.00 84.88 805 GLY A CA 1
ATOM 6062 C C . GLY A 1 805 ? -19.699 13.059 -47.070 1.00 84.88 805 GLY A C 1
ATOM 6063 O O . GLY A 1 805 ? -19.107 12.162 -47.668 1.00 84.88 805 GLY A O 1
ATOM 6064 N N . ALA A 1 806 ? -19.230 14.311 -46.993 1.00 92.12 806 ALA A N 1
ATOM 6065 C CA . ALA A 1 806 ? -17.859 14.671 -47.358 1.00 92.12 806 ALA A CA 1
ATOM 6066 C C . ALA A 1 806 ? -16.860 14.009 -46.398 1.00 92.12 806 ALA A C 1
ATOM 6068 O O . ALA A 1 806 ? -17.170 13.855 -45.221 1.00 92.12 806 ALA A O 1
ATOM 6069 N N . THR A 1 807 ? -15.678 13.626 -46.873 1.00 93.75 807 THR A N 1
ATOM 6070 C CA . THR A 1 807 ? -14.642 12.977 -46.049 1.00 93.75 807 THR A CA 1
ATOM 6071 C C . THR A 1 807 ? -13.327 13.724 -46.157 1.00 93.75 807 THR A C 1
ATOM 6073 O O . THR A 1 807 ? -12.968 14.154 -47.249 1.00 93.75 807 THR A O 1
ATOM 6076 N N . TYR A 1 808 ? -12.590 13.823 -45.056 1.00 94.00 808 TYR A N 1
ATOM 6077 C CA . TYR A 1 808 ? -11.222 14.337 -45.048 1.00 94.00 808 TYR A CA 1
ATOM 6078 C C . TYR A 1 808 ? -10.425 13.709 -43.900 1.00 94.00 808 TYR A C 1
ATOM 6080 O O . TYR A 1 808 ? -10.993 13.167 -42.949 1.00 94.00 808 TYR A O 1
ATOM 6088 N N . THR A 1 809 ? -9.105 13.823 -43.969 1.00 94.25 809 THR A N 1
ATOM 6089 C CA . THR A 1 809 ? -8.206 13.484 -42.865 1.00 94.25 809 THR A CA 1
ATOM 6090 C C . THR A 1 809 ? -7.440 14.739 -42.466 1.00 94.25 809 THR A C 1
ATOM 6092 O O . THR A 1 809 ? -6.772 15.325 -43.304 1.00 94.25 809 THR A O 1
ATOM 6095 N N . LEU A 1 810 ? -7.540 15.176 -41.212 1.00 95.56 810 LEU A N 1
ATOM 6096 C CA . LEU A 1 810 ? -6.790 16.317 -40.681 1.00 95.56 810 LEU A CA 1
ATOM 6097 C C . LEU A 1 810 ? -5.580 15.821 -39.890 1.00 95.56 810 LEU A C 1
ATOM 6099 O O . LEU A 1 810 ? -5.744 15.235 -38.826 1.00 95.56 810 LEU A O 1
ATOM 6103 N N . ASN A 1 811 ? -4.371 16.111 -40.350 1.00 94.25 811 ASN A N 1
ATOM 6104 C CA . ASN A 1 811 ? -3.154 15.929 -39.569 1.00 94.25 811 ASN A CA 1
ATOM 6105 C C . ASN A 1 811 ? -2.803 17.230 -38.842 1.00 94.25 811 ASN A C 1
ATOM 6107 O O . ASN A 1 811 ? -2.732 18.303 -39.445 1.00 94.25 811 ASN A O 1
ATOM 6111 N N . VAL A 1 812 ? -2.545 17.133 -37.543 1.00 96.00 812 VAL A N 1
ATOM 6112 C CA . VAL A 1 812 ? -2.103 18.239 -36.693 1.00 96.00 812 VAL A CA 1
ATOM 6113 C C . VAL A 1 812 ? -0.761 17.869 -36.084 1.00 96.00 812 VAL A C 1
ATOM 6115 O O . VAL A 1 812 ? -0.663 16.865 -35.394 1.00 96.00 812 VAL A O 1
ATOM 6118 N N . SER A 1 813 ? 0.279 18.667 -36.315 1.00 94.56 813 SER A N 1
ATOM 6119 C CA . SER A 1 813 ? 1.575 18.550 -35.634 1.00 94.56 813 SER A CA 1
ATOM 6120 C C . SER A 1 813 ? 1.856 19.807 -34.820 1.00 94.56 813 SER A C 1
ATOM 6122 O O . SER A 1 813 ? 1.629 20.910 -35.316 1.00 94.56 813 SER A O 1
ATOM 6124 N N . LEU A 1 814 ? 2.367 19.672 -33.598 1.00 94.06 814 LEU A N 1
ATOM 6125 C CA . LEU A 1 814 ? 2.654 20.798 -32.710 1.00 94.06 814 LEU A CA 1
ATOM 6126 C C . LEU A 1 814 ? 3.922 20.554 -31.879 1.00 94.06 814 LEU A C 1
ATOM 6128 O O . LEU A 1 814 ? 4.005 19.603 -31.106 1.00 94.06 814 LEU A O 1
ATOM 6132 N N . GLU A 1 815 ? 4.918 21.428 -32.025 1.00 87.88 815 GLU A N 1
ATOM 6133 C CA . GLU A 1 815 ? 6.144 21.389 -31.222 1.00 87.88 815 GLU A CA 1
ATOM 6134 C C . GLU A 1 815 ? 5.844 21.619 -29.741 1.00 87.88 815 GLU A C 1
ATOM 6136 O O . GLU A 1 815 ? 4.956 22.393 -29.385 1.00 87.88 815 GLU A O 1
ATOM 6141 N N . ASN A 1 816 ? 6.637 20.983 -28.874 1.00 78.56 816 ASN A N 1
ATOM 6142 C CA . ASN A 1 816 ? 6.502 21.055 -27.414 1.00 78.56 816 ASN A CA 1
ATOM 6143 C C . ASN A 1 816 ? 5.133 20.594 -26.880 1.00 78.56 816 ASN A C 1
ATOM 6145 O O . ASN A 1 816 ? 4.812 20.851 -25.719 1.00 78.56 816 ASN A O 1
ATOM 6149 N N . HIS A 1 817 ? 4.327 19.923 -27.706 1.00 74.25 817 HIS A N 1
ATOM 6150 C CA . HIS A 1 817 ? 3.096 19.294 -27.260 1.00 74.25 817 HIS A CA 1
ATOM 6151 C C . HIS A 1 817 ? 3.402 17.959 -26.579 1.00 74.25 817 HIS A C 1
ATOM 6153 O O . HIS A 1 817 ? 4.225 17.182 -27.062 1.00 74.25 817 HIS A O 1
ATOM 6159 N N . SER A 1 818 ? 2.743 17.668 -25.458 1.00 69.62 818 SER A N 1
ATOM 6160 C CA . SER A 1 818 ? 2.885 16.365 -24.808 1.00 69.62 818 SER A CA 1
ATOM 6161 C C . SER A 1 818 ? 2.322 15.266 -25.710 1.00 69.62 818 SER A C 1
ATOM 6163 O O . SER A 1 818 ? 1.230 15.423 -26.256 1.00 69.62 818 SER A O 1
ATOM 6165 N N . THR A 1 819 ? 3.006 14.130 -25.827 1.00 60.69 819 THR A N 1
ATOM 6166 C CA . THR A 1 819 ? 2.502 12.963 -26.573 1.00 60.69 819 THR A CA 1
ATOM 6167 C C . THR A 1 819 ? 1.412 12.178 -25.827 1.00 60.69 819 THR A C 1
ATOM 6169 O O . THR A 1 819 ? 0.926 11.184 -26.345 1.00 60.69 819 THR A O 1
ATOM 6172 N N . GLY A 1 820 ? 0.988 12.622 -24.636 1.00 49.53 820 GLY A N 1
ATOM 6173 C CA . GLY A 1 820 ? 0.139 11.830 -23.740 1.00 49.53 820 GLY A CA 1
ATOM 6174 C C . GLY A 1 820 ? 0.921 10.635 -23.180 1.00 49.53 820 GLY A C 1
ATOM 6175 O O . GLY A 1 820 ? 1.517 9.860 -23.927 1.00 49.53 820 GLY A O 1
ATOM 6176 N N . GLY A 1 821 ? 0.991 10.508 -21.854 1.00 39.94 821 GLY A N 1
ATOM 6177 C CA . GLY A 1 821 ? 1.704 9.400 -21.210 1.00 39.94 821 GLY A CA 1
ATOM 6178 C C . GLY A 1 821 ? 1.149 8.043 -21.660 1.00 39.94 821 GLY A C 1
ATOM 6179 O O . GLY A 1 821 ? -0.057 7.819 -21.573 1.00 39.94 821 GLY A O 1
ATOM 6180 N N . GLY A 1 822 ? 2.024 7.155 -22.149 1.00 43.50 822 GLY A N 1
ATOM 6181 C CA . GLY A 1 822 ? 1.717 5.741 -22.431 1.00 43.50 822 GLY A CA 1
ATOM 6182 C C . GLY A 1 822 ? 1.581 5.306 -23.902 1.00 43.50 822 GLY A C 1
ATOM 6183 O O . GLY A 1 822 ? 1.281 4.146 -24.169 1.00 43.50 822 GLY A O 1
ATOM 6184 N N . GLY A 1 823 ? 1.804 6.172 -24.893 1.00 39.88 823 GLY A N 1
ATOM 6185 C CA . GLY A 1 823 ? 1.578 5.823 -26.304 1.00 39.88 823 GLY A CA 1
ATOM 6186 C C . GLY A 1 823 ? 2.808 5.334 -27.077 1.00 39.88 823 GLY A C 1
ATOM 6187 O O . GLY A 1 823 ? 3.312 6.070 -27.926 1.00 39.88 823 GLY A O 1
ATOM 6188 N N . PHE A 1 824 ? 3.263 4.092 -26.879 1.00 44.34 824 PHE A N 1
ATOM 6189 C CA . PHE A 1 824 ? 4.182 3.462 -27.841 1.00 44.34 824 PHE A CA 1
ATOM 6190 C C . PHE A 1 824 ? 3.531 3.384 -29.225 1.00 44.34 824 PHE A C 1
ATOM 6192 O O . PHE A 1 824 ? 2.570 2.643 -29.435 1.00 44.34 824 PHE A O 1
ATOM 6199 N N . THR A 1 825 ? 4.077 4.086 -30.215 1.00 39.88 825 THR A N 1
ATOM 6200 C CA . THR A 1 825 ? 3.608 3.980 -31.602 1.00 39.88 825 THR A CA 1
ATOM 6201 C C . THR A 1 825 ? 4.549 3.139 -32.446 1.00 39.88 825 THR A C 1
ATOM 6203 O O . THR A 1 825 ? 5.391 3.580 -33.233 1.00 39.88 825 THR A O 1
ATOM 6206 N N . GLY A 1 826 ? 4.358 1.836 -32.279 1.00 44.19 826 GLY A N 1
ATOM 6207 C CA . GLY A 1 826 ? 4.867 0.763 -33.116 1.00 44.19 826 GLY A CA 1
ATOM 6208 C C . GLY A 1 826 ? 5.723 -0.219 -32.331 1.00 44.19 826 GLY A C 1
ATOM 6209 O O . GLY A 1 826 ? 6.050 -0.018 -31.177 1.00 44.19 826 GLY A O 1
ATOM 6210 N N . SER A 1 827 ? 6.042 -1.323 -32.977 1.00 46.28 827 SER A N 1
ATOM 6211 C CA . SER A 1 827 ? 6.202 -2.610 -32.308 1.00 46.28 827 SER A CA 1
ATOM 6212 C C . SER A 1 827 ? 7.517 -2.877 -31.559 1.00 46.28 827 SER A C 1
ATOM 6214 O O . SER A 1 827 ? 7.682 -4.020 -31.156 1.00 46.28 827 SER A O 1
ATOM 6216 N N . GLY A 1 828 ? 8.446 -1.914 -31.445 1.00 54.03 828 GLY A N 1
ATOM 6217 C CA . GLY A 1 828 ? 9.789 -2.149 -30.879 1.00 54.03 828 GLY A CA 1
ATOM 6218 C C . GLY A 1 828 ? 10.482 -3.333 -31.555 1.00 54.03 828 GLY A C 1
ATOM 6219 O O . GLY A 1 828 ? 10.725 -4.352 -30.935 1.00 54.03 828 GLY A O 1
ATOM 6220 N N . ARG A 1 829 ? 10.609 -3.302 -32.888 1.00 67.62 829 ARG A N 1
ATOM 6221 C CA . ARG A 1 829 ? 10.946 -4.515 -33.671 1.00 67.62 829 ARG A CA 1
ATOM 6222 C C . ARG A 1 829 ? 12.365 -4.523 -34.224 1.00 67.62 829 ARG A C 1
ATOM 6224 O O . ARG A 1 829 ? 12.697 -5.437 -34.988 1.00 67.62 829 ARG A O 1
ATOM 6231 N N . GLN A 1 830 ? 13.177 -3.513 -33.919 1.00 82.25 830 GLN A N 1
ATOM 6232 C CA . GLN A 1 830 ? 14.606 -3.573 -34.219 1.00 82.25 830 GLN A CA 1
ATOM 6233 C C . GLN A 1 830 ? 15.368 -4.096 -33.017 1.00 82.25 830 GLN A C 1
ATOM 6235 O O . GLN A 1 830 ? 14.967 -3.903 -31.888 1.00 82.25 830 GLN A O 1
ATOM 6240 N N . SER A 1 831 ? 16.499 -4.728 -33.291 1.00 88.81 831 SER A N 1
ATOM 6241 C CA . SER A 1 831 ? 17.386 -5.263 -32.271 1.00 88.81 831 SER A CA 1
ATOM 6242 C C . SER A 1 831 ? 18.835 -4.935 -32.593 1.00 88.81 831 SER A C 1
ATOM 6244 O O . SER A 1 831 ? 19.206 -4.725 -33.756 1.00 88.81 831 SER A O 1
ATOM 6246 N N . PHE A 1 832 ? 19.685 -4.926 -31.573 1.00 92.75 832 PHE A N 1
ATOM 6247 C CA . PHE A 1 832 ? 21.125 -4.902 -31.756 1.00 92.75 832 PHE A CA 1
ATOM 6248 C C . PHE A 1 832 ? 21.550 -6.288 -32.196 1.00 92.75 832 PHE A C 1
ATOM 6250 O O . PHE A 1 832 ? 21.257 -7.272 -31.529 1.00 92.75 832 PHE A O 1
ATOM 6257 N N . TYR A 1 833 ? 22.270 -6.369 -33.307 1.00 94.38 833 TYR A N 1
ATOM 6258 C CA . TYR A 1 833 ? 22.713 -7.617 -33.902 1.00 94.38 833 TYR A CA 1
ATOM 6259 C C . TYR A 1 833 ? 24.227 -7.655 -34.052 1.00 94.38 833 TYR A C 1
ATOM 6261 O O . TYR A 1 833 ? 24.842 -6.795 -34.688 1.00 94.38 833 TYR A O 1
ATOM 6269 N N . PHE A 1 834 ? 24.835 -8.705 -33.508 1.00 95.94 834 PHE A N 1
ATOM 6270 C CA . PHE A 1 834 ? 26.219 -9.060 -33.757 1.00 95.94 834 PHE A CA 1
ATOM 6271 C C . PHE A 1 834 ? 26.318 -10.017 -34.946 1.00 95.94 834 PHE A C 1
ATOM 6273 O O . PHE A 1 834 ? 26.185 -11.233 -34.800 1.00 95.94 834 PHE A O 1
ATOM 6280 N N . GLY A 1 835 ? 26.629 -9.475 -36.123 1.00 92.19 835 GLY A N 1
ATOM 6281 C CA . GLY A 1 835 ? 26.961 -10.266 -37.306 1.00 92.19 835 GLY A CA 1
ATOM 6282 C C . GLY A 1 835 ? 27.071 -9.434 -38.576 1.00 92.19 835 GLY A C 1
ATOM 6283 O O . GLY A 1 835 ? 27.050 -8.208 -38.555 1.00 92.19 835 GLY A O 1
ATOM 6284 N N . ASN A 1 836 ? 27.295 -10.078 -39.719 1.00 88.88 836 ASN A N 1
ATOM 6285 C CA . ASN A 1 836 ? 27.448 -9.344 -40.970 1.00 88.88 836 ASN A CA 1
ATOM 6286 C C . ASN A 1 836 ? 26.080 -8.929 -41.534 1.00 88.88 836 ASN A C 1
ATOM 6288 O O . ASN A 1 836 ? 25.299 -9.791 -41.934 1.00 88.88 836 ASN A O 1
ATOM 6292 N N . ALA A 1 837 ? 25.845 -7.621 -41.668 1.00 79.88 837 ALA A N 1
ATOM 6293 C CA . ALA A 1 837 ? 24.597 -7.048 -42.183 1.00 79.88 837 ALA A CA 1
ATOM 6294 C C . ALA A 1 837 ? 24.151 -7.590 -43.559 1.00 79.88 837 ALA A C 1
ATOM 6296 O O . ALA A 1 837 ? 22.970 -7.569 -43.886 1.00 79.88 837 ALA A O 1
ATOM 6297 N N . THR A 1 838 ? 25.082 -8.061 -44.400 1.00 83.69 838 THR A N 1
ATOM 6298 C CA . THR A 1 838 ? 24.775 -8.562 -45.752 1.00 83.69 838 THR A CA 1
ATOM 6299 C C . THR A 1 838 ? 24.550 -10.070 -45.791 1.00 83.69 838 THR A C 1
ATOM 6301 O O . THR A 1 838 ? 23.712 -10.545 -46.553 1.00 83.69 838 THR A O 1
ATOM 6304 N N . THR A 1 839 ? 25.326 -10.841 -45.027 1.00 85.62 839 THR A N 1
ATOM 6305 C CA . THR A 1 839 ? 25.267 -12.313 -45.072 1.00 85.62 839 THR A CA 1
ATOM 6306 C C . THR A 1 839 ? 24.461 -12.926 -43.933 1.00 85.62 839 THR A C 1
ATOM 6308 O O . THR A 1 839 ? 24.240 -14.133 -43.968 1.00 85.62 839 THR A O 1
ATOM 6311 N N . ASN A 1 840 ? 24.035 -12.117 -42.955 1.00 85.38 840 ASN A N 1
ATOM 6312 C CA . ASN A 1 840 ? 23.355 -12.536 -41.729 1.00 85.38 840 ASN A CA 1
ATOM 6313 C C . ASN A 1 840 ? 24.089 -13.703 -41.044 1.00 85.38 840 ASN A C 1
ATOM 6315 O O . ASN A 1 840 ? 23.529 -14.766 -40.787 1.00 85.38 840 ASN A O 1
ATOM 6319 N N . SER A 1 841 ? 25.404 -13.538 -40.875 1.00 89.19 841 SER A N 1
ATOM 6320 C CA . SER A 1 841 ? 26.279 -14.557 -40.298 1.00 89.19 841 SER A CA 1
ATOM 6321 C C . SER A 1 841 ? 27.486 -13.941 -39.599 1.00 89.19 841 SER A C 1
ATOM 6323 O O . SER A 1 841 ? 28.025 -12.939 -40.077 1.00 89.19 841 SER A O 1
ATOM 6325 N N . VAL A 1 842 ? 27.999 -14.610 -38.571 1.00 90.31 842 VAL A N 1
ATOM 6326 C CA . VAL A 1 842 ? 29.263 -14.275 -37.891 1.00 90.31 842 VAL A CA 1
ATOM 6327 C C . VAL A 1 842 ? 30.387 -15.169 -38.418 1.00 90.31 842 VAL A C 1
ATOM 6329 O O . VAL A 1 842 ? 30.214 -16.386 -38.494 1.00 90.31 842 VAL A O 1
ATOM 6332 N N . ALA A 1 843 ? 31.555 -14.624 -38.769 1.00 91.56 843 ALA A N 1
ATOM 6333 C CA . ALA A 1 843 ? 32.697 -15.417 -39.240 1.00 91.56 843 ALA A CA 1
ATOM 6334 C C . ALA A 1 843 ? 33.647 -15.819 -38.088 1.00 91.56 843 ALA A C 1
ATOM 6336 O O . ALA A 1 843 ? 33.772 -15.082 -37.111 1.00 91.56 843 ALA A O 1
ATOM 6337 N N . PRO A 1 844 ? 34.369 -16.958 -38.178 1.00 92.69 844 PRO A N 1
ATOM 6338 C CA . PRO A 1 844 ? 35.451 -17.260 -37.240 1.00 92.69 844 PRO A CA 1
ATOM 6339 C C . PRO A 1 844 ? 36.493 -16.132 -37.195 1.00 92.69 844 PRO A C 1
ATOM 6341 O O . PRO A 1 844 ? 37.031 -15.736 -38.231 1.00 92.69 844 PRO A O 1
ATOM 6344 N N . GLY A 1 845 ? 36.794 -15.639 -35.995 1.00 90.81 845 GLY A N 1
ATOM 6345 C CA . GLY A 1 845 ? 37.667 -14.492 -35.738 1.00 90.81 845 GLY A CA 1
ATOM 6346 C C . GLY A 1 845 ? 36.939 -13.159 -35.521 1.00 90.81 845 GLY A C 1
ATOM 6347 O O . GLY A 1 845 ? 37.595 -12.202 -35.108 1.00 90.81 845 GLY A O 1
ATOM 6348 N N . ASP A 1 846 ? 35.627 -13.073 -35.774 1.00 94.06 846 ASP A N 1
ATOM 6349 C CA . ASP A 1 846 ? 34.831 -11.907 -35.379 1.00 94.06 846 ASP A CA 1
ATOM 6350 C C . ASP A 1 846 ? 34.666 -11.884 -33.847 1.00 94.06 846 ASP A C 1
ATOM 6352 O O . ASP A 1 846 ? 34.373 -12.897 -33.211 1.00 94.06 846 ASP A O 1
ATOM 6356 N N . ALA A 1 847 ? 34.885 -10.717 -33.250 1.00 95.00 847 ALA A N 1
ATOM 6357 C CA . ALA A 1 847 ? 34.774 -10.487 -31.816 1.00 95.00 847 ALA A CA 1
ATOM 6358 C C . ALA A 1 847 ? 34.601 -8.988 -31.550 1.00 95.00 847 ALA A C 1
ATOM 6360 O O . ALA A 1 847 ? 35.296 -8.164 -32.161 1.00 95.00 847 ALA A O 1
ATOM 6361 N N . GLY A 1 848 ? 33.711 -8.632 -30.630 1.00 94.88 848 GLY A N 1
ATOM 6362 C CA . GLY A 1 848 ? 33.460 -7.242 -30.272 1.00 94.88 848 GLY A CA 1
ATOM 6363 C C . GLY A 1 848 ? 32.465 -7.072 -29.132 1.00 94.88 848 GLY A C 1
ATOM 6364 O O . GLY A 1 848 ? 31.694 -7.979 -28.826 1.00 94.88 848 GLY A O 1
ATOM 6365 N N . GLY A 1 849 ? 32.509 -5.884 -28.535 1.00 94.88 849 GLY A N 1
ATOM 6366 C CA . GLY A 1 849 ? 31.627 -5.475 -27.451 1.00 94.88 849 GLY A CA 1
ATOM 6367 C C . GLY A 1 849 ? 30.705 -4.331 -27.863 1.00 94.88 849 GLY A C 1
ATOM 6368 O O . GLY A 1 849 ? 31.084 -3.501 -28.698 1.00 94.88 849 GLY A O 1
ATOM 6369 N N . LEU A 1 850 ? 29.524 -4.293 -27.263 1.00 95.56 850 LEU A N 1
ATOM 6370 C CA . LEU A 1 850 ? 28.587 -3.175 -27.257 1.00 95.56 850 LEU A CA 1
ATOM 6371 C C . LEU A 1 850 ? 28.551 -2.641 -25.822 1.00 95.56 850 LEU A C 1
ATOM 6373 O O . LEU A 1 850 ? 28.291 -3.408 -24.899 1.00 95.56 850 LEU A O 1
ATOM 6377 N N . LEU A 1 851 ? 28.893 -1.368 -25.629 1.00 95.19 851 LEU A N 1
ATOM 6378 C CA . LEU A 1 851 ? 29.029 -0.737 -24.313 1.00 95.19 851 LEU A CA 1
ATOM 6379 C C . LEU A 1 851 ? 28.003 0.387 -24.183 1.00 95.19 851 LEU A C 1
ATOM 6381 O O . LEU A 1 851 ? 27.913 1.217 -25.086 1.00 95.19 851 LEU A O 1
ATOM 6385 N N . SER A 1 852 ? 27.293 0.429 -23.061 1.00 95.44 852 SER A N 1
ATOM 6386 C CA . SER A 1 852 ? 26.270 1.436 -22.792 1.00 95.44 852 SER A CA 1
ATOM 6387 C C . SER A 1 852 ? 26.855 2.792 -22.377 1.00 95.44 852 SER A C 1
ATOM 6389 O O . SER A 1 852 ? 28.027 2.924 -21.977 1.00 95.44 852 SER A O 1
ATOM 6391 N N . ASN A 1 853 ? 25.994 3.805 -22.397 1.00 94.62 853 ASN A N 1
ATOM 6392 C CA . ASN A 1 853 ? 26.118 5.016 -21.595 1.00 94.62 853 ASN A CA 1
ATOM 6393 C C . ASN A 1 853 ? 26.080 4.681 -20.089 1.00 94.62 853 ASN A C 1
ATOM 6395 O O . ASN A 1 853 ? 25.619 3.600 -19.705 1.00 94.62 853 ASN A O 1
ATOM 6399 N N . PRO A 1 854 ? 26.653 5.541 -19.227 1.00 95.00 854 PRO A N 1
ATOM 6400 C CA . PRO A 1 854 ? 26.693 5.278 -17.796 1.00 95.00 854 PRO A CA 1
ATOM 6401 C C . PRO A 1 854 ? 25.301 5.385 -17.158 1.00 95.00 854 PRO A C 1
ATOM 6403 O O . PRO A 1 854 ? 24.524 6.263 -17.519 1.00 95.00 854 PRO A O 1
ATOM 6406 N N . PHE A 1 855 ? 25.032 4.534 -16.172 1.00 95.38 855 PHE A N 1
ATOM 6407 C CA . PHE A 1 855 ? 23.868 4.591 -15.288 1.00 95.38 855 PHE A CA 1
ATOM 6408 C C . PHE A 1 855 ? 24.314 4.520 -13.818 1.00 95.38 855 PHE A C 1
ATOM 6410 O O . PHE A 1 855 ? 25.487 4.262 -13.524 1.00 95.38 855 PHE A O 1
ATOM 6417 N N . SER A 1 856 ? 23.394 4.776 -12.889 1.00 93.38 856 SER A N 1
ATOM 6418 C CA . SER A 1 856 ? 23.685 4.837 -11.454 1.00 93.38 856 SER A CA 1
ATOM 6419 C C . SER A 1 856 ? 22.735 3.953 -10.660 1.00 93.38 856 SER A C 1
ATOM 6421 O O . SER A 1 856 ? 21.541 3.938 -10.941 1.00 93.38 856 SER A O 1
ATOM 6423 N N . LEU A 1 857 ? 23.271 3.259 -9.656 1.00 93.69 857 LEU A N 1
ATOM 6424 C CA . LEU A 1 857 ? 22.513 2.607 -8.585 1.00 93.69 857 LEU A CA 1
ATOM 6425 C C . LEU A 1 857 ? 22.826 3.260 -7.224 1.00 93.69 857 LEU A C 1
ATOM 6427 O O . LEU A 1 857 ? 22.593 2.673 -6.168 1.00 93.69 857 LEU A O 1
ATOM 6431 N N . LYS A 1 858 ? 23.379 4.483 -7.228 1.00 88.12 858 LYS A N 1
ATOM 6432 C CA . LYS A 1 858 ? 23.632 5.271 -6.017 1.00 88.12 858 LYS A CA 1
ATOM 6433 C C . LYS A 1 858 ? 22.306 5.552 -5.302 1.00 88.12 858 LYS A C 1
ATOM 6435 O O . LYS A 1 858 ? 21.369 6.035 -5.924 1.00 88.12 858 LYS A O 1
ATOM 6440 N N . GLY A 1 859 ? 22.271 5.338 -3.988 1.00 86.25 859 GLY A N 1
ATOM 6441 C CA . GLY A 1 859 ? 21.096 5.604 -3.150 1.00 86.25 859 GLY A CA 1
ATOM 6442 C C . GLY A 1 859 ? 20.078 4.464 -3.053 1.00 86.25 859 GLY A C 1
ATOM 6443 O O . GLY A 1 859 ? 19.118 4.627 -2.303 1.00 86.25 859 GLY A O 1
ATOM 6444 N N . TYR A 1 860 ? 20.325 3.346 -3.744 1.00 91.50 860 TYR A N 1
ATOM 6445 C CA . TYR A 1 860 ? 19.538 2.112 -3.663 1.00 91.50 860 TYR A CA 1
ATOM 6446 C C . TYR A 1 860 ? 20.306 1.011 -2.919 1.00 91.50 860 TYR A C 1
ATOM 6448 O O . TYR A 1 860 ? 21.546 1.009 -2.911 1.00 91.50 860 TYR A O 1
ATOM 6456 N N . SER A 1 861 ? 19.568 0.085 -2.313 1.00 91.88 861 SER A N 1
ATOM 6457 C CA . SER A 1 861 ? 20.064 -1.116 -1.635 1.00 91.88 861 SER A CA 1
ATOM 6458 C C . SER A 1 861 ? 20.017 -2.351 -2.552 1.00 91.88 861 SER A C 1
ATOM 6460 O O . SER A 1 861 ? 19.520 -2.284 -3.678 1.00 91.88 861 SER A O 1
ATOM 6462 N N . ALA A 1 862 ? 20.574 -3.481 -2.105 1.00 92.56 862 ALA A N 1
ATOM 6463 C CA . ALA A 1 862 ? 20.414 -4.743 -2.833 1.00 92.56 862 ALA A CA 1
ATOM 6464 C C . ALA A 1 862 ? 18.988 -5.295 -2.661 1.00 92.56 862 ALA A C 1
ATOM 6466 O O . ALA A 1 862 ? 18.453 -5.922 -3.571 1.00 92.56 862 ALA A O 1
ATOM 6467 N N . GLU A 1 863 ? 18.380 -5.017 -1.510 1.00 91.62 863 GLU A N 1
ATOM 6468 C CA . GLU A 1 863 ? 17.021 -5.380 -1.129 1.00 91.62 863 GLU A CA 1
ATOM 6469 C C . GLU A 1 863 ? 15.953 -4.631 -1.947 1.00 91.62 863 GLU A C 1
ATOM 6471 O O . GLU A 1 863 ? 14.850 -5.143 -2.089 1.00 91.62 863 GLU A O 1
ATOM 6476 N N . ASP A 1 864 ? 16.295 -3.506 -2.590 1.00 93.56 864 ASP A N 1
ATOM 6477 C CA . ASP A 1 864 ? 15.425 -2.814 -3.565 1.00 93.56 864 ASP A CA 1
ATOM 6478 C C . ASP A 1 864 ? 15.263 -3.630 -4.878 1.00 93.56 864 ASP A C 1
ATOM 6480 O O . ASP A 1 864 ? 14.526 -3.264 -5.798 1.00 93.56 864 ASP A O 1
ATOM 6484 N N . LEU A 1 865 ? 15.987 -4.750 -5.001 1.00 94.88 865 LEU A N 1
ATOM 6485 C CA . LEU A 1 865 ? 16.005 -5.667 -6.144 1.00 94.88 865 LEU A CA 1
ATOM 6486 C C . LEU A 1 865 ? 16.251 -4.978 -7.504 1.00 94.88 865 LEU A C 1
ATOM 6488 O O . LEU A 1 865 ? 15.463 -5.171 -8.448 1.00 94.88 865 LEU A O 1
ATOM 6492 N N . PRO A 1 866 ? 17.335 -4.187 -7.666 1.00 96.88 866 PRO A N 1
ATOM 6493 C CA . PRO A 1 866 ? 17.693 -3.640 -8.969 1.00 96.88 866 PRO A CA 1
ATOM 6494 C C . PRO A 1 866 ? 17.975 -4.791 -9.944 1.00 96.88 866 PRO A C 1
ATOM 6496 O O . PRO A 1 866 ? 18.842 -5.627 -9.711 1.00 96.88 866 PRO A O 1
ATOM 6499 N N . THR A 1 867 ? 17.242 -4.840 -11.051 1.00 97.25 867 THR A N 1
ATOM 6500 C CA . THR A 1 867 ? 17.220 -5.982 -11.970 1.00 97.25 867 THR A CA 1
ATOM 6501 C C . THR A 1 867 ? 17.380 -5.516 -13.417 1.00 97.25 867 THR A C 1
ATOM 6503 O O . THR A 1 867 ? 16.768 -4.533 -13.847 1.00 97.25 867 THR A O 1
ATOM 6506 N N . LEU A 1 868 ? 18.206 -6.236 -14.180 1.00 97.62 868 LEU A N 1
ATOM 6507 C CA . LEU A 1 868 ? 18.372 -6.080 -15.624 1.00 97.62 868 LEU A CA 1
ATOM 6508 C C . LEU A 1 868 ? 17.518 -7.111 -16.368 1.00 97.62 868 LEU A C 1
ATOM 6510 O O . LEU A 1 868 ? 17.708 -8.317 -16.212 1.00 97.62 868 LEU A O 1
ATOM 6514 N N . TYR A 1 869 ? 16.661 -6.624 -17.254 1.00 95.56 869 TYR A N 1
ATOM 6515 C CA . TYR A 1 869 ? 15.872 -7.414 -18.189 1.00 95.56 869 TYR A CA 1
ATOM 6516 C C . TYR A 1 869 ? 16.385 -7.153 -19.598 1.00 95.56 869 TYR A C 1
ATOM 6518 O O . TYR A 1 869 ? 16.607 -6.003 -19.970 1.00 95.56 869 TYR A O 1
ATOM 6526 N N . PHE A 1 870 ? 16.583 -8.200 -20.392 1.00 94.19 870 PHE A N 1
ATOM 6527 C CA . PHE A 1 870 ? 16.749 -8.045 -21.836 1.00 94.19 870 PHE A CA 1
ATOM 6528 C C . PHE A 1 870 ? 16.295 -9.292 -22.578 1.00 94.19 870 PHE A C 1
ATOM 6530 O O . PHE A 1 870 ? 16.476 -10.427 -22.120 1.00 94.19 870 PHE A O 1
ATOM 6537 N N . ASN A 1 871 ? 15.754 -9.076 -23.767 1.00 91.81 871 ASN A N 1
ATOM 6538 C CA . ASN A 1 871 ? 15.412 -10.126 -24.705 1.00 91.81 871 ASN A CA 1
ATOM 6539 C C . ASN A 1 871 ? 16.610 -10.425 -25.603 1.00 91.81 871 ASN A C 1
ATOM 6541 O O . ASN A 1 871 ? 17.346 -9.533 -26.019 1.00 91.81 871 ASN A O 1
ATOM 6545 N N . TYR A 1 872 ? 16.844 -11.697 -25.912 1.00 92.56 872 TYR A N 1
ATOM 6546 C CA . TYR A 1 872 ? 17.944 -12.100 -26.774 1.00 92.56 872 TYR A CA 1
ATOM 6547 C C . TYR A 1 872 ? 17.603 -13.266 -27.695 1.00 92.56 872 TYR A C 1
ATOM 6549 O O . TYR A 1 872 ? 16.806 -14.161 -27.389 1.00 92.56 872 TYR A O 1
ATOM 6557 N N . TYR A 1 873 ? 18.287 -13.282 -28.835 1.00 91.50 873 TYR A N 1
ATOM 6558 C CA . TYR A 1 873 ? 18.375 -14.442 -29.703 1.00 91.50 873 TYR A CA 1
ATOM 6559 C C . TYR A 1 873 ? 19.836 -14.810 -29.935 1.00 91.50 873 TYR A C 1
ATOM 6561 O O . TYR A 1 873 ? 20.579 -14.016 -30.498 1.00 91.50 873 TYR A O 1
ATOM 6569 N N . ALA A 1 874 ? 20.259 -16.014 -29.550 1.00 90.38 874 ALA A N 1
ATOM 6570 C CA . ALA A 1 874 ? 21.642 -16.459 -29.721 1.00 90.38 874 ALA A CA 1
ATOM 6571 C C . ALA A 1 874 ? 21.723 -17.757 -30.538 1.00 90.38 874 ALA A C 1
ATOM 6573 O O . ALA A 1 874 ? 21.330 -18.830 -30.073 1.00 90.38 874 ALA A O 1
ATOM 6574 N N . ASP A 1 875 ? 22.281 -17.652 -31.746 1.00 90.00 875 ASP A N 1
ATOM 6575 C CA . ASP A 1 875 ? 22.671 -18.773 -32.605 1.00 90.00 875 ASP A CA 1
ATOM 6576 C C . ASP A 1 875 ? 24.196 -18.784 -32.749 1.00 90.00 875 ASP A C 1
ATOM 6578 O O . ASP A 1 875 ? 24.777 -18.108 -33.604 1.00 90.00 875 ASP A O 1
ATOM 6582 N N . LEU A 1 876 ? 24.843 -19.514 -31.838 1.00 87.25 876 LEU A N 1
ATOM 6583 C CA . LEU A 1 876 ? 26.289 -19.703 -31.778 1.00 87.25 876 LEU A CA 1
ATOM 6584 C C . LEU A 1 876 ? 26.621 -21.170 -31.473 1.00 87.25 876 LEU A C 1
ATOM 6586 O O . LEU A 1 876 ? 25.824 -21.915 -30.898 1.00 87.25 876 LEU A O 1
ATOM 6590 N N . ASN A 1 877 ? 27.855 -21.588 -31.765 1.00 87.75 877 ASN A N 1
ATOM 6591 C CA . ASN A 1 877 ? 28.362 -22.869 -31.278 1.00 87.75 877 ASN A CA 1
ATOM 6592 C C . ASN A 1 877 ? 28.939 -22.696 -29.869 1.00 87.75 877 ASN A C 1
ATOM 6594 O O . ASN A 1 877 ? 30.141 -22.491 -29.727 1.00 87.75 877 ASN A O 1
ATOM 6598 N N . PHE A 1 878 ? 28.120 -22.828 -28.828 1.00 85.31 878 PHE A N 1
ATOM 6599 C CA . PHE A 1 878 ? 28.530 -22.584 -27.433 1.00 85.31 878 PHE A CA 1
ATOM 6600 C C . PHE A 1 878 ? 29.653 -23.483 -26.891 1.00 85.31 878 PHE A C 1
ATOM 6602 O O . PHE A 1 878 ? 30.182 -23.233 -25.814 1.00 85.31 878 PHE A O 1
ATOM 6609 N N . ALA A 1 879 ? 30.071 -24.515 -27.630 1.00 84.00 879 ALA A N 1
ATOM 6610 C CA . ALA A 1 879 ? 31.282 -25.263 -27.294 1.00 84.00 879 ALA A CA 1
ATOM 6611 C C . ALA A 1 879 ? 32.582 -24.512 -27.657 1.00 84.00 879 ALA A C 1
ATOM 6613 O O . ALA A 1 879 ? 33.667 -24.937 -27.258 1.00 84.00 879 ALA A O 1
ATOM 6614 N N . GLN A 1 880 ? 32.499 -23.469 -28.488 1.00 88.12 880 GLN A N 1
ATOM 6615 C CA . GLN A 1 880 ? 33.641 -22.746 -29.066 1.00 88.12 880 GLN A CA 1
ATOM 6616 C C . GLN A 1 880 ? 33.470 -21.222 -29.028 1.00 88.12 880 GLN A C 1
ATOM 6618 O O . GLN A 1 880 ? 34.470 -20.514 -28.960 1.00 88.12 880 GLN A O 1
ATOM 6623 N N . ASP A 1 881 ? 32.232 -20.743 -29.100 1.00 89.94 881 ASP A N 1
ATOM 6624 C CA . ASP A 1 881 ? 31.846 -19.345 -29.250 1.00 89.94 881 ASP A CA 1
ATOM 6625 C C . ASP A 1 881 ? 31.232 -18.840 -27.935 1.00 89.94 881 ASP A C 1
ATOM 6627 O O . ASP A 1 881 ? 30.569 -19.600 -27.224 1.00 89.94 881 ASP A O 1
ATOM 6631 N N . PHE A 1 882 ? 31.433 -17.561 -27.624 1.00 90.12 882 PHE A N 1
ATOM 6632 C CA . PHE A 1 882 ? 31.052 -16.981 -26.337 1.00 90.12 882 PHE A CA 1
ATOM 6633 C C . PHE A 1 882 ? 30.153 -15.762 -26.519 1.00 90.12 882 PHE A C 1
ATOM 6635 O O . PHE A 1 882 ? 30.461 -14.895 -27.340 1.00 90.12 882 PHE A O 1
ATOM 6642 N N . PHE A 1 883 ? 29.091 -15.689 -25.721 1.00 94.31 883 PHE A N 1
ATOM 6643 C CA . PHE A 1 883 ? 28.306 -14.483 -25.490 1.00 94.31 883 PHE A CA 1
ATOM 6644 C C . PHE A 1 883 ? 28.258 -14.213 -23.984 1.00 94.31 883 PHE A C 1
ATOM 6646 O O . PHE A 1 883 ? 27.974 -15.117 -23.196 1.00 94.31 883 PHE A O 1
ATOM 6653 N N . GLN A 1 884 ? 28.614 -12.991 -23.600 1.00 95.06 884 GLN A N 1
ATOM 6654 C CA . GLN A 1 884 ? 28.839 -12.589 -22.221 1.00 95.06 884 GLN A CA 1
ATOM 6655 C C . GLN A 1 884 ? 28.222 -11.218 -21.952 1.00 95.06 884 GLN A C 1
ATOM 6657 O O . GLN A 1 884 ? 28.325 -10.311 -22.779 1.00 95.06 884 GLN A O 1
ATOM 6662 N N . VAL A 1 885 ? 27.626 -11.075 -20.772 1.00 97.50 885 VAL A N 1
ATOM 6663 C CA . VAL A 1 885 ? 27.072 -9.823 -20.253 1.00 97.50 885 VAL A CA 1
ATOM 6664 C C . VAL A 1 885 ? 27.878 -9.420 -19.029 1.00 97.50 885 VAL A C 1
ATOM 6666 O O . VAL A 1 885 ? 28.221 -10.259 -18.188 1.00 97.50 885 VAL A O 1
ATOM 6669 N N . SER A 1 886 ? 28.246 -8.147 -18.936 1.00 97.38 886 SER A N 1
ATOM 6670 C CA . SER A 1 886 ? 29.051 -7.641 -17.828 1.00 97.38 886 SER A CA 1
ATOM 6671 C C . SER A 1 886 ? 28.663 -6.234 -17.401 1.00 97.38 886 SER A C 1
ATOM 6673 O O . SER A 1 886 ? 28.293 -5.409 -18.236 1.00 97.38 886 SER A O 1
ATOM 6675 N N . ILE A 1 887 ? 28.841 -5.951 -16.112 1.00 98.06 887 ILE A N 1
ATOM 6676 C CA . ILE A 1 887 ? 28.830 -4.597 -15.559 1.00 98.06 887 ILE A CA 1
ATOM 6677 C C . ILE A 1 887 ? 30.264 -4.082 -15.487 1.00 98.06 887 ILE A C 1
ATOM 6679 O O . ILE A 1 887 ? 31.166 -4.762 -14.994 1.00 98.06 887 ILE A O 1
ATOM 6683 N N . VAL A 1 888 ? 30.484 -2.881 -16.008 1.00 97.44 888 VAL A N 1
ATOM 6684 C CA . VAL A 1 888 ? 31.759 -2.172 -15.962 1.00 97.44 888 VAL A CA 1
ATOM 6685 C C . VAL A 1 888 ? 31.638 -1.023 -14.972 1.00 97.44 888 VAL A C 1
ATOM 6687 O O . VAL A 1 888 ? 30.829 -0.117 -15.161 1.00 97.44 888 VAL A O 1
ATOM 6690 N N . GLU A 1 889 ? 32.453 -1.050 -13.926 1.00 94.44 889 GLU A N 1
ATOM 6691 C CA . GLU A 1 889 ? 32.517 0.017 -12.931 1.00 94.44 889 GLU A CA 1
ATOM 6692 C C . GLU A 1 889 ? 33.244 1.262 -13.466 1.00 94.44 889 GLU A C 1
ATOM 6694 O O . GLU A 1 889 ? 34.046 1.196 -14.404 1.00 94.44 889 GLU A O 1
ATOM 6699 N N . SER A 1 890 ? 33.089 2.391 -12.770 1.00 86.69 890 SER A N 1
ATOM 6700 C CA . SER A 1 890 ? 33.858 3.622 -13.015 1.00 86.69 890 SER A CA 1
ATOM 6701 C C . SER A 1 890 ? 35.383 3.438 -12.921 1.00 86.69 890 SER A C 1
ATOM 6703 O O . SER A 1 890 ? 36.146 4.172 -13.553 1.00 86.69 890 SER A O 1
ATOM 6705 N N . SER A 1 891 ? 35.838 2.425 -12.174 1.00 88.75 891 SER A N 1
ATOM 6706 C CA . SER A 1 891 ? 37.243 2.015 -12.062 1.00 88.75 891 SER A CA 1
ATOM 6707 C C . SER A 1 891 ? 37.793 1.360 -13.341 1.00 88.75 891 SER A C 1
ATOM 6709 O O . SER A 1 891 ? 39.011 1.244 -13.509 1.00 88.75 891 SER A O 1
ATOM 6711 N N . GLY A 1 892 ? 36.906 0.932 -14.247 1.00 88.19 892 GLY A N 1
ATOM 6712 C CA . GLY A 1 892 ? 37.207 0.106 -15.413 1.00 88.19 892 GLY A CA 1
ATOM 6713 C C . GLY A 1 892 ? 37.247 -1.399 -15.120 1.00 88.19 892 GLY A C 1
ATOM 6714 O O . GLY A 1 892 ? 37.562 -2.173 -16.028 1.00 88.19 892 GLY A O 1
ATOM 6715 N N . ALA A 1 893 ? 36.958 -1.827 -13.885 1.00 93.19 893 ALA A N 1
ATOM 6716 C CA . ALA A 1 893 ? 36.749 -3.236 -13.557 1.00 93.19 893 ALA A CA 1
ATOM 6717 C C . ALA A 1 893 ? 35.495 -3.772 -14.267 1.00 93.19 893 ALA A C 1
ATOM 6719 O O . ALA A 1 893 ? 34.503 -3.062 -14.383 1.00 93.19 893 ALA A O 1
ATOM 6720 N N . SER A 1 894 ? 35.557 -5.009 -14.768 1.00 94.06 894 SER A N 1
ATOM 6721 C CA . SER A 1 894 ? 34.469 -5.659 -15.509 1.00 94.06 894 SER A CA 1
ATOM 6722 C C . SER A 1 894 ? 34.042 -6.923 -14.774 1.00 94.06 894 SER A C 1
ATOM 6724 O O . SER A 1 894 ? 34.877 -7.798 -14.530 1.00 94.06 894 SER A O 1
ATOM 6726 N N . HIS A 1 895 ? 32.756 -7.020 -14.462 1.00 95.25 895 HIS A N 1
ATOM 6727 C CA . HIS A 1 895 ? 32.142 -8.089 -13.683 1.00 95.25 895 HIS A CA 1
ATOM 6728 C C . HIS A 1 895 ? 31.169 -8.847 -14.570 1.00 95.25 895 HIS A C 1
ATOM 6730 O O . HIS A 1 895 ? 30.219 -8.265 -15.085 1.00 95.25 895 HIS A O 1
ATOM 6736 N N . VAL A 1 896 ? 31.434 -10.130 -14.781 1.00 95.56 896 VAL A N 1
ATOM 6737 C CA . VAL A 1 896 ? 30.577 -11.003 -15.586 1.00 95.56 896 VAL A CA 1
ATOM 6738 C C . VAL A 1 896 ? 29.348 -11.347 -14.765 1.00 95.56 896 VAL A C 1
ATOM 6740 O O . VAL A 1 896 ? 29.509 -11.824 -13.651 1.00 95.56 896 VAL A O 1
ATOM 6743 N N . ILE A 1 897 ? 28.161 -11.119 -15.324 1.00 95.69 897 ILE A N 1
ATOM 6744 C CA . ILE A 1 897 ? 26.881 -11.407 -14.655 1.00 95.69 897 ILE A CA 1
ATOM 6745 C C . ILE A 1 897 ? 26.066 -12.475 -15.385 1.00 95.69 897 ILE A C 1
ATOM 6747 O O . ILE A 1 897 ? 25.278 -13.173 -14.767 1.00 95.69 897 ILE A O 1
ATOM 6751 N N . ALA A 1 898 ? 26.306 -12.671 -16.686 1.00 94.94 898 ALA A N 1
ATOM 6752 C CA . ALA A 1 898 ? 25.734 -13.786 -17.430 1.00 94.94 898 ALA A CA 1
ATOM 6753 C C . ALA A 1 898 ? 26.669 -14.245 -18.554 1.00 94.94 898 ALA A C 1
ATOM 6755 O O . ALA A 1 898 ? 27.390 -13.438 -19.154 1.00 94.94 898 ALA A O 1
ATOM 6756 N N . SER A 1 899 ? 26.689 -15.547 -18.845 1.00 94.25 899 SER A N 1
ATOM 6757 C CA . SER A 1 899 ? 27.596 -16.121 -19.846 1.00 94.25 899 SER A CA 1
ATOM 6758 C C . SER A 1 899 ? 27.059 -17.409 -20.467 1.00 94.25 899 SER A C 1
ATOM 6760 O O . SER A 1 899 ? 26.417 -18.228 -19.811 1.00 94.25 899 SER A O 1
ATOM 6762 N N . THR A 1 900 ? 27.388 -17.648 -21.738 1.00 91.69 900 THR A N 1
ATOM 6763 C CA . THR A 1 900 ? 27.193 -18.958 -22.388 1.00 91.69 900 THR A CA 1
ATOM 6764 C C . THR A 1 900 ? 28.299 -19.961 -22.038 1.00 91.69 900 THR A C 1
ATOM 6766 O O . THR A 1 900 ? 28.218 -21.135 -22.405 1.00 91.69 900 THR A O 1
ATOM 6769 N N . ASN A 1 901 ? 29.372 -19.521 -21.373 1.00 88.69 901 ASN A N 1
ATOM 6770 C CA . ASN A 1 901 ? 30.539 -20.342 -21.076 1.00 88.69 901 ASN A CA 1
ATOM 6771 C C . ASN A 1 901 ? 30.415 -21.064 -19.731 1.00 88.69 901 ASN A C 1
ATOM 6773 O O . ASN A 1 901 ? 30.385 -20.438 -18.676 1.00 88.69 901 ASN A O 1
ATOM 6777 N N . SER A 1 902 ? 30.482 -22.396 -19.769 1.00 85.44 902 SER A N 1
ATOM 6778 C CA . SER A 1 902 ? 30.431 -23.242 -18.568 1.00 85.44 902 SER A CA 1
ATOM 6779 C C . SER A 1 902 ? 31.507 -22.975 -17.527 1.00 85.44 902 SER A C 1
ATOM 6781 O O . SER A 1 902 ? 31.297 -23.299 -16.367 1.00 85.44 902 SER A O 1
ATOM 6783 N N . THR A 1 903 ? 32.658 -22.400 -17.883 1.00 88.69 903 THR A N 1
ATOM 6784 C CA . THR A 1 903 ? 33.643 -22.024 -16.856 1.00 88.69 903 THR A CA 1
ATOM 6785 C C . THR A 1 903 ? 33.198 -20.844 -16.010 1.00 88.69 903 THR A C 1
ATOM 6787 O O . THR A 1 903 ? 33.678 -20.728 -14.888 1.00 88.69 903 THR A O 1
ATOM 6790 N N . ASP A 1 904 ? 32.313 -20.004 -16.545 1.00 88.12 904 ASP A N 1
ATOM 6791 C CA . ASP A 1 904 ? 31.859 -18.778 -15.902 1.00 88.12 904 ASP A CA 1
ATOM 6792 C C . ASP A 1 904 ? 30.627 -19.092 -15.047 1.00 88.12 904 ASP A C 1
ATOM 6794 O O . ASP A 1 904 ? 30.701 -18.967 -13.833 1.00 88.12 904 ASP A O 1
ATOM 6798 N N . TYR A 1 905 ? 29.559 -19.649 -15.638 1.00 87.00 905 TYR A N 1
ATOM 6799 C CA . TYR A 1 905 ? 28.306 -19.966 -14.921 1.00 87.00 905 TYR A CA 1
ATOM 6800 C C . TYR A 1 905 ? 28.406 -21.155 -13.938 1.00 87.00 905 TYR A C 1
ATOM 6802 O O . TYR A 1 905 ? 27.425 -21.559 -13.322 1.00 87.00 905 TYR A O 1
ATOM 6810 N N . ASN A 1 906 ? 29.590 -21.762 -13.782 1.00 87.19 906 ASN A N 1
ATOM 6811 C CA . ASN A 1 906 ? 29.858 -22.647 -12.640 1.00 87.19 906 ASN A CA 1
ATOM 6812 C C . ASN A 1 906 ? 30.013 -21.856 -11.326 1.00 87.19 906 ASN A C 1
ATOM 6814 O O . ASN A 1 906 ? 29.973 -22.461 -10.252 1.00 87.19 906 ASN A O 1
ATOM 6818 N N . ASP A 1 907 ? 30.248 -20.543 -11.407 1.00 86.25 907 ASP A N 1
ATOM 6819 C CA . ASP A 1 907 ? 30.039 -19.621 -10.298 1.00 86.25 907 ASP A CA 1
ATOM 6820 C C . ASP A 1 907 ? 28.526 -19.377 -10.159 1.00 86.25 907 ASP A C 1
ATOM 6822 O O . ASP A 1 907 ? 27.908 -18.929 -11.124 1.00 86.25 907 ASP A O 1
ATOM 6826 N N . PRO A 1 908 ? 27.914 -19.673 -8.999 1.00 81.38 908 PRO A N 1
ATOM 6827 C CA . PRO A 1 908 ? 26.474 -19.513 -8.802 1.00 81.38 908 PRO A CA 1
ATOM 6828 C C . PRO A 1 908 ? 26.002 -18.052 -8.851 1.00 81.38 908 PRO A C 1
ATOM 6830 O O . PRO A 1 908 ? 24.802 -17.823 -8.823 1.00 81.38 908 PRO A O 1
ATOM 6833 N N . THR A 1 909 ? 26.913 -17.074 -8.897 1.00 84.00 909 THR A N 1
ATOM 6834 C CA . THR A 1 909 ? 26.585 -15.647 -9.064 1.00 84.00 909 THR A CA 1
ATOM 6835 C C . THR A 1 909 ? 26.501 -15.204 -10.529 1.00 84.00 909 THR A C 1
ATOM 6837 O O . THR A 1 909 ? 26.248 -14.033 -10.798 1.00 84.00 909 THR A O 1
ATOM 6840 N N . ILE A 1 910 ? 26.758 -16.114 -11.478 1.00 89.75 910 ILE A N 1
ATOM 6841 C CA . ILE A 1 910 ? 26.749 -15.839 -12.917 1.00 89.75 910 ILE A CA 1
ATOM 6842 C C . ILE A 1 910 ? 25.669 -16.684 -13.584 1.00 89.75 910 ILE A C 1
ATOM 6844 O O . ILE A 1 910 ? 25.772 -17.912 -13.635 1.00 89.75 910 ILE A O 1
ATOM 6848 N N . ASP A 1 911 ? 24.703 -16.020 -14.208 1.00 90.00 911 ASP A N 1
ATOM 6849 C CA . ASP A 1 911 ? 23.592 -16.702 -14.859 1.00 90.00 911 ASP A CA 1
ATOM 6850 C C . ASP A 1 911 ? 23.989 -17.339 -16.193 1.00 90.00 911 ASP A C 1
ATOM 6852 O O . ASP A 1 911 ? 24.805 -16.833 -16.980 1.00 90.00 911 ASP A O 1
ATOM 6856 N N . GLN A 1 912 ? 23.385 -18.493 -16.476 1.00 90.38 912 GLN A N 1
ATOM 6857 C CA . GLN A 1 912 ? 23.615 -19.200 -17.725 1.00 90.38 912 GLN A CA 1
ATOM 6858 C C . GLN A 1 912 ? 22.775 -18.601 -18.858 1.00 90.38 912 GLN A C 1
ATOM 6860 O O . GLN A 1 912 ? 21.551 -18.711 -18.879 1.00 90.38 912 GLN A O 1
ATOM 6865 N N . ILE A 1 913 ? 23.445 -18.122 -19.905 1.00 88.12 913 ILE A N 1
ATOM 6866 C CA . ILE A 1 913 ? 22.783 -17.813 -21.177 1.00 88.12 913 ILE A CA 1
ATOM 6867 C C . ILE A 1 913 ? 22.667 -19.101 -21.992 1.00 88.12 913 ILE A C 1
ATOM 6869 O O . ILE A 1 913 ? 23.663 -19.769 -22.293 1.00 88.12 913 ILE A O 1
ATOM 6873 N N . THR A 1 914 ? 21.442 -19.467 -22.361 1.00 82.81 914 THR A N 1
ATOM 6874 C CA . THR A 1 914 ? 21.161 -20.715 -23.083 1.00 82.81 914 THR A CA 1
ATOM 6875 C C . THR A 1 914 ? 20.892 -20.470 -24.565 1.00 82.81 914 THR A C 1
ATOM 6877 O O . THR A 1 914 ? 20.616 -19.359 -25.000 1.00 82.81 914 THR A O 1
ATOM 6880 N N . GLY A 1 915 ? 21.062 -21.517 -25.375 1.00 68.75 915 GLY A N 1
ATOM 6881 C CA . GLY A 1 915 ? 21.068 -21.395 -26.833 1.00 68.75 915 GLY A CA 1
ATOM 6882 C C . GLY A 1 915 ? 19.684 -21.637 -27.398 1.00 68.75 915 GLY A C 1
ATOM 6883 O O . GLY A 1 915 ? 18.879 -22.354 -26.795 1.00 68.75 915 GLY A O 1
ATOM 6884 N N . ASN A 1 916 ? 19.419 -21.094 -28.582 1.00 65.81 916 ASN A N 1
ATOM 6885 C CA . ASN A 1 916 ? 18.094 -21.180 -29.179 1.00 65.81 916 ASN A CA 1
ATOM 6886 C C . ASN A 1 916 ? 18.008 -22.391 -30.108 1.00 65.81 916 ASN A C 1
ATOM 6888 O O . ASN A 1 916 ? 18.612 -22.422 -31.175 1.00 65.81 916 ASN A O 1
ATOM 6892 N N . ALA A 1 917 ? 17.233 -23.407 -29.722 1.00 51.78 917 ALA A N 1
ATOM 6893 C CA . ALA A 1 917 ? 17.073 -24.612 -30.536 1.00 51.78 917 ALA A CA 1
ATOM 6894 C C . ALA A 1 917 ? 16.040 -24.457 -31.681 1.00 51.78 917 ALA A C 1
ATOM 6896 O O . ALA A 1 917 ? 16.064 -25.262 -32.611 1.00 51.78 917 ALA A O 1
ATOM 6897 N N . PHE A 1 918 ? 15.147 -23.447 -31.653 1.00 51.91 918 PHE A N 1
ATOM 6898 C CA . PHE A 1 918 ? 13.956 -23.410 -32.530 1.00 51.91 918 PHE A CA 1
ATOM 6899 C C . PHE A 1 918 ? 13.417 -22.013 -32.939 1.00 51.91 918 PHE A C 1
ATOM 6901 O O . PHE A 1 918 ? 12.210 -21.836 -33.051 1.00 51.91 918 PHE A O 1
ATOM 6908 N N . SER A 1 919 ? 14.260 -21.025 -33.266 1.00 62.31 919 SER A N 1
ATOM 6909 C CA . SER A 1 919 ? 13.811 -19.705 -33.794 1.00 62.31 919 SER A CA 1
ATOM 6910 C C . SER A 1 919 ? 13.010 -18.793 -32.834 1.00 62.31 919 SER A C 1
ATOM 6912 O O . SER A 1 919 ? 12.387 -17.845 -33.313 1.00 62.31 919 SER A O 1
ATOM 6914 N N . GLN A 1 920 ? 13.029 -19.039 -31.521 1.00 77.56 920 GLN A N 1
ATOM 6915 C CA . GLN A 1 920 ? 12.341 -18.226 -30.500 1.00 77.56 920 GLN A CA 1
ATOM 6916 C C . GLN A 1 920 ? 13.324 -17.323 -29.747 1.00 77.56 920 GLN A C 1
ATOM 6918 O O . GLN A 1 920 ? 14.484 -17.704 -29.573 1.00 77.56 920 GLN A O 1
ATOM 6923 N N . TRP A 1 921 ? 12.869 -16.136 -29.349 1.00 87.62 921 TRP A N 1
ATOM 6924 C CA . TRP A 1 921 ? 13.596 -15.226 -28.462 1.00 87.62 921 TRP A CA 1
ATOM 6925 C C . TRP A 1 921 ? 13.449 -15.667 -27.007 1.00 87.62 921 TRP A C 1
ATOM 6927 O O . TRP A 1 921 ? 12.430 -16.250 -26.644 1.00 87.62 921 TRP A O 1
ATOM 6937 N N . LYS A 1 922 ? 14.450 -15.373 -26.181 1.00 90.06 922 LYS A N 1
ATOM 6938 C CA . LYS A 1 922 ? 14.452 -15.641 -24.739 1.00 90.06 922 LYS A CA 1
ATOM 6939 C C . LYS A 1 922 ? 14.620 -14.344 -23.968 1.00 90.06 922 LYS A C 1
ATOM 6941 O O . LYS A 1 922 ? 15.153 -13.392 -24.524 1.00 90.06 922 LYS A O 1
ATOM 6946 N N . GLN A 1 923 ? 14.230 -14.333 -22.701 1.00 92.12 923 GLN A N 1
ATOM 6947 C CA . GLN A 1 923 ? 14.537 -13.239 -21.786 1.00 92.12 923 GLN A CA 1
ATOM 6948 C C . GLN A 1 923 ? 15.627 -13.671 -20.806 1.00 92.12 923 GLN A C 1
ATOM 6950 O O . GLN A 1 923 ? 15.694 -14.836 -20.410 1.00 92.12 923 GLN A O 1
ATOM 6955 N N . SER A 1 924 ? 16.489 -12.734 -20.433 1.00 92.75 924 SER A N 1
ATOM 6956 C CA . SER A 1 924 ? 17.358 -12.840 -19.266 1.00 92.75 924 SER A CA 1
ATOM 6957 C C . SER A 1 924 ? 16.883 -11.835 -18.223 1.00 92.75 924 SER A C 1
ATOM 6959 O O . SER A 1 924 ? 16.672 -10.672 -18.564 1.00 92.75 924 SER A O 1
ATOM 6961 N N . ARG A 1 925 ? 16.741 -12.284 -16.975 1.00 93.00 925 ARG A N 1
ATOM 6962 C CA . ARG A 1 925 ? 16.432 -11.468 -15.796 1.00 93.00 925 ARG A CA 1
ATOM 6963 C C . ARG A 1 925 ? 17.600 -11.619 -14.825 1.00 93.00 925 ARG A C 1
ATOM 6965 O O . ARG A 1 925 ? 17.773 -12.705 -14.290 1.00 93.00 925 ARG A O 1
ATOM 6972 N N . LEU A 1 926 ? 18.420 -10.583 -14.672 1.00 94.75 926 LEU A N 1
ATOM 6973 C CA . LEU A 1 926 ? 19.693 -10.631 -13.944 1.00 94.75 926 LEU A CA 1
ATOM 6974 C C . LEU A 1 926 ? 19.666 -9.685 -12.741 1.00 94.75 926 LEU A C 1
ATOM 6976 O O . LEU A 1 926 ? 19.369 -8.501 -12.904 1.00 94.75 926 LEU A O 1
ATOM 6980 N N . ASP A 1 927 ? 20.025 -10.189 -11.563 1.00 93.56 927 ASP A N 1
ATOM 6981 C CA . ASP A 1 927 ? 20.160 -9.390 -10.341 1.00 93.56 927 ASP A CA 1
ATOM 6982 C C . ASP A 1 927 ? 21.377 -8.443 -10.416 1.00 93.56 927 ASP A C 1
ATOM 6984 O O . ASP A 1 927 ? 22.493 -8.846 -10.764 1.00 93.56 927 ASP A O 1
ATOM 6988 N N . LEU A 1 928 ? 21.166 -7.165 -10.090 1.00 96.56 928 LEU A N 1
ATOM 6989 C CA . LEU A 1 928 ? 22.201 -6.134 -10.001 1.00 96.56 928 LEU A CA 1
ATOM 6990 C C . LEU A 1 928 ? 22.498 -5.704 -8.554 1.00 96.56 928 LEU A C 1
ATOM 6992 O O . LEU A 1 928 ? 23.287 -4.775 -8.365 1.00 96.56 928 LEU A O 1
ATOM 6996 N N . GLY A 1 929 ? 21.935 -6.359 -7.536 1.00 93.81 929 GLY A N 1
ATOM 6997 C CA . GLY A 1 929 ? 22.063 -5.987 -6.122 1.00 93.81 929 GLY A CA 1
ATOM 6998 C C . GLY A 1 929 ? 23.511 -5.872 -5.636 1.00 93.81 929 GLY A C 1
ATOM 6999 O O . GLY A 1 929 ? 23.846 -4.968 -4.877 1.00 93.81 929 GLY A O 1
ATOM 7000 N N . ASN A 1 930 ? 24.429 -6.684 -6.174 1.00 93.38 930 ASN A N 1
ATOM 7001 C CA . ASN A 1 930 ? 25.870 -6.584 -5.883 1.00 93.38 930 ASN A CA 1
ATOM 7002 C C . ASN A 1 930 ? 26.518 -5.250 -6.312 1.00 93.38 930 ASN A C 1
ATOM 7004 O O . ASN A 1 930 ? 27.644 -4.953 -5.904 1.00 93.38 930 ASN A O 1
ATOM 7008 N N . PHE A 1 931 ? 25.837 -4.462 -7.145 1.00 94.88 931 PHE A N 1
ATOM 7009 C CA . PHE A 1 931 ? 26.270 -3.147 -7.617 1.00 94.88 931 PHE A CA 1
ATOM 7010 C C . PHE A 1 931 ? 25.444 -2.000 -7.014 1.00 94.88 931 PHE A C 1
ATOM 7012 O O . PHE A 1 931 ? 25.667 -0.841 -7.376 1.00 94.88 931 PHE A O 1
ATOM 7019 N N . ALA A 1 932 ? 24.514 -2.295 -6.100 1.00 93.06 932 ALA A N 1
ATOM 7020 C CA . ALA A 1 932 ? 23.743 -1.289 -5.383 1.00 93.06 932 ALA A CA 1
ATOM 7021 C C . ALA A 1 932 ? 24.666 -0.310 -4.634 1.00 93.06 932 ALA A C 1
ATOM 7023 O O . ALA A 1 932 ? 25.736 -0.665 -4.129 1.00 93.06 932 ALA A O 1
ATOM 7024 N N . GLY A 1 933 ? 24.291 0.966 -4.625 1.00 88.88 933 GLY A N 1
ATOM 7025 C CA . GLY A 1 933 ? 25.096 2.055 -4.081 1.00 88.88 933 GLY A CA 1
ATOM 7026 C C . GLY A 1 933 ? 26.270 2.510 -4.960 1.00 88.88 933 GLY A C 1
ATOM 7027 O O . GLY A 1 933 ? 26.935 3.489 -4.610 1.00 88.88 933 GLY A O 1
ATOM 7028 N N . LEU A 1 934 ? 26.545 1.858 -6.096 1.00 91.25 934 LEU A N 1
ATOM 7029 C CA . LEU A 1 934 ? 27.599 2.277 -7.025 1.00 91.25 934 LEU A CA 1
ATOM 7030 C C . LEU A 1 934 ? 27.080 3.252 -8.089 1.00 91.25 934 LEU A C 1
ATOM 7032 O O . LEU A 1 934 ? 25.925 3.221 -8.503 1.00 91.25 934 LEU A O 1
ATOM 7036 N N . ASP A 1 935 ? 27.980 4.110 -8.564 1.00 90.19 935 ASP A N 1
ATOM 7037 C CA . ASP A 1 935 ? 27.694 5.146 -9.556 1.00 90.19 935 ASP A CA 1
ATOM 7038 C C . ASP A 1 935 ? 28.560 4.974 -10.815 1.00 90.19 935 ASP A C 1
ATOM 7040 O O . ASP A 1 935 ? 29.636 4.365 -10.770 1.00 90.19 935 ASP A O 1
ATOM 7044 N N . ASN A 1 936 ? 28.127 5.567 -11.932 1.00 91.88 936 ASN A N 1
ATOM 7045 C CA . ASN A 1 936 ? 28.800 5.517 -13.234 1.00 91.88 936 ASN A CA 1
ATOM 7046 C C . ASN A 1 936 ? 29.083 4.081 -13.728 1.00 91.88 936 ASN A C 1
ATOM 7048 O O . ASN A 1 936 ? 30.152 3.801 -14.283 1.00 91.88 936 ASN A O 1
ATOM 7052 N N . LEU A 1 937 ? 28.126 3.176 -13.522 1.00 96.75 937 LEU A N 1
ATOM 7053 C CA . LEU A 1 937 ? 28.144 1.807 -14.033 1.00 96.75 937 LEU A CA 1
ATOM 7054 C C . LEU A 1 937 ? 27.841 1.794 -15.533 1.00 96.75 937 LEU A C 1
ATOM 7056 O O . LEU A 1 937 ? 27.133 2.660 -16.035 1.00 96.75 937 LEU A O 1
ATOM 7060 N N . ARG A 1 938 ? 28.354 0.809 -16.270 1.00 97.44 938 ARG A N 1
ATOM 7061 C CA . ARG A 1 938 ? 28.010 0.584 -17.683 1.00 97.44 938 ARG A CA 1
ATOM 7062 C C . ARG A 1 938 ? 27.696 -0.878 -17.937 1.00 97.44 938 ARG A C 1
ATOM 7064 O O . ARG A 1 938 ? 28.393 -1.753 -17.434 1.00 97.44 938 ARG A O 1
ATOM 7071 N N . LEU A 1 939 ? 26.704 -1.136 -18.775 1.00 97.81 939 LEU A N 1
ATOM 7072 C CA . LEU A 1 939 ? 26.365 -2.463 -19.265 1.00 97.81 939 LEU A CA 1
ATOM 7073 C C . LEU A 1 939 ? 27.180 -2.774 -20.522 1.00 97.81 939 LEU A C 1
ATOM 7075 O O . LEU A 1 939 ? 27.361 -1.919 -21.396 1.00 97.81 939 LEU A O 1
ATOM 7079 N N . ARG A 1 940 ? 27.681 -4.004 -20.627 1.00 96.88 940 ARG A N 1
ATOM 7080 C CA . ARG A 1 940 ? 28.456 -4.464 -21.777 1.00 96.88 940 ARG A CA 1
ATOM 7081 C C . ARG A 1 940 ? 27.995 -5.833 -22.266 1.00 96.88 940 ARG A C 1
ATOM 7083 O O . ARG A 1 940 ? 27.964 -6.786 -21.493 1.00 96.88 940 ARG A O 1
ATOM 7090 N N . PHE A 1 941 ? 27.740 -5.929 -23.569 1.00 97.69 941 PHE A N 1
ATOM 7091 C CA . PHE A 1 941 ? 27.481 -7.177 -24.289 1.00 97.69 941 PHE A CA 1
ATOM 7092 C C . PHE A 1 941 ? 28.690 -7.547 -25.150 1.00 97.69 941 PHE A C 1
ATOM 7094 O O . PHE A 1 941 ? 29.024 -6.830 -26.095 1.00 97.69 941 PHE A O 1
ATOM 7101 N N . ASP A 1 942 ? 29.344 -8.670 -24.867 1.00 96.25 942 ASP A N 1
ATOM 7102 C CA . ASP A 1 942 ? 30.505 -9.157 -25.613 1.00 96.25 942 ASP A CA 1
ATOM 7103 C C . ASP A 1 942 ? 30.195 -10.458 -26.345 1.00 96.25 942 ASP A C 1
ATOM 7105 O O . ASP A 1 942 ? 29.752 -11.439 -25.751 1.00 96.25 942 ASP A O 1
ATOM 7109 N N . VAL A 1 943 ? 30.508 -10.492 -27.641 1.00 95.50 943 VAL A N 1
ATOM 7110 C CA . VAL A 1 943 ? 30.488 -11.719 -28.441 1.00 95.50 943 VAL A CA 1
ATOM 7111 C C . VAL A 1 943 ? 31.896 -11.995 -28.943 1.00 95.50 943 VAL A C 1
ATOM 7113 O O . VAL A 1 943 ? 32.567 -11.115 -29.489 1.00 95.50 943 VAL A O 1
ATOM 7116 N N . SER A 1 944 ? 32.356 -13.231 -28.776 1.00 93.50 944 SER A N 1
ATOM 7117 C CA . SER A 1 944 ? 33.672 -13.668 -29.232 1.00 93.50 944 SER A CA 1
ATOM 7118 C C . SER A 1 944 ? 33.576 -14.998 -29.958 1.00 93.50 944 SER A C 1
ATOM 7120 O O . SER A 1 944 ? 33.182 -16.015 -29.384 1.00 93.50 944 SER A O 1
ATOM 7122 N N . ARG A 1 945 ? 33.987 -14.994 -31.228 1.00 92.56 945 ARG A N 1
ATOM 7123 C CA . ARG A 1 945 ? 34.086 -16.187 -32.059 1.00 92.56 945 ARG A CA 1
ATOM 7124 C C . ARG A 1 945 ? 35.551 -16.468 -32.394 1.00 92.56 945 ARG A C 1
ATOM 7126 O O . ARG A 1 945 ? 36.093 -15.850 -33.312 1.00 92.56 945 ARG A O 1
ATOM 7133 N N . PRO A 1 946 ? 36.232 -17.392 -31.694 1.00 92.19 946 PRO A N 1
ATOM 7134 C CA . PRO A 1 946 ? 37.629 -17.714 -31.973 1.00 92.19 946 PRO A CA 1
ATOM 7135 C C . PRO A 1 946 ? 37.887 -18.096 -33.439 1.00 92.19 946 PRO A C 1
ATOM 7137 O O . PRO A 1 946 ? 37.060 -18.703 -34.113 1.00 92.19 946 PRO A O 1
ATOM 7140 N N . ALA A 1 947 ? 39.091 -17.821 -33.948 1.00 91.88 947 ALA A N 1
ATOM 7141 C CA . ALA A 1 947 ? 39.460 -18.186 -35.325 1.00 91.88 947 ALA A CA 1
ATOM 7142 C C . ALA A 1 947 ? 39.443 -19.711 -35.588 1.00 91.88 947 ALA A C 1
ATOM 7144 O O . ALA A 1 947 ? 39.451 -20.147 -36.737 1.00 91.88 947 ALA A O 1
ATOM 7145 N N . THR A 1 948 ? 39.438 -20.526 -34.528 1.00 91.94 948 THR A N 1
ATOM 7146 C CA . THR A 1 948 ? 39.326 -21.992 -34.576 1.00 91.94 948 THR A CA 1
ATOM 7147 C C . THR A 1 948 ? 37.886 -22.496 -34.647 1.00 91.94 948 THR A C 1
ATOM 7149 O O . THR A 1 948 ? 37.689 -23.705 -34.776 1.00 91.94 948 THR A O 1
ATOM 7152 N N . SER A 1 949 ? 36.897 -21.607 -34.535 1.00 89.94 949 SER A N 1
ATOM 7153 C CA . SER A 1 949 ? 35.486 -21.973 -34.548 1.00 89.94 949 SER A CA 1
ATOM 7154 C C . SER A 1 949 ? 35.056 -22.562 -35.890 1.00 89.94 949 SER A C 1
ATOM 7156 O O . SER A 1 949 ? 35.568 -22.215 -36.958 1.00 89.94 949 SER A O 1
ATOM 7158 N N . THR A 1 950 ? 34.094 -23.479 -35.837 1.00 86.94 950 THR A N 1
ATOM 7159 C CA . THR A 1 950 ? 33.590 -24.226 -37.000 1.00 86.94 950 THR A CA 1
ATOM 7160 C C . THR A 1 950 ? 32.078 -24.063 -37.170 1.00 86.94 950 THR A C 1
ATOM 7162 O O . THR A 1 950 ? 31.366 -23.771 -36.212 1.00 86.94 950 THR A O 1
ATOM 7165 N N . GLY A 1 951 ? 31.585 -24.244 -38.402 1.00 83.19 951 GLY A N 1
ATOM 7166 C CA . GLY A 1 951 ? 30.167 -24.080 -38.757 1.00 83.19 951 GLY A CA 1
ATOM 7167 C C . GLY A 1 951 ? 29.781 -22.644 -39.133 1.00 83.19 951 GLY A C 1
ATOM 7168 O O . GLY A 1 951 ? 30.497 -21.693 -38.821 1.00 83.19 951 GLY A O 1
ATOM 7169 N N . ALA A 1 952 ? 28.664 -22.480 -39.840 1.00 83.12 952 ALA A N 1
ATOM 7170 C CA . ALA A 1 952 ? 28.034 -21.170 -40.012 1.00 83.12 952 ALA A CA 1
ATOM 7171 C C . ALA A 1 952 ? 27.164 -20.887 -38.782 1.00 83.12 952 ALA A C 1
ATOM 7173 O O . ALA A 1 952 ? 26.559 -21.821 -38.268 1.00 83.12 952 ALA A O 1
ATOM 7174 N N . GLN A 1 953 ? 27.158 -19.639 -38.321 1.00 89.62 953 GLN A N 1
ATOM 7175 C CA . GLN A 1 953 ? 26.367 -19.173 -37.182 1.00 89.62 953 GLN A CA 1
ATOM 7176 C C . GLN A 1 953 ? 25.762 -17.827 -37.553 1.00 89.62 953 GLN A C 1
ATOM 7178 O O . GLN A 1 953 ? 26.454 -17.016 -38.183 1.00 89.62 953 GLN A O 1
ATOM 7183 N N . GLU A 1 954 ? 24.501 -17.603 -37.210 1.00 89.94 954 GLU A N 1
ATOM 7184 C CA . GLU A 1 954 ? 23.820 -16.344 -37.496 1.00 89.94 954 GLU A CA 1
ATOM 7185 C C . GLU A 1 954 ? 24.332 -15.214 -36.602 1.00 89.94 954 GLU A C 1
ATOM 7187 O O . GLU A 1 954 ? 24.608 -14.133 -37.121 1.00 89.94 954 GLU A O 1
ATOM 7192 N N . GLY A 1 955 ? 24.561 -15.475 -35.311 1.00 91.69 955 GLY A N 1
ATOM 7193 C CA . GLY A 1 955 ? 25.061 -14.495 -34.347 1.00 91.69 955 GLY A CA 1
ATOM 7194 C C . GLY A 1 955 ? 24.135 -14.277 -33.156 1.00 91.69 955 GLY A C 1
ATOM 7195 O O . GLY A 1 955 ? 23.396 -15.179 -32.761 1.00 91.69 955 GLY A O 1
ATOM 7196 N N . VAL A 1 956 ? 24.215 -13.083 -32.566 1.00 93.75 956 VAL A N 1
ATOM 7197 C CA . VAL A 1 956 ? 23.459 -12.709 -31.361 1.00 93.75 956 VAL A CA 1
ATOM 7198 C C . VAL A 1 956 ? 22.634 -11.464 -31.629 1.00 93.75 956 VAL A C 1
ATOM 7200 O O . VAL A 1 956 ? 23.142 -10.522 -32.231 1.00 93.75 956 VAL A O 1
ATOM 7203 N N . TYR A 1 957 ? 21.395 -11.464 -31.157 1.00 93.00 957 TYR A N 1
ATOM 7204 C CA . TYR A 1 957 ? 20.496 -10.324 -31.144 1.00 93.00 957 TYR A CA 1
ATOM 7205 C C . TYR A 1 957 ? 20.132 -9.992 -29.699 1.00 93.00 957 TYR A C 1
ATOM 7207 O O . TYR A 1 957 ? 19.963 -10.916 -28.902 1.00 93.00 957 TYR A O 1
ATOM 7215 N N . VAL A 1 958 ? 20.015 -8.708 -29.379 1.00 93.19 958 VAL A N 1
ATOM 7216 C CA . VAL A 1 958 ? 19.588 -8.188 -28.072 1.00 93.19 958 VAL A CA 1
ATOM 7217 C C . VAL A 1 958 ? 18.537 -7.105 -28.300 1.00 93.19 958 VAL A C 1
ATOM 7219 O O . VAL A 1 958 ? 18.699 -6.295 -29.215 1.00 93.19 958 VAL A O 1
ATOM 7222 N N . ASP A 1 959 ? 17.478 -7.126 -27.500 1.00 88.75 959 ASP A N 1
ATOM 7223 C CA . ASP A 1 959 ? 16.319 -6.234 -27.578 1.00 88.75 959 ASP A CA 1
ATOM 7224 C C . ASP A 1 959 ? 15.690 -6.013 -26.188 1.00 88.75 959 ASP A C 1
ATOM 7226 O O . ASP A 1 959 ? 16.032 -6.734 -25.247 1.00 88.75 959 ASP A O 1
ATOM 7230 N N . ASP A 1 960 ? 14.780 -5.044 -26.069 1.00 86.12 960 ASP A N 1
ATOM 7231 C CA . ASP A 1 960 ? 13.967 -4.733 -24.880 1.00 86.12 960 ASP A CA 1
ATOM 7232 C C . ASP A 1 960 ? 14.774 -4.688 -23.570 1.00 86.12 960 ASP A C 1
ATOM 7234 O O . ASP A 1 960 ? 14.561 -5.485 -22.651 1.00 86.12 960 ASP A O 1
ATOM 7238 N N . ILE A 1 961 ? 15.751 -3.782 -23.502 1.00 92.25 961 ILE A N 1
ATOM 7239 C CA . ILE A 1 961 ? 16.679 -3.677 -22.374 1.00 92.25 961 ILE A CA 1
ATOM 7240 C C . ILE A 1 961 ? 16.075 -2.758 -21.313 1.00 92.25 961 ILE A C 1
ATOM 7242 O O . ILE A 1 961 ? 15.898 -1.567 -21.554 1.00 92.25 961 ILE A O 1
ATOM 7246 N N . ILE A 1 962 ? 15.805 -3.285 -20.122 1.00 94.25 962 ILE A N 1
ATOM 7247 C CA . ILE A 1 962 ? 15.234 -2.529 -19.002 1.00 94.25 962 ILE A CA 1
ATOM 7248 C C . ILE A 1 962 ? 16.124 -2.699 -17.772 1.00 94.25 962 ILE A C 1
ATOM 7250 O O . ILE A 1 962 ? 16.486 -3.815 -17.407 1.00 94.25 962 ILE A O 1
ATOM 7254 N N . ILE A 1 963 ? 16.449 -1.592 -17.107 1.00 97.69 963 ILE A N 1
ATOM 7255 C CA . ILE A 1 963 ? 17.026 -1.576 -15.760 1.00 97.69 963 ILE A CA 1
ATOM 7256 C C . ILE A 1 963 ? 15.998 -0.914 -14.844 1.00 97.69 963 ILE A C 1
ATOM 7258 O O . ILE A 1 963 ? 15.686 0.268 -15.009 1.00 97.69 963 ILE A O 1
ATOM 7262 N N . GLY A 1 964 ? 15.470 -1.668 -13.885 1.00 96.50 964 GLY A N 1
ATOM 7263 C CA . GLY A 1 964 ? 14.466 -1.193 -12.930 1.00 96.50 964 GLY A CA 1
ATOM 7264 C C . GLY A 1 964 ? 14.446 -2.040 -11.662 1.00 96.50 964 GLY A C 1
ATOM 7265 O O . GLY A 1 964 ? 15.379 -2.801 -11.425 1.00 96.50 964 GLY A O 1
ATOM 7266 N N . PHE A 1 965 ? 13.393 -1.912 -10.860 1.00 96.88 965 PHE A N 1
ATOM 7267 C CA . PHE A 1 965 ? 13.309 -2.514 -9.526 1.00 96.88 965 PHE A CA 1
ATOM 7268 C C . PHE A 1 965 ? 12.172 -3.530 -9.462 1.00 96.88 965 PHE A C 1
ATOM 7270 O O . PHE A 1 965 ? 11.081 -3.262 -9.965 1.00 96.88 965 PHE A O 1
ATOM 7277 N N . ALA A 1 966 ? 12.440 -4.698 -8.879 1.00 95.75 966 ALA A N 1
ATOM 7278 C CA . ALA A 1 966 ? 11.461 -5.779 -8.755 1.00 95.75 966 ALA A CA 1
ATOM 7279 C C . ALA A 1 966 ? 10.770 -5.833 -7.380 1.00 95.75 966 ALA A C 1
ATOM 7281 O O . ALA A 1 966 ? 9.825 -6.599 -7.223 1.00 95.75 966 ALA A O 1
ATOM 7282 N N . GLU A 1 967 ? 11.216 -5.042 -6.395 1.00 94.31 967 GLU A N 1
ATOM 7283 C CA . GLU A 1 967 ? 10.731 -5.114 -5.002 1.00 94.31 967 GLU A CA 1
ATOM 7284 C C . GLU A 1 967 ? 9.245 -4.764 -4.827 1.00 94.31 967 GLU A C 1
ATOM 7286 O O . GLU A 1 967 ? 8.605 -5.209 -3.883 1.00 94.31 967 GLU A O 1
ATOM 7291 N N . ARG A 1 968 ? 8.679 -3.983 -5.756 1.00 94.44 968 ARG A N 1
ATOM 7292 C CA . ARG A 1 968 ? 7.249 -3.630 -5.804 1.00 94.44 968 ARG A CA 1
ATOM 7293 C C . ARG A 1 968 ? 6.447 -4.566 -6.704 1.00 94.44 968 ARG A C 1
ATOM 7295 O O . ARG A 1 968 ? 5.305 -4.260 -7.040 1.00 94.44 968 ARG A O 1
ATOM 7302 N N . GLY A 1 969 ? 7.055 -5.665 -7.135 1.00 96.00 969 GLY A N 1
ATOM 7303 C CA . GLY A 1 969 ? 6.497 -6.625 -8.069 1.00 96.00 969 GLY A CA 1
ATOM 7304 C C . GLY A 1 969 ? 6.877 -6.374 -9.529 1.00 96.00 969 GLY A C 1
ATOM 7305 O O . GLY A 1 969 ? 7.467 -5.364 -9.920 1.00 96.00 969 GLY A O 1
ATOM 7306 N N . GLU A 1 970 ? 6.515 -7.343 -10.359 1.00 96.88 970 GLU A N 1
ATOM 7307 C CA . GLU A 1 970 ? 6.763 -7.372 -11.796 1.00 96.88 970 GLU A CA 1
ATOM 7308 C C . GLU A 1 970 ? 5.463 -7.671 -12.543 1.00 96.88 970 GLU A C 1
ATOM 7310 O O . GLU A 1 970 ? 4.644 -8.484 -12.105 1.00 96.88 970 GLU A O 1
ATOM 7315 N N . MET A 1 971 ? 5.291 -7.043 -13.703 1.00 95.00 971 MET A N 1
ATOM 7316 C CA . MET A 1 971 ? 4.230 -7.375 -14.645 1.00 95.00 971 MET A CA 1
ATOM 7317 C C . MET A 1 971 ? 4.646 -8.543 -15.527 1.00 95.00 971 MET A C 1
ATOM 7319 O O . MET A 1 971 ? 5.806 -8.664 -15.928 1.00 95.00 971 MET A O 1
ATOM 7323 N N . VAL A 1 972 ? 3.664 -9.362 -15.887 1.00 95.06 972 VAL A N 1
ATOM 7324 C CA . VAL A 1 972 ? 3.821 -10.495 -16.792 1.00 95.06 972 VAL A CA 1
ATOM 7325 C C . VAL A 1 972 ? 3.101 -10.205 -18.104 1.00 95.06 972 VAL A C 1
ATOM 7327 O O . VAL A 1 972 ? 1.899 -9.941 -18.126 1.00 95.06 972 VAL A O 1
ATOM 7330 N N . VAL A 1 973 ? 3.821 -10.309 -19.220 1.00 89.19 973 VAL A N 1
ATOM 7331 C CA . VAL A 1 973 ? 3.254 -10.197 -20.575 1.00 89.19 973 VAL A CA 1
ATOM 7332 C C . VAL A 1 973 ? 3.520 -11.472 -21.377 1.00 89.19 973 VAL A C 1
ATOM 7334 O O . VAL A 1 973 ? 4.452 -12.229 -21.099 1.00 89.19 973 VAL A O 1
ATOM 7337 N N . GLY A 1 974 ? 2.651 -11.763 -22.349 1.00 86.06 974 GLY A N 1
ATOM 7338 C CA . GLY A 1 974 ? 2.762 -12.959 -23.196 1.00 86.06 974 GLY A CA 1
ATOM 7339 C C . GLY A 1 974 ? 2.360 -14.285 -22.526 1.00 86.06 974 GLY A C 1
ATOM 7340 O O . GLY A 1 974 ? 2.482 -15.348 -23.145 1.00 86.06 974 GLY A O 1
ATOM 7341 N N . ALA A 1 975 ? 1.856 -14.259 -21.285 1.00 89.69 975 ALA A N 1
ATOM 7342 C CA . ALA A 1 975 ? 1.349 -15.447 -20.599 1.00 89.69 975 ALA A CA 1
ATOM 7343 C C . ALA A 1 975 ? 0.064 -15.975 -21.269 1.00 89.69 975 ALA A C 1
ATOM 7345 O O . ALA A 1 975 ? -0.881 -15.216 -21.475 1.00 89.69 975 ALA A O 1
ATOM 7346 N N . PRO A 1 976 ? -0.014 -17.270 -21.628 1.00 88.44 976 PRO A N 1
ATOM 7347 C CA . PRO A 1 976 ? -1.255 -17.851 -22.123 1.00 88.44 976 PRO A CA 1
ATOM 7348 C C . PRO A 1 976 ? -2.262 -18.069 -20.984 1.00 88.44 976 PRO A C 1
ATOM 7350 O O . PRO A 1 976 ? -1.871 -18.329 -19.847 1.00 88.44 976 PRO A O 1
ATOM 7353 N N . ALA A 1 977 ? -3.556 -18.060 -21.305 1.00 89.44 977 ALA A N 1
ATOM 7354 C CA . ALA A 1 977 ? -4.614 -18.495 -20.389 1.00 89.44 977 ALA A CA 1
ATOM 7355 C C . ALA A 1 977 ? -4.416 -19.954 -19.918 1.00 89.44 977 ALA A C 1
ATOM 7357 O O . ALA A 1 977 ? -3.741 -20.749 -20.583 1.00 89.44 977 ALA A O 1
ATOM 7358 N N . PHE A 1 978 ? -5.066 -20.330 -18.811 1.00 87.38 978 PHE A N 1
ATOM 7359 C CA . PHE A 1 978 ? -4.986 -21.655 -18.173 1.00 87.38 978 PHE A CA 1
ATOM 7360 C C . PHE A 1 978 ? -3.573 -22.050 -17.685 1.00 87.38 978 PHE A C 1
ATOM 7362 O O . PHE A 1 978 ? -3.222 -23.233 -17.644 1.00 87.38 978 PHE A O 1
ATOM 7369 N N . SER A 1 979 ? -2.761 -21.069 -17.293 1.00 88.88 979 SER A N 1
ATOM 7370 C CA . SER A 1 979 ? -1.354 -21.211 -16.896 1.00 88.88 979 SER A CA 1
ATOM 7371 C C . SER A 1 979 ? -1.150 -21.289 -15.380 1.00 88.88 979 SER A C 1
ATOM 7373 O O . SER A 1 979 ? -0.308 -20.602 -14.814 1.00 88.88 979 SER A O 1
ATOM 7375 N N . VAL A 1 980 ? -1.902 -22.168 -14.720 1.00 91.56 980 VAL A N 1
ATOM 7376 C CA . VAL A 1 980 ? -2.062 -22.179 -13.249 1.00 91.56 980 VAL A CA 1
ATOM 7377 C C . VAL A 1 980 ? -1.239 -23.256 -12.526 1.00 91.56 980 VAL A C 1
ATOM 7379 O O . VAL A 1 980 ? -1.405 -23.487 -11.335 1.00 91.56 980 VAL A O 1
ATOM 7382 N N . ASN A 1 981 ? -0.370 -23.975 -13.245 1.00 92.75 981 ASN A N 1
ATOM 7383 C CA . ASN A 1 981 ? 0.453 -25.038 -12.657 1.00 92.75 981 ASN A CA 1
ATOM 7384 C C . ASN A 1 981 ? 1.736 -24.467 -12.047 1.00 92.75 981 ASN A C 1
ATOM 7386 O O . ASN A 1 981 ? 2.363 -23.614 -12.667 1.00 92.75 981 ASN A O 1
ATOM 7390 N N . PHE A 1 982 ? 2.193 -25.032 -10.927 1.00 93.19 982 PHE A N 1
ATOM 7391 C CA . PHE A 1 982 ? 3.438 -24.642 -10.256 1.00 93.19 982 PHE A CA 1
ATOM 7392 C C . PHE A 1 982 ? 4.510 -25.735 -10.335 1.00 93.19 982 PHE A C 1
ATOM 7394 O O . PHE A 1 982 ? 4.221 -26.928 -10.218 1.00 93.19 982 PHE A O 1
ATOM 7401 N N . ILE A 1 983 ? 5.768 -25.330 -10.463 1.00 92.75 983 ILE A N 1
ATOM 7402 C CA . ILE A 1 983 ? 6.965 -26.186 -10.482 1.00 92.75 983 ILE A CA 1
ATOM 7403 C C . ILE A 1 983 ? 7.942 -25.755 -9.386 1.00 92.75 983 ILE A C 1
ATOM 7405 O O . ILE A 1 983 ? 7.713 -24.755 -8.713 1.00 92.75 983 ILE A O 1
ATOM 7409 N N . ASP A 1 984 ? 9.012 -26.524 -9.197 1.00 89.38 984 ASP A N 1
ATOM 7410 C CA . ASP A 1 984 ? 10.123 -26.136 -8.327 1.00 89.38 984 ASP A CA 1
ATOM 7411 C C . ASP A 1 984 ? 10.800 -24.871 -8.877 1.00 89.38 984 ASP A C 1
ATOM 7413 O O . ASP A 1 984 ? 11.090 -24.804 -10.077 1.00 89.38 984 ASP A O 1
ATOM 7417 N N . ASN A 1 985 ? 11.066 -23.902 -8.001 1.00 86.69 985 ASN A N 1
ATOM 7418 C CA . ASN A 1 985 ? 11.830 -22.706 -8.328 1.00 86.69 985 ASN A CA 1
ATOM 7419 C C . ASN A 1 985 ? 13.283 -23.101 -8.672 1.00 86.69 985 ASN A C 1
ATOM 7421 O O . ASN A 1 985 ? 13.985 -23.626 -7.803 1.00 86.69 985 ASN A O 1
ATOM 7425 N N . PRO A 1 986 ? 13.755 -22.904 -9.919 1.00 79.62 986 PRO A N 1
ATOM 7426 C CA . PRO A 1 986 ? 15.125 -23.240 -10.295 1.00 79.62 986 PRO A CA 1
ATOM 7427 C C . PRO A 1 986 ? 16.165 -22.338 -9.614 1.00 79.62 986 PRO A C 1
ATOM 7429 O O . PRO A 1 986 ? 17.306 -22.775 -9.449 1.00 79.62 986 PRO A O 1
ATOM 7432 N N . ASP A 1 987 ? 15.763 -21.140 -9.185 1.00 74.50 987 ASP A N 1
ATOM 7433 C CA . ASP A 1 987 ? 16.640 -20.115 -8.608 1.00 74.50 987 ASP A CA 1
ATOM 7434 C C . ASP A 1 987 ? 16.849 -20.316 -7.099 1.00 74.50 987 ASP A C 1
ATOM 7436 O O . ASP A 1 987 ? 17.779 -19.772 -6.505 1.00 74.50 987 ASP A O 1
ATOM 7440 N N . VAL A 1 988 ? 16.029 -21.171 -6.477 1.00 73.44 988 VAL A N 1
ATOM 7441 C CA . VAL A 1 988 ? 16.126 -21.549 -5.065 1.00 73.44 988 VAL A CA 1
ATOM 7442 C C . VAL A 1 988 ? 16.448 -23.046 -4.990 1.00 73.44 988 VAL A C 1
ATOM 7444 O O . VAL A 1 988 ? 15.547 -23.890 -4.999 1.00 73.44 988 VAL A O 1
ATOM 7447 N N . PRO A 1 989 ? 17.739 -23.437 -4.931 1.00 55.47 989 PRO A N 1
ATOM 7448 C CA . PRO A 1 989 ? 18.112 -24.840 -4.828 1.00 55.47 989 PRO A CA 1
ATOM 7449 C C . PRO A 1 989 ? 17.483 -25.445 -3.575 1.00 55.47 989 PRO A C 1
ATOM 7451 O O . PRO A 1 989 ? 17.619 -24.874 -2.496 1.00 55.47 989 PRO A O 1
ATOM 7454 N N . ASN A 1 990 ? 16.854 -26.618 -3.714 1.00 54.09 990 ASN A N 1
ATOM 7455 C CA . ASN A 1 990 ? 16.252 -27.393 -2.624 1.00 54.09 990 ASN A CA 1
ATOM 7456 C C . ASN A 1 990 ? 17.301 -27.704 -1.536 1.00 54.09 990 ASN A C 1
ATOM 7458 O O . ASN A 1 990 ? 17.970 -28.744 -1.547 1.00 54.09 990 ASN A O 1
ATOM 7462 N N . SER A 1 991 ? 17.512 -26.748 -0.636 1.00 52.75 991 SER A N 1
ATOM 7463 C CA . SER A 1 991 ? 18.400 -26.868 0.502 1.00 52.75 991 SER A CA 1
ATOM 7464 C C . SER A 1 991 ? 17.566 -27.408 1.652 1.00 52.75 991 SER A C 1
ATOM 7466 O O . SER A 1 991 ? 16.474 -26.929 1.941 1.00 52.75 991 SER A O 1
ATOM 7468 N N . THR A 1 992 ? 18.071 -28.430 2.334 1.00 51.62 992 THR A N 1
ATOM 7469 C CA . THR A 1 992 ? 17.375 -29.134 3.424 1.00 51.62 992 THR A CA 1
ATOM 7470 C C . THR A 1 992 ? 17.174 -28.286 4.696 1.00 51.62 992 THR A C 1
ATOM 7472 O O . THR A 1 992 ? 17.019 -28.852 5.775 1.00 51.62 992 THR A O 1
ATOM 7475 N N . SER A 1 993 ? 17.246 -26.956 4.595 1.00 58.69 993 SER A N 1
ATOM 7476 C CA . SER A 1 993 ? 17.264 -26.004 5.711 1.00 58.69 993 SER A CA 1
ATOM 7477 C C . SER A 1 993 ? 16.201 -24.900 5.608 1.00 58.69 993 SER A C 1
ATOM 7479 O O . SER A 1 993 ? 16.233 -23.991 6.431 1.00 58.69 993 SER A O 1
ATOM 7481 N N . GLN A 1 994 ? 15.286 -24.947 4.633 1.00 70.62 994 GLN A N 1
ATOM 7482 C CA . GLN A 1 994 ? 14.184 -23.980 4.527 1.00 70.62 994 GLN A CA 1
ATOM 7483 C C . GLN A 1 994 ? 12.969 -24.412 5.357 1.00 70.62 994 GLN A C 1
ATOM 7485 O O . GLN A 1 994 ? 12.662 -25.603 5.459 1.00 70.62 994 GLN A O 1
ATOM 7490 N N . VAL A 1 995 ? 12.292 -23.433 5.959 1.00 78.62 995 VAL A N 1
ATOM 7491 C CA . VAL A 1 995 ? 10.973 -23.619 6.573 1.00 78.62 995 VAL A CA 1
ATOM 7492 C C . VAL A 1 995 ? 9.944 -23.542 5.448 1.00 78.62 995 VAL A C 1
ATOM 7494 O O . VAL A 1 995 ? 9.971 -22.602 4.666 1.00 78.62 995 VAL A O 1
ATOM 7497 N N . LEU A 1 996 ? 9.095 -24.563 5.331 1.00 82.06 996 LEU A N 1
ATOM 7498 C CA . LEU A 1 996 ? 8.138 -24.737 4.225 1.00 82.06 996 LEU A CA 1
ATOM 7499 C C . LEU A 1 996 ? 6.686 -24.740 4.712 1.00 82.06 996 LEU A C 1
ATOM 7501 O O . LEU A 1 996 ? 5.792 -25.124 3.968 1.00 82.06 996 LEU A O 1
ATOM 7505 N N . SER A 1 997 ? 6.481 -24.416 5.987 1.00 84.06 997 SER A N 1
ATOM 7506 C CA . SER A 1 997 ? 5.167 -24.388 6.606 1.00 84.06 997 SER A CA 1
ATOM 7507 C C . SER A 1 997 ? 5.093 -23.301 7.666 1.00 84.06 997 SER A C 1
ATOM 7509 O O . SER A 1 997 ? 6.052 -23.141 8.431 1.00 84.06 997 SER A O 1
ATOM 7511 N N . GLY A 1 998 ? 3.975 -22.595 7.744 1.00 84.31 998 GLY A N 1
ATOM 7512 C CA . GLY A 1 998 ? 3.741 -21.549 8.728 1.00 84.31 998 GLY A CA 1
ATOM 7513 C C . GLY A 1 998 ? 2.690 -20.540 8.281 1.00 84.31 998 GLY A C 1
ATOM 7514 O O . GLY A 1 998 ? 2.389 -20.428 7.096 1.00 84.31 998 GLY A O 1
ATOM 7515 N N . ALA A 1 999 ? 2.158 -19.814 9.264 1.00 86.88 999 ALA A N 1
ATOM 7516 C CA . ALA A 1 999 ? 1.129 -18.808 9.050 1.00 86.88 999 ALA A CA 1
ATOM 7517 C C . ALA A 1 999 ? 1.664 -17.562 8.330 1.00 86.88 999 ALA A C 1
ATOM 7519 O O . ALA A 1 999 ? 2.818 -17.182 8.528 1.00 86.88 999 ALA A O 1
ATOM 7520 N N . TYR A 1 1000 ? 0.804 -16.900 7.573 1.00 89.31 1000 TYR A N 1
ATOM 7521 C CA . TYR A 1 1000 ? 1.026 -15.611 6.928 1.00 89.31 1000 TYR A CA 1
ATOM 7522 C C . TYR A 1 1000 ? -0.268 -14.788 6.980 1.00 89.31 1000 TYR A C 1
ATOM 7524 O O . TYR A 1 1000 ? -1.334 -15.295 7.346 1.00 89.31 1000 TYR A O 1
ATOM 7532 N N . GLN A 1 1001 ? -0.184 -13.514 6.618 1.00 89.75 1001 GLN A N 1
ATOM 7533 C CA . GLN A 1 1001 ? -1.352 -12.665 6.427 1.00 89.75 1001 GLN A CA 1
ATOM 7534 C C . GLN A 1 1001 ? -1.287 -12.035 5.036 1.00 89.75 1001 GLN A C 1
ATOM 7536 O O . GLN A 1 1001 ? -0.380 -11.268 4.760 1.00 89.75 1001 GLN A O 1
ATOM 7541 N N . LEU A 1 1002 ? -2.226 -12.369 4.151 1.00 92.25 1002 LEU A N 1
ATOM 7542 C CA . LEU A 1 1002 ? -2.348 -11.734 2.837 1.00 92.25 1002 LEU A CA 1
ATOM 7543 C C . LEU A 1 1002 ? -3.217 -10.489 2.967 1.00 92.25 1002 LEU A C 1
ATOM 7545 O O . LEU A 1 1002 ? -4.388 -10.612 3.308 1.00 92.25 1002 LEU A O 1
ATOM 7549 N N . GLU A 1 1003 ? -2.704 -9.323 2.606 1.00 90.56 1003 GLU A N 1
ATOM 7550 C CA . GLU A 1 1003 ? -3.484 -8.098 2.510 1.00 90.56 1003 GLU A CA 1
ATOM 7551 C C . GLU A 1 1003 ? -3.685 -7.666 1.051 1.00 90.56 1003 GLU A C 1
ATOM 7553 O O . GLU A 1 1003 ? -2.776 -7.659 0.224 1.00 90.56 1003 GLU A O 1
ATOM 7558 N N . MET A 1 1004 ? -4.912 -7.277 0.721 1.00 92.25 1004 MET A N 1
ATOM 7559 C CA . MET A 1 1004 ? -5.291 -6.655 -0.541 1.00 92.25 1004 MET A CA 1
ATOM 7560 C C . MET A 1 1004 ? -5.964 -5.333 -0.230 1.00 92.25 1004 MET A C 1
ATOM 7562 O O . MET A 1 1004 ? -7.024 -5.310 0.394 1.00 92.25 1004 MET A O 1
ATOM 7566 N N . ARG A 1 1005 ? -5.385 -4.223 -0.682 1.00 90.00 1005 ARG A N 1
ATOM 7567 C CA . ARG A 1 1005 ? -5.898 -2.883 -0.374 1.00 90.00 1005 ARG A CA 1
ATOM 7568 C C . ARG A 1 1005 ? -5.916 -1.976 -1.587 1.00 90.00 1005 ARG A C 1
ATOM 7570 O O . ARG A 1 1005 ? -5.103 -2.107 -2.505 1.00 90.00 1005 ARG A O 1
ATOM 7577 N N . ARG A 1 1006 ? -6.823 -1.001 -1.577 1.00 88.56 1006 ARG A N 1
ATOM 7578 C CA . ARG A 1 1006 ? -6.778 0.104 -2.534 1.00 88.56 1006 ARG A CA 1
ATOM 7579 C C . ARG A 1 1006 ? -5.538 0.966 -2.280 1.00 88.56 1006 ARG A C 1
ATOM 7581 O O . ARG A 1 1006 ? -5.222 1.318 -1.148 1.00 88.56 1006 ARG A O 1
ATOM 7588 N N . ALA A 1 1007 ? -4.862 1.341 -3.355 1.00 88.62 1007 ALA A N 1
ATOM 7589 C CA . ALA A 1 1007 ? -3.685 2.192 -3.339 1.00 88.62 1007 ALA A CA 1
ATOM 7590 C C . ALA A 1 1007 ? -3.991 3.605 -3.854 1.00 88.62 1007 ALA A C 1
ATOM 7592 O O . ALA A 1 1007 ? -5.074 3.896 -4.363 1.00 88.62 1007 ALA A O 1
ATOM 7593 N N . SER A 1 1008 ? -3.005 4.496 -3.745 1.00 84.31 1008 SER A N 1
ATOM 7594 C CA . SER A 1 1008 ? -3.110 5.842 -4.310 1.00 84.31 1008 SER A CA 1
ATOM 7595 C C . SER A 1 1008 ? -3.087 5.808 -5.840 1.00 84.31 1008 SER A C 1
ATOM 7597 O O . SER A 1 1008 ? -2.137 5.291 -6.434 1.00 84.31 1008 SER A O 1
ATOM 7599 N N . ASP A 1 1009 ? -4.073 6.446 -6.469 1.00 84.69 1009 ASP A N 1
ATOM 7600 C CA . ASP A 1 1009 ? -4.180 6.510 -7.928 1.00 84.69 1009 ASP A CA 1
ATOM 7601 C C . ASP A 1 1009 ? -2.964 7.198 -8.569 1.00 84.69 1009 ASP A C 1
ATOM 7603 O O . ASP A 1 1009 ? -2.470 8.221 -8.092 1.00 84.69 1009 ASP A O 1
ATOM 7607 N N . PHE A 1 1010 ? -2.446 6.601 -9.643 1.00 84.31 1010 PHE A N 1
ATOM 7608 C CA . PHE A 1 1010 ? -1.257 7.068 -10.375 1.00 84.31 1010 PHE A CA 1
ATOM 7609 C C . PHE A 1 1010 ? -1.518 7.310 -11.868 1.00 84.31 1010 PHE A C 1
ATOM 7611 O O . PHE A 1 1010 ? -0.615 7.607 -12.654 1.00 84.31 1010 PHE A O 1
ATOM 7618 N N . GLY A 1 1011 ? -2.774 7.179 -12.257 1.00 81.12 1011 GLY A N 1
ATOM 7619 C CA . GLY A 1 1011 ? -3.238 7.316 -13.613 1.00 81.12 1011 GLY A CA 1
ATOM 7620 C C . GLY A 1 1011 ? -4.753 7.392 -13.635 1.00 81.12 1011 GLY A C 1
ATOM 7621 O O . GLY A 1 1011 ? -5.415 7.447 -12.595 1.00 81.12 1011 GLY A O 1
ATOM 7622 N N . ARG A 1 1012 ? -5.308 7.401 -14.840 1.00 78.12 1012 ARG A N 1
ATOM 7623 C CA . ARG A 1 1012 ? -6.751 7.496 -15.050 1.00 78.12 1012 ARG A CA 1
ATOM 7624 C C . ARG A 1 1012 ? -7.223 6.547 -16.133 1.00 78.12 1012 ARG A C 1
ATOM 7626 O O . ARG A 1 1012 ? -6.532 6.298 -17.117 1.00 78.12 1012 ARG A O 1
ATOM 7633 N N . SER A 1 1013 ? -8.459 6.088 -15.993 1.00 75.31 1013 SER A N 1
ATOM 7634 C CA . SER A 1 1013 ? -9.125 5.313 -17.042 1.00 75.31 1013 SER A CA 1
ATOM 7635 C C . SER A 1 1013 ? -9.502 6.214 -18.221 1.00 75.31 1013 SER A C 1
ATOM 7637 O O . SER A 1 1013 ? -10.026 7.311 -18.017 1.00 75.31 1013 SER A O 1
ATOM 7639 N N . ILE A 1 1014 ? -9.265 5.758 -19.453 1.00 66.38 1014 ILE A N 1
ATOM 7640 C CA . ILE A 1 1014 ? -9.686 6.457 -20.676 1.00 66.38 1014 ILE A CA 1
ATOM 7641 C C . ILE A 1 1014 ? -10.852 5.687 -21.308 1.00 66.38 1014 ILE A C 1
ATOM 7643 O O . ILE A 1 1014 ? -10.800 4.470 -21.462 1.00 66.38 1014 ILE A O 1
ATOM 7647 N N . SER A 1 1015 ? -11.910 6.398 -21.707 1.00 54.75 1015 SER A N 1
ATOM 7648 C CA . SER A 1 1015 ? -13.038 5.796 -22.424 1.00 54.75 1015 SER A CA 1
ATOM 7649 C C . SER A 1 1015 ? -12.664 5.509 -23.880 1.00 54.75 1015 SER A C 1
ATOM 7651 O O . SER A 1 1015 ? -12.478 6.439 -24.663 1.00 54.75 1015 SER A O 1
ATOM 7653 N N . ALA A 1 1016 ? -12.597 4.233 -24.266 1.00 43.72 1016 ALA A N 1
ATOM 7654 C CA . ALA A 1 1016 ? -12.607 3.825 -25.667 1.00 43.72 1016 ALA A CA 1
ATOM 7655 C C . ALA A 1 1016 ? -13.960 3.173 -25.991 1.00 43.72 1016 ALA A C 1
ATOM 7657 O O . ALA A 1 1016 ? -14.306 2.113 -25.473 1.00 43.72 1016 ALA A O 1
ATOM 7658 N N . THR A 1 1017 ? -14.727 3.768 -26.905 1.00 43.19 1017 THR A N 1
ATOM 7659 C CA . THR A 1 1017 ? -16.054 3.307 -27.367 1.00 43.19 1017 THR A CA 1
ATOM 7660 C C . THR A 1 1017 ? -16.054 1.951 -28.103 1.00 43.19 1017 THR A C 1
ATOM 7662 O O . THR A 1 1017 ? -17.090 1.537 -28.618 1.00 43.19 1017 THR A O 1
ATOM 7665 N N . ASN A 1 1018 ? -14.929 1.222 -28.113 1.00 40.41 1018 ASN A N 1
ATOM 7666 C CA . ASN A 1 1018 ? -14.714 -0.037 -28.840 1.00 40.41 1018 ASN A CA 1
ATOM 7667 C C . ASN A 1 1018 ? -14.432 -1.263 -27.944 1.00 40.41 1018 ASN A C 1
ATOM 7669 O O . ASN A 1 1018 ? -13.823 -2.224 -28.410 1.00 40.41 1018 ASN A O 1
ATOM 7673 N N . SER A 1 1019 ? -14.871 -1.267 -26.679 1.00 44.47 1019 SER A N 1
ATOM 7674 C CA . SER A 1 1019 ? -14.665 -2.400 -25.748 1.00 44.47 1019 SER A CA 1
ATOM 7675 C C . SER A 1 1019 ? -13.192 -2.719 -25.437 1.00 44.47 1019 SER A C 1
ATOM 7677 O O . SER A 1 1019 ? -12.890 -3.824 -24.995 1.00 44.47 1019 SER A O 1
ATOM 7679 N N . LEU A 1 1020 ? -12.278 -1.771 -25.662 1.00 50.72 1020 LEU A N 1
ATOM 7680 C CA . LEU A 1 1020 ? -10.879 -1.890 -25.257 1.00 50.72 1020 LEU A CA 1
ATOM 7681 C C . LEU A 1 1020 ? -10.692 -1.205 -23.902 1.00 50.72 1020 LEU A C 1
ATOM 7683 O O . LEU A 1 1020 ? -11.097 -0.058 -23.724 1.00 50.72 1020 LEU A O 1
ATOM 7687 N N . ILE A 1 1021 ? -10.081 -1.924 -22.965 1.00 59.62 1021 ILE A N 1
ATOM 7688 C CA . ILE A 1 1021 ? -9.615 -1.390 -21.686 1.00 59.62 1021 ILE A CA 1
ATOM 7689 C C . ILE A 1 1021 ? -8.427 -0.469 -21.996 1.00 59.62 1021 ILE A C 1
ATOM 7691 O O . ILE A 1 1021 ? -7.536 -0.841 -22.763 1.00 59.62 1021 ILE A O 1
ATOM 7695 N N . SER A 1 1022 ? -8.439 0.766 -21.497 1.00 69.75 1022 SER A N 1
ATOM 7696 C CA . SER A 1 1022 ? -7.352 1.725 -21.720 1.00 69.75 1022 SER A CA 1
ATOM 7697 C C . SER A 1 1022 ? -7.103 2.560 -20.475 1.00 69.75 1022 SER A C 1
ATOM 7699 O O . SER A 1 1022 ? -8.039 3.095 -19.871 1.00 69.75 1022 SER A O 1
ATOM 7701 N N . TYR A 1 1023 ? -5.830 2.698 -20.122 1.00 75.31 1023 TYR A N 1
ATOM 7702 C CA . TYR A 1 1023 ? -5.384 3.392 -18.924 1.00 75.31 1023 TYR A CA 1
ATOM 7703 C C . TYR A 1 1023 ? -4.261 4.372 -19.263 1.00 75.31 1023 TYR A C 1
ATOM 7705 O O . TYR A 1 1023 ? -3.334 4.049 -19.999 1.00 75.31 1023 TYR A O 1
ATOM 7713 N N . SER A 1 1024 ? -4.359 5.597 -18.757 1.00 77.38 1024 SER A N 1
ATOM 7714 C CA . SER A 1 1024 ? -3.333 6.627 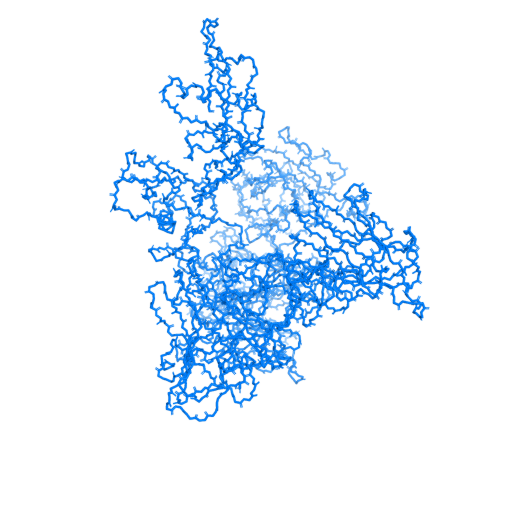-18.914 1.00 77.38 1024 SER A CA 1
ATOM 7715 C C . SER A 1 1024 ? -2.489 6.678 -17.656 1.00 77.38 1024 SER A C 1
ATOM 7717 O O . SER A 1 1024 ? -3.027 6.953 -16.584 1.00 77.38 1024 SER A O 1
ATOM 7719 N N . LEU A 1 1025 ? -1.178 6.504 -17.785 1.00 81.12 1025 LEU A N 1
ATOM 7720 C CA . LEU A 1 1025 ? -0.243 6.770 -16.693 1.00 81.12 1025 LEU A CA 1
ATOM 7721 C C . LEU A 1 1025 ? -0.060 8.290 -16.551 1.00 81.12 1025 LEU A C 1
ATOM 7723 O O . LEU A 1 1025 ? 0.229 8.964 -17.540 1.00 81.12 1025 LEU A O 1
ATOM 7727 N N . GLU A 1 1026 ? -0.248 8.834 -15.346 1.00 79.69 1026 GLU A N 1
ATOM 7728 C CA . GLU A 1 1026 ? -0.094 10.275 -15.064 1.00 79.69 1026 GLU A CA 1
ATOM 7729 C C . GLU A 1 1026 ? 1.112 10.574 -14.162 1.00 79.69 1026 GLU A C 1
ATOM 7731 O O . GLU A 1 1026 ? 1.647 11.680 -14.210 1.00 79.69 1026 GLU A O 1
ATOM 7736 N N . ARG A 1 1027 ? 1.568 9.596 -13.369 1.00 79.44 1027 ARG A N 1
ATOM 7737 C CA . ARG A 1 1027 ? 2.771 9.703 -12.531 1.00 79.44 1027 ARG A CA 1
ATOM 7738 C C . ARG A 1 1027 ? 3.519 8.376 -12.429 1.00 79.44 1027 ARG A C 1
ATOM 7740 O O . ARG A 1 1027 ? 2.931 7.308 -12.590 1.00 79.44 1027 ARG A O 1
ATOM 7747 N N . THR A 1 1028 ? 4.791 8.467 -12.070 1.00 86.62 1028 THR A N 1
ATOM 7748 C CA . THR A 1 1028 ? 5.638 7.344 -11.647 1.00 86.62 1028 THR A CA 1
ATOM 7749 C C . THR A 1 1028 ? 6.216 7.613 -10.272 1.00 86.62 1028 THR A C 1
ATOM 7751 O O . THR A 1 1028 ? 6.236 8.756 -9.822 1.00 86.62 1028 THR A O 1
ATOM 7754 N N . ILE A 1 1029 ? 6.680 6.561 -9.611 1.00 90.44 1029 ILE A N 1
ATOM 7755 C CA . ILE A 1 1029 ? 7.286 6.627 -8.282 1.00 90.44 1029 ILE A CA 1
ATOM 7756 C C . ILE A 1 1029 ? 8.736 6.154 -8.349 1.00 90.44 1029 ILE A C 1
ATOM 7758 O O . ILE A 1 1029 ? 9.042 5.195 -9.061 1.00 90.44 1029 ILE A O 1
ATOM 7762 N N . ASP A 1 1030 ? 9.634 6.806 -7.614 1.00 89.25 1030 ASP A N 1
ATOM 7763 C CA . ASP A 1 1030 ? 10.894 6.157 -7.260 1.00 89.25 1030 ASP A CA 1
ATOM 7764 C C . ASP A 1 1030 ? 10.591 5.022 -6.275 1.00 89.25 1030 ASP A C 1
ATOM 7766 O O . ASP A 1 1030 ? 9.688 5.138 -5.445 1.00 89.25 1030 ASP A O 1
ATOM 7770 N N . THR A 1 1031 ? 11.312 3.908 -6.365 1.00 90.56 1031 THR A N 1
ATOM 7771 C CA . THR A 1 1031 ? 11.006 2.745 -5.524 1.00 90.56 1031 THR A CA 1
ATOM 7772 C C . THR A 1 1031 ? 11.136 3.056 -4.026 1.00 90.56 1031 THR A C 1
ATOM 7774 O O . THR A 1 1031 ? 10.302 2.616 -3.233 1.00 90.56 1031 THR A O 1
ATOM 7777 N N . ASN A 1 1032 ? 12.066 3.955 -3.678 1.00 88.38 1032 ASN A N 1
ATOM 7778 C CA . ASN A 1 1032 ? 12.324 4.435 -2.323 1.00 88.38 1032 ASN A CA 1
ATOM 7779 C C . ASN A 1 1032 ? 11.498 5.680 -1.943 1.00 88.38 1032 ASN A C 1
ATOM 7781 O O . ASN A 1 1032 ? 11.752 6.307 -0.905 1.00 88.38 1032 ASN A O 1
ATOM 7785 N N . ASP A 1 1033 ? 10.527 6.084 -2.770 1.00 86.94 1033 ASP A N 1
ATOM 7786 C CA . ASP A 1 1033 ? 9.553 7.096 -2.375 1.00 86.94 1033 ASP A CA 1
ATOM 7787 C C . ASP A 1 1033 ? 8.569 6.542 -1.348 1.00 86.94 1033 ASP A C 1
ATOM 7789 O O . ASP A 1 1033 ? 8.026 5.442 -1.468 1.00 86.94 1033 ASP A O 1
ATOM 7793 N N . ARG A 1 1034 ? 8.308 7.369 -0.337 1.00 85.00 1034 ARG A N 1
ATOM 7794 C CA . ARG A 1 1034 ? 7.356 7.072 0.727 1.00 85.00 1034 ARG A CA 1
ATOM 7795 C C . ARG A 1 1034 ? 5.951 7.373 0.235 1.00 85.00 1034 ARG A C 1
ATOM 7797 O O . ARG A 1 1034 ? 5.667 8.501 -0.168 1.00 85.00 1034 ARG A O 1
ATOM 7804 N N . LEU A 1 1035 ? 5.074 6.374 0.280 1.00 84.75 1035 LEU A N 1
ATOM 7805 C CA . LEU A 1 1035 ? 3.675 6.517 -0.146 1.00 84.75 1035 LEU A CA 1
ATOM 7806 C C . LEU A 1 1035 ? 2.711 6.758 1.030 1.00 84.75 1035 LEU A C 1
ATOM 7808 O O . LEU A 1 1035 ? 1.512 6.922 0.809 1.00 84.75 1035 LEU A O 1
ATOM 7812 N N . ALA A 1 1036 ? 3.238 6.832 2.256 1.00 80.25 1036 ALA A N 1
ATOM 7813 C CA . ALA A 1 1036 ? 2.528 7.252 3.462 1.00 80.25 1036 ALA A CA 1
ATOM 7814 C C . ALA A 1 1036 ? 2.788 8.735 3.806 1.00 80.25 1036 ALA A C 1
ATOM 7816 O O . ALA A 1 1036 ? 3.713 9.363 3.285 1.00 80.25 1036 ALA A O 1
ATOM 7817 N N . GLN A 1 1037 ? 1.966 9.308 4.694 1.00 75.06 1037 GLN A N 1
ATOM 7818 C CA . GLN A 1 1037 ? 2.097 10.698 5.154 1.00 75.06 1037 GLN A CA 1
ATOM 7819 C C . GLN A 1 1037 ? 3.243 10.866 6.149 1.00 75.06 1037 GLN A C 1
ATOM 7821 O O . GLN A 1 1037 ? 3.037 10.971 7.356 1.00 75.06 1037 GLN A O 1
ATOM 7826 N N . GLU A 1 1038 ? 4.462 10.908 5.637 1.00 82.75 1038 GLU A N 1
ATOM 7827 C CA . GLU A 1 1038 ? 5.642 10.871 6.480 1.00 82.75 1038 GLU A CA 1
ATOM 7828 C C . GLU A 1 1038 ? 6.779 11.768 5.967 1.00 82.75 1038 GLU A C 1
ATOM 7830 O O . GLU A 1 1038 ? 6.771 12.251 4.833 1.00 82.75 1038 GLU A O 1
ATOM 7835 N N . THR A 1 1039 ? 7.785 12.003 6.816 1.00 85.19 1039 THR A N 1
ATOM 7836 C CA . THR A 1 1039 ? 8.837 12.987 6.542 1.00 85.19 1039 THR A CA 1
ATOM 7837 C C . THR A 1 1039 ? 10.128 12.336 6.040 1.00 85.19 1039 THR A C 1
ATOM 7839 O O . THR A 1 1039 ? 10.721 11.482 6.703 1.00 85.19 1039 THR A O 1
ATOM 7842 N N . THR A 1 1040 ? 10.629 12.814 4.898 1.00 88.75 1040 THR A N 1
ATOM 7843 C CA . THR A 1 1040 ? 11.983 12.528 4.398 1.00 88.75 1040 THR A CA 1
ATOM 7844 C C . THR A 1 1040 ? 12.784 13.820 4.298 1.00 88.75 1040 THR A C 1
ATOM 7846 O O . THR A 1 1040 ? 12.359 14.798 3.684 1.00 88.75 1040 THR A O 1
ATOM 7849 N N . LEU A 1 1041 ? 13.984 13.821 4.872 1.00 88.69 1041 LEU A N 1
ATOM 7850 C CA . LEU A 1 1041 ? 14.966 14.885 4.713 1.00 88.69 1041 LEU A CA 1
ATOM 7851 C C . LEU A 1 1041 ? 15.820 14.622 3.471 1.00 88.69 1041 LEU A C 1
ATOM 7853 O O . LEU A 1 1041 ? 16.534 13.623 3.414 1.00 88.69 1041 LEU A O 1
ATOM 7857 N N . VAL A 1 1042 ? 15.810 15.545 2.510 1.00 88.19 1042 VAL A N 1
ATOM 7858 C CA . VAL A 1 1042 ? 16.777 15.557 1.402 1.00 88.19 1042 VAL A CA 1
ATOM 7859 C C . VAL A 1 1042 ? 17.956 16.434 1.803 1.00 88.19 1042 VAL A C 1
ATOM 7861 O O . VAL A 1 1042 ? 17.806 17.634 2.039 1.00 88.19 1042 VAL A O 1
ATOM 7864 N N . VAL A 1 1043 ? 19.129 15.824 1.937 1.00 88.31 1043 VAL A N 1
ATOM 7865 C CA . VAL A 1 1043 ? 20.290 16.455 2.563 1.00 88.31 1043 VAL A CA 1
ATOM 7866 C C . VAL A 1 1043 ? 21.201 17.080 1.503 1.00 88.31 1043 VAL A C 1
ATOM 7868 O O . VAL A 1 1043 ? 21.602 16.394 0.561 1.00 88.31 1043 VAL A O 1
ATOM 7871 N N . PRO A 1 1044 ? 21.564 18.367 1.646 1.00 82.62 1044 PRO A N 1
ATOM 7872 C CA . PRO A 1 1044 ? 22.455 19.037 0.709 1.00 82.62 1044 PRO A CA 1
ATOM 7873 C C . PRO A 1 1044 ? 23.920 18.618 0.906 1.00 82.62 1044 PRO A C 1
ATOM 7875 O O . PRO A 1 1044 ? 24.320 18.088 1.946 1.00 82.62 1044 PRO A O 1
ATOM 7878 N N . SER A 1 1045 ? 24.758 18.903 -0.090 1.00 81.81 1045 SER A N 1
ATOM 7879 C CA . SER A 1 1045 ? 26.203 18.677 0.006 1.00 81.81 1045 SER A CA 1
ATOM 7880 C C . SER A 1 1045 ? 26.893 19.698 0.918 1.00 81.81 1045 SER A C 1
ATOM 7882 O O . SER A 1 1045 ? 26.393 20.800 1.153 1.00 81.81 1045 SER A O 1
ATOM 7884 N N . GLY A 1 1046 ? 28.114 19.393 1.373 1.00 76.81 1046 GLY A N 1
ATOM 7885 C CA . GLY A 1 1046 ? 28.888 20.306 2.223 1.00 76.81 1046 GLY A CA 1
ATOM 7886 C C . GLY A 1 1046 ? 29.247 21.635 1.551 1.00 76.81 1046 GLY A C 1
ATOM 7887 O O . GLY A 1 1046 ? 29.592 22.590 2.241 1.00 76.81 1046 GLY A O 1
ATOM 7888 N N . ALA A 1 1047 ? 29.142 21.720 0.220 1.00 73.69 1047 ALA A N 1
ATOM 7889 C CA . ALA A 1 1047 ? 29.335 22.959 -0.531 1.00 73.69 1047 ALA A CA 1
ATOM 7890 C C . ALA A 1 1047 ? 28.168 23.948 -0.372 1.00 73.69 1047 ALA A C 1
ATOM 7892 O O . ALA A 1 1047 ? 28.364 25.154 -0.514 1.00 73.69 1047 ALA A O 1
ATOM 7893 N N . GLN A 1 1048 ? 26.974 23.439 -0.071 1.00 74.94 1048 GLN A N 1
ATOM 7894 C CA . GLN A 1 1048 ? 25.739 24.214 0.055 1.00 74.94 1048 GLN A CA 1
ATOM 7895 C C . GLN A 1 1048 ? 25.455 24.615 1.514 1.00 74.94 1048 GLN A C 1
ATOM 7897 O O . GLN A 1 1048 ? 24.628 25.491 1.763 1.00 74.94 1048 GLN A O 1
ATOM 7902 N N . LEU A 1 1049 ? 26.157 24.004 2.474 1.00 78.00 1049 LEU A N 1
ATOM 7903 C CA . LEU A 1 1049 ? 25.996 24.249 3.905 1.00 78.00 1049 LEU A CA 1
ATOM 7904 C C . LEU A 1 1049 ? 26.886 25.379 4.425 1.00 78.00 1049 LEU A C 1
ATOM 7906 O O . LEU A 1 1049 ? 27.979 25.643 3.915 1.00 78.00 1049 LEU A O 1
ATOM 7910 N N . ARG A 1 1050 ? 26.428 26.019 5.503 1.00 78.38 1050 ARG A N 1
ATOM 7911 C CA . ARG A 1 1050 ? 27.168 27.061 6.224 1.00 78.38 1050 ARG A CA 1
ATOM 7912 C C . ARG A 1 1050 ? 27.330 26.726 7.694 1.00 78.38 1050 ARG A C 1
ATOM 7914 O O . ARG A 1 1050 ? 26.499 26.052 8.290 1.00 78.38 1050 ARG A O 1
ATOM 7921 N N . ASP A 1 1051 ? 28.417 27.233 8.264 1.00 81.38 1051 ASP A N 1
ATOM 7922 C CA . ASP A 1 1051 ? 28.682 27.110 9.694 1.00 81.38 1051 ASP A CA 1
ATOM 7923 C C . ASP A 1 1051 ? 27.594 27.826 10.509 1.00 81.38 1051 ASP A C 1
ATOM 7925 O O . ASP A 1 1051 ? 27.127 28.902 10.117 1.00 81.38 1051 ASP A O 1
ATOM 7929 N N . SER A 1 1052 ? 27.178 27.203 11.613 1.00 84.50 1052 SER A N 1
ATOM 7930 C CA . SER A 1 1052 ? 26.060 27.614 12.475 1.00 84.50 1052 SER A CA 1
ATOM 7931 C C . SER A 1 1052 ? 24.672 27.623 11.815 1.00 84.50 1052 SER A C 1
ATOM 7933 O O . SER A 1 1052 ? 23.732 28.182 12.383 1.00 84.50 1052 SER A O 1
ATOM 7935 N N . GLN A 1 1053 ? 24.508 27.012 10.636 1.00 84.38 1053 GLN A N 1
ATOM 7936 C CA . GLN A 1 1053 ? 23.185 26.769 10.053 1.00 84.38 1053 GLN A CA 1
ATOM 7937 C C . GLN A 1 1053 ? 22.422 25.740 10.900 1.00 84.38 1053 GLN A C 1
ATOM 7939 O O . GLN A 1 1053 ? 23.023 24.773 11.371 1.00 84.38 1053 GLN A O 1
ATOM 7944 N N . THR A 1 1054 ? 21.109 25.913 11.087 1.00 87.69 1054 THR A N 1
ATOM 7945 C CA . THR A 1 1054 ? 20.322 25.028 11.966 1.00 87.69 1054 THR A CA 1
ATOM 7946 C C . THR A 1 1054 ? 19.061 24.474 11.317 1.00 87.69 1054 THR A C 1
ATOM 7948 O O . THR A 1 1054 ? 18.487 25.082 10.420 1.00 87.69 1054 THR A O 1
ATOM 7951 N N . PHE A 1 1055 ? 18.597 23.331 11.816 1.00 89.44 1055 PHE A N 1
ATOM 7952 C CA . PHE A 1 1055 ? 17.249 22.816 11.571 1.00 89.44 1055 PHE A CA 1
ATOM 7953 C C . PHE A 1 1055 ? 16.699 22.181 12.849 1.00 89.44 1055 PHE A C 1
ATOM 7955 O O . PHE A 1 1055 ? 17.463 21.799 13.738 1.00 89.44 1055 PHE A O 1
ATOM 7962 N N . VAL A 1 1056 ? 15.378 22.085 12.968 1.00 90.00 1056 VAL A N 1
ATOM 7963 C CA . VAL A 1 1056 ? 14.712 21.527 14.153 1.00 90.00 1056 VAL A CA 1
ATOM 7964 C C . VAL A 1 1056 ? 13.916 20.292 13.759 1.00 90.00 1056 VAL A C 1
ATOM 7966 O O . VAL A 1 1056 ? 13.200 20.320 12.761 1.00 90.00 1056 VAL A O 1
ATOM 7969 N N . VAL A 1 1057 ? 14.022 19.235 14.564 1.00 91.81 1057 VAL A N 1
ATOM 7970 C CA . VAL A 1 1057 ? 13.159 18.047 14.487 1.00 91.81 1057 VAL A CA 1
ATOM 7971 C C . VAL A 1 1057 ? 12.313 17.985 15.755 1.00 91.81 1057 VAL A C 1
ATOM 7973 O O . VAL A 1 1057 ? 12.828 18.200 16.854 1.00 91.81 1057 VAL A O 1
ATOM 7976 N N . SER A 1 1058 ? 11.023 17.711 15.611 1.00 86.81 1058 SER A N 1
ATOM 7977 C CA . SER A 1 1058 ? 10.065 17.568 16.707 1.00 86.81 1058 SER A CA 1
ATOM 7978 C C . SER A 1 1058 ? 9.223 16.310 16.530 1.00 86.81 1058 SER A C 1
ATOM 7980 O O . SER A 1 1058 ? 8.975 15.905 15.402 1.00 86.81 1058 SER A O 1
ATOM 7982 N N . ASP A 1 1059 ? 8.779 15.718 17.638 1.00 81.12 1059 ASP A N 1
ATOM 7983 C CA . ASP A 1 1059 ? 7.793 14.623 17.668 1.00 81.12 1059 ASP A CA 1
ATOM 7984 C C . ASP A 1 1059 ? 6.347 15.134 17.903 1.00 81.12 1059 ASP A C 1
ATOM 7986 O O . ASP A 1 1059 ? 5.431 14.370 18.207 1.00 81.12 1059 ASP A O 1
ATOM 7990 N N . GLY A 1 1060 ? 6.145 16.457 17.818 1.00 77.50 1060 GLY A N 1
ATOM 7991 C CA . GLY A 1 1060 ? 4.897 17.150 18.151 1.00 77.50 1060 GLY A CA 1
ATOM 7992 C C . GLY A 1 1060 ? 4.793 17.600 19.615 1.00 77.50 1060 GLY A C 1
ATOM 7993 O O . GLY A 1 1060 ? 4.009 18.502 19.912 1.00 77.50 1060 GLY A O 1
ATOM 7994 N N . VAL A 1 1061 ? 5.608 17.046 20.521 1.00 80.25 1061 VAL A N 1
ATOM 7995 C CA . VAL A 1 1061 ? 5.627 17.400 21.955 1.00 80.25 1061 VAL A CA 1
ATOM 7996 C C . VAL A 1 1061 ? 6.967 18.016 22.354 1.00 80.25 1061 VAL A C 1
ATOM 7998 O O . VAL A 1 1061 ? 7.022 19.082 22.971 1.00 80.25 1061 VAL A O 1
ATOM 8001 N N . ASN A 1 1062 ? 8.057 17.356 21.984 1.00 84.19 1062 ASN A N 1
ATOM 8002 C CA . ASN A 1 1062 ? 9.437 17.740 22.226 1.00 84.19 1062 ASN A CA 1
ATOM 8003 C C . ASN A 1 1062 ? 10.103 18.153 20.909 1.00 84.19 1062 ASN A C 1
ATOM 8005 O O . ASN A 1 1062 ? 9.680 17.766 19.821 1.00 84.19 1062 ASN A O 1
ATOM 8009 N N . SER A 1 1063 ? 11.168 18.950 20.994 1.00 90.00 1063 SER A N 1
ATOM 8010 C CA . SER A 1 1063 ? 11.924 19.406 19.823 1.00 90.00 1063 SER A CA 1
ATOM 8011 C C . SER A 1 1063 ? 13.418 19.456 20.115 1.00 90.00 1063 SER A C 1
ATOM 8013 O O . SER A 1 1063 ? 13.817 19.898 21.195 1.00 90.00 1063 SER A O 1
ATOM 8015 N N . VAL A 1 1064 ? 14.241 19.083 19.138 1.00 94.06 1064 VAL A N 1
ATOM 8016 C CA . VAL A 1 1064 ? 15.705 19.164 19.193 1.00 94.06 1064 VAL A CA 1
ATOM 8017 C C . VAL A 1 1064 ? 16.218 19.983 18.013 1.00 94.06 1064 VAL A C 1
ATOM 8019 O O . VAL A 1 1064 ? 15.838 19.753 16.866 1.00 94.06 1064 VAL A O 1
ATOM 8022 N N . THR A 1 1065 ? 17.113 20.928 18.305 1.00 94.31 1065 THR A N 1
ATOM 8023 C CA . THR A 1 1065 ? 17.800 21.740 17.296 1.00 94.31 1065 THR A CA 1
ATOM 8024 C C . THR A 1 1065 ? 19.129 21.096 16.919 1.00 94.31 1065 THR A C 1
ATOM 8026 O O . THR A 1 1065 ? 19.972 20.832 17.780 1.00 94.31 1065 THR A O 1
ATOM 8029 N N . PHE A 1 1066 ? 19.337 20.894 15.626 1.00 94.94 1066 PHE A N 1
ATOM 8030 C CA . PHE A 1 1066 ? 20.584 20.432 15.032 1.00 94.94 1066 PHE A CA 1
ATOM 8031 C C . PHE A 1 1066 ? 21.330 21.617 14.421 1.00 94.94 1066 PHE A C 1
ATOM 8033 O O . PHE A 1 1066 ? 20.713 22.507 13.837 1.00 94.94 1066 PHE A O 1
ATOM 8040 N N . GLU A 1 1067 ? 22.653 21.633 14.557 1.00 92.94 1067 GLU A N 1
ATOM 8041 C CA . GLU A 1 1067 ? 23.516 22.711 14.075 1.00 92.94 1067 GLU A CA 1
ATOM 8042 C C . GLU A 1 1067 ? 24.661 22.158 13.229 1.00 92.94 1067 GLU A C 1
ATOM 8044 O O . GLU A 1 1067 ? 25.463 21.343 13.695 1.00 92.94 1067 GLU A O 1
ATOM 8049 N N . TYR A 1 1068 ? 24.752 22.629 11.987 1.00 90.31 1068 TYR A N 1
ATOM 8050 C CA . TYR A 1 1068 ? 25.862 22.339 11.095 1.00 90.31 1068 TYR A CA 1
ATOM 8051 C C . TYR A 1 1068 ? 27.116 23.083 11.559 1.00 90.31 1068 TYR A C 1
ATOM 8053 O O . TYR A 1 1068 ? 27.129 24.311 11.625 1.00 90.31 1068 TYR A O 1
ATOM 8061 N N . ASN A 1 1069 ? 28.181 22.340 11.857 1.00 90.25 1069 ASN A N 1
ATOM 8062 C CA . ASN A 1 1069 ? 29.434 22.889 12.377 1.00 90.25 1069 ASN A CA 1
ATOM 8063 C C . ASN A 1 1069 ? 30.617 22.503 11.483 1.00 90.25 1069 ASN A C 1
ATOM 8065 O O . ASN A 1 1069 ? 30.909 21.312 11.294 1.00 90.25 1069 ASN A O 1
ATOM 8069 N N . ASP A 1 1070 ? 31.328 23.507 10.972 1.00 87.06 1070 ASP A N 1
ATOM 8070 C CA . ASP A 1 1070 ? 32.625 23.332 10.330 1.00 87.06 1070 ASP A CA 1
ATOM 8071 C C . ASP A 1 1070 ? 33.740 23.567 11.366 1.00 87.06 1070 ASP A C 1
ATOM 8073 O O . ASP A 1 1070 ? 34.065 24.704 11.710 1.00 87.06 1070 ASP A O 1
ATOM 8077 N N . PRO A 1 1071 ? 34.423 22.508 11.833 1.00 81.44 1071 PRO A N 1
ATOM 8078 C CA . PRO A 1 1071 ? 35.450 22.611 12.869 1.00 81.44 1071 PRO A CA 1
ATOM 8079 C C . PRO A 1 1071 ? 36.697 23.397 12.429 1.00 81.44 1071 PRO A C 1
ATOM 8081 O O . PRO A 1 1071 ? 37.589 23.628 13.249 1.00 81.44 1071 PRO A O 1
ATOM 8084 N N . SER A 1 1072 ? 36.830 23.721 11.138 1.00 76.25 1072 SER A N 1
ATOM 8085 C CA . SER A 1 1072 ? 37.908 24.563 10.619 1.00 76.25 1072 SER A CA 1
ATOM 8086 C C . SER A 1 1072 ? 37.632 26.061 10.783 1.00 76.25 1072 SER A C 1
ATOM 8088 O O . SER A 1 1072 ? 38.571 26.859 10.692 1.00 76.25 1072 SER A O 1
ATOM 8090 N N . LEU A 1 1073 ? 36.386 26.437 11.090 1.00 78.19 1073 LEU A N 1
ATOM 8091 C CA . LEU A 1 1073 ? 35.950 27.804 11.341 1.00 78.19 1073 LEU A CA 1
ATOM 8092 C C . LEU A 1 1073 ? 35.758 28.069 12.853 1.00 78.19 1073 LEU A C 1
ATOM 8094 O O . LEU A 1 1073 ? 35.520 27.153 13.642 1.00 78.19 1073 LEU A O 1
ATOM 8098 N N . PRO A 1 1074 ? 35.948 29.321 13.314 1.00 72.25 1074 PRO A N 1
ATOM 8099 C CA . PRO A 1 1074 ? 35.710 29.698 14.704 1.00 72.25 1074 PRO A CA 1
ATOM 8100 C C . PRO A 1 1074 ? 34.214 29.948 14.963 1.00 72.25 1074 PRO A C 1
ATOM 8102 O O . PRO A 1 1074 ? 33.651 30.879 14.402 1.00 72.25 1074 PRO A O 1
ATOM 8105 N N . GLY A 1 1075 ? 33.605 29.202 15.884 1.00 73.62 1075 GLY A N 1
ATOM 8106 C CA . GLY A 1 1075 ? 32.190 29.379 16.249 1.00 73.62 1075 GLY A CA 1
ATOM 8107 C C . GLY A 1 1075 ? 31.721 28.306 17.223 1.00 73.62 1075 GLY A C 1
ATOM 8108 O O . GLY A 1 1075 ? 31.286 28.629 18.329 1.00 73.62 1075 GLY A O 1
ATOM 8109 N N . GLY A 1 1076 ? 31.976 27.040 16.879 1.00 83.31 1076 GLY A N 1
ATOM 8110 C CA . GLY A 1 1076 ? 31.525 25.888 17.660 1.00 83.31 1076 GLY A CA 1
ATOM 8111 C C . GLY A 1 1076 ? 29.998 25.788 17.710 1.00 83.31 1076 GLY A C 1
ATOM 8112 O O . GLY A 1 1076 ? 29.297 26.622 17.156 1.00 83.31 1076 GLY A O 1
ATOM 8113 N N . VAL A 1 1077 ? 29.491 24.774 18.409 1.00 89.44 1077 VAL A N 1
ATOM 8114 C CA . VAL A 1 1077 ? 28.046 24.509 18.504 1.00 89.44 1077 VAL A CA 1
ATOM 8115 C C . VAL A 1 1077 ? 27.431 25.269 19.678 1.00 89.44 1077 VAL A C 1
ATOM 8117 O O . VAL A 1 1077 ? 27.997 25.285 20.781 1.00 89.44 1077 VAL A O 1
ATOM 8120 N N . ALA A 1 1078 ? 26.268 25.888 19.470 1.00 90.12 1078 ALA A N 1
ATOM 8121 C CA . ALA A 1 1078 ? 25.550 26.597 20.521 1.00 90.12 1078 ALA A CA 1
ATOM 8122 C C . ALA A 1 1078 ? 25.047 25.644 21.624 1.00 90.12 1078 ALA A C 1
ATOM 8124 O O . ALA A 1 1078 ? 24.739 24.473 21.407 1.00 90.12 1078 ALA A O 1
ATOM 8125 N N . SER A 1 1079 ? 24.954 26.155 22.855 1.00 87.62 1079 SER A N 1
ATOM 8126 C CA . SER A 1 1079 ? 24.532 25.352 24.009 1.00 87.62 1079 SER A CA 1
ATOM 8127 C C . SER A 1 1079 ? 23.106 24.822 23.830 1.00 87.62 1079 SER A C 1
ATOM 8129 O O . SER A 1 1079 ? 22.170 25.613 23.766 1.00 87.62 1079 SER A O 1
ATOM 8131 N N . GLY A 1 1080 ? 22.946 23.497 23.862 1.00 85.94 1080 GLY A N 1
ATOM 8132 C CA . GLY A 1 1080 ? 21.655 22.815 23.700 1.00 85.94 1080 GLY A CA 1
ATOM 8133 C C . GLY A 1 1080 ? 21.398 22.278 22.289 1.00 85.94 1080 GLY A C 1
ATOM 8134 O O . GLY A 1 1080 ? 20.478 21.482 22.132 1.00 85.94 1080 GLY A O 1
ATOM 8135 N N . ASN A 1 1081 ? 22.225 22.646 21.304 1.00 93.19 1081 ASN A N 1
ATOM 8136 C CA . ASN A 1 1081 ? 22.138 22.125 19.941 1.00 93.19 1081 ASN A CA 1
ATOM 8137 C C . ASN A 1 1081 ? 22.935 20.821 19.783 1.00 93.19 1081 ASN A C 1
ATOM 8139 O O . ASN A 1 1081 ? 23.935 20.593 20.474 1.00 93.19 1081 ASN A O 1
ATOM 8143 N N . ILE A 1 1082 ? 22.506 19.978 18.845 1.00 95.81 1082 ILE A N 1
ATOM 8144 C CA . ILE A 1 1082 ? 23.193 18.741 18.460 1.00 95.81 1082 ILE A CA 1
ATOM 8145 C C . ILE A 1 1082 ? 24.073 19.000 17.234 1.00 95.81 1082 ILE A C 1
ATOM 8147 O O . ILE A 1 1082 ? 23.608 19.524 16.226 1.00 95.81 1082 ILE A O 1
ATOM 8151 N N . GLU A 1 1083 ? 25.354 18.635 17.321 1.00 94.56 1083 GLU A N 1
ATOM 8152 C CA . GLU A 1 1083 ? 26.332 18.865 16.252 1.00 94.56 1083 GLU A CA 1
ATOM 8153 C C . GLU A 1 1083 ? 26.074 17.973 15.030 1.00 94.56 1083 GLU A C 1
ATOM 8155 O O . GLU A 1 1083 ? 26.125 16.747 15.134 1.00 94.56 1083 GLU A O 1
ATOM 8160 N N . ILE A 1 1084 ? 25.952 18.587 13.852 1.00 93.56 1084 ILE A N 1
ATOM 8161 C CA . ILE A 1 1084 ? 26.131 17.935 12.553 1.00 93.56 1084 ILE A CA 1
ATOM 8162 C C . ILE A 1 1084 ? 27.431 18.443 11.941 1.00 93.56 1084 ILE A C 1
ATOM 8164 O O . ILE A 1 1084 ? 27.518 19.515 11.346 1.00 93.56 1084 ILE A O 1
ATOM 8168 N N . ARG A 1 1085 ? 28.494 17.662 12.098 1.00 89.69 1085 ARG A N 1
ATOM 8169 C CA . ARG A 1 1085 ? 29.802 18.051 11.574 1.00 89.69 1085 ARG A CA 1
ATOM 8170 C C . ARG A 1 1085 ? 29.790 18.040 10.045 1.00 89.69 1085 ARG A C 1
ATOM 8172 O O . ARG A 1 1085 ? 29.302 17.074 9.461 1.00 89.69 1085 ARG A O 1
ATOM 8179 N N . PHE A 1 1086 ? 30.411 19.023 9.399 1.00 87.38 1086 PHE A N 1
ATOM 8180 C CA . PHE A 1 1086 ? 30.678 19.021 7.951 1.00 87.38 1086 PHE A CA 1
ATOM 8181 C C . PHE A 1 1086 ? 32.004 19.727 7.616 1.00 87.38 1086 PHE A C 1
ATOM 8183 O O . PHE A 1 1086 ? 32.708 20.203 8.509 1.00 87.38 1086 PHE A O 1
ATOM 8190 N N . LYS A 1 1087 ? 32.387 19.739 6.336 1.00 76.62 1087 LYS A N 1
ATOM 8191 C CA . LYS A 1 1087 ? 33.511 20.525 5.808 1.00 76.62 1087 LYS A CA 1
ATOM 8192 C C . LYS A 1 1087 ? 33.015 21.428 4.684 1.00 76.62 1087 LYS A C 1
ATOM 8194 O O . LYS A 1 1087 ? 32.576 20.913 3.655 1.00 76.62 1087 LYS A O 1
ATOM 8199 N N . SER A 1 1088 ? 33.137 22.738 4.868 1.00 66.31 1088 SER A N 1
ATOM 8200 C CA . SER A 1 1088 ? 32.793 23.752 3.871 1.00 66.31 1088 SER A CA 1
ATOM 8201 C C . SER A 1 1088 ? 33.939 23.994 2.870 1.00 66.31 1088 SER A C 1
ATOM 8203 O O . SER A 1 1088 ? 35.096 23.622 3.125 1.00 66.31 1088 SER A O 1
ATOM 8205 N N . PRO A 1 1089 ? 33.675 24.636 1.716 1.00 57.47 1089 PRO A N 1
ATOM 8206 C CA . PRO A 1 1089 ? 34.725 25.085 0.809 1.00 57.47 1089 PRO A CA 1
ATOM 8207 C C . PRO A 1 1089 ? 35.534 26.242 1.431 1.00 57.47 1089 PRO A C 1
ATOM 8209 O O . PRO A 1 1089 ? 35.242 27.411 1.194 1.00 57.47 1089 PRO A O 1
ATOM 8212 N N . GLY A 1 1090 ? 36.593 25.952 2.201 1.00 54.00 1090 GLY A N 1
ATOM 8213 C CA . GLY A 1 1090 ? 37.535 27.011 2.590 1.00 54.00 1090 GLY A CA 1
ATOM 8214 C C . GLY A 1 1090 ? 38.397 26.817 3.836 1.00 54.00 1090 GLY A C 1
ATOM 8215 O O . GLY A 1 1090 ? 38.196 27.519 4.817 1.00 54.00 1090 GLY A O 1
ATOM 8216 N N . ALA A 1 1091 ? 39.478 26.031 3.747 1.00 44.16 1091 ALA A N 1
ATOM 8217 C CA . ALA A 1 1091 ? 40.675 26.243 4.582 1.00 44.16 1091 ALA A CA 1
ATOM 8218 C C . ALA A 1 1091 ? 41.955 25.622 3.969 1.00 44.16 1091 ALA A C 1
ATOM 8220 O O . ALA A 1 1091 ? 42.420 24.566 4.389 1.00 44.16 1091 ALA A O 1
ATOM 8221 N N . THR A 1 1092 ? 42.583 26.325 3.017 1.00 44.94 1092 THR A N 1
ATOM 8222 C CA . THR A 1 1092 ? 43.893 26.040 2.360 1.00 44.94 1092 THR A CA 1
ATOM 8223 C C . THR A 1 1092 ? 43.824 25.346 0.978 1.00 44.94 1092 THR A C 1
ATOM 8225 O O . THR A 1 1092 ? 43.392 24.200 0.874 1.00 44.94 1092 THR A O 1
ATOM 8228 N N . PRO A 1 1093 ? 44.321 25.980 -0.105 1.00 39.66 1093 PRO A N 1
ATOM 8229 C CA . PRO A 1 1093 ? 44.398 25.361 -1.431 1.00 39.66 1093 PRO A CA 1
ATOM 8230 C C . PRO A 1 1093 ? 45.264 24.090 -1.431 1.00 39.66 1093 PRO A C 1
ATOM 8232 O O . PRO A 1 1093 ? 46.423 24.135 -1.019 1.00 39.66 1093 PRO A O 1
ATOM 8235 N N . GLY A 1 1094 ? 44.723 22.978 -1.940 1.00 48.69 1094 GLY A N 1
ATOM 8236 C CA . GLY A 1 1094 ? 45.495 21.767 -2.262 1.00 48.69 1094 GLY A CA 1
ATOM 8237 C C . GLY A 1 1094 ? 45.238 20.524 -1.404 1.00 48.69 1094 GLY A C 1
ATOM 8238 O O . GLY A 1 1094 ? 45.943 19.535 -1.585 1.00 48.69 1094 GLY A O 1
ATOM 8239 N N . SER A 1 1095 ? 44.252 20.531 -0.499 1.00 47.38 1095 SER A N 1
ATOM 8240 C CA . SER A 1 1095 ? 43.868 19.332 0.263 1.00 47.38 1095 SER A CA 1
ATOM 8241 C C . SER A 1 1095 ? 42.392 19.355 0.680 1.00 47.38 1095 SER A C 1
ATOM 8243 O O . SER A 1 1095 ? 42.102 19.499 1.865 1.00 47.38 1095 SER A O 1
ATOM 8245 N N . PHE A 1 1096 ? 41.452 19.187 -0.256 1.00 53.12 1096 PHE A N 1
ATOM 8246 C CA . PHE A 1 1096 ? 40.041 19.007 0.105 1.00 53.12 1096 PHE A CA 1
ATOM 8247 C C . PHE A 1 1096 ? 39.356 17.900 -0.686 1.00 53.12 1096 PHE A C 1
ATOM 8249 O O . PHE A 1 1096 ? 39.294 17.944 -1.909 1.00 53.12 1096 PHE A O 1
ATOM 8256 N N . VAL A 1 1097 ? 38.808 16.945 0.064 1.00 57.56 1097 VAL A N 1
ATOM 8257 C CA . VAL A 1 1097 ? 37.610 16.198 -0.315 1.00 57.56 1097 VAL A CA 1
ATOM 8258 C C . VAL A 1 1097 ? 36.492 16.854 0.496 1.00 57.56 1097 VAL A C 1
ATOM 8260 O O . VAL A 1 1097 ? 36.539 16.810 1.730 1.00 57.56 1097 VAL A O 1
ATOM 8263 N N . LEU A 1 1098 ? 35.592 17.567 -0.185 1.00 72.38 1098 LEU A N 1
ATOM 8264 C CA . LEU A 1 1098 ? 34.360 18.106 0.400 1.00 72.38 1098 LEU A CA 1
ATOM 8265 C C . LEU A 1 1098 ? 33.511 16.939 0.912 1.00 72.38 1098 LEU A C 1
ATOM 8267 O O . LEU A 1 1098 ? 33.515 15.869 0.300 1.00 72.38 1098 LEU A O 1
ATOM 8271 N N . ASP A 1 1099 ? 32.814 17.125 2.035 1.00 82.75 1099 ASP A N 1
ATOM 8272 C CA . ASP A 1 1099 ? 31.861 16.107 2.477 1.00 82.75 1099 ASP A CA 1
ATOM 8273 C C . ASP A 1 1099 ? 30.691 16.088 1.481 1.00 82.75 1099 ASP A C 1
ATOM 8275 O O . ASP A 1 1099 ? 30.071 17.122 1.216 1.00 82.75 1099 ASP A O 1
ATOM 8279 N N . SER A 1 1100 ? 30.421 14.916 0.902 1.00 85.31 1100 SER A N 1
ATOM 8280 C CA . SER A 1 1100 ? 29.268 14.737 0.025 1.00 85.31 1100 SER A CA 1
ATOM 8281 C C . SER A 1 1100 ? 27.965 14.818 0.821 1.00 85.31 1100 SER A C 1
ATOM 8283 O O . SER A 1 1100 ? 27.944 14.622 2.039 1.00 85.31 1100 SER A O 1
ATOM 8285 N N . ASP A 1 1101 ? 26.876 15.059 0.104 1.00 86.69 1101 ASP A N 1
ATOM 8286 C CA . ASP A 1 1101 ? 25.496 14.947 0.582 1.00 86.69 1101 ASP A CA 1
ATOM 8287 C C . ASP A 1 1101 ? 25.253 13.677 1.419 1.00 86.69 1101 ASP A C 1
ATOM 8289 O O . ASP A 1 1101 ? 24.834 13.759 2.572 1.00 86.69 1101 ASP A O 1
ATOM 8293 N N . ALA A 1 1102 ? 25.650 12.509 0.912 1.00 87.94 1102 ALA A N 1
ATOM 8294 C CA . ALA A 1 1102 ? 25.484 11.231 1.596 1.00 87.94 1102 ALA A CA 1
ATOM 8295 C C . ALA A 1 1102 ? 26.268 11.144 2.915 1.00 87.94 1102 ALA A C 1
ATOM 8297 O O . ALA A 1 1102 ? 25.805 10.569 3.897 1.00 87.94 1102 ALA A O 1
ATOM 8298 N N . VAL A 1 1103 ? 27.467 11.738 2.976 1.00 90.62 1103 VAL A N 1
ATOM 8299 C CA . VAL A 1 1103 ? 28.258 11.776 4.217 1.00 90.62 1103 VAL A CA 1
ATOM 8300 C C . VAL A 1 1103 ? 27.533 12.582 5.289 1.00 90.62 1103 VAL A C 1
ATOM 8302 O O . VAL A 1 1103 ? 27.541 12.189 6.456 1.00 90.62 1103 VAL A O 1
ATOM 8305 N N . ILE A 1 1104 ? 26.930 13.704 4.906 1.00 91.00 1104 ILE A N 1
ATOM 8306 C CA . ILE A 1 1104 ? 26.180 14.560 5.825 1.00 91.00 1104 ILE A CA 1
ATOM 8307 C C . ILE A 1 1104 ? 24.879 13.871 6.232 1.00 91.00 1104 ILE A C 1
ATOM 8309 O O . ILE A 1 1104 ? 24.560 13.855 7.417 1.00 91.00 1104 ILE A O 1
ATOM 8313 N N . ALA A 1 1105 ? 24.188 13.227 5.294 1.00 92.69 1105 ALA A N 1
ATOM 8314 C CA . ALA A 1 1105 ? 22.953 12.500 5.554 1.00 92.69 1105 ALA A CA 1
ATOM 8315 C C . ALA A 1 1105 ? 23.144 11.399 6.606 1.00 92.69 1105 ALA A C 1
ATOM 8317 O O . ALA A 1 1105 ? 22.427 11.369 7.606 1.00 92.69 1105 ALA A O 1
ATOM 8318 N N . ARG A 1 1106 ? 24.211 10.597 6.486 1.00 93.81 1106 ARG A N 1
ATOM 8319 C CA . ARG A 1 1106 ? 24.575 9.604 7.511 1.00 93.81 1106 ARG A CA 1
ATOM 8320 C C . ARG A 1 1106 ? 24.849 10.235 8.877 1.00 93.81 1106 ARG A C 1
ATOM 8322 O O . ARG A 1 1106 ? 24.456 9.674 9.893 1.00 93.81 1106 ARG A O 1
ATOM 8329 N N . ARG A 1 1107 ? 25.486 11.412 8.922 1.00 93.94 1107 ARG A N 1
ATOM 8330 C CA . ARG A 1 1107 ? 25.730 12.137 10.185 1.00 93.94 1107 ARG A CA 1
ATOM 8331 C C . ARG A 1 1107 ? 24.434 12.654 10.808 1.00 93.94 1107 ARG A C 1
ATOM 8333 O O . ARG A 1 1107 ? 24.314 12.601 12.026 1.00 93.94 1107 ARG A O 1
ATOM 8340 N N . ILE A 1 1108 ? 23.483 13.125 10.000 1.00 95.12 1108 ILE A N 1
ATOM 8341 C CA . ILE A 1 1108 ? 22.149 13.534 10.467 1.00 95.12 1108 ILE A CA 1
ATOM 8342 C C . ILE A 1 1108 ? 21.407 12.333 11.049 1.00 95.12 1108 ILE A C 1
ATOM 8344 O O . ILE A 1 1108 ? 20.962 12.399 12.193 1.00 95.12 1108 ILE A O 1
ATOM 8348 N N . ARG A 1 1109 ? 21.353 11.217 10.316 1.00 95.94 1109 ARG A N 1
ATOM 8349 C CA . ARG A 1 1109 ? 20.767 9.961 10.798 1.00 95.94 1109 ARG A CA 1
ATOM 8350 C C . ARG A 1 1109 ? 21.391 9.519 12.123 1.00 95.94 1109 ARG A C 1
ATOM 8352 O O . ARG A 1 1109 ? 20.672 9.298 13.092 1.00 95.94 1109 ARG A O 1
ATOM 8359 N N . ASP A 1 1110 ? 22.721 9.432 12.193 1.00 95.00 1110 ASP A N 1
ATOM 8360 C CA . ASP A 1 1110 ? 23.434 8.996 13.402 1.00 95.00 1110 ASP A CA 1
ATOM 8361 C C . ASP A 1 1110 ? 23.194 9.941 14.591 1.00 95.00 1110 ASP A C 1
ATOM 8363 O O . ASP A 1 1110 ? 23.135 9.499 15.739 1.00 95.00 1110 ASP A O 1
ATOM 8367 N N . ALA A 1 1111 ? 23.047 11.244 14.333 1.00 95.56 1111 ALA A N 1
ATOM 8368 C CA . ALA A 1 1111 ? 22.726 12.224 15.361 1.00 95.56 1111 ALA A CA 1
ATOM 8369 C C . ALA A 1 1111 ? 21.295 12.046 15.893 1.00 95.56 1111 ALA A C 1
ATOM 8371 O O . ALA A 1 1111 ? 21.109 12.060 17.113 1.00 95.56 1111 ALA A O 1
ATOM 8372 N N . ILE A 1 1112 ? 20.310 11.826 15.015 1.00 95.94 1112 ILE A N 1
ATOM 8373 C CA . ILE A 1 1112 ? 18.913 11.551 15.394 1.00 95.94 1112 ILE A CA 1
ATOM 8374 C C . ILE A 1 1112 ? 18.818 10.242 16.186 1.00 95.94 1112 ILE A C 1
ATOM 8376 O O . ILE A 1 1112 ? 18.235 10.214 17.267 1.00 95.94 1112 ILE A O 1
ATOM 8380 N N . ASN A 1 1113 ? 19.487 9.185 15.726 1.00 95.81 1113 ASN A N 1
ATOM 8381 C CA . ASN A 1 1113 ? 19.519 7.876 16.388 1.00 95.81 1113 ASN A CA 1
ATOM 8382 C C . ASN A 1 1113 ? 20.421 7.833 17.636 1.00 95.81 1113 ASN A C 1
ATOM 8384 O O . ASN A 1 1113 ? 20.575 6.785 18.266 1.00 95.81 1113 ASN A O 1
ATOM 8388 N N . SER A 1 1114 ? 21.050 8.947 18.018 1.00 95.00 1114 SER A N 1
ATOM 8389 C CA . SER A 1 1114 ? 21.919 8.982 19.192 1.00 95.00 1114 SER A CA 1
ATOM 8390 C C . SER A 1 1114 ? 21.121 8.854 20.493 1.00 95.00 1114 SER A C 1
ATOM 8392 O O . SER A 1 1114 ? 20.038 9.417 20.634 1.00 95.00 1114 SER A O 1
ATOM 8394 N N . GLN A 1 1115 ? 21.704 8.202 21.507 1.00 93.38 1115 GLN A N 1
ATOM 8395 C CA . GLN A 1 1115 ? 21.074 8.055 22.830 1.00 93.38 1115 GLN A CA 1
ATOM 8396 C C . GLN A 1 1115 ? 20.637 9.398 23.440 1.00 93.38 1115 GLN A C 1
ATOM 8398 O O . GLN A 1 1115 ? 19.649 9.458 24.169 1.00 93.38 1115 GLN A O 1
ATOM 8403 N N . THR A 1 1116 ? 21.380 10.473 23.161 1.00 93.50 1116 THR A N 1
ATOM 8404 C CA . THR A 1 1116 ? 21.049 11.823 23.626 1.00 93.50 1116 THR A CA 1
ATOM 8405 C C . THR A 1 1116 ? 19.726 12.296 23.029 1.00 93.50 1116 THR A C 1
ATOM 8407 O O . THR A 1 1116 ? 18.874 12.777 23.772 1.00 93.50 1116 THR A O 1
ATOM 8410 N N . VAL A 1 1117 ? 19.531 12.129 21.719 1.00 94.75 1117 VAL A N 1
ATOM 8411 C CA . VAL A 1 1117 ? 18.307 12.557 21.028 1.00 94.75 1117 VAL A CA 1
ATOM 8412 C C . VAL A 1 1117 ? 17.143 11.616 21.330 1.00 94.75 1117 VAL A C 1
ATOM 8414 O O . VAL A 1 1117 ? 16.085 12.105 21.702 1.00 94.75 1117 VAL A O 1
ATOM 8417 N N . GLN A 1 1118 ? 17.357 10.297 21.314 1.00 93.81 1118 GLN A N 1
ATOM 8418 C CA . GLN A 1 1118 ? 16.331 9.287 21.634 1.00 93.81 1118 GLN A CA 1
ATOM 8419 C C . GLN A 1 1118 ? 15.813 9.370 23.083 1.00 93.81 1118 GLN A C 1
ATOM 8421 O O . GLN A 1 1118 ? 14.754 8.848 23.411 1.00 93.81 1118 GLN A O 1
ATOM 8426 N N . SER A 1 1119 ? 16.542 10.039 23.985 1.00 91.94 1119 SER A N 1
ATOM 8427 C CA . SER A 1 1119 ? 16.045 10.324 25.340 1.00 91.94 1119 SER A CA 1
ATOM 8428 C C . SER A 1 1119 ? 15.056 11.495 25.416 1.00 91.94 1119 SER A C 1
ATOM 8430 O O . SER A 1 1119 ? 14.475 11.726 26.476 1.00 91.94 1119 SER A O 1
ATOM 8432 N N . VAL A 1 1120 ? 14.894 12.242 24.318 1.00 90.81 1120 VAL A N 1
ATOM 8433 C CA . VAL A 1 1120 ? 14.069 13.456 24.220 1.00 90.81 1120 VAL A CA 1
ATOM 8434 C C . VAL A 1 1120 ? 13.006 13.336 23.127 1.00 90.81 1120 VAL A C 1
ATOM 8436 O O . VAL A 1 1120 ? 11.876 13.743 23.366 1.00 90.81 1120 VAL A O 1
ATOM 8439 N N . LEU A 1 1121 ? 13.360 12.805 21.953 1.00 90.31 1121 LEU A N 1
ATOM 8440 C CA . LEU A 1 1121 ? 12.466 12.620 20.809 1.00 90.31 1121 LEU A CA 1
ATOM 8441 C C . LEU A 1 1121 ? 12.105 11.149 20.626 1.00 90.31 1121 LEU A C 1
ATOM 8443 O O . LEU A 1 1121 ? 12.989 10.296 20.648 1.00 90.31 1121 LEU A O 1
ATOM 8447 N N . GLN A 1 1122 ? 10.831 10.886 20.341 1.00 88.88 1122 GLN A N 1
ATOM 8448 C CA . GLN A 1 1122 ? 10.337 9.592 19.849 1.00 88.88 1122 GLN A CA 1
ATOM 8449 C C . GLN A 1 1122 ? 10.340 9.553 18.309 1.00 88.88 1122 GLN A C 1
ATOM 8451 O O . GLN A 1 1122 ? 9.332 9.249 17.680 1.00 88.88 1122 GLN A O 1
ATOM 8456 N N . VAL A 1 1123 ? 11.463 9.943 17.697 1.00 89.56 1123 VAL A N 1
ATOM 8457 C CA . VAL A 1 1123 ? 11.659 9.940 16.236 1.00 89.56 1123 VAL A CA 1
ATOM 8458 C C . VAL A 1 1123 ? 12.952 9.214 15.926 1.00 89.56 1123 VAL A C 1
ATOM 8460 O O . VAL A 1 1123 ? 14.005 9.605 16.433 1.00 89.56 1123 VAL A O 1
ATOM 8463 N N . THR A 1 1124 ? 12.897 8.197 15.075 1.00 93.44 1124 THR A N 1
ATOM 8464 C CA . THR A 1 1124 ? 14.080 7.473 14.592 1.00 93.44 1124 THR A CA 1
ATOM 8465 C C . THR A 1 1124 ? 14.348 7.799 13.126 1.00 93.44 1124 THR A C 1
ATOM 8467 O O . THR A 1 1124 ? 13.521 8.402 12.443 1.00 93.44 1124 THR A O 1
ATOM 8470 N N . ALA A 1 1125 ? 15.543 7.468 12.642 1.00 93.25 1125 ALA A N 1
ATOM 8471 C CA . ALA A 1 1125 ? 15.956 7.757 11.276 1.00 93.25 1125 ALA A CA 1
ATOM 8472 C C . ALA A 1 1125 ? 16.578 6.538 10.587 1.00 93.25 1125 ALA A C 1
ATOM 8474 O O . ALA A 1 1125 ? 17.373 5.811 11.185 1.00 93.25 1125 ALA A O 1
ATOM 8475 N N . ALA A 1 1126 ? 16.304 6.374 9.297 1.00 92.38 1126 ALA A N 1
ATOM 8476 C CA . ALA A 1 1126 ? 17.066 5.507 8.402 1.00 92.38 1126 ALA A CA 1
ATOM 8477 C C . ALA A 1 1126 ? 17.438 6.264 7.130 1.00 92.38 1126 ALA A C 1
ATOM 8479 O O . ALA A 1 1126 ? 16.870 7.307 6.810 1.00 92.38 1126 ALA A O 1
ATOM 8480 N N . MET A 1 1127 ? 18.415 5.747 6.403 1.00 90.88 1127 MET A N 1
ATOM 8481 C CA . MET A 1 1127 ? 18.654 6.170 5.026 1.00 90.88 1127 MET A CA 1
ATOM 8482 C C . MET A 1 1127 ? 17.569 5.590 4.101 1.00 90.88 1127 MET A C 1
ATOM 8484 O O . MET A 1 1127 ? 16.864 4.663 4.499 1.00 90.88 1127 MET A O 1
ATOM 8488 N N . SER A 1 1128 ? 17.428 6.109 2.875 1.00 86.12 1128 SER A N 1
ATOM 8489 C CA . SER A 1 1128 ? 16.465 5.533 1.913 1.00 86.12 1128 SER A CA 1
ATOM 8490 C C . SER A 1 1128 ? 16.771 4.088 1.525 1.00 86.12 1128 SER A C 1
ATOM 8492 O O . SER A 1 1128 ? 15.853 3.370 1.188 1.00 86.12 1128 SER A O 1
ATOM 8494 N N . ASP A 1 1129 ? 18.031 3.662 1.627 1.00 83.31 1129 ASP A N 1
ATOM 8495 C CA . ASP A 1 1129 ? 18.476 2.279 1.413 1.00 83.31 1129 ASP A CA 1
ATOM 8496 C C . ASP A 1 1129 ? 18.340 1.407 2.684 1.00 83.31 1129 ASP A C 1
ATOM 8498 O O . ASP A 1 1129 ? 19.007 0.386 2.821 1.00 83.31 1129 ASP A O 1
ATOM 8502 N N . GLY A 1 1130 ? 17.534 1.836 3.664 1.00 83.62 1130 GLY A N 1
ATOM 8503 C CA . GLY A 1 1130 ? 17.255 1.102 4.906 1.00 83.62 1130 GLY A CA 1
ATOM 8504 C C . GLY A 1 1130 ? 18.355 1.166 5.975 1.00 83.62 1130 GLY A C 1
ATOM 8505 O O . GLY A 1 1130 ? 18.140 0.758 7.117 1.00 83.62 1130 GLY A O 1
ATOM 8506 N N . GLU A 1 1131 ? 19.533 1.720 5.673 1.00 87.00 1131 GLU A N 1
ATOM 8507 C CA . GLU A 1 1131 ? 20.666 1.727 6.604 1.00 87.00 1131 GLU A CA 1
ATOM 8508 C C . GLU A 1 1131 ? 20.419 2.620 7.830 1.00 87.00 1131 GLU A C 1
ATOM 8510 O O . GLU A 1 1131 ? 20.405 3.853 7.754 1.00 87.00 1131 GLU A O 1
ATOM 8515 N N . VAL A 1 1132 ? 20.326 2.004 9.010 1.00 88.19 1132 VAL A N 1
ATOM 8516 C CA . VAL A 1 1132 ? 20.058 2.691 10.290 1.00 88.19 1132 VAL A CA 1
ATOM 8517 C C . VAL A 1 1132 ? 21.326 3.163 11.015 1.00 88.19 1132 VAL A C 1
ATOM 8519 O O . VAL A 1 1132 ? 21.255 4.025 11.895 1.00 88.19 1132 VAL A O 1
ATOM 8522 N N . THR A 1 1133 ? 22.498 2.626 10.649 1.00 87.12 1133 THR A N 1
ATOM 8523 C CA . THR A 1 1133 ? 23.818 3.003 11.199 1.00 87.12 1133 THR A CA 1
ATOM 8524 C C . THR A 1 1133 ? 24.931 2.849 10.145 1.00 87.12 1133 THR A C 1
ATOM 8526 O O . THR A 1 1133 ? 24.667 2.554 8.986 1.00 87.12 1133 THR A O 1
ATOM 8529 N N . GLY A 1 1134 ? 26.195 3.114 10.494 1.00 84.00 1134 GLY A N 1
ATOM 8530 C CA . GLY A 1 1134 ? 27.339 2.812 9.619 1.00 84.00 1134 GLY A CA 1
ATOM 8531 C C . GLY A 1 1134 ? 27.662 3.869 8.554 1.00 84.00 1134 GLY A C 1
ATOM 8532 O O . GLY A 1 1134 ? 27.129 4.975 8.545 1.00 84.00 1134 GLY A O 1
ATOM 8533 N N . THR A 1 1135 ? 28.616 3.560 7.671 1.00 83.31 1135 THR A N 1
ATOM 8534 C CA . THR A 1 1135 ? 29.169 4.522 6.692 1.00 83.31 1135 THR A CA 1
ATOM 8535 C C . THR A 1 1135 ? 28.992 4.104 5.231 1.00 83.31 1135 THR A C 1
ATOM 8537 O O . THR A 1 1135 ? 29.591 4.730 4.359 1.00 83.31 1135 THR A O 1
ATOM 8540 N N . THR A 1 1136 ? 28.248 3.028 4.990 1.00 82.00 1136 THR A N 1
ATOM 8541 C CA . THR A 1 1136 ? 28.080 2.324 3.708 1.00 82.00 1136 THR A CA 1
ATOM 8542 C C . THR A 1 1136 ? 27.097 3.022 2.779 1.00 82.00 1136 THR A C 1
ATOM 8544 O O . THR A 1 1136 ? 27.425 3.206 1.611 1.00 82.00 1136 THR A O 1
ATOM 8547 N N . SER A 1 1137 ? 25.958 3.479 3.313 1.00 86.31 1137 SER A N 1
ATOM 8548 C CA . SER A 1 1137 ? 24.900 4.130 2.531 1.00 86.31 1137 SER A CA 1
ATOM 8549 C C . SER A 1 1137 ? 25.414 5.277 1.666 1.00 86.31 1137 SER A C 1
ATOM 8551 O O . SER A 1 1137 ? 26.198 6.122 2.116 1.00 86.31 1137 SER A O 1
ATOM 8553 N N . THR A 1 1138 ? 24.934 5.339 0.429 1.00 88.12 1138 THR A N 1
ATOM 8554 C CA . THR A 1 1138 ? 25.274 6.394 -0.538 1.00 88.12 1138 THR A CA 1
ATOM 8555 C C . THR A 1 1138 ? 24.120 7.354 -0.810 1.00 88.12 1138 THR A C 1
ATOM 8557 O O . THR A 1 1138 ? 24.281 8.289 -1.598 1.00 88.12 1138 THR A O 1
ATOM 8560 N N . SER A 1 1139 ? 22.994 7.161 -0.125 1.00 87.69 1139 SER A N 1
ATOM 8561 C CA . SER A 1 1139 ? 21.816 8.008 -0.235 1.00 87.69 1139 SER A CA 1
ATOM 8562 C C . SER A 1 1139 ? 22.028 9.380 0.408 1.00 87.69 1139 SER A C 1
ATOM 8564 O O . SER A 1 1139 ? 22.728 9.521 1.413 1.00 87.69 1139 SER A O 1
ATOM 8566 N N . ASN A 1 1140 ? 21.408 10.407 -0.168 1.00 89.12 1140 ASN A N 1
ATOM 8567 C CA . ASN A 1 1140 ? 21.269 11.736 0.428 1.00 89.12 1140 ASN A CA 1
ATOM 8568 C C . ASN A 1 1140 ? 19.905 11.939 1.114 1.00 89.12 1140 ASN A C 1
ATOM 8570 O O . ASN A 1 1140 ? 19.634 13.032 1.611 1.00 89.12 1140 ASN A O 1
ATOM 8574 N N . ARG A 1 1141 ? 19.046 10.918 1.134 1.00 89.88 1141 ARG A N 1
ATOM 8575 C CA . ARG A 1 1141 ? 17.715 10.950 1.743 1.00 89.88 1141 ARG A CA 1
ATOM 8576 C C . ARG A 1 1141 ? 17.759 10.278 3.113 1.00 89.88 1141 ARG A C 1
ATOM 8578 O O . ARG A 1 1141 ? 18.250 9.158 3.241 1.00 89.88 1141 ARG A O 1
ATOM 8585 N N . VAL A 1 1142 ? 17.240 10.963 4.128 1.00 92.31 1142 VAL A N 1
ATOM 8586 C CA . VAL A 1 1142 ? 17.066 10.437 5.488 1.00 92.31 1142 VAL A CA 1
ATOM 8587 C C . VAL A 1 1142 ? 15.573 10.362 5.785 1.00 92.31 1142 VAL A C 1
ATOM 8589 O O . VAL A 1 1142 ? 14.913 11.391 5.927 1.00 92.31 1142 VAL A O 1
ATOM 8592 N N . ASN A 1 1143 ? 15.044 9.149 5.870 1.00 92.19 1143 ASN A N 1
ATOM 8593 C CA . ASN A 1 1143 ? 13.664 8.875 6.247 1.00 92.19 1143 ASN A CA 1
ATOM 8594 C C . ASN A 1 1143 ? 13.534 8.970 7.768 1.00 92.19 1143 ASN A C 1
ATOM 8596 O O . ASN A 1 1143 ? 14.336 8.381 8.497 1.00 92.19 1143 ASN A O 1
ATOM 8600 N N . LEU A 1 1144 ? 12.555 9.740 8.240 1.00 91.88 1144 LEU A N 1
ATOM 8601 C CA . LEU A 1 1144 ? 12.243 9.886 9.659 1.00 91.88 1144 LEU A CA 1
ATOM 8602 C C . LEU A 1 1144 ? 10.988 9.082 9.982 1.00 91.88 1144 LEU A C 1
ATOM 8604 O O . LEU A 1 1144 ? 10.007 9.189 9.255 1.00 91.88 1144 LEU A O 1
ATOM 8608 N N . PHE A 1 1145 ? 11.022 8.319 11.067 1.00 88.81 1145 PHE A N 1
ATOM 8609 C CA . PHE A 1 1145 ? 9.918 7.468 11.501 1.00 88.81 1145 PHE A CA 1
ATOM 8610 C C . PHE A 1 1145 ? 9.359 7.958 12.834 1.00 88.81 1145 PHE A C 1
ATOM 8612 O O . PHE A 1 1145 ? 10.114 8.409 13.704 1.00 88.81 1145 PHE A O 1
ATOM 8619 N N . GLY A 1 1146 ? 8.039 7.852 12.982 1.00 83.56 1146 GLY A N 1
ATOM 8620 C CA . GLY A 1 1146 ? 7.268 8.476 14.058 1.00 83.56 1146 GLY A CA 1
ATOM 8621 C C . GLY A 1 1146 ? 6.682 9.819 13.615 1.00 83.56 1146 GLY A C 1
ATOM 8622 O O . GLY A 1 1146 ? 6.830 10.224 12.465 1.00 83.56 1146 GLY A O 1
ATOM 8623 N N . ASN A 1 1147 ? 6.034 10.544 14.531 1.00 81.88 1147 ASN A N 1
ATOM 8624 C CA . ASN A 1 1147 ? 5.377 11.831 14.251 1.00 81.88 1147 ASN A CA 1
ATOM 8625 C C . ASN A 1 1147 ? 6.385 12.983 14.025 1.00 81.88 1147 ASN A C 1
ATOM 8627 O O . ASN A 1 1147 ? 6.441 13.953 14.781 1.00 81.88 1147 ASN A O 1
ATOM 8631 N N . ALA A 1 1148 ? 7.247 12.846 13.019 1.00 85.00 1148 ALA A N 1
ATOM 8632 C CA . ALA A 1 1148 ? 8.387 13.710 12.778 1.00 85.00 1148 ALA A CA 1
ATOM 8633 C C . ALA A 1 1148 ? 7.980 14.992 12.042 1.00 85.00 1148 ALA A C 1
ATOM 8635 O O . ALA A 1 1148 ? 7.656 14.981 10.855 1.00 85.00 1148 ALA A O 1
ATOM 8636 N N . ILE A 1 1149 ? 8.100 16.122 12.732 1.00 84.31 1149 ILE A N 1
ATOM 8637 C CA . ILE A 1 1149 ? 7.927 17.464 12.179 1.00 84.31 1149 ILE A CA 1
ATOM 8638 C C . ILE A 1 1149 ? 9.305 18.101 12.030 1.00 84.31 1149 ILE A C 1
ATOM 8640 O O . ILE A 1 1149 ? 10.037 18.264 13.010 1.00 84.31 1149 ILE A O 1
ATOM 8644 N N . VAL A 1 1150 ? 9.656 18.502 10.810 1.00 85.12 1150 VAL A N 1
ATOM 8645 C CA . VAL A 1 1150 ? 10.903 19.222 10.533 1.00 85.12 1150 VAL A CA 1
ATOM 8646 C C . VAL A 1 1150 ? 10.591 20.687 10.272 1.00 85.12 1150 VAL A C 1
ATOM 8648 O O . VAL A 1 1150 ? 9.866 21.021 9.340 1.00 85.12 1150 VAL A O 1
ATOM 8651 N N . ALA A 1 1151 ? 11.196 21.572 11.059 1.00 79.75 1151 ALA A N 1
ATOM 8652 C CA . ALA A 1 1151 ? 11.185 23.003 10.795 1.00 79.75 1151 ALA A CA 1
ATOM 8653 C C . ALA A 1 1151 ? 12.562 23.441 10.284 1.00 79.75 1151 ALA A C 1
ATOM 8655 O O . ALA A 1 1151 ? 13.565 23.366 11.002 1.00 79.75 1151 ALA A O 1
ATOM 8656 N N . GLN A 1 1152 ? 12.596 23.916 9.038 1.00 69.25 1152 GLN A N 1
ATOM 8657 C CA . GLN A 1 1152 ? 13.745 24.619 8.473 1.00 69.25 1152 GLN A CA 1
ATOM 8658 C C . GLN A 1 1152 ? 13.468 26.130 8.440 1.00 69.25 1152 GLN A C 1
ATOM 8660 O O . GLN A 1 1152 ? 12.316 26.541 8.285 1.00 69.25 1152 GLN A O 1
ATOM 8665 N N . PRO A 1 1153 ? 14.491 26.981 8.593 1.00 63.69 1153 PRO A N 1
ATOM 8666 C CA . PRO A 1 1153 ? 14.352 28.422 8.397 1.00 63.69 1153 PRO A CA 1
ATOM 8667 C C . PRO A 1 1153 ? 13.924 28.765 6.962 1.00 63.69 1153 PRO A C 1
ATOM 8669 O O . PRO A 1 1153 ? 14.289 28.063 6.023 1.00 63.69 1153 PRO A O 1
ATOM 8672 N N . GLU A 1 1154 ? 13.182 29.867 6.794 1.00 60.97 1154 GLU A N 1
ATOM 8673 C CA . GLU A 1 1154 ? 12.639 30.293 5.493 1.00 60.97 1154 GLU A CA 1
ATOM 8674 C C . GLU A 1 1154 ? 13.724 30.336 4.392 1.00 60.97 1154 GLU A C 1
ATOM 8676 O O . GLU A 1 1154 ? 14.702 31.101 4.521 1.00 60.97 1154 GLU A O 1
ATOM 8681 N N . PRO A 1 1155 ? 13.572 29.550 3.305 1.00 63.97 1155 PRO A N 1
ATOM 8682 C CA . PRO A 1 1155 ? 14.551 29.503 2.229 1.00 63.97 1155 PRO A CA 1
ATOM 8683 C C . PRO A 1 1155 ? 14.661 30.862 1.527 1.00 63.97 1155 PRO A C 1
ATOM 8685 O O . PRO A 1 1155 ? 13.760 31.698 1.588 1.00 63.97 1155 PRO A O 1
ATOM 8688 N N . PHE A 1 1156 ? 15.787 31.108 0.853 1.00 74.12 1156 PHE A N 1
ATOM 8689 C CA . PHE A 1 1156 ? 15.922 32.290 -0.000 1.00 74.12 1156 PHE A CA 1
ATOM 8690 C C . PHE A 1 1156 ? 14.898 32.210 -1.139 1.00 74.12 1156 PHE A C 1
ATOM 8692 O O . PHE A 1 1156 ? 14.937 31.271 -1.934 1.00 74.12 1156 PHE A O 1
ATOM 8699 N N . GLN A 1 1157 ? 14.000 33.190 -1.218 1.00 78.12 1157 GLN A N 1
ATOM 8700 C CA . GLN A 1 1157 ? 13.006 33.281 -2.280 1.00 78.12 1157 GLN A CA 1
ATOM 8701 C C . GLN A 1 1157 ? 12.922 34.700 -2.835 1.00 78.12 1157 GLN A C 1
ATOM 8703 O O . GLN A 1 1157 ? 12.706 35.661 -2.097 1.00 78.12 1157 GLN A O 1
ATOM 8708 N N . VAL A 1 1158 ? 13.027 34.833 -4.156 1.00 83.12 1158 VAL A N 1
ATOM 8709 C CA . VAL A 1 1158 ? 12.632 36.036 -4.890 1.00 83.12 1158 VAL A CA 1
ATOM 8710 C C . VAL A 1 1158 ? 11.108 36.117 -4.875 1.00 83.12 1158 VAL A C 1
ATOM 8712 O O . VAL A 1 1158 ? 10.428 35.399 -5.605 1.00 83.12 1158 VAL A O 1
ATOM 8715 N N . SER A 1 1159 ? 10.582 36.978 -4.009 1.00 82.31 1159 SER A N 1
ATOM 8716 C CA . SER A 1 1159 ? 9.151 37.166 -3.769 1.00 82.31 1159 S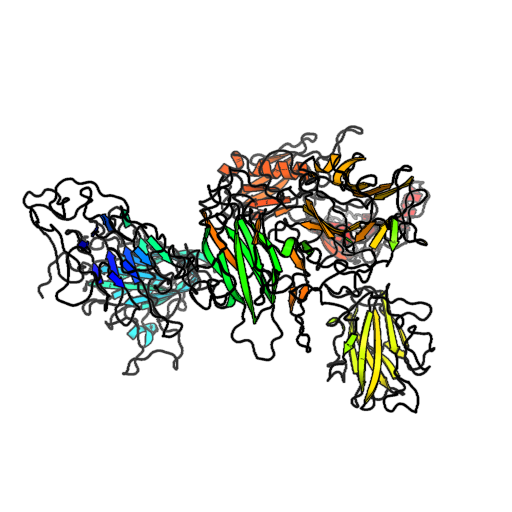ER A CA 1
ATOM 8717 C C . SER A 1 1159 ? 8.486 38.082 -4.794 1.00 82.31 1159 SER A C 1
ATOM 8719 O O . SER A 1 1159 ? 7.277 38.002 -5.000 1.00 82.31 1159 SER A O 1
ATOM 8721 N N . GLU A 1 1160 ? 9.261 38.931 -5.472 1.00 88.56 1160 GLU A N 1
ATOM 8722 C CA . GLU A 1 1160 ? 8.764 39.800 -6.537 1.00 88.56 1160 GLU A CA 1
ATOM 8723 C C . GLU A 1 1160 ? 9.856 40.057 -7.580 1.00 88.56 1160 GLU A C 1
ATOM 8725 O O . GLU A 1 1160 ? 10.996 40.350 -7.232 1.00 88.56 1160 GLU A O 1
ATOM 8730 N N . ILE A 1 1161 ? 9.505 40.018 -8.865 1.00 89.69 1161 ILE A N 1
ATOM 8731 C CA . ILE A 1 1161 ? 10.351 40.520 -9.957 1.00 89.69 1161 ILE A CA 1
ATOM 8732 C C . ILE A 1 1161 ? 9.760 41.841 -10.399 1.00 89.69 1161 ILE A C 1
ATOM 8734 O O . ILE A 1 1161 ? 8.559 41.932 -10.663 1.00 89.69 1161 ILE A O 1
ATOM 8738 N N . THR A 1 1162 ? 10.586 42.874 -10.492 1.00 87.19 1162 THR A N 1
ATOM 8739 C CA . THR A 1 1162 ? 10.072 44.203 -10.789 1.00 87.19 1162 THR A CA 1
ATOM 8740 C C . THR A 1 1162 ? 11.108 45.058 -11.490 1.00 87.19 1162 THR A C 1
ATOM 8742 O O . THR A 1 1162 ? 12.250 45.187 -11.057 1.00 87.19 1162 THR A O 1
ATOM 8745 N N . THR A 1 1163 ? 10.683 45.712 -12.569 1.00 88.62 1163 THR A N 1
ATOM 8746 C CA . THR A 1 1163 ? 11.459 46.768 -13.229 1.00 88.62 1163 THR A CA 1
ATOM 8747 C C . THR A 1 1163 ? 11.149 48.149 -12.638 1.00 88.62 1163 THR A C 1
ATOM 8749 O O . THR A 1 1163 ? 11.592 49.173 -13.162 1.00 88.62 1163 THR A O 1
ATOM 8752 N N . ASN A 1 1164 ? 10.343 48.221 -11.569 1.00 91.75 1164 ASN A N 1
ATOM 8753 C CA . ASN A 1 1164 ? 10.010 49.477 -10.912 1.00 91.75 1164 ASN A CA 1
ATOM 8754 C C . ASN A 1 1164 ? 11.126 49.890 -9.945 1.00 91.75 1164 ASN A C 1
ATOM 8756 O O . ASN A 1 1164 ? 11.177 49.465 -8.790 1.00 91.75 1164 ASN A O 1
ATOM 8760 N N . ALA A 1 1165 ? 11.984 50.793 -10.418 1.00 88.56 1165 ALA A N 1
ATOM 8761 C CA . ALA A 1 1165 ? 13.114 51.327 -9.663 1.00 88.56 1165 ALA A CA 1
ATOM 8762 C C . ALA A 1 1165 ? 12.726 51.893 -8.281 1.00 88.56 1165 ALA A C 1
ATOM 8764 O O . ALA A 1 1165 ? 13.481 51.763 -7.319 1.00 88.56 1165 ALA A O 1
ATOM 8765 N N . ASN A 1 1166 ? 11.548 52.519 -8.158 1.00 91.31 1166 ASN A N 1
ATOM 8766 C CA . ASN A 1 1166 ? 11.106 53.101 -6.888 1.00 91.31 1166 ASN A CA 1
ATOM 8767 C C . ASN A 1 1166 ? 10.732 52.024 -5.865 1.00 91.31 1166 ASN A C 1
ATOM 8769 O O . ASN A 1 1166 ? 11.000 52.215 -4.682 1.00 91.31 1166 ASN A O 1
ATOM 8773 N N . THR A 1 1167 ? 10.146 50.908 -6.310 1.00 90.75 1167 THR A N 1
ATOM 8774 C CA . THR A 1 1167 ? 9.818 49.776 -5.434 1.00 90.75 1167 THR A CA 1
ATOM 8775 C C . THR A 1 1167 ? 11.097 49.157 -4.870 1.00 90.75 1167 THR A C 1
ATOM 8777 O O . THR A 1 1167 ? 11.212 49.018 -3.657 1.00 90.75 1167 THR A O 1
ATOM 8780 N N . LEU A 1 1168 ? 12.098 48.891 -5.719 1.00 90.31 1168 LEU A N 1
ATOM 8781 C CA . LEU A 1 1168 ? 13.392 48.338 -5.291 1.00 90.31 1168 LEU A CA 1
ATOM 8782 C C . LEU A 1 1168 ? 14.110 49.257 -4.297 1.00 90.31 1168 LEU A C 1
ATOM 8784 O O . LEU A 1 1168 ? 14.560 48.816 -3.242 1.00 90.31 1168 LEU A O 1
ATOM 8788 N N . ARG A 1 1169 ? 14.165 50.560 -4.592 1.00 90.06 1169 ARG A N 1
ATOM 8789 C CA . ARG A 1 1169 ? 14.713 51.565 -3.675 1.00 90.06 1169 ARG A CA 1
ATOM 8790 C C . ARG A 1 1169 ? 14.015 51.530 -2.315 1.00 90.06 1169 ARG A C 1
ATOM 8792 O O . ARG A 1 1169 ? 14.665 51.609 -1.277 1.00 90.06 1169 ARG A O 1
ATOM 8799 N N . ASP A 1 1170 ? 12.689 51.491 -2.315 1.00 88.69 1170 ASP A N 1
ATOM 8800 C CA . ASP A 1 1170 ? 11.902 51.628 -1.093 1.00 88.69 1170 ASP A CA 1
ATOM 8801 C C . ASP A 1 1170 ? 12.081 50.442 -0.132 1.00 88.69 1170 ASP A C 1
ATOM 8803 O O . ASP A 1 1170 ? 11.891 50.625 1.068 1.00 88.69 1170 ASP A O 1
ATOM 8807 N N . VAL A 1 1171 ? 12.510 49.277 -0.631 1.00 87.12 1171 VAL A N 1
ATOM 8808 C CA . VAL A 1 1171 ? 12.888 48.113 0.190 1.00 87.12 1171 VAL A CA 1
ATOM 8809 C C . VAL A 1 1171 ? 14.176 48.359 0.979 1.00 87.12 1171 VAL A C 1
ATOM 8811 O O . VAL A 1 1171 ? 14.289 47.922 2.121 1.00 87.12 1171 VAL A O 1
ATOM 8814 N N . ILE A 1 1172 ? 15.147 49.064 0.393 1.00 83.75 1172 ILE A N 1
ATOM 8815 C CA . ILE A 1 1172 ? 16.478 49.271 0.992 1.00 83.75 1172 ILE A CA 1
ATOM 8816 C C . ILE A 1 1172 ? 16.630 50.609 1.726 1.00 83.75 1172 ILE A C 1
ATOM 8818 O O . ILE A 1 1172 ? 17.588 50.789 2.478 1.00 83.75 1172 ILE A O 1
ATOM 8822 N N . ILE A 1 1173 ? 15.705 51.559 1.544 1.00 83.44 1173 ILE A N 1
ATOM 8823 C CA . ILE A 1 1173 ? 15.717 52.813 2.305 1.00 83.44 1173 ILE A CA 1
ATOM 8824 C C . ILE A 1 1173 ? 15.139 52.598 3.704 1.00 83.44 1173 ILE A C 1
ATOM 8826 O O . ILE A 1 1173 ? 13.942 52.376 3.891 1.00 83.44 1173 ILE A O 1
ATOM 8830 N N . ASP A 1 1174 ? 15.983 52.822 4.708 1.00 76.56 1174 ASP A N 1
ATOM 8831 C CA . ASP A 1 1174 ? 15.594 52.830 6.114 1.00 76.56 1174 ASP A CA 1
ATOM 8832 C C . ASP A 1 1174 ? 14.857 54.126 6.503 1.00 76.56 1174 ASP A C 1
ATOM 8834 O O . ASP A 1 1174 ? 15.400 55.061 7.107 1.00 76.56 1174 ASP A O 1
ATOM 8838 N N . ARG A 1 1175 ? 13.570 54.188 6.143 1.00 78.06 1175 ARG A N 1
ATOM 8839 C CA . ARG A 1 1175 ? 12.687 55.307 6.513 1.00 78.06 1175 ARG A CA 1
ATOM 8840 C C . ARG A 1 1175 ? 12.495 55.425 8.025 1.00 78.06 1175 ARG A C 1
ATOM 8842 O O . ARG A 1 1175 ? 12.233 56.525 8.510 1.00 78.06 1175 ARG A O 1
ATOM 8849 N N . ALA A 1 1176 ? 12.626 54.323 8.766 1.00 73.69 1176 ALA A N 1
ATOM 8850 C CA . ALA A 1 1176 ? 12.452 54.304 10.215 1.00 73.69 1176 ALA A CA 1
ATOM 8851 C C . ALA A 1 1176 ? 13.561 55.093 10.931 1.00 73.69 1176 ALA A C 1
ATOM 8853 O O . ALA A 1 1176 ? 13.285 55.766 11.923 1.00 73.69 1176 ALA A O 1
ATOM 8854 N N . ASN A 1 1177 ? 14.775 55.104 10.373 1.00 74.69 1177 ASN A N 1
ATOM 8855 C CA . ASN A 1 1177 ? 15.902 55.904 10.861 1.00 74.69 1177 ASN A CA 1
ATOM 8856 C C . ASN A 1 1177 ? 16.050 57.273 10.165 1.00 74.69 1177 ASN A C 1
ATOM 8858 O O . ASN A 1 1177 ? 17.098 57.916 10.241 1.00 74.69 1177 ASN A O 1
ATOM 8862 N N . GLY A 1 1178 ? 14.980 57.768 9.533 1.00 74.81 1178 GLY A N 1
ATOM 8863 C CA . GLY A 1 1178 ? 14.894 59.142 9.032 1.00 74.81 1178 GLY A CA 1
ATOM 8864 C C . GLY A 1 1178 ? 15.546 59.382 7.670 1.00 74.81 1178 GLY A C 1
ATOM 8865 O O . GLY A 1 1178 ? 15.745 60.539 7.305 1.00 74.81 1178 GLY A O 1
ATOM 8866 N N . ILE A 1 1179 ? 15.869 58.333 6.908 1.00 81.38 1179 ILE A N 1
ATOM 8867 C CA . ILE A 1 1179 ? 16.342 58.471 5.526 1.00 81.38 1179 ILE A CA 1
ATOM 8868 C C . ILE A 1 1179 ? 15.131 58.603 4.599 1.00 81.38 1179 ILE A C 1
ATOM 8870 O O . ILE A 1 1179 ? 14.218 57.779 4.631 1.00 81.38 1179 ILE A O 1
ATOM 8874 N N . THR A 1 1180 ? 15.102 59.642 3.762 1.00 82.88 1180 THR A N 1
ATOM 8875 C CA . THR A 1 1180 ? 14.006 59.849 2.800 1.00 82.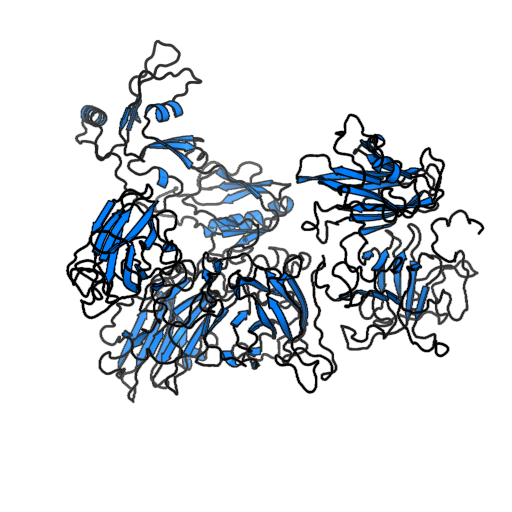88 1180 THR A CA 1
ATOM 8876 C C . THR A 1 1180 ? 14.531 59.979 1.370 1.00 82.88 1180 THR A C 1
ATOM 8878 O O . THR A 1 1180 ? 15.549 60.638 1.157 1.00 82.88 1180 THR A O 1
ATOM 8881 N N . PRO A 1 1181 ? 13.872 59.350 0.379 1.00 83.81 1181 PRO A N 1
ATOM 8882 C CA . PRO A 1 1181 ? 14.295 59.438 -1.013 1.00 83.81 1181 PRO A CA 1
ATOM 8883 C C . PRO A 1 1181 ? 14.061 60.836 -1.589 1.00 83.81 1181 PRO A C 1
ATOM 8885 O O . PRO A 1 1181 ? 13.066 61.493 -1.270 1.00 83.81 1181 PRO A O 1
ATOM 8888 N N . ILE A 1 1182 ? 14.943 61.258 -2.492 1.00 82.56 1182 ILE A N 1
ATOM 8889 C CA . ILE A 1 1182 ? 14.805 62.479 -3.284 1.00 82.56 1182 ILE A CA 1
ATOM 8890 C C . ILE A 1 1182 ? 14.565 62.068 -4.741 1.00 82.56 1182 ILE A C 1
ATOM 8892 O O . ILE A 1 1182 ? 15.388 61.401 -5.355 1.00 82.56 1182 ILE A O 1
ATOM 8896 N N . GLY A 1 1183 ? 13.430 62.477 -5.310 1.00 83.81 1183 GLY A N 1
ATOM 8897 C CA . GLY A 1 1183 ? 13.099 62.179 -6.708 1.00 83.81 1183 GLY A CA 1
ATOM 8898 C C . GLY A 1 1183 ? 12.711 60.717 -6.980 1.00 83.81 1183 GLY A C 1
ATOM 8899 O O . GLY A 1 1183 ? 12.365 59.956 -6.073 1.00 83.81 1183 GLY A O 1
ATOM 8900 N N . ASN A 1 1184 ? 12.704 60.351 -8.265 1.00 85.38 1184 ASN A N 1
ATOM 8901 C CA . ASN A 1 1184 ? 12.435 58.985 -8.722 1.00 85.38 1184 ASN A CA 1
ATOM 8902 C C . ASN A 1 1184 ? 13.752 58.232 -8.908 1.00 85.38 1184 ASN A C 1
ATOM 8904 O O . ASN A 1 1184 ? 14.693 58.792 -9.465 1.00 85.38 1184 ASN A O 1
ATOM 8908 N N . ALA A 1 1185 ? 13.785 56.969 -8.490 1.00 87.88 1185 ALA A N 1
ATOM 8909 C CA . ALA A 1 1185 ? 14.888 56.067 -8.790 1.00 87.88 1185 ALA A CA 1
ATOM 8910 C C . ALA A 1 1185 ? 14.944 55.734 -10.288 1.00 87.88 1185 ALA A C 1
ATOM 8912 O O . ALA A 1 1185 ? 13.919 55.751 -10.982 1.00 87.88 1185 ALA A O 1
ATOM 8913 N N . ARG A 1 1186 ? 16.136 55.385 -10.769 1.00 86.31 1186 ARG A N 1
ATOM 8914 C CA . ARG A 1 1186 ? 16.393 54.909 -12.129 1.00 86.31 1186 ARG A CA 1
ATOM 8915 C C . ARG A 1 1186 ? 16.991 53.507 -12.067 1.00 86.31 1186 ARG A C 1
ATOM 8917 O O . ARG A 1 1186 ? 17.893 53.263 -11.279 1.00 86.31 1186 ARG A O 1
ATOM 8924 N N . LEU A 1 1187 ? 16.479 52.603 -12.896 1.00 86.19 1187 LEU A N 1
ATOM 8925 C CA . LEU A 1 1187 ? 16.954 51.225 -13.008 1.00 86.19 1187 LEU A CA 1
ATOM 8926 C C . LEU A 1 1187 ? 17.345 50.958 -14.464 1.00 86.19 1187 LEU A C 1
ATOM 8928 O O . LEU A 1 1187 ? 16.534 51.182 -15.367 1.00 86.19 1187 LEU A O 1
ATOM 8932 N N . VAL A 1 1188 ? 18.560 50.468 -14.684 1.00 83.94 1188 VAL A N 1
ATOM 8933 C CA . VAL A 1 1188 ? 18.993 49.852 -15.944 1.00 83.94 1188 VAL A CA 1
ATOM 8934 C C . VAL A 1 1188 ? 18.932 48.346 -15.717 1.00 83.94 1188 VAL A C 1
ATOM 8936 O O . VAL A 1 1188 ? 19.572 47.859 -14.798 1.00 83.94 1188 VAL A O 1
ATOM 8939 N N . SER A 1 1189 ? 18.099 47.610 -16.459 1.00 84.12 1189 SER A N 1
ATOM 8940 C CA . SER A 1 1189 ? 17.919 46.156 -16.271 1.00 84.12 1189 SER A CA 1
ATOM 8941 C C . SER A 1 1189 ? 17.189 45.510 -17.454 1.00 84.12 1189 SER A C 1
ATOM 8943 O O . SER A 1 1189 ? 16.495 46.203 -18.205 1.00 84.12 1189 SER A O 1
ATOM 8945 N N . GLY A 1 1190 ? 17.318 44.191 -17.608 1.00 79.69 1190 GLY A N 1
ATOM 8946 C CA . GLY A 1 1190 ? 16.391 43.359 -18.379 1.00 79.69 1190 GLY A CA 1
ATOM 8947 C C . GLY A 1 1190 ? 15.059 43.114 -17.646 1.00 79.69 1190 GLY A C 1
ATOM 8948 O O . GLY A 1 1190 ? 14.977 43.336 -16.437 1.00 79.69 1190 GLY A O 1
ATOM 8949 N N . PRO A 1 1191 ? 14.009 42.619 -18.335 1.00 81.31 1191 PRO A N 1
ATOM 8950 C CA . PRO A 1 1191 ? 12.668 42.443 -17.758 1.00 81.31 1191 PRO A CA 1
ATOM 8951 C C . PRO A 1 1191 ? 12.623 41.580 -16.490 1.00 81.31 1191 PRO A C 1
ATOM 8953 O O . PRO A 1 1191 ? 11.781 41.812 -15.629 1.00 81.31 1191 PRO A O 1
ATOM 8956 N N . ASN A 1 1192 ? 13.550 40.623 -16.369 1.00 86.38 1192 ASN A N 1
ATOM 8957 C CA . ASN A 1 1192 ? 13.617 39.678 -15.253 1.00 86.38 1192 ASN A CA 1
ATOM 8958 C C . ASN A 1 1192 ? 14.904 39.823 -14.430 1.00 86.38 1192 ASN A C 1
ATOM 8960 O O . ASN A 1 1192 ? 15.279 38.904 -13.714 1.00 86.38 1192 ASN A O 1
ATOM 8964 N N . SER A 1 1193 ? 15.621 40.937 -14.559 1.00 85.31 1193 SER A N 1
ATOM 8965 C CA . SER A 1 1193 ? 16.978 41.082 -14.014 1.00 85.31 1193 SER A CA 1
ATOM 8966 C C . SER A 1 1193 ? 17.048 41.741 -12.638 1.00 85.31 1193 SER A C 1
ATOM 8968 O O . SER A 1 1193 ? 18.133 41.875 -12.075 1.00 85.31 1193 SER A O 1
ATOM 8970 N N . ALA A 1 1194 ? 15.905 42.134 -12.076 1.00 89.31 1194 ALA A N 1
ATOM 8971 C CA . ALA A 1 1194 ? 15.817 42.750 -10.761 1.00 89.31 1194 ALA A CA 1
ATOM 8972 C C . ALA A 1 1194 ? 14.569 42.282 -10.003 1.00 89.31 1194 ALA A C 1
ATOM 8974 O O . ALA A 1 1194 ? 13.504 42.083 -10.594 1.00 89.31 1194 ALA A O 1
ATOM 8975 N N . GLY A 1 1195 ? 14.692 42.136 -8.685 1.00 91.94 1195 GLY A N 1
ATOM 8976 C CA . GLY A 1 1195 ? 13.601 41.684 -7.830 1.00 91.94 1195 GLY A CA 1
ATOM 8977 C C . GLY A 1 1195 ? 13.819 41.950 -6.344 1.00 91.94 1195 GLY A C 1
ATOM 8978 O O . GLY A 1 1195 ? 14.856 42.467 -5.926 1.00 91.94 1195 GLY A O 1
ATOM 8979 N N . ILE A 1 1196 ? 12.819 41.593 -5.548 1.00 90.75 1196 ILE A N 1
ATOM 8980 C CA . ILE A 1 1196 ? 12.821 41.616 -4.086 1.00 90.75 1196 ILE A CA 1
ATOM 8981 C C . ILE A 1 1196 ? 12.928 40.175 -3.617 1.00 90.75 1196 ILE A C 1
ATOM 8983 O O . ILE A 1 1196 ? 12.248 39.299 -4.152 1.00 90.75 1196 ILE A O 1
ATOM 8987 N N . PHE A 1 1197 ? 13.771 39.934 -2.620 1.00 88.69 1197 PHE A N 1
ATOM 8988 C CA . PHE A 1 1197 ? 13.860 38.638 -1.969 1.00 88.69 1197 PHE A CA 1
ATOM 8989 C C . PHE A 1 1197 ? 13.437 38.726 -0.505 1.00 88.69 1197 PHE A C 1
ATOM 8991 O O . PHE A 1 1197 ? 13.630 39.740 0.174 1.00 88.69 1197 PHE A O 1
ATOM 8998 N N . SER A 1 1198 ? 12.873 37.630 -0.022 1.00 82.94 1198 SER A N 1
ATOM 8999 C CA . SER A 1 1198 ? 12.565 37.358 1.378 1.00 82.94 1198 SER A CA 1
ATOM 9000 C C . SER A 1 1198 ? 13.141 36.003 1.767 1.00 82.94 1198 SER A C 1
ATOM 9002 O O . SER A 1 1198 ? 13.441 35.174 0.907 1.00 82.94 1198 SER A O 1
ATOM 9004 N N . GLY A 1 1199 ? 13.329 35.790 3.066 1.00 69.81 1199 GLY A N 1
ATOM 9005 C CA . GLY A 1 1199 ? 14.087 34.635 3.530 1.00 69.81 1199 GLY A CA 1
ATOM 9006 C C . GLY A 1 1199 ? 15.572 34.783 3.191 1.00 69.81 1199 GLY A C 1
ATOM 9007 O O . GLY A 1 1199 ? 16.041 35.848 2.783 1.00 69.81 1199 GLY A O 1
ATOM 9008 N N . GLY A 1 1200 ? 16.352 33.732 3.422 1.00 64.94 1200 GLY A N 1
ATOM 9009 C CA . GLY A 1 1200 ? 17.791 33.767 3.151 1.00 64.94 1200 GLY A CA 1
ATOM 9010 C C . GLY A 1 1200 ? 18.648 34.344 4.282 1.00 64.94 1200 GLY A C 1
ATOM 9011 O O . GLY A 1 1200 ? 19.827 34.618 4.069 1.00 64.94 1200 GLY A O 1
ATOM 9012 N N . LYS A 1 1201 ? 18.135 34.459 5.515 1.00 65.69 1201 LYS A N 1
ATOM 9013 C CA . LYS A 1 1201 ? 18.979 34.791 6.683 1.00 65.69 1201 LYS A CA 1
ATOM 9014 C C . LYS A 1 1201 ? 20.159 33.836 6.813 1.00 65.69 1201 LYS A C 1
ATOM 9016 O O . LYS A 1 1201 ? 21.260 34.263 7.141 1.00 65.69 1201 LYS A O 1
ATOM 9021 N N . GLU A 1 1202 ? 19.934 32.568 6.500 1.00 59.78 1202 GLU A N 1
ATOM 9022 C CA . GLU A 1 1202 ? 20.977 31.548 6.501 1.00 59.78 1202 GLU A CA 1
ATOM 9023 C C . GLU A 1 1202 ? 21.802 31.565 5.196 1.00 59.78 1202 GLU A C 1
ATOM 9025 O O . GLU A 1 1202 ? 23.027 31.466 5.234 1.00 59.78 1202 GLU A O 1
ATOM 9030 N N . VAL A 1 1203 ? 21.168 31.816 4.039 1.00 57.06 1203 VAL A N 1
ATOM 9031 C CA . VAL A 1 1203 ? 21.791 31.739 2.695 1.00 57.06 1203 VAL A CA 1
ATOM 9032 C C . VAL A 1 1203 ? 22.505 33.022 2.243 1.00 57.06 1203 VAL A C 1
ATOM 9034 O O . VAL A 1 1203 ? 23.433 32.970 1.449 1.00 57.06 1203 VAL A O 1
ATOM 9037 N N . VAL A 1 1204 ? 22.164 34.204 2.739 1.00 59.81 1204 VAL A N 1
ATOM 9038 C CA . VAL A 1 1204 ? 22.802 35.490 2.371 1.00 59.81 1204 VAL A CA 1
ATOM 9039 C C . VAL A 1 1204 ? 23.059 36.392 3.582 1.00 59.81 1204 VAL A C 1
ATOM 9041 O O . VAL A 1 1204 ? 23.606 37.480 3.433 1.00 59.81 1204 VAL A O 1
ATOM 9044 N N . GLY A 1 1205 ? 22.719 35.942 4.795 1.00 62.22 1205 GLY A N 1
ATOM 9045 C CA . GLY A 1 1205 ? 22.932 36.710 6.028 1.00 62.22 1205 GLY A CA 1
ATOM 9046 C C . GLY A 1 1205 ? 21.894 37.812 6.265 1.00 62.22 1205 GLY A C 1
ATOM 9047 O O . GLY A 1 1205 ? 22.040 38.595 7.203 1.00 62.22 1205 GLY A O 1
ATOM 9048 N N . LEU A 1 1206 ? 20.851 37.890 5.431 1.00 73.94 1206 LEU A N 1
ATOM 9049 C CA . LEU A 1 1206 ? 19.809 38.919 5.457 1.00 73.94 1206 LEU A CA 1
ATOM 9050 C C . LEU A 1 1206 ? 18.429 38.257 5.371 1.00 73.94 1206 LEU A C 1
ATOM 9052 O O . LEU A 1 1206 ? 18.243 37.342 4.584 1.00 73.94 1206 LEU A O 1
ATOM 9056 N N . ASN A 1 1207 ? 17.456 38.731 6.155 1.00 74.00 1207 ASN A N 1
ATOM 9057 C CA . ASN A 1 1207 ? 16.072 38.217 6.133 1.00 74.00 1207 ASN A CA 1
ATOM 9058 C C . ASN A 1 1207 ? 15.280 38.610 4.868 1.00 74.00 1207 ASN A C 1
ATOM 9060 O O . ASN A 1 1207 ? 14.167 38.130 4.662 1.00 74.00 1207 ASN A O 1
ATOM 9064 N N . GLY A 1 1208 ? 15.811 39.541 4.080 1.00 84.06 1208 GLY A N 1
ATOM 9065 C CA . GLY A 1 1208 ? 15.181 40.079 2.884 1.00 84.06 1208 GLY A CA 1
ATOM 9066 C C . GLY A 1 1208 ? 15.950 41.285 2.352 1.00 84.06 1208 GLY A C 1
ATOM 9067 O O . GLY A 1 1208 ? 16.806 41.846 3.046 1.00 84.06 1208 GLY A O 1
ATOM 9068 N N . GLY A 1 1209 ? 15.653 41.677 1.118 1.00 88.06 1209 GLY A N 1
ATOM 9069 C CA . GLY A 1 1209 ? 16.330 42.767 0.424 1.00 88.06 1209 GLY A CA 1
ATOM 9070 C C . GLY A 1 1209 ? 15.977 42.807 -1.059 1.00 88.06 1209 GLY A C 1
ATOM 9071 O O . GLY A 1 1209 ? 14.940 42.295 -1.472 1.00 88.06 1209 GLY A O 1
ATOM 9072 N N . ILE A 1 1210 ? 16.844 43.416 -1.866 1.00 91.38 1210 ILE A N 1
ATOM 9073 C CA . ILE A 1 1210 ? 16.726 43.397 -3.330 1.00 91.38 1210 ILE A CA 1
ATOM 9074 C C . ILE A 1 1210 ? 17.829 42.546 -3.950 1.00 91.38 1210 ILE A C 1
ATOM 9076 O O . ILE A 1 1210 ? 18.922 42.442 -3.395 1.00 91.38 1210 ILE A O 1
ATOM 9080 N N . ILE A 1 1211 ? 17.550 41.980 -5.119 1.00 88.50 1211 ILE A N 1
ATOM 9081 C CA . ILE A 1 1211 ? 18.515 41.267 -5.951 1.00 88.50 1211 ILE A CA 1
ATOM 9082 C C . ILE A 1 1211 ? 18.581 41.917 -7.334 1.00 88.50 1211 ILE A C 1
ATOM 9084 O O . ILE A 1 1211 ? 17.552 42.200 -7.948 1.00 88.50 1211 ILE A O 1
ATOM 9088 N N . LEU A 1 1212 ? 19.802 42.155 -7.812 1.00 87.88 1212 LEU A N 1
ATOM 9089 C CA . LEU A 1 1212 ? 20.112 42.644 -9.154 1.00 87.88 1212 LEU A CA 1
ATOM 9090 C C . LEU A 1 1212 ? 21.045 41.621 -9.811 1.00 87.88 1212 LEU A C 1
ATOM 9092 O O . LEU A 1 1212 ? 22.050 41.238 -9.215 1.00 87.88 1212 LEU A O 1
ATOM 9096 N N . SER A 1 1213 ? 20.711 41.157 -11.014 1.00 82.19 1213 SER A N 1
ATOM 9097 C CA . SER A 1 1213 ? 21.480 40.143 -11.745 1.00 82.19 1213 SER A CA 1
ATOM 9098 C C . SER A 1 1213 ? 21.642 40.530 -13.210 1.00 82.19 1213 SER A C 1
ATOM 9100 O O . SER A 1 1213 ? 20.808 41.237 -13.768 1.00 82.19 1213 SER A O 1
ATOM 9102 N N . THR A 1 1214 ? 22.701 40.058 -13.864 1.00 74.38 1214 THR A N 1
ATOM 9103 C CA . THR A 1 1214 ? 22.877 40.173 -15.323 1.00 74.38 1214 THR A CA 1
ATOM 9104 C C . THR A 1 1214 ? 22.025 39.149 -16.095 1.00 74.38 1214 THR A C 1
ATOM 9106 O O . THR A 1 1214 ? 21.983 39.185 -17.320 1.00 74.38 1214 THR A O 1
ATOM 9109 N N . GLY A 1 1215 ? 21.315 38.250 -15.400 1.00 75.31 1215 GLY A N 1
ATOM 9110 C CA . GLY A 1 1215 ? 20.382 37.266 -15.965 1.00 75.31 1215 GLY A CA 1
ATOM 9111 C C . GLY A 1 1215 ? 18.999 37.305 -15.310 1.00 75.31 1215 GLY A C 1
ATOM 9112 O O . GLY A 1 1215 ? 18.624 38.315 -14.721 1.00 75.31 1215 GLY A O 1
ATOM 9113 N N . ASP A 1 1216 ? 18.227 36.224 -15.437 1.00 81.69 1216 ASP A N 1
ATOM 9114 C CA . ASP A 1 1216 ? 16.905 36.099 -14.810 1.00 81.69 1216 ASP A CA 1
ATOM 9115 C C . ASP A 1 1216 ? 17.055 35.846 -13.300 1.00 81.69 1216 ASP A C 1
ATOM 9117 O O . ASP A 1 1216 ? 17.723 34.900 -12.893 1.00 81.69 1216 ASP A O 1
ATOM 9121 N N . VAL A 1 1217 ? 16.458 36.673 -12.441 1.00 81.44 1217 VAL A N 1
ATOM 9122 C CA . VAL A 1 1217 ? 16.558 36.488 -10.983 1.00 81.44 1217 VAL A CA 1
ATOM 9123 C C . VAL A 1 1217 ? 15.731 35.300 -10.480 1.00 81.44 1217 VAL A C 1
ATOM 9125 O O . VAL A 1 1217 ? 15.952 34.856 -9.359 1.00 81.44 1217 VAL A O 1
ATOM 9128 N N . ARG A 1 1218 ? 14.824 34.722 -11.285 1.00 76.31 1218 ARG A N 1
ATOM 9129 C CA . ARG A 1 1218 ? 14.051 33.521 -10.896 1.00 76.31 1218 ARG A CA 1
ATOM 9130 C C . ARG A 1 1218 ? 14.918 32.293 -10.698 1.00 76.31 1218 ARG A C 1
ATOM 9132 O O . ARG A 1 1218 ? 14.602 31.469 -9.849 1.00 76.31 1218 ARG A O 1
ATOM 9139 N N . VAL A 1 1219 ? 16.019 32.200 -11.441 1.00 68.62 1219 VAL A N 1
ATOM 9140 C CA . VAL A 1 1219 ? 16.985 31.103 -11.300 1.00 68.62 1219 VAL A CA 1
ATOM 9141 C C . VAL A 1 1219 ? 17.972 31.332 -10.149 1.00 68.62 1219 VAL A C 1
ATOM 9143 O O . VAL A 1 1219 ? 18.857 30.517 -9.932 1.00 68.62 1219 VAL A O 1
ATOM 9146 N N . ALA A 1 1220 ? 17.830 32.428 -9.392 1.00 66.81 1220 ALA A N 1
ATOM 9147 C CA . ALA A 1 1220 ? 18.607 32.663 -8.173 1.00 66.81 1220 ALA A CA 1
ATOM 9148 C C . ALA A 1 1220 ? 18.011 31.964 -6.934 1.00 66.81 1220 ALA A C 1
ATOM 9150 O O . ALA A 1 1220 ? 18.645 31.952 -5.880 1.00 66.81 1220 ALA A O 1
ATOM 9151 N N . ASN A 1 1221 ? 16.796 31.408 -7.035 1.00 62.97 1221 ASN A N 1
ATOM 9152 C CA . ASN A 1 1221 ? 16.180 30.624 -5.967 1.00 62.97 1221 ASN A CA 1
ATOM 9153 C C . ASN A 1 1221 ? 16.813 29.228 -5.914 1.00 62.97 1221 ASN A C 1
ATOM 9155 O O . ASN A 1 1221 ? 16.456 28.359 -6.701 1.00 62.97 1221 ASN A O 1
ATOM 9159 N N . GLY A 1 1222 ? 17.732 29.027 -4.970 1.00 57.03 1222 GLY A N 1
ATOM 9160 C CA . GLY A 1 1222 ? 18.384 27.741 -4.702 1.00 57.03 1222 GLY A CA 1
ATOM 9161 C C . GLY A 1 1222 ? 19.891 27.744 -4.992 1.00 57.03 1222 GLY A C 1
ATOM 9162 O O . GLY A 1 1222 ? 20.422 28.714 -5.537 1.00 57.03 1222 GLY A O 1
ATOM 9163 N N . PRO A 1 1223 ? 20.620 26.691 -4.590 1.00 49.88 1223 PRO A N 1
ATOM 9164 C CA . PRO A 1 1223 ? 21.972 26.466 -5.077 1.00 49.88 1223 PRO A CA 1
ATOM 9165 C C . PRO A 1 1223 ? 21.905 26.126 -6.571 1.00 49.88 1223 PRO A C 1
ATOM 9167 O O . PRO A 1 1223 ? 21.303 25.135 -6.966 1.00 49.88 1223 PRO A O 1
ATOM 9170 N N . ASN A 1 1224 ? 22.479 26.991 -7.404 1.00 45.81 1224 ASN A N 1
ATOM 9171 C CA . ASN A 1 1224 ? 22.665 26.705 -8.819 1.00 45.81 1224 ASN A CA 1
ATOM 9172 C C . ASN A 1 1224 ? 23.900 25.802 -8.967 1.00 45.81 1224 ASN A C 1
ATOM 9174 O O . ASN A 1 1224 ? 25.008 26.248 -8.664 1.00 45.81 1224 ASN A O 1
ATOM 9178 N N . ASP A 1 1225 ? 23.702 24.559 -9.408 1.00 43.72 1225 ASP A N 1
ATOM 9179 C CA . ASP A 1 1225 ? 24.768 23.566 -9.615 1.00 43.72 1225 ASP A CA 1
ATOM 9180 C C . ASP A 1 1225 ? 25.448 23.708 -10.998 1.00 43.72 1225 ASP A C 1
ATOM 9182 O O . ASP A 1 1225 ? 26.350 22.939 -11.335 1.00 43.72 1225 ASP A O 1
ATOM 9186 N N . GLU A 1 1226 ? 25.046 24.704 -11.802 1.00 42.12 1226 GLU A N 1
ATOM 9187 C CA . GLU A 1 1226 ? 25.686 25.039 -13.074 1.00 42.12 1226 GLU A CA 1
ATOM 9188 C C . GLU A 1 1226 ? 26.574 26.291 -12.988 1.00 42.12 1226 GLU A C 1
ATOM 9190 O O . GLU A 1 1226 ? 26.107 27.430 -12.851 1.00 42.12 1226 GLU A O 1
ATOM 9195 N N . ASP A 1 1227 ? 27.875 26.088 -13.205 1.00 38.41 1227 ASP A N 1
ATOM 9196 C CA . ASP A 1 1227 ? 28.898 27.120 -13.399 1.00 38.41 1227 ASP A CA 1
ATOM 9197 C C . ASP A 1 1227 ? 28.702 27.868 -14.740 1.00 38.41 1227 ASP A C 1
ATOM 9199 O O . ASP A 1 1227 ? 29.576 27.842 -15.610 1.00 38.41 1227 ASP A O 1
ATOM 9203 N N . GLY A 1 1228 ? 27.560 28.521 -14.989 1.00 47.31 1228 GLY A N 1
ATOM 9204 C CA . GLY A 1 1228 ? 27.398 29.166 -16.298 1.00 47.31 1228 GLY A CA 1
ATOM 9205 C C . GLY A 1 1228 ? 26.043 29.670 -16.764 1.00 47.31 1228 GLY A C 1
ATOM 9206 O O . GLY A 1 1228 ? 25.948 29.961 -17.958 1.00 47.31 1228 GLY A O 1
ATOM 9207 N N . SER A 1 1229 ? 25.027 29.847 -15.909 1.00 48.12 1229 SER A N 1
ATOM 9208 C CA . SER A 1 1229 ? 23.790 30.531 -16.332 1.00 48.12 1229 SER A CA 1
ATOM 9209 C C . SER A 1 1229 ? 24.076 32.005 -16.664 1.00 48.12 1229 SER A C 1
ATOM 9211 O O . SER A 1 1229 ? 23.913 32.912 -15.846 1.00 48.12 1229 SER A O 1
ATOM 9213 N N . THR A 1 1230 ? 24.543 32.253 -17.885 1.00 52.25 1230 THR A N 1
ATOM 9214 C CA . THR A 1 1230 ? 24.742 33.589 -18.438 1.00 52.25 1230 THR A CA 1
ATOM 9215 C C . THR A 1 1230 ? 23.460 34.005 -19.147 1.00 52.25 1230 THR A C 1
ATOM 9217 O O . THR A 1 1230 ? 23.106 33.487 -20.203 1.00 52.25 1230 THR A O 1
ATOM 9220 N N . GLY A 1 1231 ? 22.724 34.928 -18.532 1.00 58.09 1231 GLY A N 1
ATOM 9221 C CA . GLY A 1 1231 ? 21.637 35.635 -19.201 1.00 58.09 1231 GLY A CA 1
ATOM 9222 C C . GLY A 1 1231 ? 22.157 36.851 -19.967 1.00 58.09 1231 GLY A C 1
ATOM 9223 O O . GLY A 1 1231 ? 23.327 37.212 -19.860 1.00 58.09 1231 GLY A O 1
ATOM 9224 N N . ARG A 1 1232 ? 21.268 37.483 -20.736 1.00 58.66 1232 ARG A N 1
ATOM 9225 C CA . ARG A 1 1232 ? 21.423 38.883 -21.143 1.00 58.66 1232 ARG A CA 1
ATOM 9226 C C . ARG A 1 1232 ? 20.403 39.699 -20.360 1.00 58.66 1232 ARG A C 1
ATOM 9228 O O . ARG A 1 1232 ? 19.215 39.394 -20.448 1.00 58.66 1232 ARG A O 1
ATOM 9235 N N . SER A 1 1233 ? 20.856 40.705 -19.622 1.00 69.25 1233 SER A N 1
ATOM 9236 C CA . SER A 1 1233 ? 20.011 41.655 -18.899 1.00 69.25 1233 SER A CA 1
ATOM 9237 C C . SER A 1 1233 ? 19.435 42.667 -19.890 1.00 69.25 1233 SER A C 1
ATOM 9239 O O . SER A 1 1233 ? 18.443 42.399 -20.568 1.00 69.25 1233 SER A O 1
ATOM 9241 N N . SER A 1 1234 ? 20.061 43.833 -20.029 1.00 66.19 1234 SER A N 1
ATOM 9242 C CA . SER A 1 1234 ? 19.613 44.895 -20.932 1.00 66.19 1234 SER A CA 1
ATOM 9243 C C . SER A 1 1234 ? 20.348 44.879 -22.276 1.00 66.19 1234 SER A C 1
ATOM 9245 O O . SER A 1 1234 ? 19.909 45.529 -23.228 1.00 66.19 1234 SER A O 1
ATOM 9247 N N . GLY A 1 1235 ? 21.492 44.184 -22.365 1.00 66.31 1235 GLY A N 1
ATOM 9248 C CA . GLY A 1 1235 ? 22.421 44.283 -23.493 1.00 66.31 1235 GLY A CA 1
ATOM 9249 C C . GLY A 1 1235 ? 23.038 45.679 -23.682 1.00 66.31 1235 GLY A C 1
ATOM 9250 O O . GLY A 1 1235 ? 23.679 45.920 -24.704 1.00 66.31 1235 GLY A O 1
ATOM 9251 N N . GLN A 1 1236 ? 22.838 46.603 -22.735 1.00 66.31 1236 GLN A N 1
ATOM 9252 C CA . GLN A 1 1236 ? 23.364 47.969 -22.751 1.00 66.31 1236 GLN A CA 1
ATOM 9253 C C . GLN A 1 1236 ? 24.371 48.170 -21.610 1.00 66.31 1236 GLN A C 1
ATOM 9255 O O . GLN A 1 1236 ? 24.306 47.504 -20.578 1.00 66.31 1236 GLN A O 1
ATOM 9260 N N . GLY A 1 1237 ? 25.336 49.065 -21.820 1.00 68.31 1237 GLY A N 1
ATOM 9261 C CA . GLY A 1 1237 ? 26.238 49.547 -20.773 1.00 68.31 1237 GLY A CA 1
ATOM 9262 C C . GLY A 1 1237 ? 25.636 50.688 -19.961 1.00 68.31 1237 GLY A C 1
ATOM 9263 O O . GLY A 1 1237 ? 24.664 51.316 -20.384 1.00 68.31 1237 GLY A O 1
ATOM 9264 N N . ASP A 1 1238 ? 26.255 50.998 -18.830 1.00 72.56 1238 ASP A N 1
ATOM 9265 C CA . ASP A 1 1238 ? 25.942 52.156 -18.002 1.00 72.56 1238 ASP A CA 1
ATOM 9266 C C . ASP A 1 1238 ? 26.942 53.291 -18.280 1.00 72.56 1238 ASP A C 1
ATOM 9268 O O . ASP A 1 1238 ? 28.124 53.225 -17.946 1.00 72.56 1238 ASP A O 1
ATOM 9272 N N . VAL A 1 1239 ? 26.454 54.355 -18.923 1.00 72.75 1239 VAL A N 1
ATOM 9273 C CA . VAL A 1 1239 ? 27.279 55.490 -19.371 1.00 72.75 1239 VAL A CA 1
ATOM 9274 C C . VAL A 1 1239 ? 27.878 56.270 -18.197 1.00 72.75 1239 VAL A C 1
ATOM 9276 O O . VAL A 1 1239 ? 28.927 56.898 -18.345 1.00 72.75 1239 VAL A O 1
ATOM 9279 N N . GLU A 1 1240 ? 27.230 56.277 -17.039 1.00 69.00 1240 GLU A N 1
ATOM 9280 C CA . GLU A 1 1240 ? 27.678 57.042 -15.876 1.00 69.00 1240 GLU A CA 1
ATOM 9281 C C . GLU A 1 1240 ? 28.724 56.265 -15.081 1.00 69.00 1240 GLU A C 1
ATOM 9283 O O . GLU A 1 1240 ? 29.759 56.839 -14.733 1.00 69.00 1240 GLU A O 1
ATOM 9288 N N . LEU A 1 1241 ? 28.537 54.952 -14.932 1.00 68.81 1241 LEU A N 1
ATOM 9289 C CA . LEU A 1 1241 ? 29.569 54.037 -14.449 1.00 68.81 1241 LEU A CA 1
ATOM 9290 C C . LEU A 1 1241 ? 30.803 54.064 -15.358 1.00 68.81 1241 LEU A C 1
ATOM 9292 O O . LEU A 1 1241 ? 31.927 54.165 -14.869 1.00 68.81 1241 LEU A O 1
ATOM 9296 N N . ASP A 1 1242 ? 30.612 54.052 -16.679 1.00 74.38 1242 ASP A N 1
ATOM 9297 C CA . ASP A 1 1242 ? 31.707 54.163 -17.646 1.00 74.38 1242 ASP A CA 1
ATOM 9298 C C . ASP A 1 1242 ? 32.481 55.475 -17.461 1.00 74.38 1242 ASP A C 1
ATOM 9300 O O . ASP A 1 1242 ? 33.714 55.484 -17.464 1.00 74.38 1242 ASP A O 1
ATOM 9304 N N . ASN A 1 1243 ? 31.774 56.590 -17.253 1.00 75.44 1243 ASN A N 1
ATOM 9305 C CA . ASN A 1 1243 ? 32.390 57.891 -16.991 1.00 75.44 1243 ASN A CA 1
ATOM 9306 C C . ASN A 1 1243 ? 33.175 57.919 -15.672 1.00 75.44 1243 ASN A C 1
ATOM 9308 O O . ASN A 1 1243 ? 34.248 58.529 -15.625 1.00 75.44 1243 ASN A O 1
ATOM 9312 N N . GLU A 1 1244 ? 32.690 57.250 -14.628 1.00 74.19 1244 GLU A N 1
ATOM 9313 C CA . GLU A 1 1244 ? 33.367 57.181 -13.330 1.00 74.19 1244 GLU A CA 1
ATOM 9314 C C . GLU A 1 1244 ? 34.587 56.248 -13.347 1.00 74.19 1244 GLU A C 1
ATOM 9316 O O . GLU A 1 1244 ? 35.648 56.574 -12.809 1.00 74.19 1244 GLU A O 1
ATOM 9321 N N . LEU A 1 1245 ? 34.505 55.121 -14.055 1.00 70.12 1245 LEU A N 1
ATOM 9322 C CA . LEU A 1 1245 ? 35.654 54.245 -14.293 1.00 70.12 1245 LEU A CA 1
ATOM 9323 C C . LEU A 1 1245 ? 36.726 54.962 -15.133 1.00 70.12 1245 LEU A C 1
ATOM 9325 O O . LEU A 1 1245 ? 37.921 54.876 -14.827 1.00 70.12 1245 LEU A O 1
ATOM 9329 N N . MET A 1 1246 ? 36.309 55.744 -16.137 1.00 77.06 1246 MET A N 1
ATOM 9330 C CA . MET A 1 1246 ? 37.204 56.599 -16.926 1.00 77.06 1246 MET A CA 1
ATOM 9331 C C . MET A 1 1246 ? 37.854 57.708 -16.087 1.00 77.06 1246 MET A C 1
ATOM 9333 O O . MET A 1 1246 ? 39.029 58.020 -16.308 1.00 77.06 1246 MET A O 1
ATOM 9337 N N . SER A 1 1247 ? 37.148 58.276 -15.101 1.00 77.31 1247 SER A N 1
ATOM 9338 C CA . SER A 1 1247 ? 37.702 59.285 -14.182 1.00 77.31 1247 SER A CA 1
ATOM 9339 C C . SER A 1 1247 ? 38.830 58.716 -13.301 1.00 77.31 1247 SER A C 1
ATOM 9341 O O . SER A 1 1247 ? 39.758 59.442 -12.934 1.00 77.31 1247 SER A O 1
ATOM 9343 N N . HIS A 1 1248 ? 38.827 57.396 -13.086 1.00 74.12 1248 HIS A N 1
ATOM 9344 C CA . HIS A 1 1248 ? 39.847 56.635 -12.358 1.00 74.12 1248 HIS A CA 1
ATOM 9345 C C . HIS A 1 1248 ? 40.882 55.936 -13.260 1.00 74.12 1248 HIS A C 1
ATOM 9347 O O . HIS A 1 1248 ? 41.697 55.142 -12.784 1.00 74.12 1248 HIS A O 1
ATOM 9353 N N . GLY A 1 1249 ? 40.919 56.271 -14.554 1.00 71.94 1249 GLY A N 1
ATOM 9354 C CA . GLY A 1 1249 ? 41.952 55.814 -15.488 1.00 71.94 1249 GLY A CA 1
ATOM 9355 C C . GLY A 1 1249 ? 41.747 54.405 -16.048 1.00 71.94 1249 GLY A C 1
ATOM 9356 O O . GLY A 1 1249 ? 42.672 53.861 -16.656 1.00 71.94 1249 GLY A O 1
ATOM 9357 N N . LEU A 1 1250 ? 40.562 53.818 -15.872 1.00 70.06 1250 LEU A N 1
ATOM 9358 C CA . LEU A 1 1250 ? 40.169 52.563 -16.509 1.00 70.06 1250 LEU A CA 1
ATOM 9359 C C . LEU A 1 1250 ? 39.558 52.860 -17.887 1.00 70.06 1250 LEU A C 1
ATOM 9361 O O . LEU A 1 1250 ? 38.850 53.846 -18.068 1.00 70.06 1250 LEU A O 1
ATOM 9365 N N . THR A 1 1251 ? 39.854 52.028 -18.886 1.00 68.19 1251 THR A N 1
ATOM 9366 C CA . THR A 1 1251 ? 39.366 52.213 -20.263 1.00 68.19 1251 THR A CA 1
ATOM 9367 C C . THR A 1 1251 ? 38.554 50.998 -20.697 1.00 68.19 1251 THR A C 1
ATOM 9369 O O . THR A 1 1251 ? 39.115 49.912 -20.833 1.00 68.19 1251 THR A O 1
ATOM 9372 N N . GLY A 1 1252 ? 37.257 51.197 -20.923 1.00 64.75 1252 GLY A N 1
ATOM 9373 C CA . GLY A 1 1252 ? 36.280 50.186 -21.336 1.00 64.75 1252 GLY A CA 1
ATOM 9374 C C . GLY A 1 1252 ? 34.858 50.732 -21.174 1.00 64.75 1252 GLY A C 1
ATOM 9375 O O . GLY A 1 1252 ? 34.652 51.623 -20.357 1.00 64.75 1252 GLY A O 1
ATOM 9376 N N . THR A 1 1253 ? 33.908 50.236 -21.970 1.00 69.06 1253 THR A N 1
ATOM 9377 C CA . THR A 1 1253 ? 32.470 50.461 -21.748 1.00 69.06 1253 THR A CA 1
ATOM 9378 C C . THR A 1 1253 ? 31.890 49.212 -21.109 1.00 69.06 1253 THR A C 1
ATOM 9380 O O . THR A 1 1253 ? 32.127 48.112 -21.624 1.00 69.06 1253 THR A O 1
ATOM 9383 N N . SER A 1 1254 ? 31.137 49.365 -20.029 1.00 69.81 1254 SER A N 1
ATOM 9384 C CA . SER A 1 1254 ? 30.311 48.304 -19.470 1.00 69.81 1254 SER A CA 1
ATOM 9385 C C . SER A 1 1254 ? 29.351 47.784 -20.544 1.00 69.81 1254 SER A C 1
ATOM 9387 O O . SER A 1 1254 ? 28.975 48.485 -21.485 1.00 69.81 1254 SER A O 1
ATOM 9389 N N . GLN A 1 1255 ? 29.036 46.499 -20.475 1.00 69.88 1255 GLN A N 1
ATOM 9390 C CA . GLN A 1 1255 ? 28.106 45.827 -21.374 1.00 69.88 1255 GLN A CA 1
ATOM 9391 C C . GLN A 1 1255 ? 27.238 44.940 -20.498 1.00 69.88 1255 GLN A C 1
ATOM 9393 O O . GLN A 1 1255 ? 27.767 44.275 -19.609 1.00 69.88 1255 GLN A O 1
ATOM 9398 N N . ASP A 1 1256 ? 25.937 44.933 -20.773 1.00 72.88 1256 ASP A N 1
ATOM 9399 C CA . ASP A 1 1256 ? 24.967 44.073 -20.099 1.00 72.88 1256 ASP A CA 1
ATOM 9400 C C . ASP A 1 1256 ? 24.809 44.343 -18.590 1.00 72.88 1256 ASP A C 1
ATOM 9402 O O . ASP A 1 1256 ? 24.757 43.429 -17.772 1.00 72.88 1256 ASP A O 1
ATOM 9406 N N . ALA A 1 1257 ? 24.757 45.625 -18.215 1.00 73.44 1257 ALA A N 1
ATOM 9407 C CA . ALA A 1 1257 ? 24.659 46.041 -16.820 1.00 73.44 1257 ALA A CA 1
ATOM 9408 C C . ALA A 1 1257 ? 23.218 45.964 -16.282 1.00 73.44 1257 ALA A C 1
ATOM 9410 O O . ALA A 1 1257 ? 22.253 46.282 -16.989 1.00 73.44 1257 ALA A O 1
ATOM 9411 N N . THR A 1 1258 ? 23.114 45.612 -14.996 1.00 82.44 1258 THR A N 1
ATOM 9412 C CA . THR A 1 1258 ? 21.936 45.849 -14.157 1.00 82.44 1258 THR A CA 1
ATOM 9413 C C . THR A 1 1258 ? 22.346 46.785 -13.024 1.00 82.44 1258 THR A C 1
ATOM 9415 O O . THR A 1 1258 ? 23.171 46.389 -12.207 1.00 82.44 1258 THR A O 1
ATOM 9418 N N . SER A 1 1259 ? 21.813 48.006 -12.983 1.00 82.88 1259 SER A N 1
ATOM 9419 C CA . SER A 1 1259 ? 22.176 49.027 -11.989 1.00 82.88 1259 SER A CA 1
ATOM 9420 C C . SER A 1 1259 ? 20.944 49.755 -11.459 1.00 82.88 1259 SER A C 1
ATOM 9422 O O . SER A 1 1259 ? 20.019 50.066 -12.218 1.00 82.88 1259 SER A O 1
ATOM 9424 N N . LEU A 1 1260 ? 20.927 50.036 -10.154 1.00 86.31 1260 LEU A N 1
ATOM 9425 C CA . LEU A 1 1260 ? 19.891 50.844 -9.502 1.00 86.31 1260 LEU A CA 1
ATOM 9426 C C . LEU A 1 1260 ? 20.506 52.121 -8.927 1.00 86.31 1260 LEU A C 1
ATOM 9428 O O . LEU A 1 1260 ? 21.439 52.071 -8.129 1.00 86.31 1260 LEU A O 1
ATOM 9432 N N . GLU A 1 1261 ? 19.921 53.264 -9.278 1.00 85.62 1261 GLU A N 1
ATOM 9433 C CA . GLU A 1 1261 ? 20.390 54.580 -8.856 1.00 85.62 1261 GLU A CA 1
ATOM 9434 C C . GLU A 1 1261 ? 19.264 55.417 -8.237 1.00 85.62 1261 GLU A C 1
ATOM 9436 O O . GLU A 1 1261 ? 18.155 55.504 -8.778 1.00 85.62 1261 GLU A O 1
ATOM 9441 N N . PHE A 1 1262 ? 19.549 56.075 -7.111 1.00 87.12 1262 PHE A N 1
ATOM 9442 C CA . PHE A 1 1262 ? 18.658 57.075 -6.518 1.00 87.12 1262 PHE A CA 1
ATOM 9443 C C . PHE A 1 1262 ? 19.375 58.019 -5.542 1.00 87.12 1262 PHE A C 1
ATOM 9445 O O . PHE A 1 1262 ? 20.404 57.687 -4.951 1.00 87.12 1262 PHE A O 1
ATOM 9452 N N . ASP A 1 1263 ? 18.762 59.183 -5.317 1.00 83.56 1263 ASP A N 1
ATOM 9453 C CA . ASP A 1 1263 ? 19.195 60.173 -4.329 1.00 83.56 1263 ASP A CA 1
ATOM 9454 C C . ASP A 1 1263 ? 18.415 60.048 -3.012 1.00 83.56 1263 ASP A C 1
ATOM 9456 O O . ASP A 1 1263 ? 17.243 59.647 -2.988 1.00 83.56 1263 ASP A O 1
ATOM 9460 N N . PHE A 1 1264 ? 19.038 60.441 -1.896 1.00 84.81 1264 PHE A N 1
ATOM 9461 C CA . PHE A 1 1264 ? 18.396 60.431 -0.582 1.00 84.81 1264 PHE A CA 1
ATOM 9462 C C . PHE A 1 1264 ? 18.903 61.547 0.349 1.00 84.81 1264 PHE A C 1
ATOM 9464 O O . PHE A 1 1264 ? 19.993 62.097 0.200 1.00 84.81 1264 PHE A O 1
ATOM 9471 N N . GLN A 1 1265 ? 18.098 61.895 1.350 1.00 82.69 1265 GLN A N 1
ATOM 9472 C CA . GLN A 1 1265 ? 18.470 62.823 2.423 1.00 82.69 1265 GLN A CA 1
ATOM 9473 C C . GLN A 1 1265 ? 18.388 62.131 3.781 1.00 82.69 1265 GLN A C 1
ATOM 9475 O O . GLN A 1 1265 ? 17.478 61.335 4.034 1.00 82.69 1265 GLN A O 1
ATOM 9480 N N . PHE A 1 1266 ? 19.323 62.471 4.665 1.00 77.44 1266 PHE A N 1
ATOM 9481 C CA . PHE A 1 1266 ? 19.292 62.056 6.063 1.00 77.44 1266 PHE A CA 1
ATOM 9482 C C . PHE A 1 1266 ? 18.350 62.959 6.878 1.00 77.44 1266 PHE A C 1
ATOM 9484 O O . PHE A 1 1266 ? 18.123 64.119 6.530 1.00 77.44 1266 PHE A O 1
ATOM 9491 N N . GLY A 1 1267 ? 17.832 62.448 7.998 1.00 68.31 1267 GLY A N 1
ATOM 9492 C CA . GLY A 1 1267 ? 16.806 63.108 8.822 1.00 68.31 1267 GLY A CA 1
ATOM 9493 C C . GLY A 1 1267 ? 17.204 64.442 9.472 1.00 68.31 1267 GLY A C 1
ATOM 9494 O O . GLY A 1 1267 ? 16.383 65.059 10.147 1.00 68.31 1267 GLY A O 1
ATOM 9495 N N . ASP A 1 1268 ? 18.442 64.906 9.274 1.00 70.19 1268 ASP A N 1
ATOM 9496 C CA . ASP A 1 1268 ? 18.912 66.230 9.692 1.00 70.19 1268 ASP A CA 1
ATOM 9497 C C . ASP A 1 1268 ? 18.559 67.357 8.696 1.00 70.19 1268 ASP A C 1
ATOM 9499 O O . ASP A 1 1268 ? 18.748 68.530 9.020 1.00 70.19 1268 ASP A O 1
ATOM 9503 N N . ASN A 1 1269 ? 18.019 67.025 7.510 1.00 60.75 1269 ASN A N 1
ATOM 9504 C CA . ASN A 1 1269 ? 17.651 67.946 6.419 1.00 60.75 1269 ASN A CA 1
ATOM 9505 C C . ASN A 1 1269 ? 18.774 68.905 5.964 1.00 60.75 1269 ASN A C 1
ATOM 9507 O O . ASN A 1 1269 ? 18.508 69.911 5.301 1.00 60.75 1269 ASN A O 1
ATOM 9511 N N . THR A 1 1270 ? 20.026 68.620 6.317 1.00 59.81 1270 THR A N 1
ATOM 9512 C CA . THR A 1 1270 ? 21.203 69.435 5.975 1.00 59.81 1270 THR A CA 1
ATOM 9513 C C . THR A 1 1270 ? 22.263 68.652 5.213 1.00 59.81 1270 THR A C 1
ATOM 9515 O O . THR A 1 1270 ? 23.102 69.262 4.550 1.00 59.81 1270 THR A O 1
ATOM 9518 N N . THR A 1 1271 ? 22.190 67.322 5.259 1.00 61.22 1271 THR A N 1
ATOM 9519 C CA . THR A 1 1271 ? 23.134 66.416 4.614 1.00 61.22 1271 THR A CA 1
ATOM 9520 C C . THR A 1 1271 ? 22.401 65.607 3.540 1.00 61.22 1271 THR A C 1
ATOM 9522 O O . THR A 1 1271 ? 21.623 64.702 3.843 1.00 61.22 1271 THR A O 1
ATOM 9525 N N . THR A 1 1272 ? 22.614 65.949 2.268 1.00 60.62 1272 THR A N 1
ATOM 9526 C CA . THR A 1 1272 ? 22.140 65.153 1.125 1.00 60.62 1272 THR A CA 1
ATOM 9527 C C . THR A 1 1272 ? 23.185 64.098 0.775 1.00 60.62 1272 THR A C 1
ATOM 9529 O O . THR A 1 1272 ? 24.348 64.433 0.534 1.00 60.62 1272 THR A O 1
ATOM 9532 N N . GLY A 1 1273 ? 22.780 62.828 0.770 1.00 60.81 1273 GLY A N 1
ATOM 9533 C CA . GLY A 1 1273 ? 23.542 61.751 0.150 1.00 60.81 1273 GLY A CA 1
ATOM 9534 C C . GLY A 1 1273 ? 23.183 61.732 -1.329 1.00 60.81 1273 GLY A C 1
ATOM 9535 O O . GLY A 1 1273 ? 22.091 61.304 -1.693 1.00 60.81 1273 GLY A O 1
ATOM 9536 N N . ASN A 1 1274 ? 24.067 62.256 -2.171 1.00 57.78 1274 ASN A N 1
ATOM 9537 C CA . ASN A 1 1274 ? 23.832 62.253 -3.610 1.00 57.78 1274 ASN A CA 1
ATOM 9538 C C . ASN A 1 1274 ? 24.359 60.936 -4.200 1.00 57.78 1274 ASN A C 1
ATOM 9540 O O . ASN A 1 1274 ? 25.497 60.567 -3.906 1.00 57.78 1274 ASN A O 1
ATOM 9544 N N . HIS A 1 1275 ? 23.542 60.298 -5.040 1.00 63.56 1275 HIS A N 1
ATOM 9545 C CA . HIS A 1 1275 ? 23.838 59.137 -5.883 1.00 63.56 1275 HIS A CA 1
ATOM 9546 C C . HIS A 1 1275 ? 24.300 57.875 -5.133 1.00 63.56 1275 HIS A C 1
ATOM 9548 O O . HIS A 1 1275 ? 25.494 57.572 -5.084 1.00 63.56 1275 HIS A O 1
ATOM 9554 N N . LEU A 1 1276 ? 23.360 57.093 -4.582 1.00 59.38 1276 LEU A N 1
ATOM 9555 C CA . LEU A 1 1276 ? 23.656 55.687 -4.278 1.00 59.38 1276 LEU A CA 1
ATOM 9556 C C . LEU A 1 1276 ? 23.534 54.879 -5.571 1.00 59.38 1276 LEU A C 1
ATOM 9558 O O . LEU A 1 1276 ? 22.457 54.838 -6.163 1.00 59.38 1276 LEU A O 1
ATOM 9562 N N . PHE A 1 1277 ? 24.637 54.253 -5.974 1.00 61.84 1277 PHE A N 1
ATOM 9563 C CA . PHE A 1 1277 ? 24.728 53.380 -7.140 1.00 61.84 1277 PHE A CA 1
ATOM 9564 C C . PHE A 1 1277 ? 24.968 51.948 -6.650 1.00 61.84 1277 PHE A C 1
ATOM 9566 O O . PHE A 1 1277 ? 25.954 51.708 -5.944 1.00 61.84 1277 PHE A O 1
ATOM 9573 N N . LEU A 1 1278 ? 24.041 51.039 -6.960 1.00 59.81 1278 LEU A N 1
ATOM 9574 C CA . LEU A 1 1278 ? 24.104 49.615 -6.612 1.00 59.81 1278 LEU A CA 1
ATOM 9575 C C . LEU A 1 1278 ? 24.322 48.750 -7.845 1.00 59.81 1278 LEU A C 1
ATOM 9577 O O . LEU A 1 1278 ? 23.628 49.006 -8.861 1.00 59.81 1278 LEU A O 1
#

Radius of gyration: 39.43 Å; chains: 1; bounding box: 95×107×116 Å

pLDDT: mean 83.06, std 12.88, range [38.41, 98.06]